Protein AF-0000000079453508 (afdb_homodimer)

Solvent-accessible surface area (backbone atoms only — not comparable to full-atom values): 47888 Å² total; per-residue (Å²): 142,78,87,74,71,83,86,75,72,90,73,80,74,91,70,80,76,90,70,73,89,76,70,70,84,69,64,75,77,78,69,75,72,69,72,72,67,75,77,65,65,63,53,48,61,79,52,53,79,61,73,59,81,68,61,80,53,76,53,89,63,65,24,35,40,42,72,72,54,51,34,25,41,30,74,61,20,37,62,14,76,42,29,67,58,37,34,71,71,37,49,50,20,38,16,23,44,40,46,60,89,52,54,71,40,46,57,64,32,35,73,37,43,83,49,28,30,26,33,18,33,53,21,46,21,46,38,35,40,47,34,51,51,48,51,50,49,46,32,67,60,34,63,47,43,31,31,25,33,26,32,22,41,33,32,29,61,91,39,49,70,36,63,65,80,74,80,66,92,63,69,82,61,63,85,70,60,63,58,92,45,45,69,63,49,50,51,53,53,61,63,65,61,50,72,75,55,46,68,59,52,71,76,49,66,48,54,56,24,48,31,47,41,53,8,46,27,44,38,65,24,64,21,34,33,50,46,57,49,64,45,30,58,30,59,56,47,53,62,43,48,40,56,44,54,63,70,59,51,89,74,66,80,48,52,33,40,29,36,51,47,29,20,30,33,73,86,57,83,70,76,54,62,45,58,67,52,41,52,51,30,36,75,70,69,40,27,45,61,47,46,60,85,66,40,46,48,28,44,53,38,69,39,60,68,61,56,69,70,50,74,78,54,98,56,61,41,77,66,48,68,55,81,58,82,46,88,55,27,49,79,39,38,36,29,53,64,54,50,80,64,45,57,59,86,29,40,33,44,47,74,41,63,23,53,32,48,48,49,38,49,72,71,62,37,43,45,29,34,39,35,67,47,43,29,40,25,76,37,73,81,72,69,62,80,54,58,70,68,47,25,52,28,27,41,56,32,29,57,46,34,32,61,53,33,50,44,46,25,63,74,66,71,51,55,75,89,50,39,46,64,52,22,54,52,45,49,69,54,83,61,75,66,64,76,70,127,145,82,93,75,90,76,84,74,71,88,72,75,74,89,70,75,74,90,70,70,89,73,68,70,87,63,65,75,78,76,69,76,73,68,70,73,65,74,76,64,66,65,51,46,63,76,56,53,79,59,73,59,81,68,61,79,53,75,53,90,64,64,24,35,41,42,72,71,56,51,34,27,40,30,72,61,20,38,60,15,76,42,29,65,59,37,36,72,72,38,50,51,22,38,16,23,42,40,46,60,89,53,54,70,42,46,58,64,31,36,74,35,43,81,48,28,31,25,33,19,33,52,20,46,21,48,38,36,40,46,36,50,52,48,52,52,50,44,31,68,62,32,63,47,42,32,31,23,32,26,32,22,43,33,33,31,60,90,40,50,69,36,62,65,79,74,78,68,91,62,68,81,61,64,86,69,60,63,59,92,44,44,69,63,49,50,50,54,52,62,63,66,61,50,71,75,54,46,67,58,52,71,74,49,66,48,54,57,24,49,31,46,41,53,7,46,27,43,39,65,22,64,21,33,34,50,46,57,48,62,44,30,58,29,59,55,47,50,62,42,47,39,56,43,55,63,70,58,52,88,75,66,80,49,51,32,40,28,38,50,48,29,20,30,33,75,85,58,84,69,77,54,63,45,59,67,51,42,50,51,31,35,76,69,68,39,30,44,61,48,46,59,84,68,41,47,48,30,45,52,36,68,40,61,67,62,57,70,69,52,76,77,55,98,55,60,42,75,66,48,67,55,80,57,84,47,88,55,25,48,78,39,37,38,28,53,62,52,49,79,65,45,58,59,83,27,40,33,44,47,74,39,63,24,53,32,47,47,50,38,49,70,71,63,38,41,44,29,34,38,35,65,47,43,29,42,26,78,36,72,80,72,71,65,78,52,58,71,68,47,26,54,27,28,40,56,30,28,58,46,36,32,60,51,35,51,45,48,26,64,74,66,70,50,56,75,90,51,40,45,63,52,22,54,51,46,48,70,54,83,60,74,65,68,76,73,127

Structure (mmCIF, N/CA/C/O backbone):
data_AF-0000000079453508-model_v1
#
loop_
_entity.id
_entity.type
_entity.pdbx_description
1 polymer 'Beta-1,4-glucuronyltransferase 1'
#
loop_
_atom_site.group_PDB
_atom_site.id
_atom_site.type_symbol
_atom_site.label_atom_id
_atom_site.label_alt_id
_atom_site.label_comp_id
_atom_site.label_asym_id
_atom_site.label_entity_id
_atom_site.label_seq_id
_atom_site.pdbx_PDB_ins_code
_atom_site.Cartn_x
_atom_site.Cartn_y
_atom_site.Cartn_z
_atom_site.occupancy
_atom_site.B_iso_or_equiv
_atom_site.auth_seq_id
_atom_site.auth_comp_id
_atom_site.auth_asym_id
_atom_site.auth_atom_id
_atom_site.pdbx_PDB_model_num
ATOM 1 N N . MET A 1 1 ? 65.062 2.121 -71.5 1 19.77 1 MET A N 1
ATOM 2 C CA . MET A 1 1 ? 65.875 1.503 -70.438 1 19.77 1 MET A CA 1
ATOM 3 C C . MET A 1 1 ? 65.5 2.062 -69.062 1 19.77 1 MET A C 1
ATOM 5 O O . MET A 1 1 ? 65.812 3.225 -68.75 1 19.77 1 MET A O 1
ATOM 9 N N . ARG A 1 2 ? 64.25 1.755 -68.625 1 21.08 2 ARG A N 1
ATOM 10 C CA . ARG A 1 2 ? 63 2.021 -67.875 1 21.08 2 ARG A CA 1
ATOM 11 C C . ARG A 1 2 ? 63.25 1.928 -66.375 1 21.08 2 ARG A C 1
ATOM 13 O O . ARG A 1 2 ? 63.875 0.975 -65.875 1 21.08 2 ARG A O 1
ATOM 20 N N . ARG A 1 3 ? 63.281 3.104 -65.688 1 20.39 3 ARG A N 1
ATOM 21 C CA . ARG A 1 3 ? 63.719 3.84 -64.5 1 20.39 3 ARG A CA 1
ATOM 22 C C . ARG A 1 3 ? 63.188 3.207 -63.219 1 20.39 3 ARG A C 1
ATOM 24 O O . ARG A 1 3 ? 62.094 3.58 -62.719 1 20.39 3 ARG A O 1
ATOM 31 N N . ILE A 1 4 ? 63.031 1.822 -63.188 1 23.31 4 ILE A N 1
ATOM 32 C CA . ILE A 1 4 ? 62.219 0.879 -62.438 1 23.31 4 ILE A CA 1
ATOM 33 C C . ILE A 1 4 ? 62.656 0.882 -60.969 1 23.31 4 ILE A C 1
ATOM 35 O O . ILE A 1 4 ? 62.312 -0.017 -60.219 1 23.31 4 ILE A O 1
ATOM 39 N N . GLY A 1 5 ? 63.375 2.061 -60.594 1 19.47 5 GLY A N 1
ATOM 40 C CA . GLY A 1 5 ? 64.438 1.869 -59.656 1 19.47 5 GLY A CA 1
ATOM 41 C C . GLY A 1 5 ? 64 1.305 -58.312 1 19.47 5 GLY A C 1
ATOM 42 O O . GLY A 1 5 ? 62.781 1.15 -58.094 1 19.47 5 GLY A O 1
ATOM 43 N N . PHE A 1 6 ? 64.562 1.78 -57.125 1 21.47 6 PHE A N 1
ATOM 44 C CA . PHE A 1 6 ? 65.312 1.341 -56 1 21.47 6 PHE A CA 1
ATOM 45 C C . PHE A 1 6 ? 64.438 1.156 -54.781 1 21.47 6 PHE A C 1
ATOM 47 O O . PHE A 1 6 ? 64.875 0.772 -53.688 1 21.47 6 PHE A O 1
ATOM 54 N N . SER A 1 7 ? 63.094 1.636 -54.812 1 20.72 7 SER A N 1
ATOM 55 C CA . SER A 1 7 ? 62.594 2.326 -53.625 1 20.72 7 SER A CA 1
ATOM 56 C C . SER A 1 7 ? 62.25 1.337 -52.5 1 20.72 7 SER A C 1
ATOM 58 O O . SER A 1 7 ? 61.594 1.705 -51.531 1 20.72 7 SER A O 1
ATOM 60 N N . ARG A 1 8 ? 62.5 0.008 -52.562 1 20.08 8 ARG A N 1
ATOM 61 C CA . ARG A 1 8 ? 61.719 -1.098 -52.031 1 20.08 8 ARG A CA 1
ATOM 62 C C . ARG A 1 8 ? 61.938 -1.25 -50.531 1 20.08 8 ARG A C 1
ATOM 64 O O . ARG A 1 8 ? 61.188 -1.926 -49.844 1 20.08 8 ARG A O 1
ATOM 71 N N . ILE A 1 9 ? 63.125 -0.88 -50 1 19.17 9 ILE A N 1
ATOM 72 C CA . ILE A 1 9 ? 63.781 -1.85 -49.125 1 19.17 9 ILE A CA 1
ATOM 73 C C . ILE A 1 9 ? 63.188 -1.779 -47.75 1 19.17 9 ILE A C 1
ATOM 75 O O . ILE A 1 9 ? 63.188 -2.766 -47 1 19.17 9 ILE A O 1
ATOM 79 N N . ARG A 1 10 ? 62.844 -0.582 -47.188 1 18.86 10 ARG A N 1
ATOM 80 C CA . ARG A 1 10 ? 63.25 -0.249 -45.812 1 18.86 10 ARG A CA 1
ATOM 81 C C . ARG A 1 10 ? 62.344 -0.933 -44.781 1 18.86 10 ARG A C 1
ATOM 83 O O . ARG A 1 10 ? 61.344 -0.365 -44.375 1 18.86 10 ARG A O 1
ATOM 90 N N . ARG A 1 11 ? 61.625 -2.035 -44.969 1 18.27 11 ARG A N 1
ATOM 91 C CA . ARG A 1 11 ? 60.438 -2.621 -44.375 1 18.27 11 ARG A CA 1
ATOM 92 C C . ARG A 1 11 ? 60.719 -3.039 -42.906 1 18.27 11 ARG A C 1
ATOM 94 O O . ARG A 1 11 ? 59.844 -2.924 -42.062 1 18.27 11 ARG A O 1
ATOM 101 N N . ALA A 1 12 ? 61.812 -3.869 -42.625 1 19.12 12 ALA A N 1
ATOM 102 C CA . ALA A 1 12 ? 61.719 -5.113 -41.875 1 19.12 12 ALA A CA 1
ATOM 103 C C . ALA A 1 12 ? 61.781 -4.848 -40.375 1 19.12 12 ALA A C 1
ATOM 105 O O . ALA A 1 12 ? 61.156 -5.562 -39.562 1 19.12 12 ALA A O 1
ATOM 106 N N . ALA A 1 13 ? 62.656 -3.955 -39.875 1 18.67 13 ALA A N 1
ATOM 107 C CA . ALA A 1 13 ? 63.531 -4.312 -38.75 1 18.67 13 ALA A CA 1
ATOM 108 C C . ALA A 1 13 ? 62.75 -4.359 -37.469 1 18.67 13 ALA A C 1
ATOM 110 O O . ALA A 1 13 ? 62.969 -5.23 -36.625 1 18.67 13 ALA A O 1
ATOM 111 N N . ILE A 1 14 ? 62.031 -3.307 -37.062 1 20.7 14 ILE A N 1
ATOM 112 C CA . ILE A 1 14 ? 62.188 -2.797 -35.688 1 20.7 14 ILE A CA 1
ATOM 113 C C . ILE A 1 14 ? 61.406 -3.645 -34.719 1 20.7 14 ILE A C 1
ATOM 115 O O . ILE A 1 14 ? 60.219 -3.412 -34.5 1 20.7 14 ILE A O 1
ATOM 119 N N . ILE A 1 15 ? 61.25 -5.004 -34.875 1 20.02 15 ILE A N 1
ATOM 120 C CA . ILE A 1 15 ? 60.25 -5.887 -34.25 1 20.02 15 ILE A CA 1
ATOM 121 C C . ILE A 1 15 ? 60.562 -6.016 -32.75 1 20.02 15 ILE A C 1
ATOM 123 O O . ILE A 1 15 ? 59.625 -6.148 -31.938 1 20.02 15 ILE A O 1
ATOM 127 N N . VAL A 1 16 ? 61.812 -6.156 -32.281 1 19.36 16 VAL A N 1
ATOM 128 C CA . VAL A 1 16 ? 62.188 -7.211 -31.344 1 19.36 16 VAL A CA 1
ATOM 129 C C . VAL A 1 16 ? 61.812 -6.805 -29.922 1 19.36 16 VAL A C 1
ATOM 131 O O . VAL A 1 16 ? 61.312 -7.625 -29.141 1 19.36 16 VAL A O 1
ATOM 134 N N . SER A 1 17 ? 62.219 -5.652 -29.406 1 18.39 17 SER A N 1
ATOM 135 C CA . SER A 1 17 ? 62.906 -5.578 -28.109 1 18.39 17 SER A CA 1
ATOM 136 C C . SER A 1 17 ? 61.906 -5.707 -26.953 1 18.39 17 SER A C 1
ATOM 138 O O . SER A 1 17 ? 62.312 -5.988 -25.828 1 18.39 17 SER A O 1
ATOM 140 N N . LEU A 1 18 ? 60.75 -5.09 -26.953 1 20.31 18 LEU A N 1
ATOM 141 C CA . LEU A 1 18 ? 60.281 -4.43 -25.734 1 20.31 18 LEU A CA 1
ATOM 142 C C . LEU A 1 18 ? 59.75 -5.449 -24.734 1 20.31 18 LEU A C 1
ATOM 144 O O . LEU A 1 18 ? 58.594 -5.875 -24.844 1 20.31 18 LEU A O 1
ATOM 148 N N . LEU A 1 19 ? 60.25 -6.652 -24.5 1 21.33 19 LEU A N 1
ATOM 149 C CA . LEU A 1 19 ? 59.812 -7.883 -23.859 1 21.33 19 LEU A CA 1
ATOM 150 C C . LEU A 1 19 ? 59.719 -7.707 -22.344 1 21.33 19 LEU A C 1
ATOM 152 O O . LEU A 1 19 ? 58.906 -8.352 -21.688 1 21.33 19 LEU A O 1
ATOM 156 N N . ALA A 1 20 ? 60.75 -7.164 -21.672 1 20.91 20 ALA A N 1
ATOM 157 C CA . ALA A 1 20 ? 61.312 -7.641 -20.406 1 20.91 20 ALA A CA 1
ATOM 158 C C . ALA A 1 20 ? 60.406 -7.266 -19.234 1 20.91 20 ALA A C 1
ATOM 160 O O . ALA A 1 20 ? 60.219 -8.062 -18.312 1 20.91 20 ALA A O 1
ATOM 161 N N 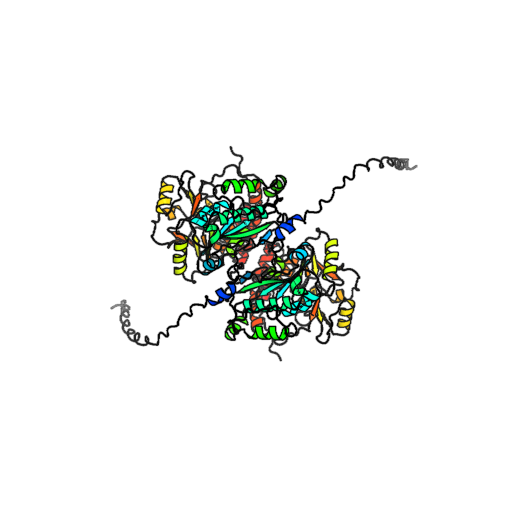. VAL A 1 21 ? 60.156 -6 -18.969 1 22.53 21 VAL A N 1
ATOM 162 C CA . VAL A 1 21 ? 60.188 -5.453 -17.609 1 22.53 21 VAL A CA 1
ATOM 163 C C . VAL A 1 21 ? 58.906 -5.836 -16.875 1 22.53 21 VAL A C 1
ATOM 165 O O . VAL A 1 21 ? 58.469 -5.141 -15.953 1 22.53 21 VAL A O 1
ATOM 168 N N . GLY A 1 22 ? 58.156 -6.844 -17.219 1 21.05 22 GLY A N 1
ATOM 169 C CA . GLY A 1 22 ? 56.781 -7.082 -16.797 1 21.05 22 GLY A CA 1
ATOM 170 C C . GLY A 1 22 ? 56.656 -7.547 -15.359 1 21.05 22 GLY A C 1
ATOM 171 O O . GLY A 1 22 ? 55.562 -7.859 -14.891 1 21.05 22 GLY A O 1
ATOM 172 N N . PHE A 1 23 ? 57.75 -8.008 -14.789 1 23.86 23 PHE A N 1
ATOM 173 C CA . PHE A 1 23 ? 57.688 -8.977 -13.703 1 23.86 23 PHE A CA 1
ATOM 174 C C . PHE A 1 23 ? 57.188 -8.32 -12.422 1 23.86 23 PHE A C 1
ATOM 176 O O . PHE A 1 23 ? 56.531 -8.969 -11.609 1 23.86 23 PHE A O 1
ATOM 183 N N . LEU A 1 24 ? 57.812 -7.242 -12.039 1 21.95 24 LEU A N 1
ATOM 184 C CA . LEU A 1 24 ? 58.062 -7.008 -10.625 1 21.95 24 LEU A CA 1
ATOM 185 C C . LEU A 1 24 ? 56.781 -6.629 -9.906 1 21.95 24 LEU A C 1
ATOM 187 O O . LEU A 1 24 ? 56.656 -6.836 -8.695 1 21.95 24 LEU A O 1
ATOM 191 N N . LEU A 1 25 ? 56.031 -5.746 -10.523 1 21.66 25 LEU A N 1
ATOM 192 C CA . LEU A 1 25 ? 55.312 -4.902 -9.578 1 21.66 25 LEU A CA 1
ATOM 193 C C . LEU A 1 25 ? 54.156 -5.66 -8.945 1 21.66 25 LEU A C 1
ATOM 195 O O . LEU A 1 25 ? 53 -5.25 -9.07 1 21.66 25 LEU A O 1
ATOM 199 N N . ASN A 1 26 ? 54.094 -6.961 -9.039 1 20.38 26 ASN A N 1
ATOM 200 C CA . ASN A 1 26 ? 52.906 -7.723 -8.664 1 20.38 26 ASN A CA 1
ATOM 201 C C . ASN A 1 26 ? 52.688 -7.688 -7.156 1 20.38 26 ASN A C 1
ATOM 203 O O . ASN A 1 26 ? 51.844 -8.414 -6.637 1 20.38 26 ASN A O 1
ATOM 207 N N . ARG A 1 27 ? 53.719 -7.488 -6.355 1 19.81 27 ARG A N 1
ATOM 208 C CA . ARG A 1 27 ? 53.656 -7.945 -4.969 1 19.81 27 ARG A CA 1
ATOM 209 C C . ARG A 1 27 ? 52.625 -7.133 -4.172 1 19.81 27 ARG A C 1
ATOM 211 O O . ARG A 1 27 ? 52.531 -7.273 -2.953 1 19.81 27 ARG A O 1
ATOM 218 N N . ALA A 1 28 ? 52.406 -5.918 -4.605 1 23.16 28 ALA A N 1
ATOM 219 C CA . ALA A 1 28 ? 51.875 -5.176 -3.467 1 23.16 28 ALA A CA 1
ATOM 220 C C . ALA A 1 28 ? 50.75 -5.949 -2.785 1 23.16 28 ALA A C 1
ATOM 222 O O . ALA A 1 28 ? 49.969 -6.645 -3.447 1 23.16 28 ALA A O 1
ATOM 223 N N . THR A 1 29 ? 50.594 -5.812 -1.425 1 21.84 29 THR A N 1
ATOM 224 C CA . THR A 1 29 ? 50 -6.512 -0.283 1 21.84 29 THR A CA 1
ATOM 225 C C . THR A 1 29 ? 48.5 -6.684 -0.46 1 21.84 29 THR A C 1
ATOM 227 O O . THR A 1 29 ? 47.812 -5.734 -0.83 1 21.84 29 THR A O 1
ATOM 230 N N . ARG A 1 30 ? 48 -7.832 -0.914 1 22.34 30 ARG A N 1
ATOM 231 C CA . ARG A 1 30 ? 46.656 -8.375 -0.784 1 22.34 30 ARG A CA 1
ATOM 232 C C . ARG A 1 30 ? 46.062 -8.055 0.585 1 22.34 30 ARG A C 1
ATOM 234 O O . ARG A 1 30 ? 46.281 -8.781 1.554 1 22.34 30 ARG A O 1
ATOM 241 N N . SER A 1 31 ? 46.188 -6.82 1.055 1 23.48 31 SER A N 1
ATOM 242 C CA . SER A 1 31 ? 45.5 -6.707 2.344 1 23.48 31 SER A CA 1
ATOM 243 C C . SER A 1 31 ? 44.125 -7.324 2.293 1 23.48 31 SER A C 1
ATOM 245 O O . SER A 1 31 ? 43.406 -7.176 1.302 1 23.48 31 SER A O 1
ATOM 247 N N . GLN A 1 32 ? 43.938 -8.453 2.99 1 23.11 32 GLN A N 1
ATOM 248 C CA . GLN A 1 32 ? 42.75 -9.242 3.322 1 23.11 32 GLN A CA 1
ATOM 249 C C . GLN A 1 32 ? 41.531 -8.344 3.586 1 23.11 32 GLN A C 1
ATOM 251 O O . GLN A 1 32 ? 41.5 -7.598 4.57 1 23.11 32 GLN A O 1
ATOM 256 N N . VAL A 1 33 ? 41.094 -7.707 2.639 1 24.61 33 VAL A N 1
ATOM 257 C CA . VAL A 1 33 ? 39.812 -7.062 2.924 1 24.61 33 VAL A CA 1
ATOM 258 C C . VAL A 1 33 ? 38.844 -8.078 3.537 1 24.61 33 VAL A C 1
ATOM 260 O O . VAL A 1 33 ? 38.438 -9.055 2.883 1 24.61 33 VAL A O 1
ATOM 263 N N . GLN A 1 34 ? 39.125 -8.484 4.816 1 23.73 34 GLN A N 1
ATOM 264 C CA . GLN A 1 34 ? 38.125 -9.195 5.605 1 23.73 34 GLN A CA 1
ATOM 265 C C . GLN A 1 34 ? 36.719 -8.711 5.273 1 23.73 34 GLN A C 1
ATOM 267 O O . GLN A 1 34 ? 36.406 -7.527 5.445 1 23.73 34 GLN A O 1
ATOM 272 N N . CYS A 1 35 ? 36.219 -9.188 4.281 1 25.22 35 CYS A N 1
ATOM 273 C CA . CYS A 1 35 ? 34.781 -9.07 3.969 1 25.22 35 CYS A CA 1
ATOM 274 C C . CYS A 1 35 ? 33.969 -9.023 5.242 1 25.22 35 CYS A C 1
ATOM 276 O O . CYS A 1 35 ? 34 -9.953 6.055 1 25.22 35 CYS A O 1
ATOM 278 N N . CYS A 1 36 ? 34 -7.879 5.934 1 29.3 36 CYS A N 1
ATOM 279 C CA . CYS A 1 36 ? 33.125 -7.684 7.078 1 29.3 36 CYS A CA 1
ATOM 280 C C . CYS A 1 36 ? 31.797 -8.406 6.875 1 29.3 36 CYS A C 1
ATOM 282 O O . CYS A 1 36 ? 31.125 -8.211 5.863 1 29.3 36 CYS A O 1
ATOM 284 N N . GLU A 1 37 ? 31.766 -9.688 7.223 1 29.05 37 GLU A N 1
ATOM 285 C CA . GLU A 1 37 ? 30.531 -10.414 7.453 1 29.05 37 GLU A CA 1
ATOM 286 C C . GLU A 1 37 ? 29.438 -9.492 7.992 1 29.05 37 GLU A C 1
ATOM 288 O O . GLU A 1 37 ? 29.641 -8.805 8.992 1 29.05 37 GLU A O 1
ATOM 293 N N . PRO A 1 38 ? 28.703 -8.984 7.188 1 31.52 38 PRO A N 1
ATOM 294 C CA . PRO A 1 38 ? 27.656 -8.117 7.758 1 31.52 38 PRO A CA 1
ATOM 295 C C . PRO A 1 38 ? 27.094 -8.664 9.07 1 31.52 38 PRO A C 1
ATOM 297 O O . PRO A 1 38 ? 26.875 -9.867 9.195 1 31.52 38 PRO A O 1
ATOM 300 N N . SER A 1 39 ? 27.484 -8.125 10.266 1 32.56 39 SER A N 1
ATOM 301 C CA . SER A 1 39 ? 26.984 -8.352 11.617 1 32.56 39 SER A CA 1
ATOM 302 C C . SER A 1 39 ? 25.484 -8.633 11.617 1 32.56 39 SER A C 1
ATOM 304 O O . SER A 1 39 ? 24.688 -7.703 11.672 1 32.56 39 SER A O 1
ATOM 306 N N . GLN A 1 40 ? 24.984 -9.508 10.906 1 33.75 40 GLN A N 1
ATOM 307 C CA . GLN A 1 40 ? 23.656 -10.109 10.961 1 33.75 40 GLN A CA 1
ATOM 308 C C . GLN A 1 40 ? 23.281 -10.508 12.383 1 33.75 40 GLN A C 1
ATOM 310 O O . GLN A 1 40 ? 22.109 -10.781 12.672 1 33.75 40 GLN A O 1
ATOM 315 N N . VAL A 1 41 ? 24.281 -10.781 13.297 1 33.69 41 VAL A N 1
ATOM 316 C CA . VAL A 1 41 ? 24.047 -11.367 14.617 1 33.69 41 VAL A CA 1
ATOM 317 C C . VAL A 1 41 ? 23.25 -10.391 15.477 1 33.69 41 VAL A C 1
ATOM 319 O O . VAL A 1 41 ? 22.359 -10.797 16.219 1 33.69 41 VAL A O 1
ATOM 322 N N . ASN A 1 42 ? 23.625 -9.117 15.383 1 36.66 42 ASN A N 1
ATOM 323 C CA . ASN A 1 42 ? 23.156 -8.203 16.422 1 36.66 42 ASN A CA 1
ATOM 324 C C . ASN A 1 42 ? 21.703 -7.797 16.172 1 36.66 42 ASN A C 1
ATOM 326 O O . ASN A 1 42 ? 21.016 -7.352 17.078 1 36.66 42 ASN A O 1
ATOM 330 N N . VAL A 1 43 ? 21.203 -7.883 15.008 1 34.78 43 VAL A N 1
ATOM 331 C CA . VAL A 1 43 ? 19.797 -7.559 14.812 1 34.78 43 VAL A CA 1
ATOM 332 C C . VAL A 1 43 ? 18.922 -8.672 15.398 1 34.78 43 VAL A C 1
ATOM 334 O O . VAL A 1 43 ? 17.75 -8.453 15.703 1 34.78 43 VAL A O 1
ATOM 337 N N . ARG A 1 44 ? 19.406 -9.93 15.539 1 36.03 44 ARG A N 1
ATOM 338 C CA . ARG A 1 44 ? 18.656 -11.047 16.109 1 36.03 44 ARG A CA 1
ATOM 339 C C . ARG A 1 44 ? 18.234 -10.758 17.547 1 36.03 44 ARG A C 1
ATOM 341 O O . ARG A 1 44 ? 17.188 -11.227 18 1 36.03 44 ARG A O 1
ATOM 348 N N . LYS A 1 45 ? 19.156 -10.219 18.297 1 36.31 45 LYS A N 1
ATOM 349 C CA . LYS A 1 45 ? 18.844 -9.906 19.688 1 36.31 45 LYS A CA 1
ATOM 350 C C . LYS A 1 45 ? 17.766 -8.844 19.781 1 36.31 45 LYS A C 1
ATOM 352 O O . LYS A 1 45 ? 17.156 -8.664 20.844 1 36.31 45 LYS A O 1
ATOM 357 N N . LEU A 1 46 ? 17.844 -7.887 18.969 1 34.31 46 LEU A N 1
ATOM 358 C CA . LEU A 1 46 ? 16.688 -6.996 19 1 34.31 46 LEU A CA 1
ATOM 359 C C . LEU A 1 46 ? 15.383 -7.793 19.125 1 34.31 46 LEU A C 1
ATOM 361 O O . LEU A 1 46 ? 14.438 -7.352 19.781 1 34.31 46 LEU A O 1
ATOM 365 N N . LEU A 1 47 ? 15.336 -9.07 18.406 1 35.91 47 LEU A N 1
ATOM 366 C CA . LEU A 1 47 ? 14.219 -9.945 18.094 1 35.91 47 LEU A CA 1
ATOM 367 C C . LEU A 1 47 ? 13.977 -10.938 19.219 1 35.91 47 LEU A C 1
ATOM 369 O O . LEU A 1 47 ? 12.992 -11.68 19.203 1 35.91 47 LEU A O 1
ATOM 373 N N . THR A 1 48 ? 14.977 -11.289 20.031 1 33.59 48 THR A N 1
ATOM 374 C CA . THR A 1 48 ? 14.852 -12.539 20.766 1 33.59 48 THR A CA 1
ATOM 375 C C . THR A 1 48 ? 13.656 -12.5 21.703 1 33.59 48 THR A C 1
ATOM 377 O O . THR A 1 48 ? 13.086 -13.539 22.047 1 33.59 48 THR A O 1
ATOM 380 N N . ASN A 1 49 ? 13.609 -11.445 22.484 1 33.81 49 ASN A N 1
ATOM 381 C CA . ASN A 1 49 ? 12.695 -11.789 23.562 1 33.81 49 ASN A CA 1
ATOM 382 C C . ASN A 1 49 ? 11.273 -12.008 23.047 1 33.81 49 ASN A C 1
ATOM 384 O O . ASN A 1 49 ? 10.336 -12.109 23.844 1 33.81 49 ASN A O 1
ATOM 388 N N . HIS A 1 50 ? 11.023 -11.625 21.859 1 34.75 50 HIS A N 1
ATOM 389 C CA . HIS A 1 50 ? 9.602 -11.797 21.578 1 34.75 50 HIS A CA 1
ATOM 390 C C . HIS A 1 50 ? 9.258 -13.258 21.328 1 34.75 50 HIS A C 1
ATOM 392 O O . HIS A 1 50 ? 9.586 -13.805 20.266 1 34.75 50 HIS A O 1
ATOM 398 N N . LYS A 1 51 ? 9.305 -14.102 22.266 1 35.28 51 LYS A N 1
ATOM 399 C CA . LYS A 1 51 ? 8.555 -15.344 22.141 1 35.28 51 LYS A CA 1
ATOM 400 C C . LYS A 1 51 ? 7.262 -15.125 21.359 1 35.28 51 LYS A C 1
ATOM 402 O O . LYS A 1 51 ? 6.227 -14.789 21.938 1 35.28 51 LYS A O 1
ATOM 407 N N . THR A 1 52 ? 7.234 -14.523 20.25 1 40.81 52 THR A N 1
ATOM 408 C CA . THR A 1 52 ? 5.961 -14.453 19.547 1 40.81 52 THR A CA 1
ATOM 409 C C . THR A 1 52 ? 5.418 -15.852 19.266 1 40.81 52 THR A C 1
ATOM 411 O O . THR A 1 52 ? 5.793 -16.484 18.281 1 40.81 52 THR A O 1
ATOM 414 N N . ASN A 1 53 ? 5.508 -16.75 20.141 1 46.5 53 ASN A N 1
ATOM 415 C CA . ASN A 1 53 ? 4.535 -17.797 19.844 1 46.5 53 ASN A CA 1
ATOM 416 C C . ASN A 1 53 ? 3.271 -17.219 19.203 1 46.5 53 ASN A C 1
ATOM 418 O O . ASN A 1 53 ? 2.531 -16.469 19.844 1 46.5 53 ASN A O 1
ATOM 422 N N . GLY A 1 54 ? 3.332 -16.688 17.922 1 55.12 54 GLY A N 1
ATOM 423 C CA . GLY A 1 54 ? 2.658 -15.773 17.016 1 55.12 54 GLY A CA 1
ATOM 424 C C . GLY A 1 54 ? 1.148 -15.922 17.031 1 55.12 54 GLY A C 1
ATOM 425 O O . GLY A 1 54 ? 0.628 -17.016 16.797 1 55.12 54 GLY A O 1
ATOM 426 N N . THR A 1 55 ? 0.429 -15.32 17.828 1 72.56 55 THR A N 1
ATOM 427 C CA . THR A 1 55 ? -1.024 -15.203 17.812 1 72.56 55 THR A CA 1
ATOM 428 C C . THR A 1 55 ? -1.493 -14.516 16.531 1 72.56 55 THR A C 1
ATOM 430 O O . THR A 1 55 ? -0.687 -13.945 15.797 1 72.56 55 THR A O 1
ATOM 433 N N . PHE A 1 56 ? -2.662 -15.055 16.125 1 84 56 PHE A N 1
ATOM 434 C CA . PHE A 1 56 ? -3.334 -14.414 15.008 1 84 56 PHE A CA 1
ATOM 435 C C . PHE A 1 56 ? -3.523 -12.922 15.273 1 84 56 PHE A C 1
ATOM 437 O O . PHE A 1 56 ? -4.234 -12.539 16.203 1 84 56 PHE A O 1
ATOM 444 N N . ASP A 1 57 ? -2.771 -12.094 14.586 1 86.06 57 ASP A N 1
ATOM 445 C CA . ASP A 1 57 ? -2.75 -10.648 14.781 1 86.06 57 ASP A CA 1
ATOM 446 C C . ASP A 1 57 ? -3.629 -9.938 13.758 1 86.06 57 ASP A C 1
ATOM 448 O O . ASP A 1 57 ? -3.121 -9.336 12.805 1 86.06 57 ASP A O 1
ATOM 452 N N . PHE A 1 58 ? -4.848 -10.023 13.945 1 90.81 58 PHE A N 1
ATOM 453 C CA . PHE A 1 58 ? -5.809 -9.391 13.047 1 90.81 58 PHE A CA 1
ATOM 454 C C . PHE A 1 58 ? -6.742 -8.469 13.82 1 90.81 58 PHE A C 1
ATOM 456 O O . PHE A 1 58 ? -7.5 -8.922 14.68 1 90.81 58 PHE A O 1
ATOM 463 N N . HIS A 1 59 ? -6.598 -7.168 13.5 1 89.56 59 HIS A N 1
ATOM 464 C CA . HIS A 1 59 ? -7.473 -6.121 14.016 1 89.56 59 HIS A CA 1
ATOM 465 C C . HIS A 1 59 ? -8.164 -5.375 12.883 1 89.56 59 HIS A C 1
ATOM 467 O O . HIS A 1 59 ? -7.52 -4.645 12.125 1 89.56 59 HIS A O 1
ATOM 473 N N . PRO A 1 60 ? -9.484 -5.543 12.805 1 90 60 PRO A N 1
ATOM 474 C CA . PRO A 1 60 ? -10.203 -4.914 11.695 1 90 60 PRO A CA 1
ATOM 475 C C . PRO A 1 60 ? -9.945 -3.412 11.609 1 90 60 PRO A C 1
ATOM 477 O O . PRO A 1 60 ? -10 -2.838 10.516 1 90 60 PRO A O 1
ATOM 480 N N . GLU A 1 61 ? -9.617 -2.77 12.734 1 90.81 61 GLU A N 1
ATOM 481 C CA . GLU A 1 61 ? -9.445 -1.319 12.797 1 90.81 61 GLU A CA 1
ATOM 482 C C . GLU A 1 61 ? -8.047 -0.904 12.352 1 90.81 61 GLU A C 1
ATOM 484 O O . GLU A 1 61 ? -7.75 0.288 12.25 1 90.81 61 GLU A O 1
ATOM 489 N N . ARG A 1 62 ? -7.215 -1.875 12.094 1 94.38 62 ARG A N 1
ATOM 490 C CA . ARG A 1 62 ? -5.812 -1.59 11.805 1 94.38 62 ARG A CA 1
ATOM 491 C C . ARG A 1 62 ? -5.453 -2.025 10.383 1 94.38 62 ARG A C 1
ATOM 493 O O . ARG A 1 62 ? -4.414 -2.654 10.172 1 94.38 62 ARG A O 1
ATOM 500 N N . GLY A 1 63 ? -6.324 -1.768 9.484 1 94.19 63 GLY A N 1
ATOM 501 C CA . GLY A 1 63 ? -6.074 -2.059 8.078 1 94.19 63 GLY A CA 1
ATOM 502 C C . GLY A 1 63 ? -5.523 -0.87 7.312 1 94.19 63 GLY A C 1
ATOM 503 O O . GLY A 1 63 ? -5.664 0.275 7.746 1 94.19 63 GLY A O 1
ATOM 504 N N . ILE A 1 64 ? -4.875 -1.156 6.246 1 96.44 64 ILE A N 1
ATOM 505 C CA . ILE A 1 64 ? -4.422 -0.136 5.305 1 96.44 64 ILE A CA 1
ATOM 506 C C . ILE A 1 64 ? -5.383 -0.068 4.117 1 96.44 64 ILE A C 1
ATOM 508 O O . ILE A 1 64 ? -5.516 -1.035 3.365 1 96.44 64 ILE A O 1
ATOM 512 N N . ARG A 1 65 ? -5.938 0.999 3.941 1 95.44 65 ARG A N 1
ATOM 513 C CA . ARG A 1 65 ? -6.922 1.161 2.877 1 95.44 65 ARG A CA 1
ATOM 514 C C . ARG A 1 65 ? -6.25 1.22 1.511 1 95.44 65 ARG A C 1
ATOM 516 O O . ARG A 1 65 ? -5.184 1.818 1.365 1 95.44 65 ARG A O 1
ATOM 523 N N . ASP A 1 66 ? -6.891 0.588 0.575 1 93.19 66 ASP A N 1
ATOM 524 C CA . ASP A 1 66 ? -6.395 0.702 -0.794 1 93.19 66 ASP A CA 1
ATOM 525 C C . ASP A 1 66 ? -6.695 2.082 -1.373 1 93.19 66 ASP A C 1
ATOM 527 O O . ASP A 1 66 ? -7.449 2.857 -0.782 1 93.19 66 ASP A O 1
ATOM 531 N N . LYS A 1 67 ? -6.18 2.406 -2.477 1 87.19 67 LYS A N 1
ATOM 532 C CA . LYS A 1 67 ? -6.219 3.738 -3.072 1 87.19 67 LYS A CA 1
ATOM 533 C C . LYS A 1 67 ? -7.641 4.117 -3.475 1 87.19 67 LYS A C 1
ATOM 535 O O . LYS A 1 67 ? -7.938 5.293 -3.688 1 87.19 67 LYS A O 1
ATOM 540 N N . TRP A 1 68 ? -8.5 3.133 -3.568 1 86.56 68 TRP A N 1
ATOM 541 C CA . TRP A 1 68 ? -9.859 3.412 -4.035 1 86.56 68 TRP A CA 1
ATOM 542 C C . TRP A 1 68 ? -10.844 3.438 -2.871 1 86.56 68 TRP A C 1
ATOM 544 O O . TRP A 1 68 ? -12.016 3.766 -3.049 1 86.56 68 TRP A O 1
ATOM 554 N N . GLY A 1 69 ? -10.383 3.07 -1.735 1 88.19 69 GLY A N 1
ATOM 555 C CA . GLY A 1 69 ? -11.25 3.037 -0.57 1 88.19 69 GLY A CA 1
ATOM 556 C C . GLY A 1 69 ? -12.25 1.896 -0.606 1 88.19 69 GLY A C 1
ATOM 557 O O . GLY A 1 69 ? -13.375 2.031 -0.111 1 88.19 69 GLY A O 1
ATOM 558 N N . LYS A 1 70 ? -11.852 0.839 -1.202 1 93.25 70 LYS A N 1
ATOM 559 C CA . LYS A 1 70 ? -12.781 -0.28 -1.332 1 93.25 70 LYS A CA 1
ATOM 560 C C . LYS A 1 70 ? -12.367 -1.446 -0.441 1 93.25 70 LYS A C 1
ATOM 562 O O . LYS A 1 70 ? -13.211 -2.207 0.033 1 93.25 70 LYS A O 1
ATOM 567 N N . PHE A 1 71 ? -11.086 -1.58 -0.28 1 96.56 71 PHE A N 1
ATOM 568 C CA . PHE A 1 71 ? -10.547 -2.711 0.467 1 96.56 71 PHE A CA 1
ATOM 569 C C . PHE A 1 71 ? -9.555 -2.24 1.523 1 96.56 71 PHE A C 1
ATOM 571 O O . PHE A 1 71 ? -9.062 -1.114 1.457 1 96.56 71 PHE A O 1
ATOM 578 N N . ALA A 1 72 ? -9.359 -3.047 2.518 1 96.69 72 ALA A N 1
ATOM 579 C CA . ALA A 1 72 ? -8.344 -2.822 3.539 1 96.69 72 ALA A CA 1
ATOM 580 C C . ALA A 1 72 ? -7.383 -4.008 3.629 1 96.69 72 ALA A C 1
ATOM 582 O O . ALA A 1 72 ? -7.816 -5.164 3.652 1 96.69 72 ALA A O 1
ATOM 583 N N . VAL A 1 73 ? -6.109 -3.717 3.592 1 97.88 73 VAL A N 1
ATOM 584 C CA . VAL A 1 73 ? -5.074 -4.738 3.672 1 97.88 73 VAL A CA 1
ATOM 585 C C . VAL A 1 73 ? -4.586 -4.871 5.113 1 97.88 73 VAL A C 1
ATOM 587 O O . VAL A 1 73 ? -4.277 -3.869 5.766 1 97.88 73 VAL A O 1
ATOM 590 N N . HIS A 1 74 ? -4.594 -6.047 5.637 1 97.25 74 HIS A N 1
ATOM 591 C CA . HIS A 1 74 ? -4.023 -6.414 6.93 1 97.25 74 HIS A CA 1
ATOM 592 C C . HIS A 1 74 ? -2.834 -7.352 6.762 1 97.25 74 HIS A C 1
ATOM 594 O O . HIS A 1 74 ? -3.004 -8.57 6.707 1 97.25 74 HIS A O 1
ATOM 600 N N . PRO A 1 75 ? -1.646 -6.758 6.699 1 96.88 75 PRO A N 1
ATOM 601 C CA . PRO A 1 75 ? -0.482 -7.602 6.414 1 96.88 75 PRO A CA 1
ATOM 602 C C . PRO A 1 75 ? -0.034 -8.414 7.625 1 96.88 75 PRO A C 1
ATOM 604 O O . PRO A 1 75 ? -0.202 -7.977 8.766 1 96.88 75 PRO A O 1
ATOM 607 N N . PHE A 1 76 ? 0.476 -9.602 7.352 1 97 76 PHE A N 1
ATOM 608 C CA . PHE A 1 76 ? 1.122 -10.469 8.328 1 97 76 PHE A CA 1
ATOM 609 C C . PHE A 1 76 ? 0.207 -10.719 9.523 1 97 76 PHE A C 1
ATOM 611 O O . PHE A 1 76 ? 0.624 -10.562 10.672 1 97 76 PHE A O 1
ATOM 618 N N . VAL A 1 77 ? -1.01 -11.086 9.227 1 96.31 77 VAL A N 1
ATOM 619 C CA . VAL A 1 77 ? -1.96 -11.375 10.297 1 96.31 77 VAL A CA 1
ATOM 620 C C . VAL A 1 77 ? -1.568 -12.672 11 1 96.31 77 VAL A C 1
ATOM 622 O O . VAL A 1 77 ? -1.916 -12.883 12.164 1 96.31 77 VAL A O 1
ATOM 625 N N . ARG A 1 78 ? -0.942 -13.547 10.297 1 96.44 78 ARG A N 1
ATOM 626 C CA . ARG A 1 78 ? -0.365 -14.773 10.844 1 96.44 78 ARG A CA 1
ATOM 627 C C . ARG A 1 78 ? 0.908 -15.156 10.094 1 96.44 78 ARG A C 1
ATOM 629 O O . ARG A 1 78 ? 0.851 -15.578 8.938 1 96.44 78 ARG A O 1
ATOM 636 N N . THR A 1 79 ? 2.014 -15.086 10.773 1 96.56 79 THR A N 1
ATOM 637 C CA . THR A 1 79 ? 3.316 -15.211 10.133 1 96.56 79 THR A CA 1
ATOM 638 C C . THR A 1 79 ? 3.891 -16.609 10.344 1 96.56 79 THR A C 1
ATOM 640 O O . THR A 1 79 ? 3.777 -17.172 11.438 1 96.56 79 THR A O 1
ATOM 643 N N . GLY A 1 80 ? 4.504 -17.141 9.289 1 97.12 80 GLY A N 1
ATOM 644 C CA . GLY A 1 80 ? 5.195 -18.422 9.438 1 97.12 80 GLY A CA 1
ATOM 645 C C . GLY A 1 80 ? 6.297 -18.375 10.484 1 97.12 80 GLY A C 1
ATOM 646 O O . GLY A 1 80 ? 7.004 -17.375 10.609 1 97.12 80 GLY A O 1
ATOM 647 N N . THR A 1 81 ? 6.461 -19.469 11.195 1 96.25 81 THR A N 1
ATOM 648 C CA . THR A 1 81 ? 7.406 -19.484 12.305 1 96.25 81 THR A CA 1
ATOM 649 C C . THR A 1 81 ? 8.836 -19.344 11.797 1 96.25 81 THR A C 1
ATOM 651 O O . THR A 1 81 ? 9.719 -18.875 12.523 1 96.25 81 THR A O 1
ATOM 654 N N . GLU A 1 82 ? 9.07 -19.688 10.547 1 96.06 82 GLU A N 1
ATOM 655 C CA . GLU A 1 82 ? 10.414 -19.594 9.992 1 96.06 82 GLU A CA 1
ATOM 656 C C . GLU A 1 82 ? 10.539 -18.406 9.039 1 96.06 82 GLU A C 1
ATOM 658 O O . GLU A 1 82 ? 11.555 -18.266 8.352 1 96.06 82 GLU A O 1
ATOM 663 N N . TRP A 1 83 ? 9.547 -17.594 9.008 1 95.69 83 TRP A N 1
ATOM 664 C CA . TRP A 1 83 ? 9.484 -16.516 8.023 1 95.69 83 TRP A CA 1
ATOM 665 C C . TRP A 1 83 ? 10.664 -15.57 8.18 1 95.69 83 TRP A C 1
ATOM 667 O O . TRP A 1 83 ? 11.32 -15.227 7.195 1 95.69 83 TRP A O 1
ATOM 677 N N . ASP A 1 84 ? 10.922 -15.117 9.375 1 91.38 84 ASP A N 1
ATOM 678 C CA . ASP A 1 84 ? 11.906 -14.055 9.625 1 91.38 84 ASP A CA 1
ATOM 679 C C . ASP A 1 84 ? 13.289 -14.477 9.141 1 91.38 84 ASP A C 1
ATOM 681 O O . ASP A 1 84 ? 14.008 -13.672 8.531 1 91.38 84 ASP A O 1
ATOM 685 N N . VAL A 1 85 ? 13.609 -15.703 9.297 1 92.81 85 VAL A N 1
ATOM 686 C CA . VAL A 1 85 ? 14.914 -16.203 8.875 1 92.81 85 VAL A CA 1
ATOM 687 C C . VAL A 1 85 ? 14.883 -16.531 7.379 1 92.81 85 VAL A C 1
ATOM 689 O O . VAL A 1 85 ? 15.766 -16.109 6.629 1 92.81 85 VAL A O 1
ATOM 692 N N . SER A 1 86 ? 13.859 -17.219 6.984 1 94.06 86 SER A N 1
ATOM 693 C CA . SER A 1 86 ? 13.781 -17.703 5.605 1 94.06 86 SER A CA 1
ATOM 694 C C . SER A 1 86 ? 13.656 -16.547 4.625 1 94.06 86 SER A C 1
ATOM 696 O O . SER A 1 86 ? 14.18 -16.594 3.514 1 94.06 86 SER A O 1
ATOM 698 N N . SER A 1 87 ? 12.977 -15.508 5.004 1 90.88 87 SER A N 1
ATOM 699 C CA . SER A 1 87 ? 12.789 -14.359 4.117 1 90.88 87 SER A CA 1
ATOM 700 C C . SER A 1 87 ? 14.086 -13.578 3.947 1 90.88 87 SER A C 1
ATOM 702 O O . SER A 1 87 ? 14.258 -12.867 2.955 1 90.88 87 SER A O 1
ATOM 704 N N . MET A 1 88 ? 14.977 -13.672 4.848 1 87.06 88 MET A N 1
ATOM 705 C CA . MET A 1 88 ? 16.25 -12.953 4.777 1 87.06 88 MET A CA 1
ATOM 706 C C . MET A 1 88 ? 17.297 -13.781 4.07 1 87.06 88 MET A C 1
ATOM 708 O O . MET A 1 88 ? 18.25 -13.242 3.508 1 87.06 88 MET A O 1
ATOM 712 N N . THR A 1 89 ? 17.141 -15.086 4.066 1 91 89 THR A N 1
ATOM 713 C CA . THR A 1 89 ? 18.188 -15.953 3.549 1 91 89 THR A CA 1
ATOM 714 C C . THR A 1 89 ? 17.828 -16.469 2.158 1 91 89 THR A C 1
ATOM 716 O O . THR A 1 89 ? 18.703 -16.922 1.412 1 91 89 THR A O 1
ATOM 719 N N . SER A 1 90 ? 16.562 -16.438 1.807 1 93.88 90 SER A N 1
ATOM 720 C CA . SER A 1 90 ? 16.125 -16.922 0.504 1 93.88 90 SER A CA 1
ATOM 721 C C . SER A 1 90 ? 16.297 -15.852 -0.572 1 93.88 90 SER A C 1
ATOM 723 O O . SER A 1 90 ? 16.219 -14.656 -0.283 1 93.88 90 SER A O 1
ATOM 725 N N . ARG A 1 91 ? 16.5 -16.328 -1.789 1 94.06 91 ARG A N 1
ATOM 726 C CA . ARG A 1 91 ? 16.547 -15.391 -2.914 1 94.06 91 ARG A CA 1
ATOM 727 C C . ARG A 1 91 ? 15.156 -15.18 -3.504 1 94.06 91 ARG A C 1
ATOM 729 O O . ARG A 1 91 ? 14.891 -14.148 -4.133 1 94.06 91 ARG A O 1
ATOM 736 N N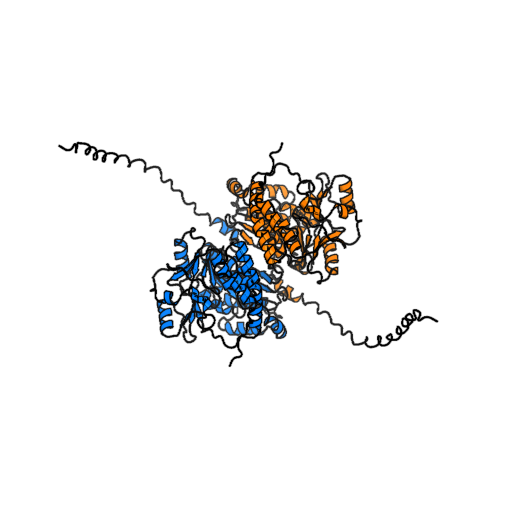 . VAL A 1 92 ? 14.336 -16.188 -3.287 1 96.69 92 VAL A N 1
ATOM 737 C CA . VAL A 1 92 ? 13.031 -16.125 -3.938 1 96.69 92 VAL A CA 1
ATOM 738 C C . VAL A 1 92 ? 11.938 -16.484 -2.936 1 96.69 92 VAL A C 1
ATOM 740 O O . VAL A 1 92 ? 12.086 -17.438 -2.16 1 96.69 92 VAL A O 1
ATOM 743 N N . CYS A 1 93 ? 10.93 -15.711 -2.85 1 97.69 93 CYS A N 1
ATOM 744 C CA . CYS A 1 93 ? 9.711 -15.922 -2.078 1 97.69 93 CYS A CA 1
ATOM 745 C C . CYS A 1 93 ? 8.523 -16.203 -2.994 1 97.69 93 CYS A C 1
ATOM 747 O O . CYS A 1 93 ? 8.312 -15.492 -3.98 1 97.69 93 CYS A O 1
ATOM 749 N N . ALA A 1 94 ? 7.789 -17.328 -2.748 1 98.5 94 ALA A N 1
ATOM 750 C CA . ALA A 1 94 ? 6.562 -17.578 -3.504 1 98.5 94 ALA A CA 1
ATOM 751 C C . ALA A 1 94 ? 5.43 -16.672 -3.012 1 98.5 94 ALA A C 1
ATOM 753 O O . ALA A 1 94 ? 5.27 -16.469 -1.807 1 98.5 94 ALA A O 1
ATOM 754 N N . ALA A 1 95 ? 4.746 -16.094 -3.902 1 98.44 95 ALA A N 1
ATOM 755 C CA . ALA A 1 95 ? 3.592 -15.25 -3.613 1 98.44 95 ALA A CA 1
ATOM 756 C C . ALA A 1 95 ? 2.326 -15.805 -4.262 1 98.44 95 ALA A C 1
ATOM 758 O O . ALA A 1 95 ? 2.336 -16.172 -5.438 1 98.44 95 ALA A O 1
ATOM 759 N N . THR A 1 96 ? 1.269 -15.891 -3.49 1 98.56 96 THR A N 1
ATOM 760 C CA . THR A 1 96 ? 0.003 -16.391 -4.023 1 98.56 96 THR A CA 1
ATOM 761 C C . THR A 1 96 ? -1.176 -15.703 -3.33 1 98.56 96 THR A C 1
ATOM 763 O O . THR A 1 96 ? -0.987 -14.914 -2.406 1 98.56 96 THR A O 1
ATOM 766 N N . HIS A 1 97 ? -2.336 -15.867 -3.852 1 98.12 97 HIS A N 1
ATOM 767 C CA . HIS A 1 97 ? -3.561 -15.273 -3.324 1 98.12 97 HIS A CA 1
ATOM 768 C C . HIS A 1 97 ? -4.742 -16.234 -3.469 1 98.12 97 HIS A C 1
ATOM 770 O O . HIS A 1 97 ? -4.773 -17.047 -4.391 1 98.12 97 HIS A O 1
ATOM 776 N N . VAL A 1 98 ? -5.684 -16.078 -2.486 1 97.38 98 VAL A N 1
ATOM 777 C CA . VAL A 1 98 ? -6.758 -17.078 -2.48 1 97.38 98 VAL A CA 1
ATOM 778 C C . VAL A 1 98 ? -7.953 -16.531 -1.696 1 97.38 98 VAL A C 1
ATOM 780 O O . VAL A 1 98 ? -7.824 -15.562 -0.944 1 97.38 98 VAL A O 1
ATOM 783 N N . THR A 1 99 ? -9.078 -17.078 -2.035 1 94.94 99 THR A N 1
ATOM 784 C CA . THR A 1 99 ? -10.211 -16.984 -1.117 1 94.94 99 THR A CA 1
ATOM 785 C C . THR A 1 99 ? -10.164 -18.094 -0.074 1 94.94 99 THR A C 1
ATOM 787 O O . THR A 1 99 ? -9.391 -19.047 -0.209 1 94.94 99 THR A O 1
ATOM 790 N N . MET A 1 100 ? -10.945 -18.016 0.967 1 91.5 100 MET A N 1
ATOM 791 C CA . MET A 1 100 ? -10.875 -18.953 2.078 1 91.5 100 MET A CA 1
ATOM 792 C C . MET A 1 100 ? -11.242 -20.359 1.619 1 91.5 100 MET A C 1
ATOM 794 O O . MET A 1 100 ? -10.695 -21.344 2.127 1 91.5 100 MET A O 1
ATOM 798 N N . GLU A 1 101 ? -12.031 -20.438 0.65 1 91.44 101 GLU A N 1
ATOM 799 C CA . GLU A 1 101 ? -12.492 -21.734 0.161 1 91.44 101 GLU A CA 1
ATOM 800 C C . GLU A 1 101 ? -11.352 -22.531 -0.455 1 91.44 101 GLU A C 1
ATOM 802 O O . GLU A 1 101 ? -11.406 -23.766 -0.497 1 91.44 101 GLU A O 1
ATOM 807 N N . ARG A 1 102 ? -10.367 -21.844 -0.841 1 92.69 102 ARG A N 1
ATOM 808 C CA . ARG A 1 102 ? -9.297 -22.516 -1.584 1 92.69 102 ARG A CA 1
ATOM 809 C C . ARG A 1 102 ? -8.016 -22.578 -0.757 1 92.69 102 ARG A C 1
ATOM 811 O O . ARG A 1 102 ? -6.973 -23 -1.254 1 92.69 102 ARG A O 1
ATOM 818 N N . LEU A 1 103 ? -8.086 -22.266 0.476 1 95.81 103 LEU A N 1
ATOM 819 C CA . LEU A 1 103 ? -6.918 -22.234 1.352 1 95.81 103 LEU A CA 1
ATOM 820 C C . LEU A 1 103 ? -6.285 -23.609 1.455 1 95.81 103 LEU A C 1
ATOM 822 O O . LEU A 1 103 ? -5.066 -23.734 1.619 1 95.81 103 LEU A O 1
ATOM 826 N N . TYR A 1 104 ? -7.082 -24.656 1.318 1 93.62 104 TYR A N 1
ATOM 827 C CA . TYR A 1 104 ? -6.59 -26.016 1.447 1 93.62 104 TYR A CA 1
ATOM 828 C C . TYR A 1 104 ? -5.566 -26.328 0.361 1 93.62 104 TYR A C 1
ATOM 830 O O . TYR A 1 104 ? -4.695 -27.188 0.547 1 93.62 104 TYR A O 1
ATOM 838 N N . GLN A 1 105 ? -5.602 -25.672 -0.758 1 93.88 105 GLN A N 1
ATOM 839 C CA . GLN A 1 105 ? -4.699 -25.906 -1.877 1 93.88 105 GLN A CA 1
ATOM 840 C C . GLN A 1 105 ? -3.262 -25.547 -1.511 1 93.88 105 GLN A C 1
ATOM 842 O O . GLN A 1 105 ? -2.32 -25.984 -2.186 1 93.88 105 GLN A O 1
ATOM 847 N N . LEU A 1 106 ? -3.072 -24.797 -0.469 1 96.88 106 LEU A N 1
ATOM 848 C CA . LEU A 1 106 ? -1.736 -24.438 -0.008 1 96.88 106 LEU A CA 1
ATOM 849 C C . LEU A 1 106 ? -0.973 -25.672 0.461 1 96.88 106 LEU A C 1
ATOM 851 O O . LEU A 1 106 ? 0.256 -25.641 0.559 1 96.88 106 LEU A O 1
ATOM 855 N N . VAL A 1 107 ? -1.728 -26.75 0.851 1 95.75 107 VAL A N 1
ATOM 856 C CA . VAL A 1 107 ? -1.102 -27.953 1.376 1 95.75 107 VAL A CA 1
ATOM 857 C C . VAL A 1 107 ? -0.129 -28.516 0.344 1 95.75 107 VAL A C 1
ATOM 859 O O . VAL A 1 107 ? 1.034 -28.781 0.658 1 95.75 107 VAL A O 1
ATOM 862 N N . ASP A 1 108 ? -0.547 -28.641 -0.903 1 94.94 108 ASP A N 1
ATOM 863 C CA . ASP A 1 108 ? 0.295 -29.203 -1.951 1 94.94 108 ASP A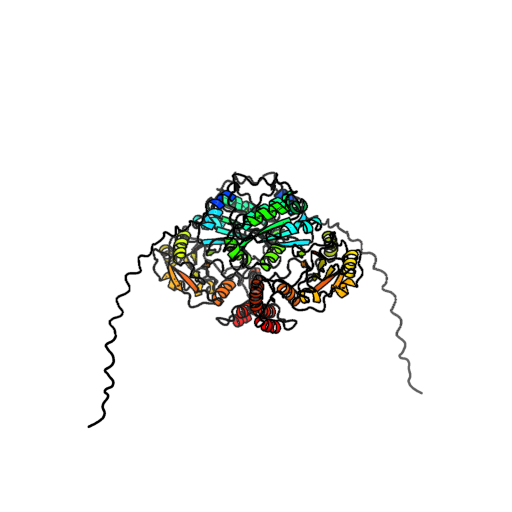 CA 1
ATOM 864 C C . ASP A 1 108 ? 1.486 -28.297 -2.25 1 94.94 108 ASP A C 1
ATOM 866 O O . ASP A 1 108 ? 2.611 -28.781 -2.41 1 94.94 108 ASP A O 1
ATOM 870 N N . VAL A 1 109 ? 1.267 -27.031 -2.295 1 97.44 109 VAL A N 1
ATOM 871 C CA . VAL A 1 109 ? 2.314 -26.062 -2.617 1 97.44 109 VAL A CA 1
ATOM 872 C C . VAL A 1 109 ? 3.361 -26.047 -1.506 1 97.44 109 VAL A C 1
ATOM 874 O O . VAL A 1 109 ? 4.562 -26.109 -1.777 1 97.44 109 VAL A O 1
ATOM 877 N N . SER A 1 110 ? 2.916 -25.984 -0.268 1 97.69 110 SER A N 1
ATOM 878 C CA . SER A 1 110 ? 3.822 -25.859 0.869 1 97.69 110 SER A CA 1
ATOM 879 C C . SER A 1 110 ? 4.676 -27.109 1.046 1 97.69 110 SER A C 1
ATOM 881 O O . SER A 1 110 ? 5.797 -27.031 1.555 1 97.69 110 SER A O 1
ATOM 883 N N . ARG A 1 111 ? 4.223 -28.234 0.634 1 96.31 111 ARG A N 1
ATOM 884 C CA . ARG A 1 111 ? 4.953 -29.484 0.796 1 96.31 111 ARG A CA 1
ATOM 885 C C . ARG A 1 111 ? 6.125 -29.562 -0.179 1 96.31 111 ARG A C 1
ATOM 887 O O . ARG A 1 111 ? 7.137 -30.203 0.114 1 96.31 111 ARG A O 1
ATOM 894 N N . VAL A 1 112 ? 5.988 -28.906 -1.272 1 96.62 112 VAL A N 1
ATOM 895 C CA . VAL A 1 112 ? 7.035 -29.047 -2.279 1 96.62 112 VAL A CA 1
ATOM 896 C C . VAL A 1 112 ? 7.914 -27.797 -2.285 1 96.62 112 VAL A C 1
ATOM 898 O O . VAL A 1 112 ? 9.109 -27.875 -2.576 1 96.62 112 VAL A O 1
ATOM 901 N N . TRP A 1 113 ? 7.355 -26.609 -2.061 1 97.81 113 TRP A N 1
ATOM 902 C CA . TRP A 1 113 ? 8.117 -25.359 -2.035 1 97.81 113 TRP A CA 1
ATOM 903 C C . TRP A 1 113 ? 8.812 -25.188 -0.69 1 97.81 113 TRP A C 1
ATOM 905 O O . TRP A 1 113 ? 8.18 -24.781 0.292 1 97.81 113 TRP A O 1
ATOM 915 N N . LYS A 1 114 ? 10.086 -25.328 -0.662 1 96.44 114 LYS A N 1
ATOM 916 C CA . LYS A 1 114 ? 10.836 -25.25 0.586 1 96.44 114 LYS A CA 1
ATOM 917 C C . LYS A 1 114 ? 11.391 -23.844 0.808 1 96.44 114 LYS A C 1
ATOM 919 O O . LYS A 1 114 ? 12.609 -23.656 0.869 1 96.44 114 LYS A O 1
ATOM 924 N N . GLY A 1 115 ? 10.594 -22.891 1.015 1 97.19 115 GLY A N 1
ATOM 925 C CA . GLY A 1 115 ? 10.906 -21.5 1.263 1 97.19 115 GLY A CA 1
ATOM 926 C C . GLY A 1 115 ? 9.711 -20.688 1.703 1 97.19 115 GLY A C 1
ATOM 927 O O . GLY A 1 115 ? 8.641 -21.234 1.961 1 97.19 115 GLY A O 1
ATOM 928 N N . PRO A 1 116 ? 9.93 -19.406 1.867 1 98.12 116 PRO A N 1
ATOM 929 C CA . PRO A 1 116 ? 8.82 -18.562 2.32 1 98.12 116 PRO A CA 1
ATOM 930 C C . PRO A 1 116 ? 7.703 -18.453 1.285 1 98.12 116 PRO A C 1
ATOM 932 O O . PRO A 1 116 ? 7.977 -18.359 0.085 1 98.12 116 PRO A O 1
ATOM 935 N N . ILE A 1 117 ? 6.477 -18.516 1.761 1 98.69 117 ILE A N 1
ATOM 936 C CA . ILE A 1 117 ? 5.285 -18.344 0.938 1 98.69 117 ILE A CA 1
ATOM 937 C C . ILE A 1 117 ? 4.422 -17.219 1.499 1 98.69 117 ILE A C 1
ATOM 939 O O . ILE A 1 117 ? 3.963 -17.297 2.641 1 98.69 117 ILE A O 1
ATOM 943 N N . SER A 1 118 ? 4.285 -16.188 0.734 1 98.69 118 SER A N 1
ATOM 944 C CA . SER A 1 118 ? 3.408 -15.062 1.06 1 98.69 118 SER A CA 1
ATOM 945 C C . SER A 1 118 ? 2.016 -15.258 0.468 1 98.69 118 SER A C 1
ATOM 947 O O . SER A 1 118 ? 1.858 -15.328 -0.752 1 98.69 118 SER A O 1
ATOM 949 N N . THR A 1 119 ? 1 -15.281 1.342 1 98.81 119 THR A N 1
ATOM 950 C CA . THR A 1 119 ? -0.338 -15.617 0.866 1 98.81 119 THR A CA 1
ATOM 951 C C . THR A 1 119 ? -1.338 -14.531 1.253 1 98.81 119 THR A C 1
ATOM 953 O O . THR A 1 119 ? -1.593 -14.312 2.438 1 98.81 119 THR A O 1
ATOM 956 N N . ALA A 1 120 ? -1.89 -13.859 0.287 1 98.81 120 ALA A N 1
ATOM 957 C CA . ALA A 1 120 ? -2.998 -12.938 0.512 1 98.81 120 ALA A CA 1
ATOM 958 C C . ALA A 1 120 ? -4.336 -13.664 0.502 1 98.81 120 ALA A C 1
ATOM 960 O O . ALA A 1 120 ? -4.602 -14.469 -0.394 1 98.81 120 ALA A O 1
ATOM 961 N N . VAL A 1 121 ? -5.195 -13.453 1.494 1 98.75 121 VAL A N 1
ATOM 962 C CA . VAL A 1 121 ? -6.492 -14.109 1.614 1 98.75 121 VAL A CA 1
ATOM 963 C C . VAL A 1 121 ? -7.602 -13.055 1.636 1 98.75 121 VAL A C 1
ATOM 965 O O . VAL A 1 121 ? -7.582 -12.141 2.459 1 98.75 121 VAL A O 1
ATOM 968 N N . PHE A 1 122 ? -8.523 -13.164 0.698 1 98.44 122 PHE A N 1
ATOM 969 C CA . PHE A 1 122 ? -9.656 -12.242 0.647 1 98.44 122 PHE A CA 1
ATOM 970 C C . PHE A 1 122 ? -10.75 -12.68 1.615 1 98.44 122 PHE A C 1
ATOM 972 O O . PHE A 1 122 ? -11.281 -13.789 1.507 1 98.44 122 PHE A O 1
ATOM 979 N N . THR A 1 123 ? -11.133 -11.766 2.59 1 97.5 123 THR A N 1
ATOM 980 C CA . THR A 1 123 ? -11.977 -12.211 3.695 1 97.5 123 THR A CA 1
ATOM 981 C C . THR A 1 123 ? -13.031 -11.156 4.027 1 97.5 123 THR A C 1
ATOM 983 O O . THR A 1 123 ? -12.984 -10.539 5.094 1 97.5 123 THR A O 1
A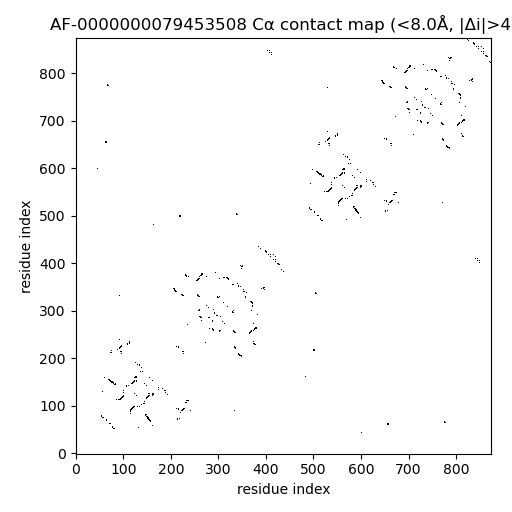TOM 986 N N . PRO A 1 124 ? -14.039 -10.961 3.207 1 97 124 PRO A N 1
ATOM 987 C CA . PRO A 1 124 ? -15.125 -10.039 3.551 1 97 124 PRO A CA 1
ATOM 988 C C . PRO A 1 124 ? -16.031 -10.586 4.641 1 97 124 PRO A C 1
ATOM 990 O O . PRO A 1 124 ? -16.266 -11.797 4.715 1 97 124 PRO A O 1
ATOM 993 N N . ASP A 1 125 ? -16.5 -9.688 5.461 1 96 125 ASP A N 1
ATOM 994 C CA . ASP A 1 125 ? -17.562 -9.992 6.41 1 96 125 ASP A CA 1
ATOM 995 C C . ASP A 1 125 ? -17.172 -11.148 7.328 1 96 125 ASP A C 1
ATOM 997 O O . ASP A 1 125 ? -16.094 -11.117 7.938 1 96 125 ASP A O 1
ATOM 1001 N N . VAL A 1 126 ? -18 -12.188 7.48 1 95.06 126 VAL A N 1
ATOM 1002 C CA . VAL A 1 126 ? -17.781 -13.289 8.414 1 95.06 126 VAL A CA 1
ATOM 1003 C C . VAL A 1 126 ? -16.625 -14.164 7.902 1 95.06 126 VAL A C 1
ATOM 1005 O O . VAL A 1 126 ? -16.094 -14.984 8.648 1 95.06 126 VAL A O 1
ATOM 1008 N N . GLU A 1 127 ? -16.266 -13.984 6.691 1 96.38 127 GLU A N 1
ATOM 1009 C CA . GLU A 1 127 ? -15.188 -14.781 6.105 1 96.38 127 GLU A CA 1
ATOM 1010 C C . GLU A 1 127 ? -13.844 -14.461 6.762 1 96.38 127 GLU A C 1
ATOM 1012 O O . GLU A 1 127 ? -12.898 -15.25 6.672 1 96.38 127 GLU A O 1
ATOM 1017 N N . ALA A 1 128 ? -13.773 -13.297 7.371 1 95.25 128 ALA A N 1
ATOM 1018 C CA . ALA A 1 128 ? -12.562 -13 8.141 1 95.25 128 ALA A CA 1
ATOM 1019 C C . ALA A 1 128 ? -12.375 -14 9.273 1 95.25 128 ALA A C 1
ATOM 1021 O O . ALA A 1 128 ? -11.273 -14.516 9.477 1 95.25 128 ALA A O 1
ATOM 1022 N N . ASP A 1 129 ? -13.453 -14.266 9.977 1 93.38 129 ASP A N 1
ATOM 1023 C CA . ASP A 1 129 ? -13.383 -15.227 11.078 1 93.38 129 ASP A CA 1
ATOM 1024 C C . ASP A 1 129 ? -13.25 -16.656 10.562 1 93.38 129 ASP A C 1
ATOM 1026 O O . ASP A 1 129 ? -12.477 -17.453 11.102 1 93.38 129 ASP A O 1
ATOM 1030 N N . VAL A 1 130 ? -14.008 -17 9.562 1 93.62 130 VAL A N 1
ATOM 1031 C CA . VAL A 1 130 ? -13.906 -18.312 8.945 1 93.62 130 VAL A CA 1
ATOM 1032 C C . VAL A 1 130 ? -12.477 -18.547 8.461 1 93.62 130 VAL A C 1
ATOM 1034 O O . VAL A 1 130 ? -11.898 -19.609 8.727 1 93.62 130 VAL A O 1
ATOM 1037 N N . GLY A 1 131 ? -11.977 -17.531 7.715 1 94.94 131 GLY A N 1
ATOM 1038 C CA . GLY A 1 131 ? -10.609 -17.625 7.23 1 94.94 131 GLY A CA 1
ATOM 1039 C C . GLY A 1 131 ? -9.594 -17.812 8.344 1 94.94 131 GLY A C 1
ATOM 1040 O O . GLY A 1 131 ? -8.672 -18.625 8.219 1 94.94 131 GLY A O 1
ATOM 1041 N N . ARG A 1 132 ? -9.75 -17.031 9.391 1 94.19 132 ARG A N 1
ATOM 1042 C CA . ARG A 1 132 ? -8.867 -17.156 10.547 1 94.19 132 ARG A CA 1
ATOM 1043 C C . ARG A 1 132 ? -8.867 -18.578 11.086 1 94.19 132 ARG A C 1
ATOM 1045 O O . ARG A 1 132 ? -7.805 -19.141 11.344 1 94.19 132 ARG A O 1
ATOM 1052 N N . ARG A 1 133 ? -9.984 -19.156 11.258 1 91.69 133 ARG A N 1
ATOM 1053 C CA . ARG A 1 133 ? -10.109 -20.516 11.789 1 91.69 133 ARG A CA 1
ATOM 1054 C C . ARG A 1 133 ? -9.477 -21.531 10.852 1 91.69 133 ARG A C 1
ATOM 1056 O O . ARG A 1 133 ? -8.758 -22.438 11.305 1 91.69 133 ARG A O 1
ATOM 1063 N N . ILE A 1 134 ? -9.711 -21.391 9.602 1 94.06 134 ILE A N 1
ATOM 1064 C CA . ILE A 1 134 ? -9.148 -22.312 8.617 1 94.06 134 ILE A CA 1
ATOM 1065 C C . ILE A 1 134 ? -7.621 -22.234 8.641 1 94.06 134 ILE A C 1
ATOM 1067 O O . ILE A 1 134 ? -6.934 -23.25 8.633 1 94.06 134 ILE A O 1
ATOM 1071 N N . VAL A 1 135 ? -7.117 -21.016 8.688 1 95.88 135 VAL A N 1
ATOM 1072 C CA . VAL A 1 135 ? -5.672 -20.797 8.727 1 95.88 135 VAL A CA 1
ATOM 1073 C C . VAL A 1 135 ? -5.078 -21.5 9.945 1 95.88 135 VAL A C 1
ATOM 1075 O O . VAL A 1 135 ? -4.07 -22.203 9.828 1 95.88 135 VAL A O 1
ATOM 1078 N N . GLU A 1 136 ? -5.707 -21.359 11.047 1 93.25 136 GLU A N 1
ATOM 1079 C CA . GLU A 1 136 ? -5.195 -21.969 12.266 1 93.25 136 GLU A CA 1
ATOM 1080 C C . GLU A 1 136 ? -5.246 -23.5 12.18 1 93.25 136 GLU A C 1
ATOM 1082 O O . GLU A 1 136 ? -4.324 -24.188 12.633 1 93.25 136 GLU A O 1
ATOM 1087 N N . MET A 1 137 ? -6.301 -24.031 11.617 1 92.81 137 MET A N 1
ATOM 1088 C CA . MET A 1 137 ? -6.406 -25.484 11.438 1 92.81 137 MET A CA 1
ATOM 1089 C C . MET A 1 137 ? -5.309 -26 10.508 1 92.81 137 MET A C 1
ATOM 1091 O O . MET A 1 137 ? -4.672 -27.016 10.797 1 92.81 137 MET A O 1
ATOM 1095 N N . LEU A 1 138 ? -5.109 -25.328 9.438 1 95.5 138 LEU A N 1
ATOM 1096 C CA . LEU A 1 138 ? -4.07 -25.703 8.484 1 95.5 138 LEU A CA 1
ATOM 1097 C C . LEU A 1 138 ? -2.695 -25.656 9.141 1 95.5 138 LEU A C 1
ATOM 1099 O O . LEU A 1 138 ? -1.884 -26.562 8.953 1 95.5 138 LEU A O 1
ATOM 1103 N N . ARG A 1 139 ? -2.436 -24.625 9.891 1 95.25 139 ARG A N 1
ATOM 1104 C CA . ARG A 1 139 ? -1.148 -24.484 10.562 1 95.25 139 ARG A CA 1
ATOM 1105 C C . ARG A 1 139 ? -0.929 -25.609 11.57 1 95.25 139 ARG A C 1
ATOM 1107 O O . ARG A 1 139 ? 0.199 -26.078 11.758 1 95.25 139 ARG A O 1
ATOM 1114 N N . ARG A 1 140 ? -1.969 -26 12.203 1 92.62 140 ARG A N 1
ATOM 1115 C CA . ARG A 1 140 ? -1.887 -27.078 13.18 1 92.62 140 ARG A CA 1
ATOM 1116 C C . ARG A 1 140 ? -1.595 -28.422 12.5 1 92.62 140 ARG A C 1
ATOM 1118 O O . ARG A 1 140 ? -0.767 -29.203 12.977 1 92.62 140 ARG A O 1
ATOM 1125 N N . CYS A 1 141 ? -2.215 -28.641 11.414 1 94.06 141 CYS A N 1
ATOM 1126 C CA . CYS A 1 141 ? -2.221 -29.969 10.812 1 94.06 141 CYS A CA 1
ATOM 1127 C C . CYS A 1 141 ? -1.116 -30.094 9.773 1 94.06 141 CYS A C 1
ATOM 1129 O O . CYS A 1 141 ? -0.729 -31.219 9.406 1 94.06 141 CYS A O 1
ATOM 1131 N N . VAL A 1 142 ? -0.632 -29.047 9.242 1 96 142 VAL A N 1
ATOM 1132 C CA . VAL A 1 142 ? 0.367 -29.078 8.172 1 96 142 VAL A CA 1
ATOM 1133 C C . VAL A 1 142 ? 1.594 -28.281 8.594 1 96 142 VAL A C 1
ATOM 1135 O O . VAL A 1 142 ? 1.654 -27.062 8.367 1 96 142 VAL A O 1
ATOM 1138 N N . PRO A 1 143 ? 2.621 -28.922 9.055 1 96.75 143 PRO A N 1
ATOM 1139 C CA . PRO A 1 143 ? 3.801 -28.25 9.586 1 96.75 143 PRO A CA 1
ATOM 1140 C C . PRO A 1 143 ? 4.445 -27.297 8.57 1 96.75 143 PRO A C 1
ATOM 1142 O O . PRO A 1 143 ? 4.977 -26.25 8.945 1 96.75 143 PRO A O 1
ATOM 1145 N N . GLU A 1 144 ? 4.406 -27.672 7.301 1 98 144 GLU A N 1
ATOM 1146 C CA . GLU A 1 144 ? 4.984 -26.812 6.266 1 98 144 GLU A CA 1
ATOM 1147 C C . GLU A 1 144 ? 4.277 -25.469 6.207 1 98 144 GLU A C 1
ATOM 1149 O O . GLU A 1 144 ? 4.922 -24.438 6.051 1 98 144 GLU A O 1
ATOM 1154 N N . ILE A 1 145 ? 2.986 -25.469 6.355 1 97.94 145 ILE A N 1
ATOM 1155 C CA . ILE A 1 145 ? 2.223 -24.234 6.352 1 97.94 145 ILE A CA 1
ATOM 1156 C C . ILE A 1 145 ? 2.564 -23.422 7.594 1 97.94 145 ILE A C 1
ATOM 1158 O O . ILE A 1 145 ? 2.789 -22.203 7.508 1 97.94 145 ILE A O 1
ATOM 1162 N N . ARG A 1 146 ? 2.646 -24.062 8.695 1 97 146 ARG A N 1
ATOM 1163 C CA . ARG A 1 146 ? 2.988 -23.406 9.953 1 97 146 ARG A CA 1
ATOM 1164 C C . ARG A 1 146 ? 4.34 -22.703 9.852 1 97 146 ARG A C 1
ATOM 1166 O O . ARG A 1 146 ? 4.5 -21.578 10.312 1 97 146 ARG A O 1
ATOM 1173 N N . ARG A 1 147 ? 5.25 -23.328 9.203 1 97.5 147 ARG A N 1
ATOM 1174 C CA . ARG A 1 147 ? 6.625 -22.844 9.188 1 97.5 147 ARG A CA 1
ATOM 1175 C C . ARG A 1 147 ? 6.836 -21.828 8.078 1 97.5 147 ARG A C 1
ATOM 1177 O O . ARG A 1 147 ? 7.48 -20.797 8.289 1 97.5 147 ARG A O 1
ATOM 1184 N N . GLN A 1 148 ? 6.227 -22.047 6.93 1 97.81 148 GLN A N 1
ATOM 1185 C CA . GLN A 1 148 ? 6.695 -21.375 5.719 1 97.81 148 GLN A CA 1
ATOM 1186 C C . GLN A 1 148 ? 5.738 -20.266 5.297 1 97.81 148 GLN A C 1
ATOM 1188 O O . GLN A 1 148 ? 6.129 -19.344 4.57 1 97.81 148 GLN A O 1
ATOM 1193 N N . VAL A 1 149 ? 4.5 -20.359 5.691 1 98.5 149 VAL A N 1
ATOM 1194 C CA . VAL A 1 149 ? 3.49 -19.531 5.051 1 98.5 149 VAL A CA 1
ATOM 1195 C C . VAL A 1 149 ? 3.131 -18.359 5.965 1 98.5 149 VAL A C 1
ATOM 1197 O O . VAL A 1 149 ? 2.889 -18.547 7.16 1 98.5 149 VAL A O 1
ATOM 1200 N N . SER A 1 150 ? 3.184 -17.188 5.441 1 98.31 150 SER A N 1
ATOM 1201 C CA . SER A 1 150 ? 2.641 -15.992 6.09 1 98.31 150 SER A CA 1
ATOM 1202 C C . SER A 1 150 ? 1.37 -15.516 5.395 1 98.31 150 SER A C 1
ATOM 1204 O O . SER A 1 150 ? 1.289 -15.523 4.164 1 98.31 150 SER A O 1
ATOM 1206 N N . PHE A 1 151 ? 0.446 -15.148 6.23 1 98.62 151 PHE A N 1
ATOM 1207 C CA . PHE A 1 151 ? -0.88 -14.828 5.715 1 98.62 151 PHE A CA 1
ATOM 1208 C C . PHE A 1 151 ? -1.177 -13.336 5.871 1 98.62 151 PHE A C 1
ATOM 1210 O O . PHE A 1 151 ? -0.835 -12.734 6.895 1 98.62 151 PHE A O 1
ATOM 1217 N N . HIS A 1 152 ? -1.777 -12.766 4.879 1 98.5 152 HIS A N 1
ATOM 1218 C CA . HIS A 1 152 ? -2.273 -11.398 4.824 1 98.5 152 HIS A CA 1
ATOM 1219 C C . HIS A 1 152 ? -3.762 -11.359 4.5 1 98.5 152 HIS A C 1
ATOM 1221 O O . HIS A 1 152 ? -4.203 -11.977 3.527 1 98.5 152 HIS A O 1
ATOM 1227 N N . PHE A 1 153 ? -4.508 -10.664 5.266 1 98.5 153 PHE A N 1
ATOM 1228 C CA . PHE A 1 153 ? -5.938 -10.578 4.988 1 98.5 153 PHE A CA 1
ATOM 1229 C C . PHE A 1 153 ? -6.258 -9.312 4.207 1 98.5 153 PHE A C 1
ATOM 1231 O O . PHE A 1 153 ? -5.672 -8.25 4.457 1 98.5 153 PHE A O 1
ATOM 1238 N N . VAL A 1 154 ? -7.043 -9.406 3.285 1 98.56 154 VAL A N 1
ATOM 1239 C CA . VAL A 1 154 ? -7.656 -8.273 2.59 1 98.56 154 VAL A CA 1
ATOM 1240 C C . VAL A 1 154 ? -9.164 -8.289 2.818 1 98.56 154 VAL A C 1
ATOM 1242 O O . VAL A 1 154 ? -9.836 -9.281 2.521 1 98.56 154 VAL A O 1
ATOM 1245 N N . THR A 1 155 ? -9.703 -7.258 3.344 1 97.56 155 THR A N 1
ATOM 1246 C CA . THR A 1 155 ? -11.109 -7.191 3.697 1 97.56 155 THR A CA 1
ATOM 1247 C C . THR A 1 155 ? -11.844 -6.184 2.816 1 97.56 155 THR A C 1
ATOM 1249 O O . THR A 1 155 ? -11.211 -5.387 2.117 1 97.56 155 THR A O 1
ATOM 1252 N N . ASP A 1 156 ? -13.117 -6.359 2.797 1 96.69 156 ASP A N 1
ATOM 1253 C CA . ASP A 1 156 ? -14.008 -5.469 2.059 1 96.69 156 ASP A CA 1
ATOM 1254 C C . ASP A 1 156 ? -14.578 -4.383 2.965 1 96.69 156 ASP A C 1
ATOM 1256 O O . ASP A 1 156 ? -15.195 -4.68 3.992 1 96.69 156 ASP A O 1
ATOM 1260 N N . LEU A 1 157 ? -14.43 -3.141 2.596 1 92.69 157 LEU A N 1
ATOM 1261 C CA . LEU A 1 157 ? -14.82 -2.039 3.469 1 92.69 157 LEU A CA 1
ATOM 1262 C C . LEU A 1 157 ? -16.344 -1.893 3.51 1 92.69 157 LEU A C 1
ATOM 1264 O O . LEU A 1 157 ? -16.891 -1.373 4.484 1 92.69 157 LEU A O 1
ATOM 1268 N N . GLU A 1 158 ? -17.031 -2.266 2.449 1 93.12 158 GLU A N 1
ATOM 1269 C CA . GLU A 1 158 ? -18.5 -2.258 2.426 1 93.12 158 GLU A CA 1
ATOM 1270 C C . GLU A 1 158 ? -19.062 -3.381 3.289 1 93.12 158 GLU A C 1
ATOM 1272 O O . GLU A 1 158 ? -20.188 -3.275 3.793 1 93.12 158 GLU A O 1
ATOM 1277 N N . HIS A 1 159 ? -18.328 -4.465 3.379 1 95.88 159 HIS A N 1
ATOM 1278 C CA . HIS A 1 159 ? -18.688 -5.609 4.211 1 95.88 159 HIS A CA 1
ATOM 1279 C C . HIS A 1 159 ? -17.578 -5.926 5.211 1 95.88 159 HIS A C 1
ATOM 1281 O O . HIS A 1 159 ? -16.875 -6.93 5.066 1 95.88 159 HIS A O 1
ATOM 1287 N N . PRO A 1 160 ? -17.516 -5.121 6.246 1 93.31 160 PRO A N 1
ATOM 1288 C CA . PRO A 1 160 ? -16.391 -5.246 7.18 1 93.31 160 PRO A CA 1
ATOM 1289 C C . PRO A 1 160 ? -16.406 -6.562 7.953 1 93.31 160 PRO A C 1
ATOM 1291 O O . PRO A 1 160 ? -17.453 -7.219 8.039 1 93.31 160 PRO A O 1
ATOM 1294 N N . PRO A 1 161 ? -15.281 -6.965 8.461 1 94.5 161 PRO A N 1
ATOM 1295 C CA . PRO A 1 161 ? -15.141 -8.234 9.172 1 94.5 161 PRO A CA 1
ATOM 1296 C C . PRO A 1 161 ? -16.125 -8.375 10.336 1 94.5 161 PRO A C 1
ATOM 1298 O O . PRO A 1 161 ? -16.391 -7.402 11.039 1 94.5 161 PRO A O 1
ATOM 1301 N N . LYS A 1 162 ? -16.625 -9.562 10.469 1 92.19 162 LYS A N 1
ATOM 1302 C CA . LYS A 1 162 ? -17.516 -9.945 11.562 1 92.19 162 LYS A CA 1
ATOM 1303 C C . LYS A 1 162 ? -17.125 -11.312 12.133 1 92.19 162 LYS A C 1
ATOM 1305 O O . LYS A 1 162 ? -16.453 -12.102 11.461 1 92.19 162 LYS A O 1
ATOM 1310 N N . LEU A 1 163 ? -17.516 -11.539 13.328 1 88.38 163 LEU A N 1
ATOM 1311 C CA . LEU A 1 163 ? -17.297 -12.836 13.953 1 88.38 163 LEU A CA 1
ATOM 1312 C C . LEU A 1 163 ? -18.453 -13.781 13.688 1 88.38 163 LEU A C 1
ATOM 1314 O O . LEU A 1 163 ? -19.609 -13.344 13.609 1 88.38 163 LEU A O 1
ATOM 1318 N N . LEU A 1 164 ? -18.062 -15.031 13.547 1 85.69 164 LEU A N 1
ATOM 1319 C CA . LEU A 1 164 ? -19.125 -16.047 13.531 1 85.69 164 LEU A CA 1
ATOM 1320 C C . LEU A 1 164 ? -19.844 -16.094 14.875 1 85.69 164 LEU A C 1
ATOM 1322 O O . LEU A 1 164 ? -19.219 -15.953 15.93 1 85.69 164 LEU A O 1
ATOM 1326 N N . PRO A 1 165 ? -21.203 -16.094 14.82 1 74.62 165 PRO A N 1
ATOM 1327 C CA . PRO A 1 165 ? -21.938 -16.219 16.078 1 74.62 165 PRO A CA 1
ATOM 1328 C C . PRO A 1 165 ? -21.453 -17.391 16.922 1 74.62 165 PRO A C 1
ATOM 1330 O O . PRO A 1 165 ? -21.094 -18.438 16.391 1 74.62 165 PRO A O 1
ATOM 1333 N N . GLU A 1 166 ? -20.828 -17.125 18.125 1 62.59 166 GLU A N 1
ATOM 1334 C CA . GLU A 1 166 ? -20.297 -18.109 19.031 1 62.59 166 GLU A CA 1
ATOM 1335 C C . GLU A 1 166 ? -21.281 -19.25 19.281 1 62.59 166 GLU A C 1
ATOM 1337 O O . GLU A 1 166 ? -22.469 -19 19.562 1 62.59 166 GLU A O 1
ATOM 1342 N N . GLU A 1 167 ? -21.219 -20.219 18.391 1 51.53 167 GLU A N 1
ATOM 1343 C CA . GLU A 1 167 ? -21.938 -21.359 18.938 1 51.53 167 GLU A CA 1
ATOM 1344 C C . GLU A 1 167 ? -21.234 -21.922 20.172 1 51.53 167 GLU A C 1
ATOM 1346 O O . GLU A 1 167 ? -20.156 -22.531 20.078 1 51.53 167 GLU A O 1
ATOM 1351 N N . GLY A 1 168 ? -21.594 -21.734 21.453 1 48.69 168 GLY A N 1
ATOM 1352 C CA . GLY A 1 168 ? -21.125 -22.172 22.75 1 48.69 168 GLY A CA 1
ATOM 1353 C C . GLY A 1 168 ? -19.781 -21.578 23.141 1 48.69 168 GLY A C 1
ATOM 1354 O O . GLY A 1 168 ? -19.172 -20.859 22.344 1 48.69 168 GLY A O 1
ATOM 1355 N N . ASP A 1 169 ? -19.344 -21.469 24.453 1 42.34 169 ASP A N 1
ATOM 1356 C CA . ASP A 1 169 ? -18.172 -20.969 25.172 1 42.34 169 ASP A CA 1
ATOM 1357 C C . ASP A 1 169 ? -16.891 -21.453 24.5 1 42.34 169 ASP A C 1
ATOM 1359 O O . ASP A 1 169 ? -15.82 -21.438 25.125 1 42.34 169 ASP A O 1
ATOM 1363 N N . SER A 1 170 ? -16.812 -22.141 23.453 1 43.34 170 SER A N 1
ATOM 1364 C CA . SER A 1 170 ? -15.633 -22.938 23.156 1 43.34 170 SER A CA 1
ATOM 1365 C C . SER A 1 170 ? -14.555 -22.094 22.469 1 43.34 170 SER A C 1
ATOM 1367 O O . SER A 1 170 ? -14.758 -21.609 21.359 1 43.34 170 SER A O 1
ATOM 1369 N N . GLU A 1 171 ? -13.852 -21.406 23.266 1 49.66 171 GLU A N 1
ATOM 1370 C CA . GLU A 1 171 ? -12.562 -20.953 22.734 1 49.66 171 GLU A CA 1
ATOM 1371 C C . GLU A 1 171 ? -11.992 -21.984 21.75 1 49.66 171 GLU A C 1
ATOM 1373 O O . GLU A 1 171 ? -11.906 -23.172 22.062 1 49.66 171 GLU A O 1
ATOM 1378 N N . VAL A 1 172 ? -12.188 -21.781 20.516 1 52.59 172 VAL A N 1
ATOM 1379 C CA . VAL A 1 172 ? -11.68 -22.719 19.516 1 52.59 172 VAL A CA 1
ATOM 1380 C C . VAL A 1 172 ? -10.273 -23.172 19.891 1 52.59 172 VAL A C 1
ATOM 1382 O O . VAL A 1 172 ? -9.32 -22.391 19.812 1 52.59 172 VAL A O 1
ATOM 1385 N N . LYS A 1 173 ? -10.156 -24.109 20.875 1 60.16 173 LYS A N 1
ATOM 1386 C CA . LYS A 1 173 ? -8.867 -24.719 21.188 1 60.16 173 LYS A CA 1
ATOM 1387 C C . LYS A 1 173 ? -8.344 -25.531 20 1 60.16 173 LYS A C 1
ATOM 1389 O O . LYS A 1 173 ? -8.703 -26.703 19.844 1 60.16 173 LYS A O 1
ATOM 1394 N N . TYR A 1 174 ? -7.617 -24.844 19.016 1 66 174 TYR A N 1
ATOM 1395 C CA . TYR A 1 174 ? -7.105 -25.453 17.797 1 66 174 TYR A CA 1
ATOM 1396 C C . TYR A 1 174 ? -6.121 -26.578 18.109 1 66 174 TYR A C 1
ATOM 1398 O O . TYR A 1 174 ? -5.895 -27.469 17.281 1 66 174 TYR A O 1
ATOM 1406 N N . ASP A 1 175 ? -5.691 -26.594 19.375 1 64.12 175 ASP A N 1
ATOM 1407 C CA . ASP A 1 175 ? -4.707 -27.594 19.766 1 64.12 175 ASP A CA 1
ATOM 1408 C C . ASP A 1 175 ? -5.34 -28.984 19.859 1 64.12 175 ASP A C 1
ATOM 1410 O O . ASP A 1 175 ? -4.641 -29.984 19.766 1 64.12 175 ASP A O 1
ATOM 1414 N N . GLU A 1 176 ? -6.551 -28.938 19.922 1 65.81 176 GLU A N 1
ATOM 1415 C CA . GLU A 1 176 ? -7.18 -30.25 20.078 1 65.81 176 GLU A CA 1
ATOM 1416 C C . GLU A 1 176 ? -7.836 -30.719 18.781 1 65.81 176 GLU A C 1
ATOM 1418 O O . GLU A 1 176 ? -8.477 -31.766 18.75 1 65.81 176 GLU A O 1
ATOM 1423 N N . TYR A 1 177 ? -7.59 -29.984 17.781 1 75.88 177 TYR A N 1
ATOM 1424 C CA . TYR A 1 177 ? -8.227 -30.328 16.516 1 75.88 177 TYR A CA 1
ATOM 1425 C C . TYR A 1 177 ? -7.625 -31.594 15.93 1 75.88 177 TYR A C 1
ATOM 1427 O O . TYR A 1 177 ? -6.402 -31.781 15.945 1 75.88 177 TYR A O 1
ATOM 1435 N N . LEU A 1 178 ? -8.523 -32.531 15.531 1 79.31 178 LEU A N 1
ATOM 1436 C CA . LEU A 1 178 ? -8.078 -33.75 14.883 1 79.31 178 LEU A CA 1
ATOM 1437 C C . LEU A 1 178 ? -7.84 -33.531 13.391 1 79.31 178 LEU A C 1
ATOM 1439 O O . LEU A 1 178 ? -8.781 -33.281 12.641 1 79.31 178 LEU A O 1
ATOM 1443 N N . CYS A 1 179 ? -6.688 -33.688 12.953 1 89.94 179 CYS A N 1
ATOM 1444 C CA . CYS A 1 179 ? -6.254 -33.344 11.609 1 89.94 179 CYS A CA 1
ATOM 1445 C C . CYS A 1 179 ? -6.852 -34.281 10.578 1 89.94 179 CYS A C 1
ATOM 1447 O O . CYS A 1 179 ? -6.922 -33.969 9.391 1 89.94 179 CYS A O 1
ATOM 1449 N N . SER A 1 180 ? -7.281 -35.438 10.984 1 86.31 180 SER A N 1
ATOM 1450 C CA . SER A 1 180 ? -7.91 -36.406 10.078 1 86.31 180 SER A CA 1
ATOM 1451 C C . SER A 1 180 ? -9.211 -35.844 9.508 1 86.31 180 SER A C 1
ATOM 1453 O O . SER A 1 180 ? -9.672 -36.281 8.453 1 86.31 180 SER A O 1
ATOM 1455 N N . ASN A 1 181 ? -9.75 -34.844 10.094 1 84.44 181 ASN A N 1
ATOM 1456 C CA . ASN A 1 181 ? -11.031 -34.281 9.688 1 84.44 181 ASN A CA 1
ATOM 1457 C C . ASN A 1 181 ? -10.859 -32.906 9.078 1 84.44 181 ASN A C 1
ATOM 1459 O O . ASN A 1 181 ? -11.797 -32.094 9.078 1 84.44 181 ASN A O 1
ATOM 1463 N N . LEU A 1 182 ? -9.758 -32.656 8.633 1 87.75 182 LEU A N 1
ATOM 1464 C CA . LEU A 1 182 ? -9.438 -31.281 8.211 1 87.75 182 LEU A CA 1
ATOM 1465 C C . LEU A 1 182 ? -10.367 -30.828 7.09 1 87.75 182 LEU A C 1
ATOM 1467 O O . LEU A 1 182 ? -11.039 -29.797 7.211 1 87.75 182 LEU A O 1
ATOM 1471 N N . GLU A 1 183 ? -10.492 -31.594 6.004 1 87.25 183 GLU A N 1
ATOM 1472 C CA . GLU A 1 183 ? -11.281 -31.203 4.844 1 87.25 183 GLU A CA 1
ATOM 1473 C C . GLU A 1 183 ? -12.758 -31.062 5.203 1 87.25 183 GLU A C 1
ATOM 1475 O O . GLU A 1 183 ? -13.383 -30.047 4.922 1 87.25 183 GLU A O 1
ATOM 1480 N N . PRO A 1 184 ? -13.344 -32.031 5.91 1 88.56 184 PRO A N 1
ATOM 1481 C CA . PRO A 1 184 ? -14.742 -31.906 6.324 1 88.56 184 PRO A CA 1
ATOM 1482 C C . PRO A 1 184 ? -14.977 -30.719 7.254 1 88.56 184 PRO A C 1
ATOM 1484 O O . PRO A 1 184 ? -16.031 -30.078 7.188 1 88.56 184 PRO A O 1
ATOM 1487 N N . GLU A 1 185 ? -14.039 -30.5 8.109 1 87.81 185 GLU A N 1
ATOM 1488 C CA . GLU A 1 185 ? -14.188 -29.375 9.031 1 87.81 185 GLU A CA 1
ATOM 1489 C C . GLU A 1 185 ? -14.156 -28.047 8.297 1 87.81 185 GLU A C 1
ATOM 1491 O O . GLU A 1 185 ? -14.898 -27.125 8.641 1 87.81 185 GLU A O 1
ATOM 1496 N N . ILE A 1 186 ? -13.258 -27.953 7.387 1 90.81 186 ILE A N 1
ATOM 1497 C CA . ILE A 1 186 ? -13.188 -26.734 6.582 1 90.81 186 ILE A CA 1
ATOM 1498 C C . ILE A 1 186 ? -14.508 -26.531 5.844 1 90.81 186 ILE A C 1
ATOM 1500 O O . ILE A 1 186 ? -15.047 -25.422 5.828 1 90.81 186 ILE A O 1
ATOM 1504 N N . GLU A 1 187 ? -15.07 -27.578 5.336 1 91.62 187 GLU A N 1
ATOM 1505 C CA . GLU A 1 187 ? -16.359 -27.5 4.648 1 91.62 187 GLU A CA 1
ATOM 1506 C C . GLU A 1 187 ? -17.469 -27.047 5.598 1 91.62 187 GLU A C 1
ATOM 1508 O O . GLU A 1 187 ? -18.344 -26.266 5.215 1 91.62 187 GLU A O 1
ATOM 1513 N N . SER A 1 188 ? -17.406 -27.578 6.77 1 90.19 188 SER A N 1
ATOM 1514 C CA . SER A 1 188 ? -18.391 -27.203 7.781 1 90.19 188 SER A CA 1
ATOM 1515 C C . SER A 1 188 ? -18.297 -25.719 8.117 1 90.19 188 SER A C 1
ATOM 1517 O O . SER A 1 188 ? -19.328 -25.062 8.289 1 90.19 188 SER A O 1
ATOM 1519 N N . LEU A 1 189 ? -17.078 -25.203 8.266 1 90.25 189 LEU A N 1
ATOM 1520 C CA . LEU A 1 189 ? -16.875 -23.797 8.547 1 90.25 189 LEU A CA 1
ATOM 1521 C C . LEU A 1 189 ? -17.406 -22.922 7.406 1 90.25 189 LEU A C 1
ATOM 1523 O O . LEU A 1 189 ? -18.031 -21.891 7.645 1 90.25 189 LEU A O 1
ATOM 1527 N N . LEU A 1 190 ? -17.172 -23.344 6.203 1 92.81 190 LEU A N 1
ATOM 1528 C CA . LEU A 1 190 ? -17.609 -22.609 5.027 1 92.81 190 LEU A CA 1
ATOM 1529 C C . LEU A 1 190 ? -19.125 -22.547 4.949 1 92.81 190 LEU A C 1
ATOM 1531 O O . LEU A 1 190 ? -19.703 -21.562 4.477 1 92.81 190 LEU A O 1
ATOM 1535 N N . ALA A 1 191 ? -19.766 -23.547 5.406 1 92.94 191 ALA A N 1
ATOM 1536 C CA . ALA A 1 191 ? -21.219 -23.672 5.352 1 92.94 191 ALA A CA 1
ATOM 1537 C C . ALA A 1 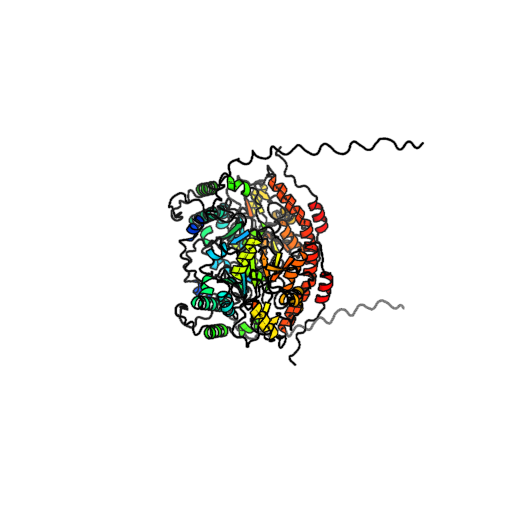191 ? -21.875 -22.719 6.348 1 92.94 191 ALA A C 1
ATOM 1539 O O . ALA A 1 191 ? -23.094 -22.484 6.277 1 92.94 191 ALA A O 1
ATOM 1540 N N . LYS A 1 192 ? -21.125 -22.156 7.211 1 91.69 192 LYS A N 1
ATOM 1541 C CA . LYS A 1 192 ? -21.688 -21.25 8.219 1 91.69 192 LYS A CA 1
ATOM 1542 C C . LYS A 1 192 ? -22 -19.891 7.629 1 91.69 192 LYS A C 1
ATOM 1544 O O . LYS A 1 192 ? -22.625 -19.047 8.281 1 91.69 192 LYS A O 1
ATOM 1549 N N . ARG A 1 193 ? -21.547 -19.625 6.48 1 93.31 193 ARG A N 1
ATOM 1550 C CA . ARG A 1 193 ? -21.906 -18.375 5.801 1 93.31 193 ARG A CA 1
ATOM 1551 C C . ARG A 1 193 ? -23.406 -18.328 5.508 1 93.31 193 ARG A C 1
ATOM 1553 O O . ARG A 1 193 ? -23.969 -19.281 4.938 1 93.31 193 ARG A O 1
ATOM 1560 N N . SER A 1 194 ? -24.125 -17.297 5.801 1 93.06 194 SER A N 1
ATOM 1561 C CA . SER A 1 194 ? -25.578 -17.203 5.664 1 93.06 194 SER A CA 1
ATOM 1562 C C . SER A 1 194 ? -25.984 -17.016 4.207 1 93.06 194 SER A C 1
ATOM 1564 O O . SER A 1 194 ? -25.234 -16.469 3.406 1 93.06 194 SER A O 1
ATOM 1566 N N . PRO A 1 195 ? -27.188 -17.484 3.891 1 93.5 195 PRO A N 1
ATOM 1567 C CA . PRO A 1 195 ? -27.703 -17.25 2.541 1 93.5 195 PRO A CA 1
ATOM 1568 C C . PRO A 1 195 ? -27.781 -15.766 2.191 1 93.5 195 PRO A C 1
ATOM 1570 O O . PRO A 1 195 ? -27.531 -15.383 1.042 1 93.5 195 PRO A O 1
ATOM 1573 N N . GLY A 1 196 ? -28.156 -14.961 3.156 1 93.81 196 GLY A N 1
ATOM 1574 C CA . GLY A 1 196 ? -28.188 -13.523 2.938 1 93.81 196 GLY A CA 1
ATOM 1575 C C . GLY A 1 196 ? -26.859 -12.945 2.533 1 93.81 196 GLY A C 1
ATOM 1576 O O . GLY A 1 196 ? -26.781 -12.117 1.63 1 93.81 196 GLY A O 1
ATOM 1577 N N . MET A 1 197 ? -25.812 -13.391 3.139 1 92.94 197 MET A N 1
ATOM 1578 C CA . MET A 1 197 ? -24.469 -12.945 2.793 1 92.94 197 MET A CA 1
ATOM 1579 C C . MET A 1 197 ? -24.094 -13.391 1.383 1 92.94 197 MET A C 1
ATOM 1581 O O . MET A 1 197 ? -23.484 -12.633 0.634 1 92.94 197 MET A O 1
ATOM 1585 N N . MET A 1 198 ? -24.5 -14.594 1.046 1 93.25 198 MET A N 1
ATOM 1586 C CA . MET A 1 198 ? -24.094 -15.156 -0.239 1 93.25 198 MET A CA 1
ATOM 1587 C C . MET A 1 198 ? -24.719 -14.391 -1.394 1 93.25 198 MET A C 1
ATOM 1589 O O . MET A 1 198 ? -24.172 -14.352 -2.498 1 93.25 198 MET A O 1
ATOM 1593 N N . GLU A 1 199 ? -25.812 -13.695 -1.197 1 93.31 199 GLU A N 1
ATOM 1594 C CA . GLU A 1 199 ? -26.5 -12.914 -2.227 1 93.31 199 GLU A CA 1
ATOM 1595 C C . GLU A 1 199 ? -25.594 -11.805 -2.766 1 93.31 199 GLU A C 1
ATOM 1597 O O . GLU A 1 199 ? -25.562 -11.555 -3.973 1 93.31 199 GLU A O 1
ATOM 1602 N N . TRP A 1 200 ? -24.906 -11.164 -1.838 1 93.12 200 TRP A N 1
ATOM 1603 C CA . TRP A 1 200 ? -24.016 -10.102 -2.301 1 93.12 200 TRP A CA 1
ATOM 1604 C C . TRP A 1 200 ? -22.609 -10.641 -2.527 1 93.12 200 TRP A C 1
ATOM 1606 O O . TRP A 1 200 ? -21.828 -10.055 -3.279 1 93.12 200 TRP A O 1
ATOM 1616 N N . ARG A 1 201 ? -22.25 -11.727 -1.85 1 94.5 201 ARG A N 1
ATOM 1617 C CA . ARG A 1 201 ? -20.891 -12.266 -1.9 1 94.5 201 ARG A CA 1
ATOM 1618 C C . ARG A 1 201 ? -20.594 -12.875 -3.266 1 94.5 201 ARG A C 1
ATOM 1620 O O . ARG A 1 201 ? -19.484 -12.742 -3.785 1 94.5 201 ARG A O 1
ATOM 1627 N N . VAL A 1 202 ? -21.469 -13.57 -3.85 1 88.75 202 VAL A N 1
ATOM 1628 C CA . VAL A 1 202 ? -21.281 -14.297 -5.102 1 88.75 202 VAL A CA 1
ATOM 1629 C C . VAL A 1 202 ? -20.969 -13.312 -6.227 1 88.75 202 VAL A C 1
ATOM 1631 O O . VAL A 1 202 ? -19.984 -13.484 -6.961 1 88.75 202 VAL A O 1
ATOM 1634 N N . PRO A 1 203 ? -21.688 -12.227 -6.336 1 88.38 203 PRO A N 1
ATOM 1635 C CA . PRO A 1 203 ? -21.391 -11.281 -7.418 1 88.38 203 PRO A CA 1
ATOM 1636 C C . PRO A 1 203 ? -20.266 -10.312 -7.059 1 88.38 203 PRO A C 1
ATOM 1638 O O . PRO A 1 203 ? -19.828 -9.523 -7.902 1 88.38 203 PRO A O 1
ATOM 1641 N N . LEU A 1 204 ? -19.812 -10.328 -5.773 1 93 204 LEU A N 1
ATOM 1642 C CA . LEU A 1 204 ? -18.75 -9.414 -5.367 1 93 204 LEU A CA 1
ATOM 1643 C C . LEU A 1 204 ? -17.484 -9.648 -6.191 1 93 204 LEU A C 1
ATOM 1645 O O . LEU A 1 204 ? -17 -10.781 -6.289 1 93 204 LEU A O 1
ATOM 1649 N N . LYS A 1 205 ? -17 -8.609 -6.824 1 94.56 205 LYS A N 1
ATOM 1650 C CA . LYS A 1 205 ? -15.805 -8.719 -7.656 1 94.56 205 LYS A CA 1
ATOM 1651 C C . LYS A 1 205 ? -14.57 -9 -6.809 1 94.56 205 LYS A C 1
ATOM 1653 O O . LYS A 1 205 ? -14.305 -8.289 -5.836 1 94.56 205 LYS A O 1
ATOM 1658 N N . TYR A 1 206 ? -13.922 -10.07 -7.172 1 96.12 206 TYR A N 1
ATOM 1659 C CA . TYR A 1 206 ? -12.664 -10.445 -6.535 1 96.12 206 TYR A CA 1
ATOM 1660 C C . TYR A 1 206 ? -11.531 -9.523 -6.969 1 96.12 206 TYR A C 1
ATOM 1662 O O . TYR A 1 206 ? -11.328 -9.297 -8.164 1 96.12 206 TYR A O 1
ATOM 1670 N N . PRO A 1 207 ? -10.797 -8.875 -5.965 1 97.25 207 PRO A N 1
ATOM 1671 C CA . PRO A 1 207 ? -9.719 -7.953 -6.332 1 97.25 207 PRO A CA 1
ATOM 1672 C C . PRO A 1 207 ? -8.398 -8.664 -6.602 1 97.25 207 PRO A C 1
ATOM 1674 O O . PRO A 1 207 ? -7.41 -8.438 -5.895 1 97.25 207 PRO A O 1
ATOM 1677 N N . GLN A 1 208 ? -8.297 -9.422 -7.668 1 96.44 208 GLN A N 1
ATOM 1678 C CA . GLN A 1 208 ? -7.164 -10.297 -7.969 1 96.44 208 GLN A CA 1
ATOM 1679 C C . GLN A 1 208 ? -5.855 -9.516 -7.996 1 96.44 208 GLN A C 1
ATOM 1681 O O . GLN A 1 208 ? -4.855 -9.945 -7.418 1 96.44 208 GLN A O 1
ATOM 1686 N N . ASN A 1 209 ? -5.859 -8.398 -8.633 1 97.62 209 ASN A N 1
ATOM 1687 C CA . ASN A 1 209 ? -4.613 -7.656 -8.82 1 97.62 209 ASN A CA 1
ATOM 1688 C C . ASN A 1 209 ? -4.137 -7.023 -7.516 1 97.62 209 ASN A C 1
ATOM 1690 O O . ASN A 1 209 ? -2.934 -6.93 -7.27 1 97.62 209 ASN A O 1
ATOM 1694 N N . LEU A 1 210 ? -5.094 -6.531 -6.711 1 97.94 210 LEU A N 1
ATOM 1695 C CA . LEU A 1 210 ? -4.711 -6.098 -5.371 1 97.94 210 LEU A CA 1
ATOM 1696 C C . LEU A 1 210 ? -4.113 -7.25 -4.57 1 97.94 210 LEU A C 1
ATOM 1698 O O . LEU A 1 210 ? -3.076 -7.094 -3.924 1 97.94 210 LEU A O 1
ATOM 1702 N N . MET A 1 211 ? -4.754 -8.383 -4.699 1 98.31 211 MET A N 1
ATOM 1703 C CA . MET A 1 211 ? -4.312 -9.562 -3.963 1 98.31 211 MET A CA 1
ATOM 1704 C C . MET A 1 211 ? -2.918 -9.992 -4.402 1 98.31 211 MET A C 1
ATOM 1706 O O . MET A 1 211 ? -2.072 -10.32 -3.568 1 98.31 211 MET A O 1
ATOM 1710 N N . ARG A 1 212 ? -2.646 -9.992 -5.633 1 98.06 212 ARG A N 1
ATOM 1711 C CA . ARG A 1 212 ? -1.324 -10.312 -6.164 1 98.06 212 ARG A CA 1
ATOM 1712 C C . ARG A 1 212 ? -0.277 -9.336 -5.641 1 98.06 212 ARG A C 1
ATOM 1714 O O . ARG A 1 212 ? 0.814 -9.742 -5.238 1 98.06 212 ARG A O 1
ATOM 1721 N N . ASN A 1 213 ? -0.622 -8.07 -5.688 1 97.62 213 ASN A N 1
ATOM 1722 C CA . ASN A 1 213 ? 0.309 -7.043 -5.223 1 97.62 213 ASN A CA 1
ATOM 1723 C C . ASN A 1 213 ? 0.617 -7.203 -3.734 1 97.62 213 ASN A C 1
ATOM 1725 O O . ASN A 1 213 ? 1.767 -7.051 -3.316 1 97.62 213 ASN A O 1
ATOM 1729 N N . VAL A 1 214 ? -0.438 -7.484 -2.963 1 98.06 214 VAL A N 1
ATOM 1730 C CA . VAL A 1 214 ? -0.255 -7.656 -1.526 1 98.06 214 VAL A CA 1
ATOM 1731 C C . VAL A 1 214 ? 0.671 -8.844 -1.26 1 98.06 214 VAL A C 1
ATOM 1733 O O . VAL A 1 214 ? 1.622 -8.727 -0.482 1 98.06 214 VAL A O 1
ATOM 1736 N N . ALA A 1 215 ? 0.449 -9.922 -1.895 1 98.44 215 ALA A N 1
ATOM 1737 C CA . ALA A 1 215 ? 1.27 -11.117 -1.709 1 98.44 215 ALA A CA 1
ATOM 1738 C C . ALA A 1 215 ? 2.711 -10.867 -2.139 1 98.44 215 ALA A C 1
ATOM 1740 O O . ALA A 1 215 ? 3.65 -11.219 -1.422 1 98.44 215 ALA A O 1
ATOM 1741 N N . ARG A 1 216 ? 2.904 -10.266 -3.213 1 97.38 216 ARG A N 1
ATOM 1742 C CA . ARG A 1 216 ? 4.234 -10.016 -3.766 1 97.38 216 ARG A CA 1
ATOM 1743 C C . ARG A 1 216 ? 4.996 -9 -2.924 1 97.38 216 ARG A C 1
ATOM 1745 O O . ARG A 1 216 ? 6.18 -9.188 -2.635 1 97.38 216 ARG A O 1
ATOM 1752 N N . SER A 1 217 ? 4.324 -7.914 -2.533 1 97.06 217 SER A N 1
ATOM 1753 C CA . SER A 1 217 ? 4.996 -6.82 -1.843 1 97.06 217 SER A CA 1
ATOM 1754 C C . SER A 1 217 ? 5.383 -7.215 -0.422 1 97.06 217 SER A C 1
ATOM 1756 O O . SER A 1 217 ? 6.227 -6.57 0.201 1 97.06 217 SER A O 1
ATOM 1758 N N . SER A 1 218 ? 4.766 -8.25 0.057 1 97.06 218 SER A N 1
ATOM 1759 C CA . SER A 1 218 ? 5.078 -8.703 1.409 1 97.06 218 SER A CA 1
ATOM 1760 C C . SER A 1 218 ? 6.273 -9.648 1.415 1 97.06 218 SER A C 1
ATOM 1762 O O . SER A 1 218 ? 6.773 -10.016 2.479 1 97.06 218 SER A O 1
ATOM 1764 N N . CYS A 1 219 ? 6.711 -10.055 0.182 1 95.81 219 CYS A N 1
ATOM 1765 C CA . CYS A 1 219 ? 7.953 -10.805 0.058 1 95.81 219 CYS A CA 1
ATOM 1766 C C . CYS A 1 219 ? 9.164 -9.883 0.204 1 95.81 219 CYS A C 1
ATOM 1768 O O . CYS A 1 219 ? 9.289 -8.898 -0.525 1 95.81 219 CYS A O 1
ATOM 1770 N N . ASN A 1 220 ? 10 -10.117 1.109 1 88.75 220 ASN A N 1
ATOM 1771 C CA . ASN A 1 220 ? 11.18 -9.289 1.33 1 88.75 220 ASN A CA 1
ATOM 1772 C C . ASN A 1 220 ? 12.43 -9.93 0.727 1 88.75 220 ASN A C 1
ATOM 1774 O O . ASN A 1 220 ? 13.539 -9.742 1.24 1 88.75 220 ASN A O 1
ATOM 1778 N N . THR A 1 221 ? 12.242 -10.742 -0.284 1 92.81 221 THR A N 1
ATOM 1779 C CA . THR A 1 221 ? 13.328 -11.359 -1.032 1 92.81 221 THR A CA 1
ATOM 1780 C C . THR A 1 221 ? 13.602 -10.594 -2.322 1 92.81 221 THR A C 1
ATOM 1782 O O . THR A 1 221 ? 12.742 -9.859 -2.807 1 92.81 221 THR A O 1
ATOM 1785 N N . PRO A 1 222 ? 14.812 -10.742 -2.883 1 90.5 222 PRO A N 1
ATOM 1786 C CA . PRO A 1 222 ? 15.133 -10.047 -4.129 1 90.5 222 PRO A CA 1
ATOM 1787 C C . PRO A 1 222 ? 14.219 -10.445 -5.285 1 90.5 222 PRO A C 1
ATOM 1789 O O . PRO A 1 222 ? 13.914 -9.625 -6.148 1 90.5 222 PRO A O 1
ATOM 1792 N N . PHE A 1 223 ? 13.773 -11.719 -5.273 1 94.75 223 PHE A N 1
ATOM 1793 C CA . PHE A 1 223 ? 12.914 -12.227 -6.332 1 94.75 223 PHE A CA 1
ATOM 1794 C C . PHE A 1 223 ? 11.609 -12.766 -5.754 1 94.75 223 PHE A C 1
ATOM 1796 O O . PHE A 1 223 ? 11.555 -13.164 -4.59 1 94.75 223 PHE A O 1
ATOM 1803 N N . THR A 1 224 ? 10.617 -12.711 -6.551 1 96.5 224 THR A N 1
ATOM 1804 C CA . THR A 1 224 ? 9.336 -13.297 -6.188 1 96.5 224 THR A CA 1
ATOM 1805 C C . THR A 1 224 ? 8.859 -14.273 -7.266 1 96.5 224 THR A C 1
ATOM 1807 O O . THR A 1 224 ? 9.047 -14.023 -8.461 1 96.5 224 THR A O 1
ATOM 1810 N N . PHE A 1 225 ? 8.383 -15.398 -6.84 1 98.25 225 PHE A N 1
ATOM 1811 C CA . PHE A 1 225 ? 7.699 -16.375 -7.672 1 98.25 225 PHE A CA 1
ATOM 1812 C C . PHE A 1 225 ? 6.188 -16.25 -7.527 1 98.25 225 PHE A C 1
ATOM 1814 O O . PHE A 1 225 ? 5.617 -16.719 -6.535 1 98.25 225 PHE A O 1
ATOM 1821 N N . LEU A 1 226 ? 5.551 -15.641 -8.469 1 96.69 226 LEU A N 1
ATOM 1822 C CA . LEU A 1 226 ? 4.121 -15.367 -8.375 1 96.69 226 LEU A CA 1
ATOM 1823 C C . LEU A 1 226 ? 3.312 -16.469 -9.039 1 96.69 226 LEU A C 1
ATOM 1825 O O . LEU A 1 226 ? 3.393 -16.672 -10.258 1 96.69 226 LEU A O 1
ATOM 1829 N N . ILE A 1 227 ? 2.467 -17.172 -8.289 1 96.5 227 ILE A N 1
ATOM 1830 C CA . ILE A 1 227 ? 1.737 -18.312 -8.812 1 96.5 227 ILE A CA 1
ATOM 1831 C C . ILE A 1 227 ? 0.307 -18.312 -8.273 1 96.5 227 ILE A C 1
ATOM 1833 O O . ILE A 1 227 ? 0.037 -17.734 -7.219 1 96.5 227 ILE A O 1
ATOM 1837 N N . ASP A 1 228 ? -0.578 -18.859 -9.047 1 95.12 228 ASP A N 1
ATOM 1838 C CA . ASP A 1 228 ? -1.885 -19.188 -8.484 1 95.12 228 ASP A CA 1
ATOM 1839 C C . ASP A 1 228 ? -1.782 -20.344 -7.5 1 95.12 228 ASP A C 1
ATOM 1841 O O . ASP A 1 228 ? -0.906 -21.203 -7.629 1 95.12 228 ASP A O 1
ATOM 1845 N N . VAL A 1 229 ? -2.658 -20.391 -6.559 1 96.19 229 VAL A N 1
ATOM 1846 C CA . VAL A 1 229 ? -2.521 -21.312 -5.434 1 96.19 229 VAL A CA 1
ATOM 1847 C C . VAL A 1 229 ? -2.678 -22.75 -5.922 1 96.19 229 VAL A C 1
ATOM 1849 O O . VAL A 1 229 ? -2.172 -23.688 -5.293 1 96.19 229 VAL A O 1
ATOM 1852 N N . ASP A 1 230 ? -3.357 -22.969 -7.043 1 94.5 230 ASP A N 1
ATOM 1853 C CA . ASP A 1 230 ? -3.596 -24.312 -7.543 1 94.5 230 ASP A CA 1
ATOM 1854 C C . ASP A 1 230 ? -2.508 -24.734 -8.531 1 94.5 230 ASP A C 1
ATOM 1856 O O . ASP A 1 230 ? -2.658 -25.734 -9.242 1 94.5 230 ASP A O 1
ATOM 1860 N N . MET A 1 231 ? -1.48 -23.984 -8.664 1 96.44 231 MET A N 1
ATOM 1861 C CA . MET A 1 231 ? -0.301 -24.328 -9.453 1 96.44 231 MET A CA 1
ATOM 1862 C C . MET A 1 231 ? 0.825 -24.828 -8.547 1 96.44 231 MET A C 1
ATOM 1864 O O . MET A 1 231 ? 1.466 -24.031 -7.855 1 96.44 231 MET A O 1
ATOM 1868 N N . VAL A 1 232 ? 1.077 -26.078 -8.641 1 97.88 232 VAL A N 1
ATOM 1869 C CA . VAL A 1 232 ? 2.053 -26.703 -7.762 1 97.88 232 VAL A CA 1
ATOM 1870 C C . VAL A 1 232 ? 3.416 -26.75 -8.445 1 97.88 232 VAL A C 1
ATOM 1872 O O . VAL A 1 232 ? 3.561 -27.344 -9.516 1 97.88 232 VAL A O 1
ATOM 1875 N N . PRO A 1 233 ? 4.418 -26.125 -7.867 1 98.25 233 PRO A N 1
ATOM 1876 C CA . PRO A 1 233 ? 5.758 -26.219 -8.461 1 98.25 233 PRO A CA 1
ATOM 1877 C C . PRO A 1 233 ? 6.32 -27.625 -8.445 1 98.25 233 PRO A C 1
ATOM 1879 O O . PRO A 1 233 ? 5.965 -28.438 -7.574 1 98.25 233 PRO A O 1
ATOM 1882 N N . MET A 1 234 ? 7.184 -27.922 -9.367 1 97.5 234 MET A N 1
ATOM 1883 C CA . MET A 1 234 ? 7.875 -29.203 -9.328 1 97.5 234 MET A CA 1
ATOM 1884 C C . MET A 1 234 ? 8.742 -29.312 -8.078 1 97.5 234 MET A C 1
ATOM 1886 O O . MET A 1 234 ? 9.258 -28.312 -7.578 1 97.5 234 MET A O 1
ATOM 1890 N N . PRO A 1 235 ? 8.922 -30.547 -7.559 1 96.62 235 PRO A N 1
ATOM 1891 C CA . PRO A 1 235 ? 9.797 -30.719 -6.398 1 96.62 235 PRO A CA 1
ATOM 1892 C C . PRO A 1 235 ? 11.219 -30.219 -6.66 1 96.62 235 PRO A C 1
ATOM 1894 O O . PRO A 1 235 ? 11.766 -30.453 -7.742 1 96.62 235 PRO A O 1
ATOM 1897 N N . GLY A 1 236 ? 11.75 -29.453 -5.684 1 96.19 236 GLY A N 1
ATOM 1898 C CA . GLY A 1 236 ? 13.125 -29.016 -5.785 1 96.19 236 GLY A CA 1
ATOM 1899 C C . GLY A 1 236 ? 13.273 -27.688 -6.504 1 96.19 236 GLY A C 1
ATOM 1900 O O . GLY A 1 236 ? 14.375 -27.141 -6.578 1 96.19 236 GLY A O 1
ATOM 1901 N N . LEU A 1 237 ? 12.188 -27.125 -7.012 1 97.69 237 LEU A N 1
ATOM 1902 C CA . LEU A 1 237 ? 12.258 -25.906 -7.809 1 97.69 237 LEU A CA 1
ATOM 1903 C C . LEU A 1 237 ? 12.844 -24.75 -6.992 1 97.69 237 LEU A C 1
ATOM 1905 O O . LEU A 1 237 ? 13.656 -23.969 -7.504 1 97.69 237 LEU A O 1
ATOM 1909 N N . LYS A 1 238 ? 12.484 -24.609 -5.727 1 97.5 238 LYS A N 1
ATOM 1910 C CA . LYS A 1 238 ? 12.969 -23.516 -4.867 1 97.5 238 LYS A CA 1
ATOM 1911 C C . LYS A 1 238 ? 14.492 -23.531 -4.785 1 97.5 238 LYS A C 1
ATOM 1913 O O . LYS A 1 238 ? 15.133 -22.5 -4.98 1 97.5 238 LYS A O 1
ATOM 1918 N N . GLU A 1 239 ? 15.094 -24.656 -4.523 1 95.25 239 GLU A N 1
ATOM 1919 C CA . GLU A 1 239 ? 16.547 -24.797 -4.41 1 95.25 239 GLU A CA 1
ATOM 1920 C C . GLU A 1 239 ? 17.234 -24.516 -5.742 1 95.25 239 GLU A C 1
ATOM 1922 O O . GLU A 1 239 ? 18.25 -23.828 -5.785 1 95.25 239 GLU A O 1
ATOM 1927 N N . SER A 1 240 ? 16.625 -25.031 -6.781 1 95.75 240 SER A N 1
ATOM 1928 C CA . SER A 1 240 ? 17.172 -24.812 -8.117 1 95.75 240 SER A CA 1
ATOM 1929 C C . SER A 1 240 ? 17.156 -23.328 -8.477 1 95.75 240 SER A C 1
ATOM 1931 O O . SER A 1 240 ? 18.109 -22.812 -9.07 1 95.75 240 SER A O 1
ATOM 1933 N N . LEU A 1 241 ? 16.078 -22.656 -8.133 1 96.5 241 LEU A N 1
ATOM 1934 C CA . LEU A 1 241 ? 15.961 -21.234 -8.406 1 96.5 241 LEU A CA 1
ATOM 1935 C C . LEU A 1 241 ? 16.969 -20.422 -7.602 1 96.5 241 LEU A C 1
ATOM 1937 O O . LEU A 1 241 ? 17.578 -19.484 -8.117 1 96.5 241 LEU A O 1
ATOM 1941 N N . ASP A 1 242 ? 17.156 -20.75 -6.344 1 94.06 242 ASP A N 1
ATOM 1942 C CA . ASP A 1 242 ? 18.141 -20.047 -5.523 1 94.06 242 ASP A CA 1
ATOM 1943 C C . ASP A 1 242 ? 19.531 -20.109 -6.16 1 94.06 242 ASP A C 1
ATOM 1945 O O . ASP A 1 242 ? 20.219 -19.078 -6.273 1 94.06 242 ASP A O 1
ATOM 1949 N N . GLY A 1 243 ? 19.906 -21.328 -6.598 1 92.06 243 GLY A N 1
ATOM 1950 C CA . GLY A 1 243 ? 21.203 -21.484 -7.25 1 92.06 243 GLY A CA 1
ATOM 1951 C C . GLY A 1 243 ? 21.312 -20.719 -8.555 1 92.06 243 GLY A C 1
ATOM 1952 O O . GLY A 1 243 ? 22.297 -20.031 -8.789 1 92.06 243 GLY A O 1
ATOM 1953 N N . PHE A 1 244 ? 20.344 -20.812 -9.352 1 94.12 244 PHE A N 1
ATOM 1954 C CA . PHE A 1 244 ? 20.312 -20.156 -10.656 1 94.12 244 PHE A CA 1
ATOM 1955 C C . PHE A 1 244 ? 20.391 -18.641 -10.508 1 94.12 244 PHE A C 1
ATOM 1957 O O . PHE A 1 244 ? 21.172 -17.984 -11.188 1 94.12 244 PHE A O 1
ATOM 1964 N N . LEU A 1 245 ? 19.578 -18.078 -9.562 1 93.12 245 LEU A N 1
ATOM 1965 C CA . LEU A 1 245 ? 19.469 -16.625 -9.406 1 93.12 245 LEU A CA 1
ATOM 1966 C C . LEU A 1 245 ? 20.734 -16.062 -8.766 1 93.12 245 LEU A C 1
ATOM 1968 O O . LEU A 1 245 ? 21.078 -14.898 -8.992 1 93.12 245 LEU A O 1
ATOM 1972 N N . GLU A 1 246 ? 21.344 -16.781 -7.965 1 88.12 246 GLU A N 1
ATOM 1973 C CA . GLU A 1 246 ? 22.625 -16.359 -7.406 1 88.12 246 GLU A CA 1
ATOM 1974 C C . GLU A 1 246 ? 23.688 -16.188 -8.5 1 88.12 246 GLU A C 1
ATOM 1976 O O . GLU A 1 246 ? 24.516 -15.281 -8.43 1 88.12 246 GLU A O 1
ATOM 1981 N N . SER A 1 247 ? 23.594 -17.047 -9.484 1 84.75 247 SER A N 1
ATOM 1982 C CA . SER A 1 247 ? 24.578 -17.047 -10.562 1 84.75 247 SER A CA 1
ATOM 1983 C C . SER A 1 247 ? 24.312 -15.891 -11.531 1 84.75 247 SER A C 1
ATOM 1985 O O . SER A 1 247 ? 25.219 -15.461 -12.25 1 84.75 247 SER A O 1
ATOM 1987 N N . GLN A 1 248 ? 23.062 -15.477 -11.742 1 79.88 248 GLN A N 1
ATOM 1988 C CA . GLN A 1 248 ? 22.703 -14.406 -12.672 1 79.88 248 GLN A CA 1
ATOM 1989 C C . GLN A 1 248 ? 23.219 -13.055 -12.172 1 79.88 248 GLN A C 1
ATOM 1991 O O . GLN A 1 248 ? 23.406 -12.133 -12.961 1 79.88 248 GLN A O 1
ATOM 1996 N N . GLY A 1 249 ? 23.766 -12.93 -11.07 1 65.31 249 GLY A N 1
ATOM 1997 C CA . GLY A 1 249 ? 24.266 -11.688 -10.508 1 65.31 249 GLY A CA 1
ATOM 1998 C C . GLY A 1 249 ? 23.188 -10.617 -10.367 1 65.31 249 GLY A C 1
ATOM 1999 O O . GLY A 1 249 ? 22.016 -10.891 -10.586 1 65.31 249 GLY A O 1
ATOM 2000 N N . ASN A 1 250 ? 23.547 -9.422 -9.867 1 60.62 250 ASN A N 1
ATOM 2001 C CA . ASN A 1 250 ? 22.672 -8.281 -9.625 1 60.62 250 ASN A CA 1
ATOM 2002 C C . ASN A 1 250 ? 22.469 -7.453 -10.883 1 60.62 250 ASN A C 1
ATOM 2004 O O . ASN A 1 250 ? 21.672 -6.516 -10.891 1 60.62 250 ASN A O 1
ATOM 2008 N N . GLU A 1 251 ? 23.141 -7.863 -11.977 1 56.03 251 GLU A N 1
ATOM 2009 C CA . GLU A 1 251 ? 23.234 -6.965 -13.125 1 56.03 251 GLU A CA 1
ATOM 2010 C C . GLU A 1 251 ? 22 -7.086 -14.016 1 56.03 251 GLU A C 1
ATOM 2012 O O . GLU A 1 251 ? 21.688 -6.176 -14.789 1 56.03 251 GLU A O 1
ATOM 2017 N N . SER A 1 252 ? 21.344 -8.219 -13.953 1 58.56 252 SER A N 1
ATOM 2018 C CA . SER A 1 252 ? 20.297 -8.438 -14.93 1 58.56 252 SER A CA 1
ATOM 2019 C C . SER A 1 252 ? 18.984 -7.766 -14.5 1 58.56 252 SER A C 1
ATOM 2021 O O . SER A 1 252 ? 18.156 -8.375 -13.828 1 58.56 252 SER A O 1
ATOM 2023 N N . THR A 1 253 ? 18.781 -6.406 -14.844 1 71.69 253 THR A N 1
ATOM 2024 C CA . THR A 1 253 ? 17.766 -5.66 -14.117 1 71.69 253 THR A CA 1
ATOM 2025 C C . THR A 1 253 ? 16.422 -5.766 -14.828 1 71.69 253 THR A C 1
ATOM 2027 O O . THR A 1 253 ? 15.367 -5.617 -14.203 1 71.69 253 THR A O 1
ATOM 2030 N N . LYS A 1 254 ? 16.344 -6.352 -16.062 1 90.44 254 LYS A N 1
ATOM 2031 C CA . LYS A 1 254 ? 15.016 -6.387 -16.672 1 90.44 254 LYS A CA 1
ATOM 2032 C C . LYS A 1 254 ? 14.719 -7.762 -17.266 1 90.44 254 LYS A C 1
ATOM 2034 O O . LYS A 1 254 ? 14.305 -7.867 -18.422 1 90.44 254 LYS A O 1
ATOM 2039 N N . CYS A 1 255 ? 14.93 -8.836 -16.406 1 93.44 255 CYS A N 1
ATOM 2040 C CA . CYS A 1 255 ? 14.641 -10.203 -16.812 1 93.44 255 CYS A CA 1
ATOM 2041 C C . CYS A 1 255 ? 13.492 -10.781 -16 1 93.44 255 CYS A C 1
ATOM 2043 O O . CYS A 1 255 ? 13.43 -10.594 -14.781 1 93.44 255 CYS A O 1
ATOM 2045 N N . VAL A 1 256 ? 12.656 -11.414 -16.703 1 95.94 256 VAL A N 1
ATOM 2046 C CA . VAL A 1 256 ? 11.562 -12.203 -16.141 1 95.94 256 VAL A CA 1
ATOM 2047 C C . VAL A 1 256 ? 11.727 -13.672 -16.531 1 95.94 256 VAL A C 1
ATOM 2049 O O . VAL A 1 256 ? 11.773 -14 -17.719 1 95.94 256 VAL A O 1
ATOM 2052 N N . TYR A 1 257 ? 11.844 -14.531 -15.578 1 96.81 257 TYR A N 1
ATOM 2053 C CA . TYR A 1 257 ? 12.07 -15.945 -15.844 1 96.81 257 TYR A CA 1
ATOM 2054 C C . TYR A 1 257 ? 10.75 -16.719 -15.844 1 96.81 257 TYR A C 1
ATOM 2056 O O . TYR A 1 257 ? 10.156 -16.953 -14.789 1 96.81 257 TYR A O 1
ATOM 2064 N N . VAL A 1 258 ? 10.367 -17.125 -17 1 98 258 VAL A N 1
ATOM 2065 C CA . VAL A 1 258 ? 9.062 -17.734 -17.219 1 98 258 VAL A CA 1
ATOM 2066 C C . VAL A 1 258 ? 9.125 -19.234 -16.875 1 98 258 VAL A C 1
ATOM 2068 O O . VAL A 1 258 ? 10.062 -19.922 -17.266 1 98 258 VAL A O 1
ATOM 2071 N N . ILE A 1 259 ? 8.133 -19.703 -16.172 1 98.31 259 ILE A N 1
ATOM 2072 C CA . ILE A 1 259 ? 8 -21.109 -15.797 1 98.31 259 ILE A CA 1
ATOM 2073 C C . ILE A 1 259 ? 6.75 -21.703 -16.438 1 98.31 259 ILE A C 1
ATOM 2075 O O . ILE A 1 259 ? 5.629 -21.328 -16.094 1 98.31 259 ILE A O 1
ATOM 2079 N N . PRO A 1 260 ? 6.906 -22.672 -17.312 1 97.44 260 PRO A N 1
ATOM 2080 C CA . PRO A 1 260 ? 5.746 -23.297 -17.953 1 97.44 260 PRO A CA 1
ATOM 2081 C C . PRO A 1 260 ? 4.793 -23.953 -16.953 1 97.44 260 PRO A C 1
ATOM 2083 O O . PRO A 1 260 ? 5.234 -24.5 -15.93 1 97.44 260 PRO A O 1
ATOM 2086 N N . THR A 1 261 ? 3.527 -23.859 -17.25 1 97.12 261 THR A N 1
ATOM 2087 C CA . THR A 1 261 ? 2.492 -24.516 -16.453 1 97.12 261 THR A CA 1
ATOM 2088 C C . THR A 1 261 ? 1.727 -25.531 -17.281 1 97.12 261 THR A C 1
ATOM 2090 O O . THR A 1 261 ? 1.362 -25.266 -18.422 1 97.12 261 THR A O 1
ATOM 2093 N N . TYR A 1 262 ? 1.499 -26.688 -16.734 1 97.25 262 TYR A N 1
ATOM 2094 C CA . TYR A 1 262 ? 0.768 -27.75 -17.422 1 97.25 262 TYR A CA 1
ATOM 2095 C C . TYR A 1 262 ? -0.419 -28.219 -16.578 1 97.25 262 TYR A C 1
ATOM 2097 O O . TYR A 1 262 ? -0.355 -28.234 -15.352 1 97.25 262 TYR A O 1
ATOM 2105 N N . GLU A 1 263 ? -1.475 -28.531 -17.266 1 96.44 263 GLU A N 1
ATOM 2106 C CA . GLU A 1 263 ? -2.611 -29.203 -16.656 1 96.44 263 GLU A CA 1
ATOM 2107 C C . GLU A 1 263 ? -2.387 -30.719 -16.594 1 96.44 263 GLU A C 1
ATOM 2109 O O . GLU A 1 263 ? -1.948 -31.312 -17.578 1 96.44 263 GLU A O 1
ATOM 2114 N N . ILE A 1 264 ? -2.662 -31.281 -15.461 1 97.5 264 ILE A N 1
ATOM 2115 C CA . ILE A 1 264 ? -2.494 -32.719 -15.266 1 97.5 264 ILE A CA 1
ATOM 2116 C C . ILE A 1 264 ? -3.861 -33.375 -15.109 1 97.5 264 ILE A C 1
ATOM 2118 O O . ILE A 1 264 ? -4.688 -32.938 -14.312 1 97.5 264 ILE A O 1
ATOM 2122 N N . HIS A 1 265 ? -4.059 -34.375 -15.828 1 95.88 265 HIS A N 1
ATOM 2123 C CA . HIS A 1 265 ? -5.328 -35.094 -15.805 1 95.88 265 HIS A CA 1
ATOM 2124 C C . HIS A 1 265 ? -5.629 -35.625 -14.406 1 95.88 265 HIS A C 1
ATOM 2126 O O . HIS A 1 265 ? -4.723 -36.062 -13.695 1 95.88 265 HIS A O 1
ATOM 2132 N N . ASP A 1 266 ? -6.887 -35.719 -14.086 1 93.06 266 ASP A N 1
ATOM 2133 C CA . ASP A 1 266 ? -7.332 -36.094 -12.742 1 93.06 266 ASP A CA 1
ATOM 2134 C C . ASP A 1 266 ? -6.926 -37.531 -12.398 1 93.06 266 ASP A C 1
ATOM 2136 O O . ASP A 1 266 ? -6.785 -37.875 -11.227 1 93.06 266 ASP A O 1
ATOM 2140 N N . SER A 1 267 ? -6.73 -38.312 -13.367 1 94.44 267 SER A N 1
ATOM 2141 C CA . SER A 1 267 ? -6.391 -39.719 -13.141 1 94.44 267 SER A CA 1
ATOM 2142 C C . SER A 1 267 ? -4.961 -39.875 -12.625 1 94.44 267 SER A C 1
ATOM 2144 O O . SER A 1 267 ? -4.586 -40.938 -12.125 1 94.44 267 SER A O 1
ATOM 2146 N N . VAL A 1 268 ? -4.199 -38.875 -12.836 1 95.62 268 VAL A N 1
ATOM 2147 C CA . VAL A 1 268 ? -2.814 -38.875 -12.367 1 95.62 268 VAL A CA 1
ATOM 2148 C C . VAL A 1 268 ? -2.762 -38.5 -10.891 1 95.62 268 VAL A C 1
ATOM 2150 O O . VAL A 1 268 ? -3.064 -37.375 -10.516 1 95.62 268 VAL A O 1
ATOM 2153 N N . THR A 1 269 ? -2.402 -39.406 -10.047 1 92.62 269 THR A N 1
ATOM 2154 C CA . THR A 1 269 ? -2.457 -39.219 -8.602 1 92.62 269 THR A CA 1
ATOM 2155 C C . THR A 1 269 ? -1.178 -38.562 -8.094 1 92.62 269 THR A C 1
ATOM 2157 O O . THR A 1 269 ? -1.208 -37.812 -7.117 1 92.62 269 THR A O 1
ATOM 2160 N N . VAL A 1 270 ? -0.111 -38.938 -8.758 1 94.69 270 VAL A N 1
ATOM 2161 C CA . VAL A 1 270 ? 1.17 -38.375 -8.359 1 94.69 270 VAL A CA 1
ATOM 2162 C C . VAL A 1 270 ? 1.642 -37.375 -9.43 1 94.69 270 VAL A C 1
ATOM 2164 O O . VAL A 1 270 ? 1.801 -37.75 -10.594 1 94.69 270 VAL A O 1
ATOM 2167 N N . LEU A 1 271 ? 1.856 -36.188 -9.047 1 96.94 271 LEU A N 1
ATOM 2168 C CA . LEU A 1 271 ? 2.297 -35.156 -9.984 1 96.94 271 LEU A CA 1
ATOM 2169 C C . LEU A 1 271 ? 3.701 -35.438 -10.5 1 96.94 271 LEU A C 1
ATOM 2171 O O . LEU A 1 271 ? 4.508 -36.062 -9.797 1 96.94 271 LEU A O 1
ATOM 2175 N N . PRO A 1 272 ? 4.016 -35.031 -11.727 1 97.81 272 PRO A N 1
ATOM 2176 C CA . PRO A 1 272 ? 5.352 -35.281 -12.281 1 97.81 272 PRO A CA 1
ATOM 2177 C C . PRO A 1 272 ? 6.449 -34.531 -11.5 1 97.81 272 PRO A C 1
ATOM 2179 O O . PRO A 1 272 ? 6.254 -33.406 -11.078 1 97.81 272 PRO A O 1
ATOM 2182 N N . ARG A 1 273 ? 7.566 -35.188 -11.367 1 96.5 273 ARG A N 1
ATOM 2183 C CA . ARG A 1 273 ? 8.625 -34.688 -10.5 1 96.5 273 ARG A CA 1
ATOM 2184 C C . ARG A 1 273 ? 9.711 -34 -11.312 1 96.5 273 ARG A C 1
ATOM 2186 O O . ARG A 1 273 ? 10.523 -33.25 -10.766 1 96.5 273 ARG A O 1
ATOM 2193 N N . ASN A 1 274 ? 9.703 -34.25 -12.547 1 96.62 274 ASN A N 1
ATOM 2194 C CA . ASN A 1 274 ? 10.672 -33.625 -13.445 1 96.62 274 ASN A CA 1
ATOM 2195 C C . ASN A 1 274 ? 10.117 -33.5 -14.867 1 96.62 274 ASN A C 1
ATOM 2197 O O . ASN A 1 274 ? 9.008 -33.969 -15.141 1 96.62 274 ASN A O 1
ATOM 2201 N N . LYS A 1 275 ? 10.883 -32.875 -15.648 1 97.31 275 LYS A N 1
ATOM 2202 C CA . LYS A 1 275 ? 10.445 -32.594 -17.016 1 97.31 275 LYS A CA 1
ATOM 2203 C C . LYS A 1 275 ? 10.188 -33.875 -17.797 1 97.31 275 LYS A C 1
ATOM 2205 O O . LYS A 1 275 ? 9.211 -33.969 -18.547 1 97.31 275 LYS A O 1
ATOM 2210 N N . THR A 1 276 ? 11.031 -34.812 -17.625 1 97.12 276 THR A N 1
ATOM 2211 C CA . THR A 1 276 ? 10.891 -36.094 -18.328 1 97.12 276 THR A CA 1
ATOM 2212 C C . THR A 1 276 ? 9.57 -36.75 -17.984 1 97.12 276 THR A C 1
ATOM 2214 O O . THR A 1 276 ? 8.844 -37.219 -18.875 1 97.12 276 THR A O 1
ATOM 2217 N N . GLU A 1 277 ? 9.227 -36.781 -16.719 1 97.75 277 GLU A N 1
ATOM 2218 C CA . GLU A 1 277 ? 7.961 -37.375 -16.281 1 97.75 277 GLU A CA 1
ATOM 2219 C C . GLU A 1 277 ? 6.777 -36.594 -16.828 1 97.75 277 GLU A C 1
ATOM 2221 O O . GLU A 1 277 ? 5.773 -37.156 -17.25 1 97.75 277 GLU A O 1
ATOM 2226 N N . LEU A 1 278 ? 6.871 -35.281 -16.797 1 98.25 278 LEU A N 1
ATOM 2227 C CA . LEU A 1 278 ? 5.809 -34.438 -17.328 1 98.25 278 LEU A CA 1
ATOM 2228 C C . LEU A 1 278 ? 5.559 -34.688 -18.797 1 98.25 278 LEU A C 1
ATOM 2230 O O . LEU A 1 278 ? 4.414 -34.875 -19.219 1 98.25 278 LEU A O 1
ATOM 2234 N N . LEU A 1 279 ? 6.645 -34.75 -19.594 1 97.56 279 LEU A N 1
ATOM 2235 C CA . LEU A 1 279 ? 6.52 -34.969 -21.031 1 97.56 279 LEU A CA 1
ATOM 2236 C C . LEU A 1 279 ? 5.992 -36.344 -21.344 1 97.56 279 LEU A C 1
ATOM 2238 O O . LEU A 1 279 ? 5.305 -36.531 -22.359 1 97.56 279 LEU A O 1
ATOM 2242 N N . ARG A 1 280 ? 6.328 -37.312 -20.5 1 97.88 280 ARG A N 1
ATOM 2243 C CA . ARG A 1 280 ? 5.734 -38.625 -20.641 1 97.88 280 ARG A CA 1
ATOM 2244 C C . ARG A 1 280 ? 4.215 -38.562 -20.5 1 97.88 280 ARG A C 1
ATOM 2246 O O . ARG A 1 280 ? 3.488 -39.219 -21.234 1 97.88 280 ARG A O 1
ATOM 2253 N N . LEU A 1 281 ? 3.752 -37.75 -19.547 1 98.12 281 LEU A N 1
ATOM 2254 C CA . LEU A 1 281 ? 2.316 -37.562 -19.359 1 98.12 281 LEU A CA 1
ATOM 2255 C C . LEU A 1 281 ? 1.698 -36.875 -20.562 1 98.12 281 LEU A C 1
ATOM 2257 O O . LEU A 1 281 ? 0.573 -37.188 -20.953 1 98.12 281 LEU A O 1
ATOM 2261 N N . VAL A 1 282 ? 2.414 -35.969 -21.125 1 97.38 282 VAL A N 1
ATOM 2262 C CA . VAL A 1 282 ? 1.93 -35.25 -22.297 1 97.38 282 VAL A CA 1
ATOM 2263 C C . VAL A 1 282 ? 1.76 -36.25 -23.453 1 97.38 282 VAL A C 1
ATOM 2265 O O . VAL A 1 282 ? 0.739 -36.25 -24.141 1 97.38 282 VAL A O 1
ATOM 2268 N N . LYS A 1 283 ? 2.758 -37.125 -23.625 1 97.25 283 LYS A N 1
ATOM 2269 C CA . LYS A 1 283 ? 2.717 -38.125 -24.688 1 97.25 283 LYS A CA 1
ATOM 2270 C C . LYS A 1 283 ? 1.525 -39.062 -24.5 1 97.25 283 LYS A C 1
ATOM 2272 O O . LYS A 1 283 ? 0.916 -39.5 -25.484 1 97.25 283 LYS A O 1
ATOM 2277 N N . LYS A 1 284 ? 1.209 -39.25 -23.281 1 97.81 284 LYS A N 1
ATOM 2278 C CA . LYS A 1 284 ? 0.103 -40.156 -22.969 1 97.81 284 LYS A CA 1
ATOM 2279 C C . LYS A 1 284 ? -1.227 -39.406 -22.953 1 97.81 284 LYS A C 1
ATOM 2281 O O . LYS A 1 284 ? -2.262 -39.969 -22.594 1 97.81 284 LYS A O 1
ATOM 2286 N N . LYS A 1 285 ? -1.205 -38.094 -23.219 1 96.69 285 LYS A N 1
ATOM 2287 C CA . LYS A 1 285 ? -2.385 -37.219 -23.266 1 96.69 285 LYS A CA 1
ATOM 2288 C C . LYS A 1 285 ? -2.994 -37.062 -21.875 1 96.69 285 LYS A C 1
ATOM 2290 O O . LYS A 1 285 ? -4.215 -36.969 -21.734 1 96.69 285 LYS A O 1
ATOM 2295 N N . LEU A 1 286 ? -2.117 -37.188 -20.875 1 97.81 286 LEU A N 1
ATOM 2296 C CA . LEU A 1 286 ? -2.533 -37.031 -19.484 1 97.81 286 LEU A CA 1
ATOM 2297 C C . LEU A 1 286 ? -2.064 -35.688 -18.938 1 97.81 286 LEU A C 1
ATOM 2299 O O . LEU A 1 286 ? -2.236 -35.406 -17.75 1 97.81 286 LEU A O 1
ATOM 2303 N N . ALA A 1 287 ? -1.447 -34.969 -19.688 1 97.62 287 ALA A N 1
ATOM 2304 C CA . ALA A 1 287 ? -1.056 -33.594 -19.391 1 97.62 287 ALA A CA 1
ATOM 2305 C C . ALA A 1 287 ? -1.124 -32.719 -20.641 1 97.62 287 ALA A C 1
ATOM 2307 O O . ALA A 1 287 ? -1.006 -33.219 -21.766 1 97.62 287 ALA A O 1
ATOM 2308 N N . GLN A 1 288 ? -1.32 -31.453 -20.516 1 95.5 288 GLN A N 1
ATOM 2309 C CA . GLN A 1 288 ? -1.354 -30.484 -21.609 1 95.5 288 GLN A CA 1
ATOM 2310 C C . GLN A 1 288 ? -1.007 -29.078 -21.109 1 95.5 288 GLN A C 1
ATOM 2312 O O . GLN A 1 288 ? -1.13 -28.797 -19.906 1 95.5 288 GLN A O 1
ATOM 2317 N N . PRO A 1 289 ? -0.541 -28.281 -22.031 1 94 289 PRO A N 1
ATOM 2318 C CA . PRO A 1 289 ? -0.261 -26.906 -21.609 1 94 289 PRO A CA 1
ATOM 2319 C C . PRO A 1 289 ? -1.473 -26.234 -20.969 1 94 289 PRO A C 1
ATOM 2321 O O . PRO A 1 289 ? -2.605 -26.438 -21.406 1 94 289 PRO A O 1
ATOM 2324 N N . PHE A 1 290 ? -1.227 -25.438 -19.969 1 91.5 290 PHE A N 1
ATOM 2325 C CA . PHE A 1 290 ? -2.273 -24.75 -19.219 1 91.5 290 PHE A CA 1
ATOM 2326 C C . PHE A 1 290 ? -3.121 -23.875 -20.141 1 91.5 290 PHE A C 1
ATOM 2328 O O . PHE A 1 290 ? -2.588 -23.094 -20.922 1 91.5 290 PHE A O 1
ATOM 2335 N N . HIS A 1 291 ? -4.445 -23.984 -20.141 1 82.19 291 HIS A N 1
ATOM 2336 C CA . HIS A 1 291 ? -5.461 -23.203 -20.828 1 82.19 291 HIS A CA 1
ATOM 2337 C C . HIS A 1 291 ? -5.391 -23.422 -22.344 1 82.19 291 HIS A C 1
ATOM 2339 O O . HIS A 1 291 ? -5.875 -22.594 -23.125 1 82.19 291 HIS A O 1
ATOM 2345 N N . VAL A 1 292 ? -4.762 -24.406 -22.828 1 81.81 292 VAL A N 1
ATOM 2346 C CA . VAL A 1 292 ? -4.598 -24.656 -24.266 1 81.81 292 VAL A CA 1
ATOM 2347 C C . VAL A 1 292 ? -5.965 -24.781 -24.938 1 81.81 292 VAL A C 1
ATOM 2349 O O . VAL A 1 292 ? -6.145 -24.375 -26.078 1 81.81 292 VAL A O 1
ATOM 2352 N N . LYS A 1 293 ? -6.934 -25.141 -24.203 1 73.25 293 LYS A N 1
ATOM 2353 C CA . LYS A 1 293 ? -8.258 -25.359 -24.766 1 73.25 293 LYS A CA 1
ATOM 2354 C C . LYS A 1 293 ? -9.18 -24.172 -24.5 1 73.25 293 LYS A C 1
ATOM 2356 O O . LYS A 1 293 ? -10.211 -24.016 -25.156 1 73.25 293 LYS A O 1
ATOM 2361 N N . VAL A 1 294 ? -8.852 -23.328 -23.562 1 74.75 294 VAL A N 1
ATOM 2362 C CA . VAL A 1 294 ? -9.812 -22.328 -23.109 1 74.75 294 VAL A CA 1
ATOM 2363 C C . VAL A 1 294 ? -9.281 -20.922 -23.422 1 74.75 294 VAL A C 1
ATOM 2365 O O . VAL A 1 294 ? -10.062 -20 -23.656 1 74.75 294 VAL A O 1
ATOM 2368 N N . ALA A 1 295 ? -8.023 -20.75 -23.359 1 75.75 295 ALA A N 1
ATOM 2369 C CA . ALA A 1 295 ? -7.398 -19.453 -23.578 1 75.75 295 ALA A CA 1
ATOM 2370 C C . ALA A 1 295 ? -5.984 -19.609 -24.125 1 75.75 295 ALA A C 1
ATOM 2372 O O . ALA A 1 295 ? -5.008 -19.281 -23.453 1 75.75 295 ALA A O 1
ATOM 2373 N N . VAL A 1 296 ? -5.879 -19.906 -25.375 1 76.5 296 VAL A N 1
ATOM 2374 C CA . VAL A 1 296 ? -4.629 -20.312 -26 1 76.5 296 VAL A CA 1
ATOM 2375 C C . VAL A 1 296 ? -3.637 -19.156 -25.969 1 76.5 296 VAL A C 1
ATOM 2377 O O . VAL A 1 296 ? -2.43 -19.359 -25.828 1 76.5 296 VAL A O 1
ATOM 2380 N N . ARG A 1 297 ? -4.078 -17.969 -25.969 1 81.69 297 ARG A N 1
ATOM 2381 C CA . ARG A 1 297 ? -3.203 -16.812 -26.047 1 81.69 297 ARG A CA 1
ATOM 2382 C C . ARG A 1 297 ? -2.414 -16.641 -24.766 1 81.69 297 ARG A C 1
ATOM 2384 O O . ARG A 1 297 ? -1.341 -16.031 -24.766 1 81.69 297 ARG A O 1
ATOM 2391 N N . ASN A 1 298 ? -2.879 -17.188 -23.703 1 88 298 ASN A N 1
ATOM 2392 C CA . ASN A 1 298 ? -2.266 -17.016 -22.406 1 88 298 ASN A CA 1
ATOM 2393 C C . ASN A 1 298 ? -0.875 -17.641 -22.344 1 88 298 ASN A C 1
ATOM 2395 O O . ASN A 1 298 ? -0.002 -17.156 -21.625 1 88 298 ASN A O 1
ATOM 2399 N N . SER A 1 299 ? -0.678 -18.656 -23.188 1 88.19 299 SER A N 1
ATOM 2400 C CA . SER A 1 299 ? 0.597 -19.359 -23.078 1 88.19 299 SER A CA 1
ATOM 2401 C C . SER A 1 299 ? 1.307 -19.406 -24.438 1 88.19 299 SER A C 1
ATOM 2403 O O . SER A 1 299 ? 2.441 -19.875 -24.531 1 88.19 299 SER A O 1
ATOM 2405 N N . GLN A 1 300 ? 0.724 -18.875 -25.422 1 88.69 300 GLN A N 1
ATOM 2406 C CA . GLN A 1 300 ? 1.239 -19.016 -26.781 1 88.69 300 GLN A CA 1
ATOM 2407 C C . GLN A 1 300 ? 2.617 -18.359 -26.922 1 88.69 300 GLN A C 1
ATOM 2409 O O . GLN A 1 300 ? 3.486 -18.891 -27.609 1 88.69 300 GLN A O 1
ATOM 2414 N N . SER A 1 301 ? 2.777 -17.281 -26.266 1 94.25 301 SER A N 1
ATOM 2415 C CA . SER A 1 301 ? 4.043 -16.562 -26.359 1 94.25 301 SER A CA 1
ATOM 2416 C C . SER A 1 301 ? 5.199 -17.406 -25.844 1 94.25 301 SER A C 1
ATOM 2418 O O . SER A 1 301 ? 6.344 -17.25 -26.266 1 94.25 301 SER A O 1
ATOM 2420 N N . SER A 1 302 ? 4.926 -18.328 -24.953 1 95.75 302 SER A N 1
ATOM 2421 C CA . SER A 1 302 ? 5.965 -19.156 -24.344 1 95.75 302 SER A CA 1
ATOM 2422 C C . SER A 1 302 ? 6.43 -20.266 -25.281 1 95.75 302 SER A C 1
ATOM 2424 O O . SER A 1 302 ? 7.473 -20.875 -25.062 1 95.75 302 SER A O 1
ATOM 2426 N N . ASP A 1 303 ? 5.66 -20.562 -26.359 1 95.06 303 ASP A N 1
ATOM 2427 C CA . ASP A 1 303 ? 6.039 -21.578 -27.328 1 95.06 303 ASP A CA 1
ATOM 2428 C C . ASP A 1 303 ? 6.398 -22.891 -26.641 1 95.06 303 ASP A C 1
ATOM 2430 O O . ASP A 1 303 ? 7.504 -23.422 -26.828 1 95.06 303 ASP A O 1
ATOM 2434 N N . LEU A 1 304 ? 5.434 -23.516 -26.031 1 95.38 304 LEU A N 1
ATOM 2435 C CA . LEU A 1 304 ? 5.684 -24.672 -25.172 1 95.38 304 LEU A CA 1
ATOM 2436 C C . LEU A 1 304 ? 5.973 -25.906 -26.016 1 95.38 304 LEU A C 1
ATOM 2438 O O . LEU A 1 304 ? 6.488 -26.906 -25.5 1 95.38 304 LEU A O 1
ATOM 2442 N N . ARG A 1 305 ? 5.668 -25.844 -27.281 1 94.19 305 ARG A N 1
ATOM 2443 C CA . ARG A 1 305 ? 6.129 -26.906 -28.172 1 94.19 305 ARG A CA 1
ATOM 2444 C C . ARG A 1 305 ? 7.648 -26.922 -28.281 1 94.19 305 ARG A C 1
ATOM 2446 O O . ARG A 1 305 ? 8.273 -27.984 -28.219 1 94.19 305 ARG A O 1
ATOM 2453 N N . ARG A 1 306 ? 8.133 -25.734 -28.484 1 96.25 306 ARG A N 1
ATOM 2454 C CA . ARG A 1 306 ? 9.586 -25.609 -28.516 1 96.25 306 ARG A CA 1
ATOM 2455 C C . ARG A 1 306 ? 10.195 -26.047 -27.172 1 96.25 306 ARG A C 1
ATOM 2457 O O . ARG A 1 306 ? 11.203 -26.75 -27.156 1 96.25 306 ARG A O 1
ATOM 2464 N N . TRP A 1 307 ? 9.641 -25.625 -26.141 1 97.56 307 TRP A N 1
ATOM 2465 C CA . TRP A 1 307 ? 10.117 -25.969 -24.812 1 97.56 307 TRP A CA 1
ATOM 2466 C C . TRP A 1 307 ? 10.188 -27.484 -24.625 1 97.56 307 TRP A C 1
ATOM 2468 O O . TRP A 1 307 ? 11.18 -28 -24.094 1 97.56 307 TRP A O 1
ATOM 2478 N N . ALA A 1 308 ? 9.172 -28.219 -25.094 1 96.31 308 ALA A N 1
ATOM 2479 C CA . ALA A 1 308 ? 9.078 -29.672 -24.938 1 96.31 308 ALA A CA 1
ATOM 2480 C C . ALA A 1 308 ? 10.156 -30.375 -25.75 1 96.31 308 ALA A C 1
ATOM 2482 O O . ALA A 1 308 ? 10.555 -31.5 -25.406 1 96.31 308 ALA A O 1
ATOM 2483 N N . SER A 1 309 ? 10.648 -29.734 -26.75 1 96.5 309 SER A N 1
ATOM 2484 C CA . SER A 1 309 ? 11.625 -30.344 -27.641 1 96.5 309 SER A CA 1
ATOM 2485 C C . SER A 1 309 ? 13.039 -30.219 -27.078 1 96.5 309 SER A C 1
ATOM 2487 O O . SER A 1 309 ? 13.953 -30.906 -27.531 1 96.5 309 SER A O 1
ATOM 2489 N N . ILE A 1 310 ? 13.234 -29.359 -26.156 1 96.75 310 ILE A N 1
ATOM 2490 C CA . ILE A 1 310 ? 14.539 -29.156 -25.547 1 96.75 310 ILE A CA 1
ATOM 2491 C C . ILE A 1 310 ? 14.75 -30.203 -24.438 1 96.75 310 ILE A C 1
ATOM 2493 O O . ILE A 1 310 ? 13.953 -30.281 -23.5 1 96.75 310 ILE A O 1
ATOM 2497 N N . PRO A 1 311 ? 15.797 -30.938 -24.484 1 94.62 311 PRO A N 1
ATOM 2498 C CA . PRO A 1 311 ? 16.016 -31.984 -23.484 1 94.62 311 PRO A CA 1
ATOM 2499 C C . PRO A 1 311 ? 16.234 -31.422 -22.094 1 94.62 311 PRO A C 1
ATOM 2501 O O . PRO A 1 311 ? 16.734 -30.297 -21.938 1 94.62 311 PRO A O 1
ATOM 2504 N N . GLU A 1 312 ? 15.789 -32.219 -21.188 1 93.75 312 GLU A N 1
ATOM 2505 C CA . GLU A 1 312 ? 16 -31.875 -19.781 1 93.75 312 GLU A CA 1
ATOM 2506 C C . GLU A 1 312 ? 17.484 -31.719 -19.469 1 93.75 312 GLU A C 1
ATOM 2508 O O . GLU A 1 312 ? 18.312 -32.469 -19.984 1 93.75 312 GLU A O 1
ATOM 2513 N N . SER A 1 313 ? 17.859 -30.719 -18.703 1 90.44 313 SER A N 1
ATOM 2514 C CA . SER A 1 313 ? 19.203 -30.469 -18.203 1 90.44 313 SER A CA 1
ATOM 2515 C C . SER A 1 313 ? 19.281 -30.656 -16.688 1 90.44 313 SER A C 1
ATOM 2517 O O . SER A 1 313 ? 18.266 -30.578 -16 1 90.44 313 SER A O 1
ATOM 2519 N N . PRO A 1 314 ? 20.453 -30.969 -16.172 1 87.62 314 PRO A N 1
ATOM 2520 C CA . PRO A 1 314 ? 20.578 -31.172 -14.734 1 87.62 314 PRO A CA 1
ATOM 2521 C C . PRO A 1 314 ? 20.359 -29.875 -13.945 1 87.62 314 PRO A C 1
ATOM 2523 O O . PRO A 1 314 ? 19.828 -29.906 -12.828 1 87.62 314 PRO A O 1
ATOM 2526 N N . ASP A 1 315 ? 20.75 -28.797 -14.586 1 91.12 315 ASP A N 1
ATOM 2527 C CA . ASP A 1 315 ? 20.641 -27.531 -13.891 1 91.12 315 ASP A CA 1
ATOM 2528 C C . ASP A 1 315 ? 19.578 -26.641 -14.523 1 91.12 315 ASP A C 1
ATOM 2530 O O . ASP A 1 315 ? 19.219 -26.812 -15.695 1 91.12 315 ASP A O 1
ATOM 2534 N N . LEU A 1 316 ? 19.031 -25.797 -13.648 1 95.12 316 LEU A N 1
ATOM 2535 C CA . LEU A 1 316 ? 18.109 -24.797 -14.172 1 95.12 316 LEU A CA 1
ATOM 2536 C C . LEU A 1 316 ? 18.844 -23.828 -15.102 1 95.12 316 LEU A C 1
ATOM 2538 O O . LEU A 1 316 ? 19.938 -23.344 -14.773 1 95.12 316 LEU A O 1
ATOM 2542 N N . GLU A 1 317 ? 18.344 -23.656 -16.234 1 94.88 317 GLU A N 1
ATOM 2543 C CA . GLU A 1 317 ? 18.953 -22.766 -17.219 1 94.88 317 GLU A CA 1
ATOM 2544 C C . GLU A 1 317 ? 17.891 -22.094 -18.094 1 94.88 317 GLU A C 1
ATOM 2546 O O . GLU A 1 317 ? 16.734 -22.547 -18.125 1 94.88 317 GLU A O 1
ATOM 2551 N N . VAL A 1 318 ? 18.297 -21.062 -18.719 1 95.88 318 VAL A N 1
ATOM 2552 C CA . VAL A 1 318 ? 17.406 -20.406 -19.672 1 95.88 318 VAL A CA 1
ATOM 2553 C C . VAL A 1 318 ? 17.359 -21.234 -20.969 1 95.88 318 VAL A C 1
ATOM 2555 O O . VAL A 1 318 ? 18.391 -21.5 -21.578 1 95.88 318 VAL A O 1
ATOM 2558 N N . ALA A 1 319 ? 16.141 -21.609 -21.328 1 97.06 319 ALA A N 1
ATOM 2559 C CA . ALA A 1 319 ? 15.969 -22.328 -22.594 1 97.06 319 ALA A CA 1
ATOM 2560 C C . ALA A 1 319 ? 16.016 -21.375 -23.781 1 97.06 319 ALA A C 1
ATOM 2562 O O . ALA A 1 319 ? 16.75 -21.625 -24.75 1 97.06 319 ALA A O 1
ATOM 2563 N N . TYR A 1 320 ? 15.227 -20.297 -23.734 1 97 320 TYR A N 1
ATOM 2564 C CA . TYR A 1 320 ? 15.195 -19.297 -24.797 1 97 320 TYR A CA 1
ATOM 2565 C C . TYR A 1 320 ? 14.469 -18.047 -24.328 1 97 320 TYR A C 1
ATOM 2567 O O . TYR A 1 320 ? 13.812 -18.047 -23.297 1 97 320 TYR A O 1
ATOM 2575 N N . ASN A 1 321 ? 14.641 -17.031 -25.078 1 96.5 321 ASN A N 1
ATOM 2576 C CA . ASN A 1 321 ? 13.906 -15.773 -24.906 1 96.5 321 ASN A CA 1
ATOM 2577 C C . ASN A 1 321 ? 12.609 -15.781 -25.719 1 96.5 321 ASN A C 1
ATOM 2579 O O . ASN A 1 321 ? 12.578 -16.266 -26.859 1 96.5 321 ASN A O 1
ATOM 2583 N N . VAL A 1 322 ? 11.523 -15.266 -25.109 1 97.25 322 VAL A N 1
ATOM 2584 C CA . VAL A 1 322 ? 10.297 -15.062 -25.875 1 97.25 322 VAL A CA 1
ATOM 2585 C C . VAL A 1 322 ? 10.516 -13.984 -26.938 1 97.25 322 VAL A C 1
ATOM 2587 O O . VAL A 1 322 ? 10.836 -12.844 -26.609 1 97.25 322 VAL A O 1
ATOM 2590 N N . THR A 1 323 ? 10.336 -14.32 -28.156 1 94.81 323 THR A N 1
ATOM 2591 C CA . THR A 1 323 ? 10.594 -13.367 -29.234 1 94.81 323 THR A CA 1
ATOM 2592 C C . THR A 1 323 ? 9.281 -12.93 -29.891 1 94.81 323 THR A C 1
ATOM 2594 O O . THR A 1 323 ? 9.234 -11.898 -30.562 1 94.81 323 THR A O 1
ATOM 2597 N N . LYS A 1 324 ? 8.328 -13.68 -29.766 1 94.81 324 LYS A N 1
ATOM 2598 C CA . LYS A 1 324 ? 7.02 -13.344 -30.312 1 94.81 324 LYS A CA 1
ATOM 2599 C C . LYS A 1 324 ? 6 -13.117 -29.203 1 94.81 324 LYS A C 1
ATOM 2601 O O . LYS A 1 324 ? 5.176 -13.992 -28.906 1 94.81 324 LYS A O 1
ATOM 2606 N N . TYR A 1 325 ? 5.949 -11.961 -28.766 1 95.56 325 TYR A N 1
ATOM 2607 C CA . TYR A 1 325 ? 5.016 -11.609 -27.703 1 95.56 325 TYR A CA 1
ATOM 2608 C C . TYR A 1 325 ? 3.609 -11.406 -28.266 1 95.56 325 TYR A C 1
ATOM 2610 O O . TYR A 1 325 ? 3.428 -10.734 -29.281 1 95.56 325 TYR A O 1
ATOM 2618 N N . GLN A 1 326 ? 2.676 -11.953 -27.656 1 93.94 326 GLN A N 1
ATOM 2619 C CA . GLN A 1 326 ? 1.277 -11.789 -28.031 1 93.94 326 GLN A CA 1
ATOM 2620 C C . GLN A 1 326 ? 0.476 -11.133 -26.906 1 93.94 326 GLN A C 1
ATOM 2622 O O . GLN A 1 326 ? 0.662 -11.453 -25.734 1 93.94 326 GLN A O 1
ATOM 2627 N N . ILE A 1 327 ? -0.424 -10.211 -27.359 1 92.31 327 ILE A N 1
ATOM 2628 C CA . ILE A 1 327 ? -1.327 -9.617 -26.391 1 92.31 327 ILE A CA 1
ATOM 2629 C C . ILE A 1 327 ? -2.205 -10.695 -25.766 1 92.31 327 ILE A C 1
ATOM 2631 O O . ILE A 1 327 ? -2.76 -11.539 -26.469 1 92.31 327 ILE A O 1
ATOM 2635 N N . GLY A 1 328 ? -2.336 -10.711 -24.453 1 92.62 328 GLY A N 1
ATOM 2636 C CA . GLY A 1 328 ? -3.072 -11.734 -23.734 1 92.62 328 GLY A CA 1
ATOM 2637 C C . GLY A 1 328 ? -2.174 -12.719 -23.016 1 92.62 328 GLY A C 1
ATOM 2638 O O . GLY A 1 328 ? -2.654 -13.586 -22.281 1 92.62 328 GLY A O 1
ATOM 2639 N N . TYR A 1 329 ? -0.867 -12.539 -23.203 1 95.25 329 TYR A N 1
ATOM 2640 C CA . TYR A 1 329 ? 0.126 -13.406 -22.578 1 95.25 329 TYR A CA 1
ATOM 2641 C C . TYR A 1 329 ? 0.012 -13.359 -21.062 1 95.25 329 TYR A C 1
ATOM 2643 O O . TYR A 1 329 ? 0.004 -12.281 -20.469 1 95.25 329 TYR A O 1
ATOM 2651 N N . GLU A 1 330 ? -0.135 -14.5 -20.406 1 95.19 330 GLU A N 1
ATOM 2652 C CA . GLU A 1 330 ? -0.238 -14.633 -18.953 1 95.19 330 GLU A CA 1
ATOM 2653 C C . GLU A 1 330 ? 0.795 -15.609 -18.422 1 95.19 330 GLU A C 1
ATOM 2655 O O . GLU A 1 330 ? 0.438 -16.672 -17.891 1 95.19 330 GLU A O 1
ATOM 2660 N N . PRO A 1 331 ? 2.006 -15.234 -18.438 1 96.12 331 PRO A N 1
ATOM 2661 C CA . PRO A 1 331 ? 3.059 -16.141 -17.969 1 96.12 331 PRO A CA 1
ATOM 2662 C C . PRO A 1 331 ? 3.102 -16.266 -16.438 1 96.12 331 PRO A C 1
ATOM 2664 O O . PRO A 1 331 ? 2.797 -15.289 -15.734 1 96.12 331 PRO A O 1
ATOM 2667 N N . VAL A 1 332 ? 3.404 -17.438 -15.977 1 97 332 VAL A N 1
ATOM 2668 C CA . VAL A 1 332 ? 3.873 -17.656 -14.609 1 97 332 VAL A CA 1
ATOM 2669 C C . VAL A 1 332 ? 5.383 -17.438 -14.539 1 97 332 VAL A C 1
ATOM 2671 O O . VAL A 1 332 ? 6.125 -17.953 -15.375 1 97 332 VAL A O 1
ATOM 2674 N N . TYR A 1 333 ? 5.91 -16.625 -13.57 1 97.31 333 TYR A N 1
ATOM 2675 C CA . TYR A 1 333 ? 7.312 -16.25 -13.703 1 97.31 333 TYR A CA 1
ATOM 2676 C C . TYR A 1 333 ? 7.926 -15.945 -12.344 1 97.31 333 TYR A C 1
ATOM 2678 O O . TYR A 1 333 ? 7.207 -15.812 -11.352 1 97.31 333 TYR A O 1
ATOM 2686 N N . VAL A 1 334 ? 9.172 -15.945 -12.305 1 97.12 334 VAL A N 1
ATOM 2687 C CA . VAL A 1 334 ? 10.016 -15.383 -11.25 1 97.12 334 VAL A CA 1
ATOM 2688 C C . VAL A 1 334 ? 10.664 -14.086 -11.742 1 97.12 334 VAL A C 1
ATOM 2690 O O . VAL A 1 334 ? 11.164 -14.023 -12.867 1 97.12 334 VAL A O 1
ATOM 2693 N N . ALA A 1 335 ? 10.586 -13.062 -10.961 1 94.94 335 ALA A N 1
ATOM 2694 C CA . ALA A 1 335 ? 11.188 -11.781 -11.328 1 94.94 335 ALA A CA 1
ATOM 2695 C C . ALA A 1 335 ? 11.641 -11.016 -10.086 1 94.94 335 ALA A C 1
ATOM 2697 O O . ALA A 1 335 ? 11.328 -11.398 -8.961 1 94.94 335 ALA A O 1
ATOM 2698 N N . ARG A 1 336 ? 12.398 -10.023 -10.367 1 92.56 336 ARG A N 1
ATOM 2699 C CA . ARG A 1 336 ? 12.766 -9.117 -9.281 1 92.56 336 ARG A CA 1
ATOM 2700 C C . ARG A 1 336 ? 11.539 -8.406 -8.727 1 92.56 336 ARG A C 1
ATOM 2702 O O . ARG A 1 336 ? 10.539 -8.25 -9.422 1 92.56 336 ARG A O 1
ATOM 2709 N N . ALA A 1 337 ? 11.727 -7.977 -7.562 1 85.75 337 ALA A N 1
ATOM 2710 C CA . ALA A 1 337 ? 10.594 -7.43 -6.824 1 85.75 337 ALA A CA 1
ATOM 2711 C C . ALA A 1 337 ? 10.172 -6.074 -7.383 1 85.75 337 ALA A C 1
ATOM 2713 O O . ALA A 1 337 ? 9.062 -5.605 -7.129 1 85.75 337 ALA A O 1
ATOM 2714 N N . ASP A 1 338 ? 10.914 -5.371 -8.141 1 86.25 338 ASP A N 1
ATOM 2715 C CA . ASP A 1 338 ? 10.633 -4.004 -8.562 1 86.25 338 ASP A CA 1
ATOM 2716 C C . ASP A 1 338 ? 10.008 -3.973 -9.953 1 86.25 338 ASP A C 1
ATOM 2718 O O . ASP A 1 338 ? 10.062 -2.953 -10.648 1 86.25 338 ASP A O 1
ATOM 2722 N N . ILE A 1 339 ? 9.484 -5.078 -10.453 1 93.88 339 ILE A N 1
ATOM 2723 C CA . ILE A 1 339 ? 8.727 -5.082 -11.695 1 93.88 339 ILE A CA 1
ATOM 2724 C C . ILE A 1 339 ? 7.434 -4.285 -11.516 1 93.88 339 ILE A C 1
ATOM 2726 O O . ILE A 1 339 ? 7 -4.035 -10.391 1 93.88 339 ILE A O 1
ATOM 2730 N N . PRO A 1 340 ? 6.836 -3.826 -12.609 1 95.38 340 PRO A N 1
ATOM 2731 C CA . PRO A 1 340 ? 5.586 -3.078 -12.477 1 95.38 340 PRO A CA 1
ATOM 2732 C C . PRO A 1 340 ? 4.52 -3.842 -11.695 1 95.38 340 PRO A C 1
ATOM 2734 O O . PRO A 1 340 ? 4.387 -5.059 -11.852 1 95.38 340 PRO A O 1
ATOM 2737 N N . PRO A 1 341 ? 3.793 -3.131 -10.867 1 96 341 PRO A N 1
ATOM 2738 C CA . PRO A 1 341 ? 2.697 -3.793 -10.156 1 96 341 PRO A CA 1
ATOM 2739 C C . PRO A 1 341 ? 1.519 -4.129 -11.062 1 96 341 PRO A C 1
ATOM 2741 O O . PRO A 1 341 ? 1.42 -3.598 -12.172 1 96 341 PRO A O 1
ATOM 2744 N N . PHE A 1 342 ? 0.685 -5.051 -10.578 1 97.19 342 PHE A N 1
ATOM 2745 C CA . PHE A 1 342 ? -0.58 -5.309 -11.258 1 97.19 342 PHE A CA 1
ATOM 2746 C C . PHE A 1 342 ? -1.52 -4.117 -11.125 1 97.19 342 PHE A C 1
ATOM 2748 O O . PHE A 1 342 ? -1.582 -3.484 -10.07 1 97.19 342 PHE A O 1
ATOM 2755 N N . ASP A 1 343 ? -2.242 -3.77 -12.211 1 96.75 343 ASP A N 1
ATOM 2756 C CA . ASP A 1 343 ? -3.195 -2.664 -12.188 1 96.75 343 ASP A CA 1
ATOM 2757 C C . ASP A 1 343 ? -4.445 -3.029 -11.391 1 96.75 343 ASP A C 1
ATOM 2759 O O . ASP A 1 343 ? -5.258 -3.844 -11.836 1 96.75 343 ASP A O 1
ATOM 2763 N N . GLU A 1 344 ? -4.633 -2.42 -10.297 1 96.25 344 GLU A N 1
ATOM 2764 C CA . GLU A 1 344 ? -5.648 -2.807 -9.32 1 96.25 344 GLU A CA 1
ATOM 2765 C C . GLU A 1 344 ? -7.035 -2.33 -9.75 1 96.25 344 GLU A C 1
ATOM 2767 O O . GLU A 1 344 ? -8.039 -2.695 -9.141 1 96.25 344 GLU A O 1
ATOM 2772 N N . ARG A 1 345 ? -7.211 -1.564 -10.836 1 94.38 345 ARG A N 1
ATOM 2773 C CA . ARG A 1 345 ? -8.5 -1.131 -11.359 1 94.38 345 ARG A CA 1
ATOM 2774 C C . ARG A 1 345 ? -9.266 -2.299 -11.977 1 94.38 345 ARG A C 1
ATOM 2776 O O . ARG A 1 345 ? -10.492 -2.264 -12.07 1 94.38 345 ARG A O 1
ATOM 2783 N N . PHE A 1 346 ? -8.5 -3.287 -12.43 1 96.19 346 PHE A N 1
ATOM 2784 C CA . PHE A 1 346 ? -9.117 -4.461 -13.031 1 96.19 346 PHE A CA 1
ATOM 2785 C C . PHE A 1 346 ? -9.586 -5.434 -11.953 1 96.19 346 PHE A C 1
ATOM 2787 O O . PHE A 1 346 ? -8.773 -6.125 -11.336 1 96.19 346 PHE A O 1
ATOM 2794 N N . LEU A 1 347 ? -10.883 -5.484 -11.781 1 95 347 LEU A N 1
ATOM 2795 C CA . LEU A 1 347 ? -11.508 -6.312 -10.758 1 95 347 LEU A CA 1
ATOM 2796 C C . LEU A 1 347 ? -12.305 -7.449 -11.391 1 95 347 LEU A C 1
ATOM 2798 O O . LEU A 1 347 ? -12.898 -7.277 -12.453 1 95 347 LEU A O 1
ATOM 2802 N N . GLY A 1 348 ? -12.281 -8.531 -10.703 1 92.81 348 GLY A N 1
ATOM 2803 C CA . GLY A 1 348 ? -13.07 -9.656 -11.188 1 92.81 348 GLY A CA 1
ATOM 2804 C C . GLY A 1 348 ? -12.438 -10.375 -12.359 1 92.81 348 GLY A C 1
ATOM 2805 O O . GLY A 1 348 ? -11.219 -10.281 -12.57 1 92.81 348 GLY A O 1
ATOM 2806 N N . TYR A 1 349 ? -13.266 -11.008 -13.055 1 87.56 349 TYR A N 1
ATOM 2807 C CA . TYR A 1 349 ? -12.758 -11.891 -14.102 1 87.56 349 TYR A CA 1
ATOM 2808 C C . TYR A 1 349 ? -12.414 -11.109 -15.359 1 87.56 349 TYR A C 1
ATOM 2810 O O . TYR A 1 349 ? -13.141 -10.188 -15.75 1 87.56 349 TYR A O 1
ATOM 2818 N N . GLY A 1 350 ? -11.203 -11.414 -15.883 1 88.12 350 GLY A N 1
ATOM 2819 C CA . GLY A 1 350 ? -10.867 -10.93 -17.203 1 88.12 350 GLY A CA 1
ATOM 2820 C C . GLY A 1 350 ? -9.836 -9.812 -17.188 1 88.12 350 GLY A C 1
ATOM 2821 O O . GLY A 1 350 ? -9.938 -8.875 -16.391 1 88.12 350 GLY A O 1
ATOM 2822 N N . CYS A 1 351 ? -8.867 -9.906 -18 1 89.25 351 CYS A N 1
ATOM 2823 C CA . CYS A 1 351 ? -7.879 -8.891 -18.328 1 89.25 351 CYS A CA 1
ATOM 2824 C C . CYS A 1 351 ? -7.047 -8.523 -17.109 1 89.25 351 CYS A C 1
ATOM 2826 O O . CYS A 1 351 ? -6.52 -7.414 -17.016 1 89.25 351 CYS A O 1
ATOM 2828 N N . THR A 1 352 ? -6.973 -9.312 -16.172 1 92.38 352 THR A N 1
ATOM 2829 C CA . THR A 1 352 ? -6.324 -8.945 -14.914 1 92.38 352 THR A CA 1
ATOM 2830 C C . THR A 1 352 ? -4.832 -9.25 -14.961 1 92.38 352 THR A C 1
ATOM 2832 O O . THR A 1 352 ? -4.004 -8.367 -14.727 1 92.38 352 THR A O 1
ATOM 2835 N N . ARG A 1 353 ? -4.48 -10.391 -15.438 1 93.62 353 ARG A N 1
ATOM 2836 C CA . ARG A 1 353 ? -3.086 -10.82 -15.367 1 93.62 353 ARG A CA 1
ATOM 2837 C C . ARG A 1 353 ? -2.293 -10.289 -16.562 1 93.62 353 ARG A C 1
ATOM 2839 O O . ARG A 1 353 ? -1.153 -9.844 -16.406 1 93.62 353 ARG A O 1
ATOM 2846 N N . TYR A 1 354 ? -2.826 -10.305 -17.734 1 94.12 354 TYR A N 1
ATOM 2847 C CA . TYR A 1 354 ? -2.016 -10.047 -18.922 1 94.12 354 TYR A CA 1
ATOM 2848 C C . TYR A 1 354 ? -1.725 -8.555 -19.062 1 94.12 354 TYR A C 1
ATOM 2850 O O . TYR A 1 354 ? -0.812 -8.164 -19.797 1 94.12 354 TYR A O 1
ATOM 2858 N N . THR A 1 355 ? -2.523 -7.664 -18.359 1 95.94 355 THR A N 1
ATOM 2859 C CA . THR A 1 355 ? -2.219 -6.238 -18.391 1 95.94 355 THR A CA 1
ATOM 2860 C C . THR A 1 355 ? -0.847 -5.965 -17.781 1 95.94 355 THR A C 1
ATOM 2862 O O . THR A 1 355 ? -0.076 -5.16 -18.312 1 95.94 355 THR A O 1
ATOM 2865 N N . GLN A 1 356 ? -0.539 -6.645 -16.734 1 97.31 356 GLN A N 1
ATOM 2866 C CA . GLN A 1 356 ? 0.764 -6.473 -16.094 1 97.31 356 GLN A CA 1
ATOM 2867 C C . GLN A 1 356 ? 1.881 -7.031 -16.984 1 97.31 356 GLN A C 1
ATOM 2869 O O . GLN A 1 356 ? 2.951 -6.43 -17.078 1 97.31 356 GLN A O 1
ATOM 2874 N N . ALA A 1 357 ? 1.675 -8.172 -17.578 1 97 357 ALA A N 1
ATOM 2875 C CA . ALA A 1 357 ? 2.654 -8.742 -18.5 1 97 357 ALA A CA 1
ATOM 2876 C C . ALA A 1 357 ? 2.926 -7.801 -19.672 1 97 357 ALA A C 1
ATOM 2878 O O . ALA A 1 357 ? 4.074 -7.621 -20.078 1 97 357 ALA A O 1
ATOM 2879 N N . TYR A 1 358 ? 1.906 -7.207 -20.156 1 97.25 358 TYR A N 1
ATOM 2880 C CA . TYR A 1 358 ? 2.078 -6.266 -21.266 1 97.25 358 TYR A CA 1
ATOM 2881 C C . TYR A 1 358 ? 2.885 -5.051 -20.828 1 97.25 358 TYR A C 1
ATOM 2883 O O . TYR A 1 358 ? 3.73 -4.555 -21.578 1 97.25 358 TYR A O 1
ATOM 2891 N N . GLU A 1 359 ? 2.602 -4.562 -19.672 1 97.31 359 GLU A N 1
ATOM 2892 C CA . GLU A 1 359 ? 3.389 -3.428 -19.203 1 97.31 359 GLU A CA 1
ATOM 2893 C C . GLU A 1 359 ? 4.867 -3.787 -19.094 1 97.31 359 GLU A C 1
ATOM 2895 O O . GLU A 1 359 ? 5.734 -2.984 -19.453 1 97.31 359 GLU A O 1
ATOM 2900 N N . MET A 1 360 ? 5.176 -4.965 -18.609 1 96.88 360 MET A N 1
ATOM 2901 C CA . MET A 1 360 ? 6.566 -5.406 -18.562 1 96.88 360 MET A CA 1
ATOM 2902 C C . MET A 1 360 ? 7.172 -5.449 -19.969 1 96.88 360 MET A C 1
ATOM 2904 O O . MET A 1 360 ? 8.305 -5.023 -20.172 1 96.88 360 MET A O 1
ATOM 2908 N N . TYR A 1 361 ? 6.395 -5.914 -20.844 1 96.94 361 TYR A N 1
ATOM 2909 C CA . TYR A 1 361 ? 6.84 -5.973 -22.234 1 96.94 361 TYR A CA 1
ATOM 2910 C C . TYR A 1 361 ? 7.148 -4.574 -22.766 1 96.94 361 TYR A C 1
ATOM 2912 O O . TYR A 1 361 ? 8.203 -4.355 -23.375 1 96.94 361 TYR A O 1
ATOM 2920 N N . VAL A 1 362 ? 6.242 -3.633 -22.547 1 97.06 362 VAL A N 1
ATOM 2921 C CA . VAL A 1 362 ? 6.418 -2.252 -22.984 1 97.06 362 VAL A CA 1
ATOM 2922 C C . VAL A 1 362 ? 7.645 -1.649 -22.297 1 97.06 362 VAL A C 1
ATOM 2924 O O . VAL A 1 362 ? 8.367 -0.853 -22.906 1 97.06 362 VAL A O 1
ATOM 2927 N N . ALA A 1 363 ? 7.898 -2.057 -21.078 1 95.44 363 ALA A N 1
ATOM 2928 C CA . ALA A 1 363 ? 9.016 -1.548 -20.281 1 95.44 363 ALA A CA 1
ATOM 2929 C C . ALA A 1 363 ? 10.312 -2.258 -20.656 1 95.44 363 ALA A C 1
ATOM 2931 O O . ALA A 1 363 ? 11.328 -2.105 -19.969 1 95.44 363 ALA A O 1
ATOM 2932 N N . ASP A 1 364 ? 10.344 -3.141 -21.594 1 94.94 364 ASP A N 1
ATOM 2933 C CA . ASP A 1 364 ? 11.508 -3.758 -22.234 1 94.94 364 ASP A CA 1
ATOM 2934 C C . ASP A 1 364 ? 12.055 -4.898 -21.375 1 94.94 364 ASP A C 1
ATOM 2936 O O . ASP A 1 364 ? 13.258 -5.18 -21.406 1 94.94 364 ASP A O 1
ATOM 2940 N N . TYR A 1 365 ? 11.211 -5.441 -20.578 1 96.12 365 TYR A N 1
ATOM 2941 C CA . TYR A 1 365 ? 11.617 -6.668 -19.906 1 96.12 365 TYR A CA 1
ATOM 2942 C C . TYR A 1 365 ? 11.727 -7.824 -20.891 1 96.12 365 TYR A C 1
ATOM 2944 O O . TYR A 1 365 ? 10.93 -7.938 -21.812 1 96.12 365 TYR A O 1
ATOM 2952 N N . GLN A 1 366 ? 12.711 -8.664 -20.625 1 95.56 366 GLN A N 1
ATOM 2953 C CA . GLN A 1 366 ? 12.875 -9.891 -21.406 1 95.56 366 GLN A CA 1
ATOM 2954 C C . GLN A 1 366 ? 12.219 -11.078 -20.688 1 95.56 366 GLN A C 1
ATOM 2956 O O . GLN A 1 366 ? 12.375 -11.242 -19.484 1 95.56 366 GLN A O 1
ATOM 2961 N N . PHE A 1 367 ? 11.477 -11.789 -21.484 1 97.06 367 PHE A N 1
ATOM 2962 C CA . PHE A 1 367 ? 10.859 -13 -20.969 1 97.06 367 PHE A CA 1
ATOM 2963 C C . PHE A 1 367 ? 11.68 -14.234 -21.344 1 97.06 367 PHE A C 1
ATOM 2965 O O . PHE A 1 367 ? 11.695 -14.648 -22.5 1 97.06 367 PHE A O 1
ATOM 2972 N N . LEU A 1 368 ? 12.328 -14.742 -20.328 1 96.94 368 LEU A N 1
ATOM 2973 C CA . LEU A 1 368 ? 13.211 -15.891 -20.531 1 96.94 368 LEU A CA 1
ATOM 2974 C C . LEU A 1 368 ? 12.57 -17.172 -20 1 96.94 368 LEU A C 1
ATOM 2976 O O . LEU A 1 368 ? 12.398 -17.328 -18.797 1 96.94 368 LEU A O 1
ATOM 2980 N N . VAL A 1 369 ? 12.25 -18.094 -20.922 1 97.81 369 VAL A N 1
ATOM 2981 C CA . VAL A 1 369 ? 11.625 -19.359 -20.516 1 97.81 369 VAL A CA 1
ATOM 2982 C C . VAL A 1 369 ? 12.688 -20.297 -19.953 1 97.81 369 VAL A C 1
ATOM 2984 O O . VAL A 1 369 ? 13.719 -20.531 -20.578 1 97.81 369 VAL A O 1
ATOM 2987 N N . LEU A 1 370 ? 12.461 -20.734 -18.734 1 97.62 370 LEU A N 1
ATOM 2988 C CA . LEU A 1 370 ? 13.43 -21.609 -18.094 1 97.62 370 LEU A CA 1
ATOM 2989 C C . LEU A 1 370 ? 13.242 -23.047 -18.562 1 97.62 370 LEU A C 1
ATOM 2991 O O . LEU A 1 370 ? 12.117 -23.5 -18.766 1 97.62 370 LEU A O 1
ATOM 2995 N N . ASN A 1 371 ? 14.43 -23.641 -18.672 1 96 371 ASN A N 1
ATOM 2996 C CA . ASN A 1 371 ? 14.43 -25.078 -18.922 1 96 371 ASN A CA 1
ATOM 2997 C C . ASN A 1 371 ? 14.383 -25.875 -17.625 1 96 371 ASN A C 1
ATOM 2999 O O . ASN A 1 371 ? 14.969 -25.469 -16.625 1 96 371 ASN A O 1
ATOM 3003 N N . ASN A 1 372 ? 13.695 -26.922 -17.469 1 94.06 372 ASN A N 1
ATOM 3004 C CA . ASN A 1 372 ? 13.633 -27.828 -16.344 1 94.06 372 ASN A CA 1
ATOM 3005 C C . ASN A 1 372 ? 12.891 -27.219 -15.156 1 94.06 372 ASN A C 1
ATOM 3007 O O . ASN A 1 372 ? 13.328 -27.328 -14.016 1 94.06 372 ASN A O 1
ATOM 3011 N N . ALA A 1 373 ? 12.055 -26.375 -15.344 1 97.56 373 ALA A N 1
ATOM 3012 C CA . ALA A 1 373 ? 11.141 -25.797 -14.359 1 97.56 373 ALA A CA 1
ATOM 3013 C C . ALA A 1 373 ? 9.711 -25.797 -14.875 1 97.56 373 ALA A C 1
ATOM 3015 O O . ALA A 1 373 ? 9.461 -25.469 -16.047 1 97.56 373 ALA A O 1
ATOM 3016 N N . PHE A 1 374 ? 8.836 -26.219 -14.055 1 98.19 374 PHE A N 1
ATOM 3017 C CA . PHE A 1 374 ? 7.43 -26.156 -14.438 1 98.19 374 PHE A CA 1
ATOM 3018 C C . PHE A 1 374 ? 6.531 -26.203 -13.211 1 98.19 374 PHE A C 1
ATOM 3020 O O . PHE A 1 374 ? 6.992 -26.5 -12.109 1 98.19 374 PHE A O 1
ATOM 3027 N N . THR A 1 375 ? 5.297 -25.766 -13.367 1 98.19 375 THR A N 1
ATOM 3028 C CA . THR A 1 375 ? 4.238 -25.953 -12.383 1 98.19 375 THR A CA 1
ATOM 3029 C C . THR A 1 375 ? 3.139 -26.859 -12.93 1 98.19 375 THR A C 1
ATOM 3031 O O . THR A 1 375 ? 2.947 -26.938 -14.148 1 98.19 375 THR A O 1
ATOM 3034 N N . SER A 1 376 ? 2.469 -27.562 -12.031 1 97.88 376 SER A N 1
ATOM 3035 C CA . SER A 1 376 ? 1.38 -28.469 -12.375 1 97.88 376 SER A CA 1
ATOM 3036 C C . SER A 1 376 ? 0.05 -27.984 -11.812 1 97.88 376 SER A C 1
ATOM 3038 O O . SER A 1 376 ? -0.053 -27.688 -10.625 1 97.88 376 SER A O 1
ATOM 3040 N N . HIS A 1 377 ? -0.844 -27.797 -12.648 1 95.62 377 HIS A N 1
ATOM 3041 C CA . HIS A 1 377 ? -2.227 -27.547 -12.258 1 95.62 377 HIS A CA 1
ATOM 3042 C C . HIS A 1 377 ? -3.059 -28.812 -12.32 1 95.62 377 HIS A C 1
ATOM 3044 O O . HIS A 1 377 ? -3.145 -29.453 -13.367 1 95.62 377 HIS A O 1
ATOM 3050 N N . ARG A 1 378 ? -3.738 -29.156 -11.273 1 91.25 378 ARG A N 1
ATOM 3051 C CA . ARG A 1 378 ? -4.555 -30.359 -11.273 1 91.25 378 ARG A CA 1
ATOM 3052 C C . ARG A 1 378 ? -5.852 -30.141 -12.039 1 91.25 378 ARG A C 1
ATOM 3054 O O . ARG A 1 378 ? -6.551 -29.156 -11.828 1 91.25 378 ARG A O 1
ATOM 3061 N N . GLY A 1 379 ? -6.117 -31.047 -12.914 1 90.44 379 GLY A N 1
ATOM 3062 C CA . GLY A 1 379 ? -7.371 -31.031 -13.656 1 90.44 379 GLY A CA 1
ATOM 3063 C C . GLY A 1 379 ? -7.273 -30.312 -14.984 1 90.44 379 GLY A C 1
ATOM 3064 O O . GLY A 1 379 ? -6.574 -29.297 -15.094 1 90.44 379 GLY A O 1
ATOM 3065 N N . PHE A 1 380 ? -7.973 -30.844 -16 1 86.81 380 PHE A N 1
ATOM 3066 C CA . PHE A 1 380 ? -8.094 -30.172 -17.281 1 86.81 380 PHE A CA 1
ATOM 3067 C C . PHE A 1 380 ? -9.156 -29.078 -17.234 1 86.81 380 PHE A C 1
ATOM 3069 O O . PHE A 1 380 ? -10.281 -29.312 -16.781 1 86.81 380 PHE A O 1
ATOM 3076 N N . GLN A 1 381 ? -8.797 -27.906 -17.531 1 79.88 381 GLN A N 1
ATOM 3077 C CA . GLN A 1 381 ? -9.727 -26.781 -17.531 1 79.88 381 GLN A CA 1
ATOM 3078 C C . GLN A 1 381 ? -10.688 -26.859 -18.719 1 79.88 381 GLN A C 1
ATOM 3080 O O . GLN A 1 381 ? -10.281 -27.25 -19.828 1 79.88 381 GLN A O 1
ATOM 3085 N N . THR A 1 382 ? -11.961 -26.812 -18.5 1 70.12 382 THR A N 1
ATOM 3086 C CA . THR A 1 382 ? -12.977 -26.797 -19.547 1 70.12 382 THR A CA 1
ATOM 3087 C C . THR A 1 382 ? -13.75 -25.484 -19.547 1 70.12 382 THR A C 1
ATOM 3089 O O . THR A 1 382 ? -13.75 -24.766 -18.547 1 70.12 382 THR A O 1
ATOM 3092 N N . ILE A 1 383 ? -14.133 -24.922 -20.797 1 61.38 383 ILE A N 1
ATOM 3093 C CA . ILE A 1 383 ? -14.914 -23.688 -20.906 1 61.38 383 ILE A CA 1
ATOM 3094 C C . ILE A 1 383 ? -16.328 -23.922 -20.391 1 61.38 383 ILE A C 1
ATOM 3096 O O . ILE A 1 383 ? -17.094 -22.984 -20.219 1 61.38 383 ILE A O 1
ATOM 3100 N N . SER A 1 384 ? -16.734 -25.062 -20.094 1 56.19 384 SER A N 1
ATOM 3101 C CA . SER A 1 384 ? -18.172 -25.25 -20 1 56.19 384 SER A CA 1
ATOM 3102 C C . SER A 1 384 ? -18.844 -24.078 -19.312 1 56.19 384 SER A C 1
ATOM 3104 O O . SER A 1 384 ? -18.938 -22.984 -19.875 1 56.19 384 SER A O 1
ATOM 3106 N N . SER A 1 385 ? -19.688 -24.234 -18.125 1 57.09 385 SER A N 1
ATOM 3107 C CA . SER A 1 385 ? -20.797 -23.484 -17.562 1 57.09 385 SER A CA 1
ATOM 3108 C C . SER A 1 385 ? -20.297 -22.266 -16.781 1 57.09 385 SER A C 1
ATOM 3110 O O . SER A 1 385 ? -20.391 -22.219 -15.555 1 57.09 385 SER A O 1
ATOM 3112 N N . ARG A 1 386 ? -19.531 -21.359 -17.562 1 63.91 386 ARG A N 1
ATOM 3113 C CA . ARG A 1 386 ? -19.172 -20.172 -16.781 1 63.91 386 ARG A CA 1
ATOM 3114 C C . ARG A 1 386 ? -20.391 -19.297 -16.531 1 63.91 386 ARG A C 1
ATOM 3116 O O . ARG A 1 386 ? -21.203 -19.078 -17.438 1 63.91 386 ARG A O 1
ATOM 3123 N N . PRO A 1 387 ? -20.547 -18.906 -15.344 1 69.81 387 PRO A N 1
ATOM 3124 C CA . PRO A 1 387 ? -21.719 -18.125 -15.008 1 69.81 387 PRO A CA 1
ATOM 3125 C C . PRO A 1 387 ? -21.734 -16.75 -15.68 1 69.81 387 PRO A C 1
ATOM 3127 O O . PRO A 1 387 ? -20.672 -16.234 -16.047 1 69.81 387 PRO A O 1
ATOM 3130 N N . GLY A 1 388 ? -22.938 -16.188 -15.969 1 71.88 388 GLY A N 1
ATOM 3131 C CA . GLY A 1 388 ? -23.188 -14.922 -16.641 1 71.88 388 GLY A CA 1
ATOM 3132 C C . GLY A 1 388 ? -22.469 -13.758 -15.977 1 71.88 388 GLY A C 1
ATOM 3133 O O . GLY A 1 388 ? -22.031 -12.828 -16.656 1 71.88 388 GLY A O 1
ATOM 3134 N N . TRP A 1 389 ? -22.375 -13.82 -14.68 1 77.69 389 TRP A N 1
ATOM 3135 C CA . TRP A 1 389 ? -21.75 -12.688 -14 1 77.69 389 TRP A CA 1
ATOM 3136 C C . TRP A 1 389 ? -20.297 -12.523 -14.406 1 77.69 389 TRP A C 1
ATOM 3138 O O . TRP A 1 389 ? -19.766 -11.414 -14.398 1 77.69 389 TRP A O 1
ATOM 3148 N N . ARG A 1 390 ? -19.688 -13.539 -14.836 1 79.94 390 ARG A N 1
ATOM 3149 C CA . ARG A 1 390 ? -18.297 -13.461 -15.289 1 79.94 390 ARG A CA 1
ATOM 3150 C C . ARG A 1 390 ? -18.188 -12.648 -16.578 1 79.94 390 ARG A C 1
ATOM 3152 O O . ARG A 1 390 ? -17.219 -11.906 -16.766 1 79.94 390 ARG A O 1
ATOM 3159 N N . ALA A 1 391 ? -19.188 -12.82 -17.375 1 82.69 391 ALA A N 1
ATOM 3160 C CA . ALA A 1 391 ? -19.188 -12.078 -18.641 1 82.69 391 ALA A CA 1
ATOM 3161 C C . ALA A 1 391 ? -19.281 -10.578 -18.391 1 82.69 391 ALA A C 1
ATOM 3163 O O . ALA A 1 391 ? -18.625 -9.781 -19.062 1 82.69 391 ALA A O 1
ATOM 3164 N N . LYS A 1 392 ? -20.078 -10.273 -17.453 1 86.56 392 LYS A N 1
ATOM 3165 C CA . LYS A 1 392 ? -20.234 -8.867 -17.125 1 86.56 392 LYS A CA 1
ATOM 3166 C C . LYS A 1 392 ? -18.953 -8.281 -16.562 1 86.56 392 LYS A C 1
ATOM 3168 O O . LYS A 1 392 ? -18.562 -7.168 -16.906 1 86.56 392 LYS A O 1
ATOM 3173 N N . GLN A 1 393 ? -18.281 -9 -15.734 1 90 393 GLN A N 1
ATOM 3174 C CA . GLN A 1 393 ? -17.016 -8.547 -15.172 1 90 393 GLN A CA 1
ATOM 3175 C C . GLN A 1 393 ? -15.961 -8.375 -16.25 1 90 393 GLN A C 1
ATOM 3177 O O . GLN A 1 393 ? -15.211 -7.391 -16.25 1 90 393 GLN A O 1
ATOM 3182 N N . HIS A 1 394 ? -15.93 -9.312 -17.141 1 89.69 394 HIS A N 1
ATOM 3183 C CA . HIS A 1 394 ? -15 -9.234 -18.25 1 89.69 394 HIS A CA 1
ATOM 3184 C C . HIS A 1 394 ? -15.273 -7.996 -19.109 1 89.69 394 HIS A C 1
ATOM 3186 O O . HIS A 1 394 ? -14.336 -7.293 -19.5 1 89.69 394 HIS A O 1
ATOM 3192 N N . GLN A 1 395 ? -16.547 -7.746 -19.344 1 90.5 395 GLN A N 1
ATOM 3193 C CA . GLN A 1 395 ? -16.969 -6.582 -20.125 1 90.5 395 GLN A CA 1
ATOM 3194 C C . GLN A 1 395 ? -16.531 -5.289 -19.438 1 90.5 395 GLN A C 1
ATOM 3196 O O . GLN A 1 395 ? -16.062 -4.355 -20.094 1 90.5 395 GLN A O 1
ATOM 3201 N N . ASP A 1 396 ? -16.703 -5.273 -18.172 1 91.56 396 ASP A N 1
ATOM 3202 C CA . ASP A 1 396 ? -16.328 -4.09 -17.406 1 91.56 396 ASP A CA 1
ATOM 3203 C C . ASP A 1 396 ? -14.82 -3.832 -17.5 1 91.56 396 ASP A C 1
ATOM 3205 O O . ASP A 1 396 ? -14.391 -2.684 -17.625 1 91.56 396 ASP A O 1
ATOM 3209 N N . ASN A 1 397 ? -14.062 -4.879 -17.438 1 93.81 397 ASN A N 1
ATOM 3210 C CA . ASN A 1 397 ? -12.609 -4.746 -17.547 1 93.81 397 ASN A CA 1
ATOM 3211 C C . ASN A 1 397 ? -12.188 -4.344 -18.953 1 93.81 397 ASN A C 1
ATOM 3213 O O . ASN A 1 397 ? -11.227 -3.59 -19.125 1 93.81 397 ASN A O 1
ATOM 3217 N N . MET A 1 398 ? -12.891 -4.762 -19.953 1 93.25 398 MET A N 1
ATOM 3218 C CA . MET A 1 398 ? -12.578 -4.395 -21.328 1 93.25 398 MET A CA 1
ATOM 3219 C C . MET A 1 398 ? -12.758 -2.896 -21.547 1 93.25 398 MET A C 1
ATOM 3221 O O . MET A 1 398 ? -12.016 -2.287 -22.328 1 93.25 398 MET A O 1
ATOM 3225 N N . LYS A 1 399 ? -13.664 -2.336 -20.844 1 92.31 399 LYS A N 1
ATOM 3226 C CA . LYS A 1 399 ? -13.906 -0.899 -20.953 1 92.31 399 LYS A CA 1
ATOM 3227 C C . LYS A 1 399 ? -12.711 -0.103 -20.422 1 92.31 399 LYS A C 1
ATOM 3229 O O . LYS A 1 399 ? -12.516 1.05 -20.812 1 92.31 399 LYS A O 1
ATOM 3234 N N . LEU A 1 400 ? -11.922 -0.69 -19.578 1 93.94 400 LEU A N 1
ATOM 3235 C CA . LEU A 1 400 ? -10.789 -0.009 -18.953 1 93.94 400 LEU A CA 1
ATOM 3236 C C . LEU A 1 400 ? -9.555 -0.084 -19.844 1 93.94 400 LEU A C 1
ATOM 3238 O O . LEU A 1 400 ? -8.586 0.657 -19.641 1 93.94 400 LEU A O 1
ATOM 3242 N N . MET A 1 401 ? -9.562 -0.927 -20.891 1 94.62 401 MET A N 1
ATOM 3243 C CA . MET A 1 401 ? -8.367 -1.292 -21.641 1 94.62 401 MET A CA 1
ATOM 3244 C C . MET A 1 401 ? -7.848 -0.107 -22.453 1 94.62 401 MET A C 1
ATOM 3246 O O . MET A 1 401 ? -6.637 0.088 -22.578 1 94.62 401 MET A O 1
ATOM 3250 N N . ARG A 1 402 ? -8.75 0.676 -23.016 1 93.12 402 ARG A N 1
ATOM 3251 C CA . ARG A 1 402 ? -8.312 1.823 -23.797 1 93.12 402 ARG A CA 1
ATOM 3252 C C . ARG A 1 402 ? -7.52 2.805 -22.938 1 93.12 402 ARG A C 1
ATOM 3254 O O . ARG A 1 402 ? -6.43 3.229 -23.328 1 93.12 402 ARG A O 1
ATOM 3261 N N . GLY A 1 403 ? -8.109 3.17 -21.781 1 92.5 403 GLY A N 1
ATOM 3262 C CA . GLY A 1 403 ? -7.406 4.055 -20.859 1 92.5 403 GLY A CA 1
ATOM 3263 C C . GLY A 1 403 ? -6.062 3.508 -20.422 1 92.5 403 GLY A C 1
ATOM 3264 O O . GLY A 1 403 ? -5.062 4.23 -20.422 1 92.5 403 GLY A O 1
ATOM 3265 N N . PHE A 1 404 ? -6.066 2.236 -20.141 1 95.06 404 PHE A N 1
ATOM 3266 C CA . PHE A 1 404 ? -4.84 1.556 -19.734 1 95.06 404 PHE A CA 1
ATOM 3267 C C . PHE A 1 404 ? -3.783 1.663 -20.828 1 95.06 404 PHE A C 1
ATOM 3269 O O . PHE A 1 404 ? -2.639 2.033 -20.562 1 95.06 404 PHE A O 1
ATOM 3276 N N . ALA A 1 405 ? -4.137 1.403 -22 1 96.31 405 ALA A N 1
ATOM 3277 C CA . ALA A 1 405 ? -3.227 1.424 -23.141 1 96.31 405 ALA A CA 1
ATOM 3278 C C . ALA A 1 405 ? -2.695 2.83 -23.391 1 96.31 405 ALA A C 1
ATOM 3280 O O . ALA A 1 405 ? -1.498 3.016 -23.625 1 96.31 405 ALA A O 1
ATOM 3281 N N . GLU A 1 406 ? -3.521 3.809 -23.359 1 95.38 406 GLU A N 1
ATOM 3282 C CA . GLU A 1 406 ? -3.125 5.195 -23.594 1 95.38 406 GLU A CA 1
ATOM 3283 C C . GLU A 1 406 ? -2.174 5.688 -22.516 1 95.38 406 GLU A C 1
ATOM 3285 O O . GLU A 1 406 ? -1.213 6.406 -22.797 1 95.38 406 GLU A O 1
ATOM 3290 N N . GLU A 1 407 ? -2.467 5.336 -21.312 1 94.5 407 GLU A N 1
ATOM 3291 C CA . GLU A 1 407 ? -1.596 5.707 -20.203 1 94.5 407 GLU A CA 1
ATOM 3292 C C . GLU A 1 407 ? -0.202 5.105 -20.375 1 94.5 407 GLU A C 1
ATOM 3294 O O . GLU A 1 407 ? 0.802 5.785 -20.141 1 94.5 407 GLU A O 1
ATOM 3299 N N . LEU A 1 408 ? -0.168 3.83 -20.75 1 96.12 408 LEU A N 1
ATOM 3300 C CA . LEU A 1 408 ? 1.12 3.17 -20.922 1 96.12 408 LEU A CA 1
ATOM 3301 C C . LEU A 1 408 ? 1.917 3.822 -22.047 1 96.12 408 LEU A C 1
ATOM 3303 O O . LEU A 1 408 ? 3.137 3.973 -21.938 1 96.12 408 LEU A O 1
ATOM 3307 N N . LYS A 1 409 ? 1.228 4.184 -23.109 1 95.81 409 LYS A N 1
ATOM 3308 C CA . LYS A 1 409 ? 1.89 4.832 -24.234 1 95.81 409 LYS A CA 1
ATOM 3309 C C . LYS A 1 409 ? 2.551 6.137 -23.812 1 95.81 409 LYS A C 1
ATOM 3311 O O . LYS A 1 409 ? 3.662 6.449 -24.25 1 95.81 409 LYS A O 1
ATOM 3316 N N . ILE A 1 410 ? 1.913 6.859 -22.984 1 92.44 410 ILE A N 1
ATOM 3317 C CA . ILE A 1 410 ? 2.449 8.133 -22.5 1 92.44 410 ILE A CA 1
ATOM 3318 C C . ILE A 1 410 ? 3.609 7.871 -21.547 1 92.44 410 ILE A C 1
ATOM 3320 O O . ILE A 1 410 ? 4.664 8.5 -21.656 1 92.44 410 ILE A O 1
ATOM 3324 N N . LYS A 1 411 ? 3.414 6.969 -20.703 1 92.19 411 LYS A N 1
ATOM 3325 C CA . LYS A 1 411 ? 4.398 6.672 -19.672 1 92.19 411 LYS A CA 1
ATOM 3326 C C . LYS A 1 411 ? 5.715 6.195 -20.281 1 92.19 411 LYS A C 1
ATOM 3328 O O . LYS A 1 411 ? 6.793 6.59 -19.844 1 92.19 411 LYS A O 1
ATOM 3333 N N . TYR A 1 412 ? 5.613 5.34 -21.266 1 94.81 412 TYR A N 1
ATOM 3334 C CA . TYR A 1 412 ? 6.812 4.691 -21.781 1 94.81 412 TYR A CA 1
ATOM 3335 C C . TYR A 1 412 ? 7.176 5.242 -23.156 1 94.81 412 TYR A C 1
ATOM 3337 O O . TYR A 1 412 ? 8.203 4.871 -23.734 1 94.81 412 TYR A O 1
ATOM 3345 N N . LYS A 1 413 ? 6.285 6.078 -23.766 1 93.31 413 LYS A N 1
ATOM 3346 C CA . LYS A 1 413 ? 6.5 6.75 -25.047 1 93.31 413 LYS A CA 1
ATOM 3347 C C . LYS A 1 413 ? 6.641 5.742 -26.172 1 93.31 413 LYS A C 1
ATOM 3349 O O . LYS A 1 413 ? 7.449 5.938 -27.094 1 93.31 413 LYS A O 1
ATOM 3354 N N . LYS A 1 414 ? 6.004 4.594 -26.062 1 94.88 414 LYS A N 1
ATOM 3355 C CA . LYS A 1 414 ? 5.945 3.559 -27.094 1 94.88 414 LYS A CA 1
ATOM 3356 C C . LYS A 1 414 ? 4.625 2.797 -27.031 1 94.88 414 LYS A C 1
ATOM 3358 O O . LYS A 1 414 ? 3.965 2.768 -25.984 1 94.88 414 LYS A O 1
ATOM 3363 N N . ASP A 1 415 ? 4.246 2.258 -28.109 1 95.75 415 ASP A N 1
ATOM 3364 C CA . ASP A 1 415 ? 3.023 1.464 -28.203 1 95.75 415 ASP A CA 1
ATOM 3365 C C . ASP A 1 415 ? 3.26 0.183 -29 1 95.75 415 ASP A C 1
ATOM 3367 O O . ASP A 1 415 ? 2.664 -0.012 -30.062 1 95.75 415 ASP A O 1
ATOM 3371 N N . PRO A 1 416 ? 4.078 -0.657 -28.438 1 94.94 416 PRO A N 1
ATOM 3372 C CA . PRO A 1 416 ? 4.328 -1.9 -29.172 1 94.94 416 PRO A CA 1
ATOM 3373 C C . PRO A 1 416 ? 3.051 -2.689 -29.438 1 94.94 416 PRO A C 1
ATOM 3375 O O . PRO A 1 416 ? 2.15 -2.73 -28.594 1 94.94 416 PRO A O 1
ATOM 3378 N N . LYS A 1 417 ? 2.973 -3.293 -30.734 1 93.62 417 LYS A N 1
ATOM 3379 C CA . LYS A 1 417 ? 1.863 -4.117 -31.203 1 93.62 417 LYS A CA 1
ATOM 3380 C C . LYS A 1 417 ? 0.607 -3.279 -31.422 1 93.62 417 LYS A C 1
ATOM 3382 O O . LYS A 1 417 ? -0.497 -3.818 -31.516 1 93.62 417 LYS A O 1
ATOM 3387 N N . ASN A 1 418 ? 0.771 -1.928 -31.469 1 95.12 418 ASN A N 1
ATOM 3388 C CA . ASN A 1 418 ? -0.354 -1.02 -31.656 1 95.12 418 ASN A CA 1
ATOM 3389 C C . ASN A 1 418 ? -1.486 -1.309 -30.672 1 95.12 418 ASN A C 1
ATOM 3391 O O . ASN A 1 418 ? -2.633 -1.499 -31.094 1 95.12 418 ASN A O 1
ATOM 3395 N N . PHE A 1 419 ? -1.098 -1.438 -29.453 1 95.19 419 PHE A N 1
ATOM 3396 C CA . PHE A 1 419 ? -2.021 -1.891 -28.422 1 95.19 419 PHE A CA 1
ATOM 3397 C C . PHE A 1 419 ? -3.143 -0.879 -28.219 1 95.19 419 PHE A C 1
ATOM 3399 O O . PHE A 1 419 ? -4.273 -1.254 -27.891 1 95.19 419 PHE A O 1
ATOM 3406 N N . VAL A 1 420 ? -2.941 0.425 -28.359 1 95.31 420 VAL A N 1
ATOM 3407 C CA . VAL A 1 420 ? -3.979 1.438 -28.203 1 95.31 420 VAL A CA 1
ATOM 3408 C C . VAL A 1 420 ? -5.125 1.169 -29.172 1 95.31 420 VAL A C 1
ATOM 3410 O O . VAL A 1 420 ? -6.293 1.195 -28.797 1 95.31 420 VAL A O 1
ATOM 3413 N N . LYS A 1 421 ? -4.766 0.909 -30.406 1 94.12 421 LYS A N 1
ATOM 3414 C CA . LYS A 1 421 ? -5.777 0.585 -31.406 1 94.12 421 LYS A CA 1
ATOM 3415 C C . LYS A 1 421 ? -6.516 -0.701 -31.047 1 94.12 421 LYS A C 1
ATOM 3417 O O . LYS A 1 421 ? -7.742 -0.764 -31.141 1 94.12 421 LYS A O 1
ATOM 3422 N N . HIS A 1 422 ? -5.75 -1.686 -30.641 1 91.94 422 HIS A N 1
ATOM 3423 C CA . HIS A 1 422 ? -6.328 -2.959 -30.234 1 91.94 422 HIS A CA 1
ATOM 3424 C C . HIS A 1 422 ? -7.293 -2.773 -29.062 1 91.94 422 HIS A C 1
ATOM 3426 O O . HIS A 1 422 ? -8.391 -3.338 -29.062 1 91.94 422 HIS A O 1
ATOM 3432 N N . ALA A 1 423 ? -6.871 -2.008 -28.125 1 92.69 423 ALA A N 1
ATOM 3433 C CA . ALA A 1 423 ? -7.664 -1.766 -26.922 1 92.69 423 ALA A CA 1
ATOM 3434 C C . ALA A 1 423 ? -8.961 -1.035 -27.25 1 92.69 423 ALA A C 1
ATOM 3436 O O . ALA A 1 423 ? -10 -1.277 -26.625 1 92.69 423 ALA A O 1
ATOM 3437 N N . LYS A 1 424 ? -8.953 -0.138 -28.188 1 90.25 424 LYS A N 1
ATOM 3438 C CA . LYS A 1 424 ? -10.148 0.575 -28.625 1 90.25 424 LYS A CA 1
ATOM 3439 C C . LYS A 1 424 ? -11.18 -0.389 -29.203 1 90.25 424 LYS A C 1
ATOM 3441 O O . LYS A 1 424 ? -12.383 -0.22 -28.984 1 90.25 424 LYS A O 1
ATOM 3446 N N . MET A 1 425 ? -10.688 -1.364 -29.828 1 87.38 425 MET A N 1
ATOM 3447 C CA . MET A 1 425 ? -11.57 -2.361 -30.422 1 87.38 425 MET A CA 1
ATOM 3448 C C . MET A 1 425 ? -12.164 -3.27 -29.344 1 87.38 425 MET A C 1
ATOM 3450 O O . MET A 1 425 ? -13.336 -3.648 -29.422 1 87.38 425 MET A O 1
ATOM 3454 N N . LEU A 1 426 ? -11.383 -3.59 -28.344 1 85.44 426 LEU A N 1
ATOM 3455 C CA . LEU A 1 426 ? -11.828 -4.461 -27.266 1 8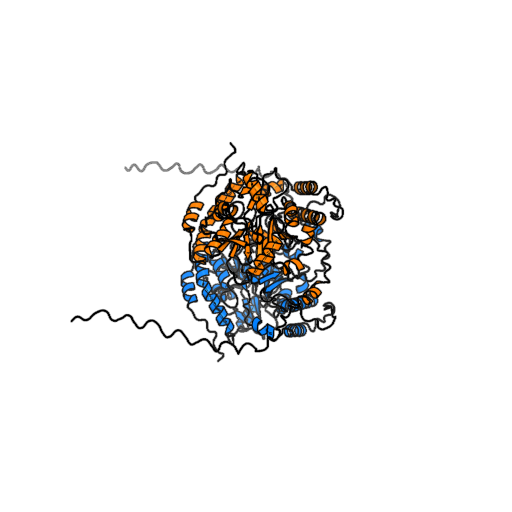5.44 426 LEU A CA 1
ATOM 3456 C C . LEU A 1 426 ? -12.992 -3.834 -26.516 1 85.44 426 LEU A C 1
ATOM 3458 O O . LEU A 1 426 ? -13.891 -4.543 -26.047 1 85.44 426 LEU A O 1
ATOM 3462 N N . SER A 1 427 ? -12.961 -2.512 -26.391 1 81.06 427 SER A N 1
ATOM 3463 C CA . SER A 1 427 ? -13.984 -1.815 -25.609 1 81.06 427 SER A CA 1
ATOM 3464 C C . SER A 1 427 ? -15.344 -1.898 -26.281 1 81.06 427 SER A C 1
ATOM 3466 O O . SER A 1 427 ? -16.375 -1.684 -25.641 1 81.06 427 SER A O 1
ATOM 3468 N N . LYS A 1 428 ? -15.375 -2.355 -27.5 1 81 428 LYS A N 1
ATOM 3469 C CA . LYS A 1 428 ? -16.625 -2.438 -28.266 1 81 428 LYS A CA 1
ATOM 3470 C C . LYS A 1 428 ? -17.109 -3.879 -28.359 1 81 428 LYS A C 1
ATOM 3472 O O . LYS A 1 428 ? -18.219 -4.129 -28.859 1 81 428 LYS A O 1
ATOM 3477 N N . VAL A 1 429 ? -16.25 -4.781 -27.938 1 79.44 429 VAL A N 1
ATOM 3478 C CA . VAL A 1 429 ? -16.578 -6.195 -28.062 1 79.44 429 VAL A CA 1
ATOM 3479 C C . VAL A 1 429 ? -17.531 -6.613 -26.938 1 79.44 429 VAL A C 1
ATOM 3481 O O . VAL A 1 429 ? -17.359 -6.203 -25.797 1 79.44 429 VAL A O 1
ATOM 3484 N N . ARG A 1 430 ? -18.609 -7.312 -27.266 1 78.12 430 ARG A N 1
ATOM 3485 C CA . ARG A 1 430 ? -19.516 -7.898 -26.281 1 78.12 430 ARG A CA 1
ATOM 3486 C C . ARG A 1 430 ? -19.031 -9.281 -25.844 1 78.12 430 ARG A C 1
ATOM 3488 O O . ARG A 1 430 ? -18.766 -10.141 -26.703 1 78.12 430 ARG A O 1
ATOM 3495 N N . VAL A 1 431 ? -18.75 -9.469 -24.562 1 77.31 431 VAL A N 1
ATOM 3496 C CA . VAL A 1 431 ? -18.281 -10.734 -24.031 1 77.31 431 VAL A CA 1
ATOM 3497 C C . VAL A 1 431 ? -19.469 -11.633 -23.703 1 77.31 431 VAL A C 1
ATOM 3499 O O . VAL A 1 431 ? -20.422 -11.203 -23.031 1 77.31 431 VAL A O 1
ATOM 3502 N N . THR A 1 432 ? -19.703 -12.75 -24.328 1 72.88 432 THR A N 1
ATOM 3503 C CA . THR A 1 432 ? -20.734 -13.719 -24.016 1 72.88 432 THR A CA 1
ATOM 3504 C C . THR A 1 432 ? -20.125 -15.07 -23.656 1 72.88 432 THR A C 1
ATOM 3506 O O . THR A 1 432 ? -19.109 -15.477 -24.234 1 72.88 432 THR A O 1
ATOM 3509 N N . TYR A 1 433 ? -20.344 -15.602 -22.516 1 66.88 433 TYR A N 1
ATOM 3510 C CA . TYR A 1 433 ? -19.953 -16.969 -22.188 1 66.88 433 TYR A CA 1
ATOM 3511 C C . TYR A 1 433 ? -21.078 -17.953 -22.5 1 66.88 433 TYR A C 1
ATOM 3513 O O . TYR A 1 433 ? -22.266 -17.609 -22.375 1 66.88 433 TYR A O 1
ATOM 3521 N N . GLY A 1 434 ? -21.219 -18.781 -23.641 1 53.03 434 GLY A N 1
ATOM 3522 C CA . GLY A 1 434 ? -22.234 -19.656 -24.188 1 53.03 434 GLY A CA 1
ATOM 3523 C C . GLY A 1 434 ? -22.938 -20.484 -23.125 1 53.03 434 GLY A C 1
ATOM 3524 O O . GLY A 1 434 ? -22.422 -20.672 -22.031 1 53.03 434 GLY A O 1
ATOM 3525 N N . LYS A 1 435 ? -24.359 -20.641 -23.156 1 47.47 435 LYS A N 1
ATOM 3526 C CA . LYS A 1 435 ? -25.188 -21.703 -22.578 1 47.47 435 LYS A CA 1
ATOM 3527 C C . LYS A 1 435 ? -24.562 -23.078 -22.828 1 47.47 435 LYS A C 1
ATOM 3529 O O . LYS A 1 435 ? -24.031 -23.328 -23.906 1 47.47 435 LYS A O 1
ATOM 3534 N N . PRO A 1 436 ? -24.328 -23.953 -21.703 1 37.47 436 PRO A N 1
ATOM 3535 C CA . PRO A 1 436 ? -24.094 -25.344 -22.094 1 37.47 436 PRO A CA 1
ATOM 3536 C C . PRO A 1 436 ? -25.031 -25.812 -23.203 1 37.47 436 PRO A C 1
ATOM 3538 O O . PRO A 1 436 ? -26.219 -25.469 -23.203 1 37.47 436 PRO A O 1
ATOM 3541 N N . LYS A 1 437 ? -24.391 -26.234 -24.219 1 31.42 437 LYS A N 1
ATOM 3542 C CA . LYS A 1 437 ? -25.312 -27.109 -24.953 1 31.42 437 LYS A CA 1
ATOM 3543 C C . LYS A 1 437 ? -25.828 -28.234 -24.062 1 31.42 437 LYS A C 1
ATOM 3545 O O . LYS A 1 437 ? -25.078 -28.812 -23.266 1 31.42 437 LYS A O 1
ATOM 3550 N N . MET B 1 1 ? -63.688 50.438 -41.156 1 20.22 1 MET B N 1
ATOM 3551 C CA . MET B 1 1 ? -64.312 49.938 -39.938 1 20.22 1 MET B CA 1
ATOM 3552 C C . MET B 1 1 ? -63.594 48.656 -39.469 1 20.22 1 MET B C 1
ATOM 3554 O O . MET B 1 1 ? -63.938 47.562 -39.906 1 20.22 1 MET B O 1
ATOM 3558 N N . ARG B 1 2 ? -62.156 48.688 -39.344 1 20.5 2 ARG B N 1
ATOM 3559 C CA . ARG B 1 2 ? -60.844 48.031 -39.406 1 20.5 2 ARG B CA 1
ATOM 3560 C C . ARG B 1 2 ? -60.625 47.125 -38.188 1 20.5 2 ARG B C 1
ATOM 3562 O O . ARG B 1 2 ? -61.219 47.375 -37.125 1 20.5 2 ARG B O 1
ATOM 3569 N N . ARG B 1 3 ? -59.938 45.938 -38.219 1 21.27 3 ARG B N 1
ATOM 3570 C CA . ARG B 1 3 ? -59.781 44.531 -37.969 1 21.27 3 ARG B CA 1
ATOM 3571 C C . ARG B 1 3 ? -59.062 44.25 -36.656 1 21.27 3 ARG B C 1
ATOM 3573 O O . ARG B 1 3 ? -57.875 43.906 -36.625 1 21.27 3 ARG B O 1
ATOM 3580 N N . ILE B 1 4 ? -59.156 45.312 -35.562 1 21.92 4 ILE B N 1
ATOM 3581 C CA . ILE B 1 4 ? -58.219 45.469 -34.438 1 21.92 4 ILE B CA 1
ATOM 3582 C C . ILE B 1 4 ? -58.125 44.188 -33.656 1 21.92 4 ILE B C 1
ATOM 3584 O O . ILE B 1 4 ? -59.031 43.344 -33.719 1 21.92 4 ILE B O 1
ATOM 3588 N N . GLY B 1 5 ? -57.125 44 -32.656 1 22.34 5 GLY B N 1
ATOM 3589 C CA . GLY B 1 5 ? -56.062 43.344 -31.922 1 22.34 5 GLY B CA 1
ATOM 3590 C C . GLY B 1 5 ? -56.531 42.531 -30.734 1 22.34 5 GLY B C 1
ATOM 3591 O O . GLY B 1 5 ? -56.688 43.094 -29.641 1 22.34 5 GLY B O 1
ATOM 3592 N N . PHE B 1 6 ? -57.594 41.656 -30.875 1 22.14 6 PHE B N 1
ATOM 3593 C CA . PHE B 1 6 ? -58.594 41.062 -29.984 1 22.14 6 PHE B CA 1
ATOM 3594 C C . PHE B 1 6 ? -57.906 40.156 -28.969 1 22.14 6 PHE B C 1
ATOM 3596 O O . PHE B 1 6 ? -58.594 39.469 -28.203 1 22.14 6 PHE B O 1
ATOM 3603 N N . SER B 1 7 ? -56.5 39.75 -29.172 1 21.59 7 SER B N 1
ATOM 3604 C CA . SER B 1 7 ? -56.156 38.375 -28.891 1 21.59 7 SER B CA 1
ATOM 3605 C C . SER B 1 7 ? -56.062 38.094 -27.391 1 21.59 7 SER B C 1
ATOM 3607 O O . SER B 1 7 ? -55.406 37.156 -26.953 1 21.59 7 SER B O 1
ATOM 3609 N N . ARG B 1 8 ? -56.5 38.969 -26.359 1 20.02 8 ARG B N 1
ATOM 3610 C CA . ARG B 1 8 ? -56 39.188 -25.016 1 20.02 8 ARG B CA 1
ATOM 3611 C C . ARG B 1 8 ? -56.344 38.031 -24.094 1 20.02 8 ARG B C 1
ATOM 3613 O O . ARG B 1 8 ? -55.75 37.875 -23.016 1 20.02 8 ARG B O 1
ATOM 3620 N N . ILE B 1 9 ? -57.5 37.375 -24.266 1 19.86 9 ILE B N 1
ATOM 3621 C CA . ILE B 1 9 ? -58.344 37.156 -23.094 1 19.86 9 ILE B CA 1
ATOM 3622 C C . ILE B 1 9 ? -57.844 35.938 -22.312 1 19.86 9 ILE B C 1
ATOM 3624 O O . ILE B 1 9 ? -58.312 35.688 -21.203 1 19.86 9 ILE B O 1
ATOM 3628 N N . ARG B 1 10 ? -57.219 34.938 -23.016 1 19.47 10 ARG B N 1
ATOM 3629 C CA . ARG B 1 10 ? -57.5 33.562 -22.609 1 19.47 10 ARG B CA 1
ATOM 3630 C C . ARG B 1 10 ? -56.781 33.25 -21.281 1 19.47 10 ARG B C 1
ATOM 3632 O O . ARG B 1 10 ? -55.812 32.5 -21.266 1 19.47 10 ARG B O 1
ATOM 3639 N N . ARG B 1 11 ? -56.344 34.188 -20.453 1 18.84 11 ARG B N 1
ATOM 3640 C CA . ARG B 1 11 ? -55.312 34.062 -19.438 1 18.84 11 ARG B CA 1
ATOM 3641 C C . ARG B 1 11 ? -55.75 33.125 -18.312 1 18.84 11 ARG B C 1
ATOM 3643 O O . ARG B 1 11 ? -54.938 32.375 -17.766 1 18.84 11 ARG B O 1
ATOM 3650 N N . ALA B 1 12 ? -57 33.375 -17.703 1 19.08 12 ALA B N 1
ATOM 3651 C CA . ALA B 1 12 ? -57.125 33.469 -16.25 1 19.08 12 ALA B CA 1
ATOM 3652 C C . ALA B 1 12 ? -57.219 32.094 -15.625 1 19.08 12 ALA B C 1
ATOM 3654 O O . ALA B 1 12 ? -56.656 31.828 -14.562 1 19.08 12 ALA B O 1
ATOM 3655 N N . ALA B 1 13 ? -58.156 31.266 -16.141 1 19 13 ALA B N 1
ATOM 3656 C CA . ALA B 1 13 ? -59.094 30.609 -15.234 1 19 13 ALA B CA 1
ATOM 3657 C C . ALA B 1 13 ? -58.406 29.5 -14.453 1 19 13 ALA B C 1
ATOM 3659 O O . ALA B 1 13 ? -58.719 29.25 -13.289 1 19 13 ALA B O 1
ATOM 3660 N N . ILE B 1 14 ? -57.719 28.594 -15.117 1 20.75 14 ILE B N 1
ATOM 3661 C CA . ILE B 1 14 ? -57.906 27.188 -14.797 1 20.75 14 ILE B CA 1
ATOM 3662 C C . ILE B 1 14 ? -57.188 26.844 -13.5 1 20.75 14 ILE B C 1
ATOM 3664 O O . ILE B 1 14 ? -56.062 26.312 -13.523 1 20.75 14 ILE B O 1
ATOM 3668 N N . ILE B 1 15 ? -56.938 27.781 -12.547 1 20.75 15 ILE B N 1
ATOM 3669 C CA . ILE B 1 15 ? -55.906 27.609 -11.508 1 20.75 15 ILE B CA 1
ATOM 3670 C C . ILE B 1 15 ? -56.375 26.578 -10.492 1 20.75 15 ILE B C 1
ATOM 3672 O O . ILE B 1 15 ? -55.562 26 -9.766 1 20.75 15 ILE B O 1
ATOM 3676 N N . VAL B 1 16 ? -57.719 26.375 -10.305 1 19.36 16 VAL B N 1
ATOM 3677 C CA . VAL B 1 16 ? -58.219 26.234 -8.945 1 19.36 16 VAL B CA 1
ATOM 3678 C C . VAL B 1 16 ? -57.844 24.859 -8.398 1 19.36 16 VAL B C 1
ATOM 3680 O O . VAL B 1 16 ? -57.406 24.75 -7.25 1 19.36 16 VAL B O 1
ATOM 3683 N N . SER B 1 17 ? -58.344 23.797 -8.984 1 19.17 17 SER B N 1
ATOM 3684 C CA . SER B 1 17 ? -59.062 22.766 -8.242 1 19.17 17 SER B CA 1
ATOM 3685 C C . SER B 1 17 ? -58.094 21.828 -7.52 1 19.17 17 SER B C 1
ATOM 3687 O O . SER B 1 17 ? -58.531 20.938 -6.789 1 19.17 17 SER B O 1
ATOM 3689 N N . LEU B 1 18 ? -56.906 21.609 -7.992 1 20.84 18 LEU B N 1
ATOM 3690 C CA . LEU B 1 18 ? -56.344 20.281 -7.797 1 20.84 18 LEU B CA 1
ATOM 3691 C C . LEU B 1 18 ? -55.938 20.078 -6.344 1 20.84 18 LEU B C 1
ATOM 3693 O O . LEU B 1 18 ? -54.75 20.203 -5.992 1 20.84 18 LEU B O 1
ATOM 3697 N N . LEU B 1 19 ? -56.562 20.703 -5.344 1 21.48 19 LEU B N 1
ATOM 3698 C CA . LEU B 1 19 ? -56.094 20.891 -3.971 1 21.48 19 LEU B CA 1
ATOM 3699 C C . LEU B 1 19 ? -56.125 19.562 -3.207 1 21.48 19 LEU B C 1
ATOM 3701 O O . LEU B 1 19 ? -55.344 19.359 -2.277 1 21.48 19 LEU B O 1
ATOM 3705 N N . ALA B 1 20 ? -57.25 18.812 -3.311 1 21.38 20 ALA B N 1
ATOM 3706 C CA . ALA B 1 20 ? -57.844 18.188 -2.143 1 21.38 20 ALA B CA 1
ATOM 3707 C C . ALA B 1 20 ? -57.031 16.969 -1.695 1 21.38 20 ALA B C 1
ATOM 3709 O O . ALA B 1 20 ? -56.875 16.719 -0.496 1 21.38 20 ALA B O 1
ATOM 3710 N N . VAL B 1 21 ? -56.844 16 -2.535 1 23 21 VAL B N 1
ATOM 3711 C CA . VAL B 1 21 ? -56.875 14.602 -2.15 1 23 21 VAL B CA 1
ATOM 3712 C C . VAL B 1 21 ? -55.625 14.258 -1.335 1 23 21 VAL B C 1
ATOM 3714 O O . VAL B 1 21 ? -55.219 13.094 -1.264 1 23 21 VAL B O 1
ATOM 3717 N N . GLY B 1 22 ? -54.906 15.164 -0.753 1 20.89 22 GLY B N 1
ATOM 3718 C CA . GLY B 1 22 ? -53.562 14.953 -0.214 1 20.89 22 GLY B CA 1
ATOM 3719 C C . GLY B 1 22 ? -53.562 14.133 1.062 1 20.89 22 GLY B C 1
ATOM 3720 O O . GLY B 1 22 ? -52.5 13.812 1.594 1 20.89 22 GLY B O 1
ATOM 3721 N N . PHE B 1 23 ? -54.656 14.18 1.785 1 23.48 23 PHE B N 1
ATOM 3722 C CA . PHE B 1 23 ? -54.531 14.039 3.232 1 23.48 23 PHE B CA 1
ATOM 3723 C C . PHE B 1 23 ? -54.25 12.594 3.619 1 23.48 23 PHE B C 1
ATOM 3725 O O . PHE B 1 23 ? -53.594 12.336 4.633 1 23.48 23 PHE B O 1
ATOM 3732 N N . LEU B 1 24 ? -55.062 11.703 3.141 1 22.92 24 LEU B N 1
ATOM 3733 C CA . LEU B 1 24 ? -55.438 10.555 3.965 1 22.92 24 LEU B CA 1
ATOM 3734 C C . LEU B 1 24 ? -54.25 9.602 4.102 1 22.92 24 LEU B C 1
ATOM 3736 O O . LEU B 1 24 ? -54.219 8.766 5.004 1 22.92 24 LEU B O 1
ATOM 3740 N N . LEU B 1 25 ? -53.594 9.406 3.004 1 22.08 25 LEU B N 1
ATOM 3741 C CA . LEU B 1 25 ? -52.906 8.109 3.01 1 22.08 25 LEU B CA 1
ATOM 3742 C C . LEU B 1 25 ? -51.75 8.094 4.008 1 22.08 25 LEU B C 1
ATOM 3744 O O . LEU B 1 25 ? -50.594 8.273 3.625 1 22.08 25 LEU B O 1
ATOM 3748 N N . ASN B 1 26 ? -51.75 8.961 4.961 1 20.59 26 ASN B N 1
ATOM 3749 C CA . ASN B 1 26 ? -50.625 9.148 5.848 1 20.59 26 ASN B CA 1
ATOM 3750 C C . ASN B 1 26 ? -50.406 7.934 6.746 1 20.59 26 ASN B C 1
ATOM 3752 O O . ASN B 1 26 ? -49.531 7.941 7.609 1 20.59 26 ASN B O 1
ATOM 3756 N N . ARG B 1 27 ? -51.469 7.254 7.145 1 20.3 27 ARG B N 1
ATOM 3757 C CA . ARG B 1 27 ? -51.375 6.531 8.406 1 20.3 27 ARG B CA 1
ATOM 3758 C C . ARG B 1 27 ? -50.438 5.344 8.305 1 20.3 27 ARG B C 1
ATOM 3760 O O . ARG B 1 27 ? -50.344 4.543 9.242 1 20.3 27 ARG B O 1
ATOM 3767 N N . ALA B 1 28 ? -50.344 4.809 7.117 1 22.92 28 ALA B N 1
ATOM 3768 C CA . ALA B 1 28 ? -49.844 3.449 7.316 1 22.92 28 ALA B CA 1
ATOM 3769 C C . ALA B 1 28 ? -48.656 3.428 8.273 1 22.92 28 ALA B C 1
ATOM 3771 O O . ALA B 1 28 ? -47.875 4.375 8.32 1 22.92 28 ALA B O 1
ATOM 3772 N N . THR B 1 29 ? -48.531 2.314 9.109 1 22.09 29 THR B N 1
ATOM 3773 C CA . THR B 1 29 ? -47.875 1.948 10.367 1 22.09 29 THR B CA 1
ATOM 3774 C C . THR B 1 29 ? -46.375 2.164 10.281 1 22.09 29 THR B C 1
ATOM 3776 O O . THR B 1 29 ? -45.75 1.801 9.281 1 22.09 29 THR B O 1
ATOM 3779 N N . ARG B 1 30 ? -45.844 3.24 10.82 1 22.33 30 ARG B N 1
ATOM 3780 C CA . ARG B 1 30 ? -44.469 3.492 11.203 1 22.33 30 ARG B CA 1
ATOM 3781 C C . ARG B 1 30 ? -43.844 2.242 11.805 1 22.33 30 ARG B C 1
ATOM 3783 O O . ARG B 1 30 ? -43.938 1.996 13.008 1 22.33 30 ARG B O 1
ATOM 3790 N N . SER B 1 31 ? -44.094 1.075 11.234 1 23.56 31 SER B N 1
ATOM 3791 C CA . SER B 1 31 ? -43.344 0.062 11.969 1 23.56 31 SER B CA 1
ATOM 3792 C C . SER B 1 31 ? -41.906 0.52 12.242 1 23.56 31 SER B C 1
ATOM 3794 O O . SER B 1 31 ? -41.281 1.144 11.391 1 23.56 31 SER B O 1
ATOM 3796 N N . GLN B 1 32 ? -41.625 0.775 13.516 1 22.84 32 GLN B N 1
ATOM 3797 C CA . GLN B 1 32 ? -40.344 1.084 14.164 1 22.84 32 GLN B CA 1
ATOM 3798 C C . GLN B 1 32 ? -39.188 0.298 13.531 1 22.84 32 GLN B C 1
ATOM 3800 O O . GLN B 1 32 ? -39.156 -0.928 13.641 1 22.84 32 GLN B O 1
ATOM 3805 N N . VAL B 1 33 ? -38.906 0.598 12.375 1 24.38 33 VAL B N 1
ATOM 3806 C CA . VAL B 1 33 ? -37.656 0.01 11.938 1 24.38 33 VAL B CA 1
ATOM 3807 C C . VAL B 1 33 ? -36.562 0.233 13 1 24.38 33 VAL B C 1
ATOM 3809 O O . VAL B 1 33 ? -36.188 1.372 13.266 1 24.38 33 VAL B O 1
ATOM 3812 N N . GLN B 1 34 ? -36.75 -0.445 14.18 1 23.55 34 GLN B N 1
ATOM 3813 C CA . GLN B 1 34 ? -35.625 -0.535 15.109 1 23.55 34 GLN B CA 1
ATOM 3814 C C . GLN B 1 34 ? -34.312 -0.602 14.352 1 23.55 34 GLN B C 1
ATOM 3816 O O . GLN B 1 34 ? -34.094 -1.517 13.555 1 23.55 34 GLN B O 1
ATOM 3821 N N . CYS B 1 35 ? -33.906 0.473 13.977 1 25.05 35 CYS B N 1
ATOM 3822 C CA . CYS B 1 35 ? -32.531 0.64 13.5 1 25.05 35 CYS B CA 1
ATOM 3823 C C . CYS B 1 35 ? -31.578 -0.33 14.203 1 25.05 35 CYS B C 1
ATOM 3825 O O . CYS B 1 35 ? -31.469 -0.318 15.43 1 25.05 35 CYS B O 1
ATOM 3827 N N . CYS B 1 36 ? -31.672 -1.61 13.812 1 28.81 36 CYS B N 1
ATOM 3828 C CA . CYS B 1 36 ? -30.688 -2.57 14.297 1 28.81 36 CYS B CA 1
ATOM 3829 C C . CYS B 1 36 ? -29.344 -1.894 14.531 1 28.81 36 CYS B C 1
ATOM 3831 O O . CYS B 1 36 ? -28.797 -1.249 13.633 1 28.81 36 CYS B O 1
ATOM 3833 N N . GLU B 1 37 ? -29.219 -1.279 15.695 1 28.86 37 GLU B N 1
ATOM 3834 C CA . GLU B 1 37 ? -27.891 -0.928 16.203 1 28.86 37 GLU B CA 1
ATOM 3835 C C . GLU B 1 37 ? -26.844 -1.93 15.734 1 28.86 37 GLU B C 1
ATOM 3837 O O . GLU B 1 37 ? -27 -3.139 15.922 1 28.86 37 GLU B O 1
ATOM 3842 N N . PRO B 1 38 ? -26.234 -1.681 14.719 1 31.14 38 PRO B N 1
ATOM 3843 C CA . PRO B 1 38 ? -25.219 -2.664 14.336 1 31.14 38 PRO B CA 1
ATOM 3844 C C . PRO B 1 38 ? -24.5 -3.27 15.531 1 31.14 38 PRO B C 1
ATOM 3846 O O . PRO B 1 38 ? -24.172 -2.561 16.484 1 31.14 38 PRO B O 1
ATOM 3849 N N . SER B 1 39 ? -24.828 -4.504 15.969 1 32.31 39 SER B N 1
ATOM 3850 C CA . SER B 1 39 ? -24.156 -5.363 16.953 1 32.31 39 SER B CA 1
ATOM 3851 C C . SER B 1 39 ? -22.656 -5.141 16.938 1 32.31 39 SER B C 1
ATOM 3853 O O . SER B 1 39 ? -21.922 -5.812 16.203 1 32.31 39 SER B O 1
ATOM 3855 N N . GLN B 1 40 ? -22.172 -4 16.984 1 34.16 40 GLN B N 1
ATOM 3856 C CA . GLN B 1 40 ? -20.781 -3.615 17.266 1 34.16 40 GLN B CA 1
ATOM 3857 C C . GLN B 1 40 ? -20.25 -4.359 18.484 1 34.16 40 GLN B C 1
ATOM 3859 O O . GLN B 1 40 ? -19.031 -4.359 18.734 1 34.16 40 GLN B O 1
ATOM 3864 N N . VAL B 1 41 ? -21.125 -4.824 19.438 1 33.88 41 VAL B N 1
ATOM 3865 C CA . VAL B 1 41 ? -20.703 -5.379 20.719 1 33.88 41 VAL B CA 1
ATOM 3866 C C . VAL B 1 41 ? -19.906 -6.66 20.5 1 33.88 41 VAL B C 1
ATOM 3868 O O . VAL B 1 41 ? -18.891 -6.887 21.156 1 33.88 41 VAL B O 1
ATOM 3871 N N . ASN B 1 42 ? -20.406 -7.496 19.578 1 36.44 42 ASN B N 1
ATOM 3872 C CA . ASN B 1 42 ? -19.906 -8.867 19.578 1 36.44 42 ASN B CA 1
ATOM 3873 C C . ASN B 1 42 ? -18.531 -8.953 18.906 1 36.44 42 ASN B C 1
ATOM 3875 O O . ASN B 1 42 ? -17.781 -9.906 19.141 1 36.44 42 ASN B O 1
ATOM 3879 N N . VAL B 1 43 ? -18.188 -8.07 18.078 1 35.03 43 VAL B N 1
ATOM 3880 C CA . VAL B 1 43 ? -16.844 -8.156 17.516 1 35.03 43 VAL B CA 1
ATOM 3881 C C . VAL B 1 43 ? -15.82 -7.805 18.594 1 35.03 43 VAL B C 1
ATOM 3883 O O . VAL B 1 43 ? -14.648 -8.188 18.5 1 35.03 43 VAL B O 1
ATOM 3886 N N . ARG B 1 44 ? -16.188 -7.062 19.656 1 36.41 44 ARG B N 1
ATOM 3887 C CA . ARG B 1 44 ? -15.281 -6.684 20.734 1 36.41 44 ARG B CA 1
ATOM 3888 C C . ARG B 1 44 ? -14.773 -7.914 21.484 1 36.41 44 ARG B C 1
ATOM 3890 O O . ARG B 1 44 ? -13.641 -7.922 21.969 1 36.41 44 ARG B O 1
ATOM 3897 N N . LYS B 1 45 ? -15.695 -8.859 21.75 1 35.16 45 LYS B N 1
ATOM 3898 C CA . LYS B 1 45 ? -15.25 -10.062 22.438 1 35.16 45 LYS B CA 1
ATOM 3899 C C . LYS B 1 45 ? -14.234 -10.836 21.609 1 35.16 45 LYS B C 1
ATOM 3901 O O . LYS B 1 45 ? -13.516 -11.695 22.125 1 35.16 45 LYS B O 1
ATOM 3906 N N . LEU B 1 46 ? -14.477 -10.898 20.391 1 34.75 46 LEU B N 1
ATOM 3907 C CA . LEU B 1 46 ? -13.43 -11.555 19.625 1 34.75 46 LEU B CA 1
ATOM 3908 C C . LEU B 1 46 ? -12.047 -11.094 20.078 1 34.75 46 LEU B C 1
ATOM 3910 O O . LEU B 1 46 ? -11.109 -11.891 20.156 1 34.75 46 LEU B O 1
ATOM 3914 N N . LEU B 1 47 ? -11.906 -9.688 20.328 1 36.31 47 LEU B N 1
ATOM 3915 C CA . LEU B 1 47 ? -10.664 -8.938 20.5 1 36.31 47 LEU B CA 1
ATOM 3916 C C . LEU B 1 47 ? -10.242 -8.906 21.969 1 36.31 47 LEU B C 1
ATOM 3918 O O . LEU B 1 47 ? -9.219 -8.305 22.312 1 36.31 47 LEU B O 1
ATOM 3922 N N . THR B 1 48 ? -11.109 -9.18 22.906 1 33.69 48 THR B N 1
ATOM 3923 C CA . THR B 1 48 ? -10.789 -8.781 24.266 1 33.69 48 THR B CA 1
ATOM 3924 C C . THR B 1 48 ? -9.547 -9.508 24.766 1 33.69 48 THR B C 1
ATOM 3926 O O . THR B 1 48 ? -8.883 -9.055 25.703 1 33.69 48 THR B O 1
ATOM 3929 N N . ASN B 1 49 ? -9.539 -10.805 24.516 1 33.56 49 ASN B N 1
ATOM 3930 C CA . ASN B 1 49 ? -8.5 -11.336 25.391 1 33.56 49 ASN B CA 1
ATOM 3931 C C . ASN B 1 49 ? -7.129 -10.758 25.047 1 33.56 49 ASN B C 1
ATOM 3933 O O . ASN B 1 49 ? -6.105 -11.266 25.5 1 33.56 49 ASN B O 1
ATOM 3937 N N . HIS B 1 50 ? -7.016 -10.141 23.938 1 34.38 50 HIS B N 1
ATOM 3938 C CA . HIS B 1 50 ? -5.629 -9.742 23.734 1 34.38 50 HIS B CA 1
ATOM 3939 C C . HIS B 1 50 ? -5.254 -8.57 24.641 1 34.38 50 HIS B C 1
ATOM 3941 O O . HIS B 1 50 ? -5.773 -7.461 24.469 1 34.38 50 HIS B O 1
ATOM 3947 N N . LYS B 1 51 ? -5.102 -8.75 25.875 1 35.28 51 LYS B N 1
ATOM 3948 C CA . LYS B 1 51 ? -4.305 -7.785 26.609 1 35.28 51 LYS B CA 1
ATOM 3949 C C . LYS B 1 51 ? -3.199 -7.195 25.75 1 35.28 51 LYS B C 1
ATOM 3951 O O . LYS B 1 51 ? -2.119 -7.777 25.625 1 35.28 51 LYS B O 1
ATOM 3956 N N . THR B 1 52 ? -3.434 -6.676 24.641 1 41.06 52 THR B N 1
ATOM 3957 C CA . THR B 1 52 ? -2.357 -6.023 23.906 1 41.06 52 THR B CA 1
ATOM 3958 C C . THR B 1 52 ? -1.677 -4.965 24.766 1 41.06 52 THR B C 1
ATOM 3960 O O . THR B 1 52 ? -2.062 -3.793 24.734 1 41.06 52 THR B O 1
ATOM 3963 N N . ASN B 1 53 ? -1.559 -5.121 26 1 46.56 53 ASN B N 1
ATOM 3964 C CA . ASN B 1 53 ? -0.542 -4.199 26.5 1 46.56 53 ASN B CA 1
ATOM 3965 C C . ASN B 1 53 ? 0.59 -4.02 25.484 1 46.56 53 ASN B C 1
ATOM 3967 O O . ASN B 1 53 ? 1.336 -4.961 25.219 1 46.56 53 ASN B O 1
ATOM 3971 N N . GLY B 1 54 ? 0.337 -3.373 24.281 1 55.03 54 GLY B N 1
ATOM 3972 C CA . GLY B 1 54 ? 0.827 -3.211 22.922 1 55.03 54 GLY B CA 1
ATOM 3973 C C . GLY B 1 54 ? 2.334 -3.053 22.844 1 55.03 54 GLY B C 1
ATOM 3974 O O . GLY B 1 54 ? 2.9 -2.15 23.469 1 55.03 54 GLY B O 1
ATOM 3975 N N . THR B 1 55 ? 3.098 -4.023 22.828 1 72.38 55 THR B N 1
ATOM 3976 C CA . THR B 1 55 ? 4.527 -4.02 22.531 1 72.38 55 THR B CA 1
ATOM 3977 C C . THR B 1 55 ? 4.789 -3.467 21.141 1 72.38 55 THR B C 1
ATOM 3979 O O . THR B 1 55 ? 3.863 -3.324 20.328 1 72.38 55 THR B O 1
ATOM 3982 N N . PHE B 1 56 ? 5.922 -2.752 21.141 1 83.88 56 PHE B N 1
ATOM 3983 C CA . PHE B 1 56 ? 6.41 -2.285 19.859 1 83.88 56 PHE B CA 1
ATOM 3984 C C . PHE B 1 56 ? 6.547 -3.445 18.875 1 83.88 56 PHE B C 1
ATOM 3986 O O . PHE B 1 56 ? 7.34 -4.359 19.094 1 83.88 56 PHE B O 1
ATOM 3993 N N . ASP B 1 57 ? 5.66 -3.506 17.891 1 86.19 57 ASP B N 1
ATOM 3994 C CA . ASP B 1 57 ? 5.578 -4.598 16.922 1 86.19 57 ASP B CA 1
ATOM 3995 C C . ASP B 1 57 ? 6.281 -4.23 15.617 1 86.19 57 ASP B C 1
ATOM 3997 O O . ASP B 1 57 ? 5.621 -3.934 14.617 1 86.19 57 ASP B O 1
ATOM 4001 N N . PHE B 1 58 ? 7.523 -4.254 15.656 1 90.88 58 PHE B N 1
ATOM 4002 C CA . PHE B 1 58 ? 8.32 -3.93 14.477 1 90.88 58 PHE B CA 1
ATOM 4003 C C . PHE B 1 58 ? 9.289 -5.062 14.156 1 90.88 58 PHE B C 1
ATOM 4005 O O . PHE B 1 58 ? 10.172 -5.375 14.953 1 90.88 58 PHE B O 1
ATOM 4012 N N . HIS B 1 59 ? 9.023 -5.668 12.984 1 89.62 59 HIS B N 1
ATOM 4013 C CA . HIS B 1 59 ? 9.891 -6.691 12.414 1 89.62 59 HIS B CA 1
ATOM 4014 C C . HIS B 1 59 ? 10.391 -6.281 11.031 1 89.62 59 HIS B C 1
ATOM 4016 O O . HIS B 1 59 ? 9.617 -6.23 10.07 1 89.62 59 HIS B O 1
ATOM 4022 N N . PRO B 1 60 ? 11.688 -6.047 10.945 1 90.06 60 PRO B N 1
ATOM 4023 C CA . PRO B 1 60 ? 12.227 -5.574 9.672 1 90.06 60 PRO B CA 1
ATOM 4024 C C . PRO B 1 60 ? 11.867 -6.492 8.508 1 90.06 60 PRO B C 1
ATOM 4026 O O . PRO B 1 60 ? 11.758 -6.035 7.363 1 90.06 60 PRO B O 1
ATOM 4029 N N . GLU B 1 61 ? 11.656 -7.781 8.781 1 90.94 61 GLU B N 1
ATOM 4030 C CA . GLU B 1 61 ? 11.414 -8.773 7.742 1 90.94 61 GLU B CA 1
ATOM 4031 C C . GLU B 1 61 ? 9.945 -8.797 7.324 1 90.94 61 GLU B C 1
ATOM 4033 O O . GLU B 1 61 ? 9.57 -9.516 6.395 1 90.94 61 GLU B O 1
ATOM 4038 N N . ARG B 1 62 ? 9.148 -8.023 7.996 1 94.38 62 ARG B N 1
ATOM 4039 C CA . ARG B 1 62 ? 7.707 -8.062 7.77 1 94.38 62 ARG B CA 1
ATOM 4040 C C . ARG B 1 62 ? 7.195 -6.734 7.234 1 94.38 62 ARG B C 1
ATOM 4042 O O . ARG B 1 62 ? 6.172 -6.227 7.695 1 94.38 62 ARG B O 1
ATOM 4049 N N . GLY B 1 63 ? 7.938 -6.152 6.363 1 94.25 63 GLY B N 1
ATOM 4050 C CA . GLY B 1 63 ? 7.527 -4.918 5.715 1 94.25 63 GLY B CA 1
ATOM 4051 C C . GLY B 1 63 ? 6.82 -5.145 4.391 1 94.25 63 GLY B C 1
ATOM 4052 O O . GLY B 1 63 ? 6.949 -6.211 3.785 1 94.25 63 GLY B O 1
ATOM 4053 N N . ILE B 1 64 ? 6.055 -4.188 4.004 1 96.44 64 ILE B N 1
ATOM 4054 C CA . ILE B 1 64 ? 5.43 -4.164 2.686 1 96.44 64 ILE B CA 1
ATOM 4055 C C . ILE B 1 64 ? 6.227 -3.254 1.754 1 96.44 64 ILE B C 1
ATOM 4057 O O . ILE B 1 64 ? 6.32 -2.047 1.986 1 96.44 64 ILE B O 1
ATOM 4061 N N . ARG B 1 65 ? 6.695 -3.785 0.761 1 95.5 65 ARG B N 1
ATOM 4062 C CA . ARG B 1 65 ? 7.527 -3.025 -0.166 1 95.5 65 ARG B CA 1
ATOM 4063 C C . ARG B 1 65 ? 6.688 -2.07 -1.005 1 95.5 65 ARG B C 1
ATOM 4065 O O . ARG B 1 65 ? 5.578 -2.414 -1.42 1 95.5 65 ARG B O 1
ATOM 4072 N N . ASP B 1 66 ? 7.23 -0.915 -1.207 1 93.31 66 ASP B N 1
ATOM 4073 C CA . ASP B 1 66 ? 6.562 0.014 -2.113 1 93.31 66 ASP B CA 1
ATOM 4074 C C . ASP B 1 66 ? 6.711 -0.434 -3.566 1 93.31 66 ASP B C 1
ATOM 4076 O O . ASP B 1 66 ? 7.488 -1.344 -3.865 1 93.31 66 ASP B O 1
ATOM 4080 N N . LYS B 1 67 ? 6.039 0.161 -4.461 1 87.19 67 LYS B N 1
ATOM 4081 C CA . LYS B 1 67 ? 5.934 -0.265 -5.855 1 87.19 67 LYS B CA 1
ATOM 4082 C C . LYS B 1 67 ? 7.27 -0.126 -6.578 1 87.19 67 LYS B C 1
ATOM 4084 O O . LYS B 1 67 ? 7.473 -0.719 -7.641 1 87.19 67 LYS B O 1
ATOM 4089 N N . TRP B 1 68 ? 8.164 0.647 -6.008 1 86.75 68 TRP B N 1
ATOM 4090 C CA . TRP B 1 68 ? 9.43 0.892 -6.688 1 86.75 68 TRP B CA 1
ATOM 4091 C C . TRP B 1 68 ? 10.547 0.055 -6.074 1 86.75 68 TRP B C 1
ATOM 4093 O O . TRP B 1 68 ? 11.672 0.042 -6.582 1 86.75 68 TRP B O 1
ATOM 4103 N N . GLY B 1 69 ? 10.258 -0.593 -5.012 1 88.31 69 GLY B N 1
ATOM 4104 C CA . GLY B 1 69 ? 11.266 -1.397 -4.344 1 88.31 69 GLY B CA 1
ATOM 4105 C C . GLY B 1 69 ? 12.32 -0.566 -3.631 1 88.31 69 GLY B C 1
ATOM 4106 O O . GLY B 1 69 ? 13.484 -0.957 -3.562 1 88.31 69 GLY B O 1
ATOM 4107 N N . LYS B 1 70 ? 11.906 0.554 -3.17 1 93.25 70 LYS B N 1
ATOM 4108 C CA . LYS B 1 70 ? 12.867 1.438 -2.523 1 93.25 70 LYS B CA 1
ATOM 4109 C C . LYS B 1 70 ? 12.633 1.5 -1.018 1 93.25 70 LYS B C 1
ATOM 4111 O O . LYS B 1 70 ? 13.578 1.687 -0.245 1 93.25 70 LYS B O 1
ATOM 4116 N N . PHE B 1 71 ? 11.406 1.388 -0.655 1 96.56 71 PHE B N 1
ATOM 4117 C CA . PHE B 1 71 ? 11.031 1.528 0.748 1 96.56 71 PHE B CA 1
ATOM 4118 C C . PHE B 1 71 ? 10.156 0.365 1.194 1 96.56 71 PHE B C 1
ATOM 4120 O O . PHE B 1 71 ? 9.594 -0.348 0.363 1 96.56 71 PHE B O 1
ATOM 4127 N N . ALA B 1 72 ? 10.133 0.127 2.471 1 96.69 72 ALA B N 1
ATOM 4128 C CA . ALA B 1 72 ? 9.242 -0.853 3.084 1 96.69 72 ALA B CA 1
ATOM 4129 C C . ALA B 1 72 ? 8.375 -0.206 4.16 1 96.69 72 ALA B C 1
ATOM 4131 O O . ALA B 1 72 ? 8.867 0.558 4.992 1 96.69 72 ALA B O 1
ATOM 4132 N N . VAL B 1 73 ? 7.09 -0.446 4.082 1 97.94 73 VAL B N 1
ATOM 4133 C CA . VAL B 1 73 ? 6.133 0.099 5.039 1 97.94 73 VAL B CA 1
ATOM 4134 C C . VAL B 1 73 ? 5.844 -0.936 6.125 1 97.94 73 VAL B C 1
ATOM 4136 O O . VAL B 1 73 ? 5.566 -2.1 5.824 1 97.94 73 VAL B O 1
ATOM 4139 N N . HIS B 1 74 ? 5.984 -0.561 7.352 1 97.25 74 HIS B N 1
ATOM 4140 C CA . HIS B 1 74 ? 5.605 -1.335 8.531 1 97.25 74 HIS B CA 1
ATOM 4141 C C . HIS B 1 74 ? 4.461 -0.669 9.281 1 97.25 74 HIS B C 1
ATOM 4143 O O . HIS B 1 74 ? 4.691 0.167 10.156 1 97.25 74 HIS B O 1
ATOM 4149 N N . PRO B 1 75 ? 3.246 -1.078 8.945 1 96.94 75 PRO B N 1
ATOM 4150 C CA . PRO B 1 75 ? 2.105 -0.386 9.547 1 96.94 75 PRO B CA 1
ATOM 4151 C C . PRO B 1 75 ? 1.864 -0.8 11 1 96.94 75 PRO B C 1
ATOM 4153 O O . PRO B 1 75 ? 2.148 -1.941 11.375 1 96.94 75 PRO B O 1
ATOM 4156 N N . PHE B 1 76 ? 1.39 0.155 11.797 1 97 76 PHE B N 1
ATOM 4157 C CA . PHE B 1 76 ? 0.927 -0.061 13.164 1 97 76 PHE B CA 1
ATOM 4158 C C . PHE B 1 76 ? 2.002 -0.749 13.992 1 97 76 PHE B C 1
ATOM 4160 O O . PHE B 1 76 ? 1.729 -1.743 14.672 1 97 76 PHE B O 1
ATOM 4167 N N . VAL B 1 77 ? 3.188 -0.211 13.922 1 96.38 77 VAL B N 1
ATOM 4168 C CA . VAL B 1 77 ? 4.281 -0.775 14.703 1 96.38 77 VAL B CA 1
ATOM 4169 C C . VAL B 1 77 ? 4.062 -0.482 16.188 1 96.38 77 VAL B C 1
ATOM 4171 O O . VAL B 1 77 ? 4.566 -1.203 17.047 1 96.38 77 VAL B O 1
ATOM 4174 N N . ARG B 1 78 ? 3.412 0.59 16.484 1 96.44 78 ARG B N 1
ATOM 4175 C CA . ARG B 1 78 ? 2.979 0.941 17.828 1 96.44 78 ARG B CA 1
ATOM 4176 C C . ARG B 1 78 ? 1.646 1.681 17.797 1 96.44 78 ARG B C 1
ATOM 4178 O O . ARG B 1 78 ? 1.58 2.836 17.375 1 96.44 78 ARG B O 1
ATOM 4185 N N . THR B 1 79 ? 0.623 1.049 18.328 1 96.62 79 THR B N 1
ATOM 4186 C CA . THR B 1 79 ? -0.743 1.535 18.172 1 96.62 79 THR B CA 1
ATOM 4187 C C . THR B 1 79 ? -1.207 2.254 19.438 1 96.62 79 THR B C 1
ATOM 4189 O O . THR B 1 79 ? -0.925 1.809 20.547 1 96.62 79 THR B O 1
ATOM 4192 N N . GLY B 1 80 ? -1.912 3.375 19.234 1 97.12 80 GLY B N 1
ATOM 4193 C CA . GLY B 1 80 ? -2.51 4.047 20.375 1 97.12 80 GLY B CA 1
ATOM 4194 C C . GLY B 1 80 ? -3.471 3.168 21.156 1 97.12 80 GLY B C 1
ATOM 4195 O O . GLY B 1 80 ? -4.207 2.375 20.562 1 97.12 80 GLY B O 1
ATOM 4196 N N . THR B 1 81 ? -3.48 3.34 22.469 1 96.25 81 THR B N 1
ATOM 4197 C CA . THR B 1 81 ? -4.277 2.457 23.312 1 96.25 81 THR B CA 1
ATOM 4198 C C . THR B 1 81 ? -5.766 2.662 23.047 1 96.25 81 THR B C 1
ATOM 4200 O O . THR B 1 81 ? -6.57 1.758 23.281 1 96.25 81 THR B O 1
ATOM 4203 N N . GLU B 1 82 ? -6.133 3.809 22.547 1 96.06 82 GLU B N 1
ATOM 4204 C CA . GLU B 1 82 ? -7.543 4.09 22.281 1 96.06 82 GLU B CA 1
ATOM 4205 C C . GLU B 1 82 ? -7.859 4.027 20.797 1 96.06 82 GLU B C 1
ATOM 4207 O O . GLU B 1 82 ? -8.961 4.383 20.375 1 96.06 82 GLU B O 1
ATOM 4212 N N . TRP B 1 83 ? -6.93 3.586 20.031 1 95.75 83 TRP B N 1
ATOM 4213 C CA . TRP B 1 83 ? -7.051 3.627 18.578 1 95.75 83 TRP B CA 1
ATOM 4214 C C . TRP B 1 83 ? -8.25 2.814 18.109 1 95.75 83 TRP B C 1
ATOM 4216 O O . TRP B 1 83 ? -9.055 3.289 17.312 1 95.75 83 TRP B O 1
ATOM 4226 N N . ASP B 1 84 ? -8.391 1.606 18.578 1 91.44 84 ASP B N 1
ATOM 4227 C CA . ASP B 1 84 ? -9.383 0.672 18.062 1 91.44 84 ASP B CA 1
ATOM 4228 C C . ASP B 1 84 ? -10.797 1.22 18.234 1 91.44 84 ASP B C 1
ATOM 4230 O O . ASP B 1 84 ? -11.641 1.096 17.344 1 91.44 84 ASP B O 1
ATOM 4234 N N . VAL B 1 85 ? -11.023 1.892 19.297 1 92.88 85 VAL B N 1
ATOM 4235 C CA . VAL B 1 85 ? -12.344 2.457 19.578 1 92.88 85 VAL B CA 1
ATOM 4236 C C . VAL B 1 85 ? -12.484 3.799 18.859 1 92.88 85 VAL B C 1
ATOM 4238 O O . VAL B 1 85 ? -13.477 4.039 18.172 1 92.88 85 VAL B O 1
ATOM 4241 N N . SER B 1 86 ? -11.484 4.613 19 1 94.12 86 SER B N 1
ATOM 4242 C CA . SER B 1 86 ? -11.555 5.973 18.469 1 94.12 86 SER B CA 1
ATOM 4243 C C . SER B 1 86 ? -11.617 5.965 16.938 1 94.12 86 SER B C 1
ATOM 4245 O O . SER B 1 86 ? -12.273 6.816 16.344 1 94.12 86 SER B O 1
ATOM 4247 N N . SER B 1 87 ? -10.945 5.043 16.328 1 90.94 87 SER B N 1
ATOM 4248 C CA . SER B 1 87 ? -10.938 4.984 14.859 1 90.94 87 SER B CA 1
ATOM 4249 C C . SER B 1 87 ? -12.289 4.52 14.32 1 90.94 87 SER B C 1
ATOM 4251 O O . SER B 1 87 ? -12.625 4.789 13.164 1 90.94 87 SER B O 1
ATOM 4253 N N . MET B 1 88 ? -13.055 3.852 15.078 1 87.12 88 MET B N 1
ATOM 4254 C CA . MET B 1 88 ? -14.359 3.361 14.648 1 87.12 88 MET B CA 1
ATOM 4255 C C . MET B 1 88 ? -15.453 4.379 14.961 1 87.12 88 MET B C 1
ATOM 4257 O O . MET B 1 88 ? -16.5 4.395 14.305 1 87.12 88 MET B O 1
ATOM 4261 N N . THR B 1 89 ? -15.219 5.234 15.914 1 91.06 89 THR B N 1
ATOM 4262 C CA . THR B 1 89 ? -16.281 6.125 16.375 1 91.06 89 THR B CA 1
ATOM 4263 C C . THR B 1 89 ? -16.078 7.535 15.828 1 91.06 89 THR B C 1
ATOM 4265 O O . THR B 1 89 ? -17.016 8.336 15.797 1 91.06 89 THR B O 1
ATOM 4268 N N . SER B 1 90 ? -14.859 7.863 15.43 1 94 90 SER B N 1
ATOM 4269 C CA . SER B 1 90 ? -14.562 9.195 14.906 1 94 90 SER B CA 1
ATOM 4270 C C . SER B 1 90 ? -14.93 9.305 13.43 1 94 90 SER B C 1
ATOM 4272 O O . SER B 1 90 ? -14.891 8.312 12.703 1 94 90 SER B O 1
ATOM 4274 N N . ARG B 1 91 ? -15.25 10.516 13.031 1 94.31 91 ARG B N 1
ATOM 4275 C CA . ARG B 1 91 ? -15.492 10.758 11.609 1 94.31 91 ARG B CA 1
ATOM 4276 C C . ARG B 1 91 ? -14.203 11.141 10.891 1 94.31 91 ARG B C 1
ATOM 4278 O O . ARG B 1 91 ? -14.086 10.961 9.68 1 94.31 91 ARG B O 1
ATOM 4285 N N . VAL B 1 92 ? -13.305 11.672 11.688 1 96.75 92 VAL B N 1
ATOM 4286 C CA . VAL B 1 92 ? -12.094 12.203 11.062 1 96.75 92 VAL B CA 1
ATOM 4287 C C . VAL B 1 92 ? -10.867 11.742 11.844 1 96.75 92 VAL B C 1
ATOM 4289 O O . VAL B 1 92 ? -10.859 11.766 13.078 1 96.75 92 VAL B O 1
ATOM 4292 N N . CYS B 1 93 ? -9.898 11.234 11.18 1 97.75 93 CYS B N 1
ATOM 4293 C CA . CYS B 1 93 ? -8.586 10.859 11.68 1 97.75 93 CYS B CA 1
ATOM 4294 C C . CYS B 1 93 ? -7.512 11.805 11.156 1 97.75 93 CYS B C 1
ATOM 4296 O O . CYS B 1 93 ? -7.469 12.102 9.961 1 97.75 93 CYS B O 1
ATOM 4298 N N . ALA B 1 94 ? -6.688 12.391 12.078 1 98.5 94 ALA B N 1
ATOM 4299 C CA . ALA B 1 94 ? -5.555 13.195 11.625 1 98.5 94 ALA B CA 1
ATOM 4300 C C . ALA B 1 94 ? -4.422 12.312 11.117 1 98.5 94 ALA B C 1
ATOM 4302 O O . ALA B 1 94 ? -4.121 11.273 11.719 1 98.5 94 ALA B O 1
ATOM 4303 N N . ALA B 1 95 ? -3.891 12.648 10.016 1 98.44 95 ALA B N 1
ATOM 4304 C CA . ALA B 1 95 ? -2.762 11.945 9.414 1 98.44 95 ALA B CA 1
ATOM 4305 C C . ALA B 1 95 ? -1.559 12.867 9.258 1 98.44 95 ALA B C 1
ATOM 4307 O O . ALA B 1 95 ? -1.695 14 8.781 1 98.44 95 ALA B O 1
ATOM 4308 N N . THR B 1 96 ? -0.409 12.414 9.695 1 98.5 96 THR B N 1
ATOM 4309 C CA . THR B 1 96 ? 0.806 13.211 9.57 1 98.5 96 THR B CA 1
ATOM 4310 C C . THR B 1 96 ? 2.021 12.312 9.352 1 98.5 96 THR B C 1
ATOM 4312 O O . THR B 1 96 ? 1.905 11.086 9.367 1 98.5 96 THR B O 1
ATOM 4315 N N . HIS B 1 97 ? 3.115 12.883 8.984 1 98.12 97 HIS B N 1
ATOM 4316 C CA . HIS B 1 97 ? 4.359 12.164 8.719 1 98.12 97 HIS B CA 1
ATOM 4317 C C . HIS B 1 97 ? 5.566 12.969 9.195 1 98.12 97 HIS B C 1
ATOM 4319 O O . HIS B 1 97 ? 5.527 14.195 9.227 1 98.12 97 HIS B O 1
ATOM 4325 N N . VAL B 1 98 ? 6.617 12.18 9.594 1 97.38 98 VAL B N 1
ATOM 4326 C CA . VAL B 1 98 ? 7.742 12.883 10.211 1 97.38 98 VAL B CA 1
ATOM 4327 C C . VAL B 1 98 ? 8.992 12.008 10.148 1 97.38 98 VAL B C 1
ATOM 4329 O O . VAL B 1 98 ? 8.898 10.797 9.914 1 97.38 98 VAL B O 1
ATOM 4332 N N . THR B 1 99 ? 10.086 12.688 10.203 1 94.88 99 THR B N 1
ATOM 4333 C CA . THR B 1 99 ? 11.32 11.992 10.57 1 94.88 99 THR B CA 1
ATOM 4334 C C . THR B 1 99 ? 11.469 11.922 12.094 1 94.88 99 THR B C 1
ATOM 4336 O O . THR B 1 99 ? 10.75 12.609 12.82 1 94.88 99 THR B O 1
ATOM 4339 N N . MET B 1 100 ? 12.367 11.125 12.594 1 91.44 100 MET B N 1
ATOM 4340 C CA . MET B 1 100 ? 12.5 10.891 14.031 1 91.44 100 MET B CA 1
ATOM 4341 C C . MET B 1 100 ? 12.891 12.18 14.758 1 91.44 100 MET B C 1
ATOM 4343 O O . MET B 1 100 ? 12.477 12.406 15.898 1 91.44 100 MET B O 1
ATOM 4347 N N . GLU B 1 101 ? 13.547 13.008 14.094 1 91.12 101 GLU B N 1
ATOM 4348 C CA . GLU B 1 101 ? 14.023 14.242 14.703 1 91.12 101 GLU B CA 1
ATOM 4349 C C . GLU B 1 101 ? 12.867 15.164 15.07 1 91.12 101 GLU B C 1
ATOM 4351 O O . GLU B 1 101 ? 12.992 16 15.969 1 91.12 101 GLU B O 1
ATOM 4356 N N . ARG B 1 102 ? 11.797 14.961 14.414 1 92.62 102 ARG B N 1
ATOM 4357 C CA . ARG B 1 1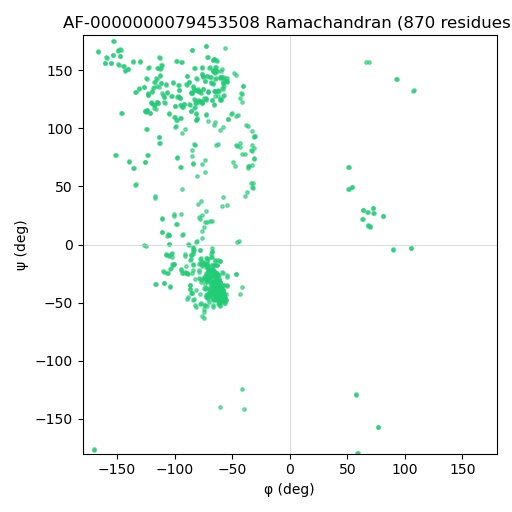02 ? 10.688 15.898 14.578 1 92.62 102 ARG B CA 1
ATOM 4358 C C . ARG B 1 102 ? 9.523 15.242 15.32 1 92.62 102 ARG B C 1
ATOM 4360 O O . ARG B 1 102 ? 8.453 15.828 15.453 1 92.62 102 ARG B O 1
ATOM 4367 N N . LEU B 1 103 ? 9.719 14.102 15.867 1 95.75 103 LEU B N 1
ATOM 4368 C CA . LEU B 1 103 ? 8.672 13.359 16.562 1 95.75 103 LEU B CA 1
ATOM 4369 C C . LEU B 1 103 ? 8.141 14.141 17.75 1 95.75 103 LEU B C 1
ATOM 4371 O O . LEU B 1 103 ? 6.961 14.023 18.094 1 95.75 103 LEU B O 1
ATOM 4375 N N . TYR B 1 104 ? 8.977 14.961 18.344 1 93.62 104 TYR B N 1
ATOM 4376 C CA . TYR B 1 104 ? 8.586 15.727 19.531 1 93.62 104 TYR B CA 1
ATOM 4377 C C . TYR B 1 104 ? 7.453 16.688 19.203 1 93.62 104 TYR B C 1
ATOM 4379 O O . TYR B 1 104 ? 6.668 17.062 20.078 1 93.62 104 TYR B O 1
ATOM 4387 N N . GLN B 1 105 ? 7.316 17.109 17.969 1 93.88 105 GLN B N 1
ATOM 4388 C CA . GLN B 1 105 ? 6.293 18.062 17.547 1 93.88 105 GLN B CA 1
ATOM 4389 C C . GLN B 1 105 ? 4.895 17.469 17.703 1 93.88 105 GLN B C 1
ATOM 4391 O O . GLN B 1 105 ? 3.902 18.188 17.719 1 93.88 105 GLN B O 1
ATOM 4396 N N . LEU B 1 106 ? 4.789 16.172 17.828 1 96.88 106 LEU B N 1
ATOM 4397 C CA . LEU B 1 106 ? 3.504 15.516 18.016 1 96.88 106 LEU B CA 1
ATOM 4398 C C . LEU B 1 106 ? 2.879 15.914 19.344 1 96.88 106 LEU B C 1
ATOM 4400 O O . LEU B 1 106 ? 1.674 15.75 19.547 1 96.88 106 LEU B O 1
ATOM 4404 N N . VAL B 1 107 ? 3.736 16.359 20.328 1 95.75 107 VAL B N 1
ATOM 4405 C CA . VAL B 1 107 ? 3.254 16.719 21.656 1 95.75 107 VAL B CA 1
ATOM 4406 C C . VAL B 1 107 ? 2.193 17.812 21.547 1 95.75 107 VAL B C 1
ATOM 4408 O O . VAL B 1 107 ? 1.096 17.672 22.094 1 95.75 107 VAL B O 1
ATOM 4411 N N . ASP B 1 108 ? 2.457 18.844 20.781 1 94.94 108 ASP B N 1
ATOM 4412 C CA . ASP B 1 108 ? 1.521 19.953 20.641 1 94.94 108 ASP B CA 1
ATOM 4413 C C . ASP B 1 108 ? 0.253 19.531 19.906 1 94.94 108 ASP B C 1
ATOM 4415 O O . ASP B 1 108 ? -0.854 19.891 20.312 1 94.94 108 ASP B O 1
ATOM 4419 N N . VAL B 1 109 ? 0.389 18.75 18.891 1 97.44 109 VAL B N 1
ATOM 4420 C CA . VAL B 1 109 ? -0.745 18.297 18.094 1 97.44 109 VAL B CA 1
ATOM 4421 C C . VAL B 1 109 ? -1.645 17.391 18.922 1 97.44 109 VAL B C 1
ATOM 4423 O O . VAL B 1 109 ? -2.865 17.562 18.938 1 97.44 109 VAL B O 1
ATOM 4426 N N . SER B 1 110 ? -1.046 16.438 19.609 1 97.69 110 SER B N 1
ATOM 4427 C CA . SER B 1 110 ? -1.809 15.445 20.344 1 97.69 110 SER B CA 1
ATOM 4428 C C . SER B 1 110 ? -2.559 16.078 21.516 1 97.69 110 SER B C 1
ATOM 4430 O O . SER B 1 110 ? -3.609 15.578 21.922 1 97.69 110 SER B O 1
ATOM 4432 N N . ARG B 1 111 ? -2.1 17.141 22.047 1 96.31 111 ARG B N 1
ATOM 4433 C CA . ARG B 1 111 ? -2.729 17.797 23.188 1 96.31 111 ARG B CA 1
ATOM 4434 C C . ARG B 1 111 ? -4.008 18.516 22.781 1 96.31 111 ARG B C 1
ATOM 4436 O O . ARG B 1 111 ? -4.938 18.641 23.562 1 96.31 111 ARG B O 1
ATOM 4443 N N . VAL B 1 112 ? -4.043 18.922 21.562 1 96.62 112 VAL B N 1
ATOM 4444 C CA . VAL B 1 112 ? -5.199 19.719 21.141 1 96.62 112 VAL B CA 1
ATOM 4445 C C . VAL B 1 112 ? -6.141 18.859 20.312 1 96.62 112 VAL B C 1
ATOM 4447 O O . VAL B 1 112 ? -7.359 19.047 20.328 1 96.62 112 VAL B O 1
ATOM 4450 N N . TRP B 1 113 ? -5.629 17.953 19.484 1 97.81 113 TRP B N 1
ATOM 4451 C CA . TRP B 1 113 ? -6.453 17.078 18.641 1 97.81 113 TRP B CA 1
ATOM 4452 C C . TRP B 1 113 ? -6.977 15.891 19.453 1 97.81 113 TRP B C 1
ATOM 4454 O O . TRP B 1 113 ? -6.254 14.922 19.703 1 97.81 113 TRP B O 1
ATOM 4464 N N . LYS B 1 114 ? -8.227 15.891 19.75 1 96.44 114 LYS B N 1
ATOM 4465 C CA . LYS B 1 114 ? -8.812 14.852 20.578 1 96.44 114 LYS B CA 1
ATOM 4466 C C . LYS B 1 114 ? -9.414 13.734 19.734 1 96.44 114 LYS B C 1
ATOM 4468 O O . LYS B 1 114 ? -10.625 13.492 19.797 1 96.44 114 LYS B O 1
ATOM 4473 N N . GLY B 1 115 ? -8.664 13.008 19.047 1 97.19 115 GLY B N 1
ATOM 4474 C CA . GLY B 1 115 ? -9.031 11.891 18.188 1 97.19 115 GLY B CA 1
ATOM 4475 C C . GLY B 1 115 ? -7.828 11.102 17.703 1 97.19 115 GLY B C 1
ATOM 4476 O O . GLY B 1 115 ? -6.703 11.328 18.156 1 97.19 115 GLY B O 1
ATOM 4477 N N . PRO B 1 116 ? -8.102 10.133 16.875 1 98.12 116 PRO B N 1
ATOM 4478 C CA . PRO B 1 116 ? -6.992 9.305 16.391 1 98.12 116 PRO B CA 1
ATOM 4479 C C . PRO B 1 116 ? -6.023 10.086 15.5 1 98.12 116 PRO B C 1
ATOM 4481 O O . PRO B 1 116 ? -6.449 10.914 14.695 1 98.12 116 PRO B O 1
ATOM 4484 N N . ILE B 1 117 ? -4.746 9.836 15.703 1 98.69 117 ILE B N 1
ATOM 4485 C CA . ILE B 1 117 ? -3.678 10.422 14.891 1 98.69 117 ILE B CA 1
ATOM 4486 C C . ILE B 1 117 ? -2.82 9.312 14.289 1 98.69 117 ILE B C 1
ATOM 4488 O O . ILE B 1 117 ? -2.219 8.516 15.016 1 98.69 117 ILE B O 1
ATOM 4492 N N . SER B 1 118 ? -2.84 9.219 13 1 98.69 118 SER B N 1
ATOM 4493 C CA . SER B 1 118 ? -1.994 8.297 12.25 1 98.69 118 SER B CA 1
ATOM 4494 C C . SER B 1 118 ? -0.68 8.961 11.844 1 98.69 118 SER B C 1
ATOM 4496 O O . SER B 1 118 ? -0.675 9.938 11.094 1 98.69 118 SER B O 1
ATOM 4498 N N . THR B 1 119 ? 0.446 8.375 12.297 1 98.81 119 THR B N 1
ATOM 4499 C CA . THR B 1 119 ? 1.729 9.031 12.07 1 98.81 119 THR B CA 1
ATOM 4500 C C . THR B 1 119 ? 2.705 8.086 11.375 1 98.81 119 THR B C 1
ATOM 4502 O O . THR B 1 119 ? 3.096 7.062 11.938 1 98.81 119 THR B O 1
ATOM 4505 N N . ALA B 1 120 ? 3.086 8.414 10.172 1 98.81 120 ALA B N 1
ATOM 4506 C CA . ALA B 1 120 ? 4.156 7.707 9.477 1 98.81 120 ALA B CA 1
ATOM 4507 C C . ALA B 1 120 ? 5.523 8.273 9.852 1 98.81 120 ALA B C 1
ATOM 4509 O O . ALA B 1 120 ? 5.723 9.484 9.852 1 98.81 120 ALA B O 1
ATOM 4510 N N . VAL B 1 121 ? 6.488 7.434 10.227 1 98.75 121 VAL B N 1
ATOM 4511 C CA . VAL B 1 121 ? 7.828 7.848 10.633 1 98.75 121 VAL B CA 1
ATOM 4512 C C . VAL B 1 121 ? 8.867 7.211 9.711 1 98.75 121 VAL B C 1
ATOM 4514 O O . VAL B 1 121 ? 8.898 5.988 9.555 1 98.75 121 VAL B O 1
ATOM 4517 N N . PHE B 1 122 ? 9.664 8.039 9.062 1 98.44 122 PHE B N 1
ATOM 4518 C CA . PHE B 1 122 ? 10.727 7.539 8.195 1 98.44 122 PHE B CA 1
ATOM 4519 C C . PHE B 1 122 ? 11.961 7.156 9 1 98.44 122 PHE B C 1
ATOM 4521 O O . PHE B 1 122 ? 12.531 7.992 9.703 1 98.44 122 PHE B O 1
ATOM 4528 N N . THR B 1 123 ? 12.406 5.855 8.898 1 97.5 123 THR B N 1
ATOM 4529 C CA . THR B 1 123 ? 13.406 5.359 9.836 1 97.5 123 THR B CA 1
ATOM 4530 C C . THR B 1 123 ? 14.43 4.48 9.125 1 97.5 123 THR B C 1
ATOM 4532 O O . THR B 1 123 ? 14.484 3.27 9.359 1 97.5 123 THR B O 1
ATOM 4535 N N . PRO B 1 124 ? 15.297 5.035 8.312 1 97 124 PRO B N 1
ATOM 4536 C CA . PRO B 1 124 ? 16.359 4.234 7.699 1 97 124 PRO B CA 1
ATOM 4537 C C . PRO B 1 124 ? 17.438 3.82 8.703 1 97 124 PRO B C 1
ATOM 4539 O O . PRO B 1 124 ? 17.734 4.566 9.641 1 97 124 PRO B O 1
ATOM 4542 N N . ASP B 1 125 ? 17.953 2.641 8.484 1 96 125 ASP B N 1
ATOM 4543 C CA . ASP B 1 125 ? 19.156 2.188 9.195 1 96 125 ASP B CA 1
ATOM 4544 C C . ASP B 1 125 ? 18.938 2.217 10.703 1 96 125 ASP B C 1
ATOM 4546 O O . ASP B 1 125 ? 17.953 1.673 11.211 1 96 125 ASP B O 1
ATOM 4550 N N . VAL B 1 126 ? 19.859 2.832 11.484 1 95.06 126 VAL B N 1
ATOM 4551 C CA . VAL B 1 126 ? 19.797 2.83 12.945 1 95.06 126 VAL B CA 1
ATOM 4552 C C . VAL B 1 126 ? 18.656 3.719 13.422 1 95.06 126 VAL B C 1
ATOM 4554 O O . VAL B 1 126 ? 18.266 3.658 14.594 1 95.06 126 VAL B O 1
ATOM 4557 N N . GLU B 1 127 ? 18.125 4.492 12.555 1 96.44 127 GLU B N 1
ATOM 4558 C CA . GLU B 1 127 ? 17.031 5.387 12.922 1 96.44 127 GLU B CA 1
ATOM 4559 C C . GLU B 1 127 ? 15.766 4.605 13.273 1 96.44 127 GLU B C 1
ATOM 4561 O O . GLU B 1 127 ? 14.867 5.129 13.93 1 96.44 127 GLU B O 1
ATOM 4566 N N . ALA B 1 128 ? 15.711 3.381 12.797 1 95.19 128 ALA B N 1
ATOM 4567 C CA . ALA B 1 128 ? 14.602 2.533 13.211 1 95.19 128 ALA B CA 1
ATOM 4568 C C . ALA B 1 128 ? 14.617 2.314 14.727 1 95.19 128 ALA B C 1
ATOM 4570 O O . ALA B 1 128 ? 13.578 2.426 15.383 1 95.19 128 ALA B O 1
ATOM 4571 N N . ASP B 1 129 ? 15.781 2.031 15.242 1 93.31 129 ASP B N 1
ATOM 4572 C CA . ASP B 1 129 ? 15.914 1.815 16.672 1 93.31 129 ASP B CA 1
ATOM 4573 C C . ASP B 1 129 ? 15.797 3.131 17.438 1 93.31 129 ASP B C 1
ATOM 4575 O O . ASP B 1 129 ? 15.141 3.188 18.484 1 93.31 129 ASP B O 1
ATOM 4579 N N . VAL B 1 130 ? 16.438 4.148 16.969 1 93.56 130 VAL B N 1
ATOM 4580 C CA . VAL B 1 130 ? 16.328 5.469 17.578 1 93.56 130 VAL B CA 1
ATOM 4581 C C . VAL B 1 130 ? 14.875 5.902 17.625 1 93.56 130 VAL B C 1
ATOM 4583 O O . VAL B 1 130 ? 14.391 6.352 18.672 1 93.56 130 VAL B O 1
ATOM 4586 N N . GLY B 1 131 ? 14.227 5.777 16.438 1 94.88 131 GLY B N 1
ATOM 4587 C CA . GLY B 1 131 ? 12.812 6.125 16.375 1 94.88 131 GLY B CA 1
ATOM 4588 C C . GLY B 1 131 ? 11.961 5.344 17.359 1 94.88 131 GLY B C 1
ATOM 4589 O O . GLY B 1 131 ? 11.078 5.906 18 1 94.88 131 GLY B O 1
ATOM 4590 N N . ARG B 1 132 ? 12.203 4.051 17.422 1 94.12 132 ARG B N 1
ATOM 4591 C CA . ARG B 1 132 ? 11.484 3.201 18.375 1 94.12 132 ARG B CA 1
ATOM 4592 C C . ARG B 1 132 ? 11.633 3.725 19.797 1 94.12 132 ARG B C 1
ATOM 4594 O O . ARG B 1 132 ? 10.648 3.838 20.531 1 94.12 132 ARG B O 1
ATOM 4601 N N . ARG B 1 133 ? 12.789 4.031 20.203 1 91.62 133 ARG B N 1
ATOM 4602 C CA . ARG B 1 133 ? 13.062 4.516 21.547 1 91.62 133 ARG B CA 1
ATOM 4603 C C . ARG B 1 133 ? 12.375 5.852 21.797 1 91.62 133 ARG B C 1
ATOM 4605 O O . ARG B 1 133 ? 11.781 6.059 22.859 1 91.62 133 ARG B O 1
ATOM 4612 N N . ILE B 1 134 ? 12.438 6.73 20.859 1 94 134 ILE B N 1
ATOM 4613 C CA . ILE B 1 134 ? 11.812 8.039 21 1 94 134 ILE B CA 1
ATOM 4614 C C . ILE B 1 134 ? 10.297 7.875 21.141 1 94 134 ILE B C 1
ATOM 4616 O O . ILE B 1 134 ? 9.672 8.508 21.984 1 94 134 ILE B O 1
ATOM 4620 N N . VAL B 1 135 ? 9.734 7.02 20.312 1 95.88 135 VAL B N 1
ATOM 4621 C CA . VAL B 1 135 ? 8.297 6.77 20.359 1 95.88 135 VAL B CA 1
ATOM 4622 C C . VAL B 1 135 ? 7.902 6.27 21.75 1 95.88 135 VAL B C 1
ATOM 4624 O O . VAL B 1 135 ? 6.93 6.754 22.344 1 95.88 135 VAL B O 1
ATOM 4627 N N . GLU B 1 136 ? 8.664 5.383 22.266 1 93.19 136 GLU B N 1
ATOM 4628 C CA . GLU B 1 136 ? 8.344 4.832 23.578 1 93.19 136 GLU B CA 1
ATOM 4629 C C . GLU B 1 136 ? 8.469 5.895 24.672 1 93.19 136 GLU B C 1
ATOM 4631 O O . GLU B 1 136 ? 7.656 5.945 25.594 1 93.19 136 GLU B O 1
ATOM 4636 N N . MET B 1 137 ? 9.484 6.723 24.594 1 92.62 137 MET B N 1
ATOM 4637 C CA . MET B 1 137 ? 9.648 7.809 25.547 1 92.62 137 MET B CA 1
ATOM 4638 C C . MET B 1 137 ? 8.469 8.781 25.484 1 92.62 137 MET B C 1
ATOM 4640 O O . MET B 1 137 ? 7.938 9.18 26.516 1 92.62 137 MET B O 1
ATOM 4644 N N . LEU B 1 138 ? 8.094 9.141 24.312 1 95.44 138 LEU B N 1
ATOM 4645 C CA . LEU B 1 138 ? 6.969 10.047 24.125 1 95.44 138 LEU B CA 1
ATOM 4646 C C . LEU B 1 138 ? 5.688 9.445 24.672 1 95.44 138 LEU B C 1
ATOM 4648 O O . LEU B 1 138 ? 4.914 10.125 25.359 1 95.44 138 LEU B O 1
ATOM 4652 N N . ARG B 1 139 ? 5.461 8.195 24.422 1 95.25 139 ARG B N 1
ATOM 4653 C CA . ARG B 1 139 ? 4.262 7.516 24.906 1 95.25 139 ARG B CA 1
ATOM 4654 C C . ARG B 1 139 ? 4.238 7.469 26.422 1 95.25 139 ARG B C 1
ATOM 4656 O O . ARG B 1 139 ? 3.17 7.562 27.031 1 95.25 139 ARG B O 1
ATOM 4663 N N . ARG B 1 140 ? 5.363 7.312 27 1 92.5 140 ARG B N 1
ATOM 4664 C CA . ARG B 1 140 ? 5.461 7.27 28.453 1 92.5 140 ARG B CA 1
ATOM 4665 C C . ARG B 1 140 ? 5.168 8.641 29.062 1 92.5 140 ARG B C 1
ATOM 4667 O O . ARG B 1 140 ? 4.449 8.734 30.062 1 92.5 140 ARG B O 1
ATOM 4674 N N . CYS B 1 141 ? 5.664 9.633 28.453 1 94 141 CYS B N 1
ATOM 4675 C CA . CYS B 1 141 ? 5.672 10.945 29.078 1 94 141 CYS B CA 1
ATOM 4676 C C . CYS B 1 141 ? 4.457 11.758 28.641 1 94 141 CYS B C 1
ATOM 4678 O O . CYS B 1 141 ? 4.094 12.742 29.297 1 94 141 CYS B O 1
ATOM 4680 N N . VAL B 1 142 ? 3.84 11.453 27.578 1 96.06 142 VAL B N 1
ATOM 4681 C CA . VAL B 1 142 ? 2.717 12.219 27.047 1 96.06 142 VAL B CA 1
ATOM 4682 C C . VAL B 1 142 ? 1.51 11.305 26.859 1 96.06 142 VAL B C 1
ATOM 4684 O O . VAL B 1 142 ? 1.35 10.688 25.797 1 96.06 142 VAL B O 1
ATOM 4687 N N . PRO B 1 143 ? 0.595 11.32 27.766 1 96.81 143 PRO B N 1
ATOM 4688 C CA . PRO B 1 143 ? -0.547 10.398 27.734 1 96.81 143 PRO B CA 1
ATOM 4689 C C . PRO B 1 143 ? -1.367 10.523 26.453 1 96.81 143 PRO B C 1
ATOM 4691 O O . PRO B 1 143 ? -1.904 9.523 25.969 1 96.81 143 PRO B O 1
ATOM 4694 N N . GLU B 1 144 ? -1.468 11.734 25.922 1 98 144 GLU B N 1
ATOM 4695 C CA . GLU B 1 144 ? -2.219 11.93 24.688 1 98 144 GLU B CA 1
ATOM 4696 C C . GLU B 1 144 ? -1.603 11.133 23.531 1 98 144 GLU B C 1
ATOM 4698 O O . GLU B 1 144 ? -2.32 10.547 22.734 1 98 144 GLU B O 1
ATOM 4703 N N . ILE B 1 145 ? -0.307 11.094 23.484 1 97.94 145 ILE B N 1
ATOM 4704 C CA . ILE B 1 145 ? 0.377 10.336 22.438 1 97.94 145 ILE B CA 1
ATOM 4705 C C . ILE B 1 145 ? 0.151 8.844 22.656 1 97.94 145 ILE B C 1
ATOM 4707 O O . ILE B 1 145 ? -0.151 8.109 21.703 1 97.94 145 ILE B O 1
ATOM 4711 N N . ARG B 1 146 ? 0.253 8.43 23.859 1 97 146 ARG B N 1
ATOM 4712 C CA . ARG B 1 146 ? 0.035 7.027 24.203 1 97 146 ARG B CA 1
ATOM 4713 C C . ARG B 1 146 ? -1.359 6.574 23.781 1 97 146 ARG B C 1
ATOM 4715 O O . ARG B 1 146 ? -1.523 5.48 23.234 1 97 146 ARG B O 1
ATOM 4722 N N . ARG B 1 147 ? -2.309 7.41 23.953 1 97.5 147 ARG B N 1
ATOM 4723 C CA . ARG B 1 147 ? -3.703 7.023 23.75 1 97.5 147 ARG B CA 1
ATOM 4724 C C . ARG B 1 147 ? -4.109 7.191 22.297 1 97.5 147 ARG B C 1
ATOM 4726 O O . ARG B 1 147 ? -4.789 6.332 21.734 1 97.5 147 ARG B O 1
ATOM 4733 N N . GLN B 1 148 ? -3.637 8.242 21.656 1 97.88 148 GLN B N 1
ATOM 4734 C CA . GLN B 1 148 ? -4.293 8.695 20.422 1 97.88 148 GLN B CA 1
ATOM 4735 C C . GLN B 1 148 ? -3.461 8.344 19.203 1 97.88 148 GLN B C 1
ATOM 4737 O O . GLN B 1 148 ? -3.99 8.281 18.078 1 97.88 148 GLN B O 1
ATOM 4742 N N . VAL B 1 149 ? -2.182 8.188 19.375 1 98.5 149 VAL B N 1
ATOM 4743 C CA . VAL B 1 149 ? -1.31 8.18 18.203 1 98.5 149 VAL B CA 1
ATOM 4744 C C . VAL B 1 149 ? -0.91 6.75 17.859 1 98.5 149 VAL B C 1
ATOM 4746 O O . VAL B 1 149 ? -0.505 5.984 18.734 1 98.5 149 VAL B O 1
ATOM 4749 N N . SER B 1 150 ? -1.098 6.375 16.641 1 98.31 150 SER B N 1
ATOM 4750 C CA . SER B 1 150 ? -0.55 5.141 16.078 1 98.31 150 SER B CA 1
ATOM 4751 C C . SER B 1 150 ? 0.591 5.43 15.109 1 98.31 150 SER B C 1
ATOM 4753 O O . SER B 1 150 ? 0.516 6.371 14.32 1 98.31 150 SER B O 1
ATOM 4755 N N . PHE B 1 151 ? 1.593 4.617 15.258 1 98.62 151 PHE B N 1
ATOM 4756 C CA . PHE B 1 151 ? 2.822 4.879 14.516 1 98.62 151 PHE B CA 1
ATOM 4757 C C . PHE B 1 151 ? 3.051 3.809 13.453 1 98.62 151 PHE B C 1
ATOM 4759 O O . PHE B 1 151 ? 2.809 2.625 13.695 1 98.62 151 PHE B O 1
ATOM 4766 N N . HIS B 1 152 ? 3.488 4.219 12.312 1 98.5 152 HIS B N 1
ATOM 4767 C CA . HIS B 1 152 ? 3.893 3.398 11.172 1 98.5 152 HIS B CA 1
ATOM 4768 C C . HIS B 1 152 ? 5.324 3.711 10.75 1 98.5 152 HIS B C 1
ATOM 4770 O O . HIS B 1 152 ? 5.672 4.875 10.539 1 98.5 152 HIS B O 1
ATOM 4776 N N . PHE B 1 153 ? 6.117 2.723 10.625 1 98.5 153 PHE B N 1
ATOM 4777 C CA . PHE B 1 153 ? 7.492 2.955 10.203 1 98.5 153 PHE B CA 1
ATOM 4778 C C . PHE B 1 153 ? 7.637 2.742 8.695 1 98.5 153 PHE B C 1
ATOM 4780 O O . PHE B 1 153 ? 7.027 1.831 8.133 1 98.5 153 PHE B O 1
ATOM 4787 N N . VAL B 1 154 ? 8.305 3.543 8.07 1 98.56 154 VAL B N 1
ATOM 4788 C CA . VAL B 1 154 ? 8.758 3.371 6.699 1 98.56 154 VAL B CA 1
ATOM 4789 C C . VAL B 1 154 ? 10.281 3.297 6.66 1 98.56 154 VAL B C 1
ATOM 4791 O O . VAL B 1 154 ? 10.961 4.203 7.145 1 98.56 154 VAL B O 1
ATOM 4794 N N . THR B 1 155 ? 10.812 2.273 6.148 1 97.56 155 THR B N 1
ATOM 4795 C CA . THR B 1 155 ? 12.25 2.047 6.148 1 97.56 155 THR B CA 1
ATOM 4796 C C . THR B 1 155 ? 12.805 2.1 4.727 1 97.56 155 THR B C 1
ATOM 4798 O O . THR B 1 155 ? 12.047 2.076 3.756 1 97.56 155 THR B O 1
ATOM 4801 N N . ASP B 1 156 ? 14.078 2.291 4.68 1 96.75 156 ASP B N 1
ATOM 4802 C CA . ASP B 1 156 ? 14.82 2.32 3.422 1 96.75 156 ASP B CA 1
ATOM 4803 C C . ASP B 1 156 ? 15.422 0.955 3.109 1 96.75 156 ASP B C 1
ATOM 4805 O O . ASP B 1 156 ? 16.172 0.405 3.918 1 96.75 156 ASP B O 1
ATOM 4809 N N . LEU B 1 157 ? 15.164 0.423 1.949 1 92.75 157 LEU B N 1
ATOM 4810 C CA . LEU B 1 157 ? 15.602 -0.932 1.627 1 92.75 157 LEU B CA 1
ATOM 4811 C C . LEU B 1 157 ? 17.094 -0.972 1.354 1 92.75 157 LEU B C 1
ATOM 4813 O O . LEU B 1 157 ? 17.734 -2.014 1.523 1 92.75 157 LEU B O 1
ATOM 4817 N N . GLU B 1 158 ? 17.688 0.123 0.871 1 93.19 158 GLU B N 1
ATOM 4818 C CA . GLU B 1 158 ? 19.125 0.219 0.666 1 93.19 158 GLU B CA 1
ATOM 4819 C C . GLU B 1 158 ? 19.859 0.33 1.995 1 93.19 158 GLU B C 1
ATOM 4821 O O . GLU B 1 158 ? 21.031 -0.056 2.098 1 93.19 158 GLU B O 1
ATOM 4826 N N . HIS B 1 159 ? 19.203 0.917 2.967 1 95.88 159 HIS B N 1
ATOM 4827 C CA . HIS B 1 159 ? 19.734 1.051 4.324 1 95.88 159 HIS B CA 1
ATOM 4828 C C . HIS B 1 159 ? 18.781 0.437 5.344 1 95.88 159 HIS B C 1
ATOM 4830 O O . HIS B 1 159 ? 18.125 1.158 6.105 1 95.88 159 HIS B O 1
ATOM 4836 N N . PRO B 1 160 ? 18.797 -0.877 5.41 1 93.25 160 PRO B N 1
ATOM 4837 C CA . PRO B 1 160 ? 17.812 -1.569 6.242 1 93.25 160 PRO B CA 1
ATOM 4838 C C . PRO B 1 160 ? 18 -1.298 7.734 1 93.25 160 PRO B C 1
ATOM 4840 O O . PRO B 1 160 ? 19.078 -0.874 8.148 1 93.25 160 PRO B O 1
ATOM 4843 N N . PRO B 1 161 ? 16.969 -1.493 8.508 1 94.44 161 PRO B N 1
ATOM 4844 C CA . PRO B 1 161 ? 17 -1.212 9.945 1 94.44 161 PRO B CA 1
ATOM 4845 C C . PRO B 1 161 ? 18.125 -1.943 10.672 1 94.44 161 PRO B C 1
ATOM 4847 O O . PRO B 1 161 ? 18.422 -3.098 10.352 1 94.44 161 PRO B O 1
ATOM 4850 N N . LYS B 1 162 ? 18.703 -1.237 11.586 1 92.06 162 LYS B N 1
ATOM 4851 C CA . LYS B 1 162 ? 19.75 -1.761 12.469 1 92.06 162 LYS B CA 1
ATOM 4852 C C . LYS B 1 162 ? 19.516 -1.324 13.914 1 92.06 162 LYS B C 1
ATOM 4854 O O . LYS B 1 162 ? 18.828 -0.338 14.164 1 92.06 162 LYS B O 1
ATOM 4859 N N . LEU B 1 163 ? 20.062 -2.061 14.805 1 88.25 163 LEU B N 1
ATOM 4860 C CA . LEU B 1 163 ? 20 -1.699 16.219 1 88.25 163 LEU B CA 1
ATOM 4861 C C . LEU B 1 163 ? 21.172 -0.816 16.609 1 88.25 163 LEU B C 1
ATOM 4863 O O . LEU B 1 163 ? 22.281 -0.977 16.078 1 88.25 163 LEU B O 1
ATOM 4867 N N . LEU B 1 164 ? 20.859 0.085 17.516 1 85.56 164 LEU B N 1
ATOM 4868 C CA . LEU B 1 164 ? 21.953 0.823 18.125 1 85.56 164 LEU B CA 1
ATOM 4869 C C . LEU B 1 164 ? 22.844 -0.108 18.938 1 85.56 164 LEU B C 1
ATOM 4871 O O . LEU B 1 164 ? 22.359 -1.031 19.594 1 85.56 164 LEU B O 1
ATOM 4875 N N . PRO B 1 165 ? 24.203 0.012 18.719 1 74.25 165 PRO B N 1
ATOM 4876 C CA . PRO B 1 165 ? 25.094 -0.816 19.531 1 74.25 165 PRO B CA 1
ATOM 4877 C C . PRO B 1 165 ? 24.797 -0.711 21.016 1 74.25 165 PRO B C 1
ATOM 4879 O O . PRO B 1 165 ? 24.438 0.362 21.516 1 74.25 165 PRO B O 1
ATOM 4882 N N . GLU B 1 166 ? 24.297 -1.822 21.656 1 62.19 166 GLU B N 1
ATOM 4883 C CA . GLU B 1 166 ? 23.953 -1.887 23.078 1 62.19 166 GLU B CA 1
ATOM 4884 C C . GLU B 1 166 ? 25.047 -1.265 23.938 1 62.19 166 GLU B C 1
ATOM 4886 O O . GLU B 1 166 ? 26.219 -1.584 23.781 1 62.19 166 GLU B O 1
ATOM 4891 N N . GLU B 1 167 ? 24.953 0.043 24.062 1 51.06 167 GLU B N 1
ATOM 4892 C CA . GLU B 1 167 ? 25.812 0.437 25.188 1 51.06 167 GLU B CA 1
ATOM 4893 C C . GLU B 1 167 ? 25.297 -0.147 26.5 1 51.06 167 GLU B C 1
ATOM 4895 O O . GLU B 1 167 ? 24.266 0.271 27.016 1 51.06 167 GLU B O 1
ATOM 4900 N N . GLY B 1 168 ? 25.844 -1.172 27.156 1 48.38 168 GLY B N 1
ATOM 4901 C CA . GLY B 1 168 ? 25.578 -1.868 28.406 1 48.38 168 GLY B CA 1
ATOM 4902 C C . GLY B 1 168 ? 24.25 -2.613 28.391 1 48.38 168 GLY B C 1
ATOM 4903 O O . GLY B 1 168 ? 23.5 -2.551 27.422 1 48.38 168 GLY B O 1
ATOM 4904 N N . ASP B 1 169 ? 23.984 -3.697 29.234 1 42.25 169 ASP B N 1
ATOM 4905 C CA . ASP B 1 169 ? 22.875 -4.602 29.5 1 42.25 169 ASP B CA 1
ATOM 4906 C C . ASP B 1 169 ? 21.562 -3.838 29.578 1 42.25 169 ASP B C 1
ATOM 4908 O O . ASP B 1 169 ? 20.578 -4.336 30.141 1 42.25 169 ASP B O 1
ATOM 4912 N N . SER B 1 170 ? 21.422 -2.609 29.391 1 43.34 170 SER B N 1
ATOM 4913 C CA . SER B 1 170 ? 20.266 -1.897 29.922 1 43.34 170 SER B CA 1
ATOM 4914 C C . SER B 1 170 ? 19.078 -1.997 29 1 43.34 170 SER B C 1
ATOM 4916 O O . SER B 1 170 ? 19.078 -1.425 27.906 1 43.34 170 SER B O 1
ATOM 4918 N N . GLU B 1 171 ? 18.484 -3.094 29.016 1 49.28 171 GLU B N 1
ATOM 4919 C CA . GLU B 1 171 ? 17.109 -3.064 28.516 1 49.28 171 GLU B CA 1
ATOM 4920 C C . GLU B 1 171 ? 16.453 -1.713 28.766 1 49.28 171 GLU B C 1
ATOM 4922 O O . GLU B 1 171 ? 16.453 -1.224 29.906 1 49.28 171 GLU B O 1
ATOM 4927 N N . VAL B 1 172 ? 16.5 -0.831 27.859 1 52 172 VAL B N 1
ATOM 4928 C CA . VAL B 1 172 ? 15.891 0.479 28.031 1 52 172 VAL B CA 1
ATOM 4929 C C . VAL B 1 172 ? 14.562 0.33 28.781 1 52 172 VAL B C 1
ATOM 4931 O O . VAL B 1 172 ? 13.586 -0.179 28.219 1 52 172 VAL B O 1
ATOM 4934 N N . LYS B 1 173 ? 14.594 0.149 30.109 1 60.06 173 LYS B N 1
ATOM 4935 C CA . LYS B 1 173 ? 13.383 0.185 30.922 1 60.06 173 LYS B CA 1
ATOM 4936 C C . LYS B 1 173 ? 12.719 1.558 30.844 1 60.06 173 LYS B C 1
ATOM 4938 O O . LYS B 1 173 ? 13.102 2.477 31.578 1 60.06 173 LYS B O 1
ATOM 4943 N N . TYR B 1 174 ? 11.836 1.792 29.812 1 65.5 174 TYR B N 1
ATOM 4944 C CA . TYR B 1 174 ? 11.172 3.061 29.547 1 65.5 174 TYR B CA 1
ATOM 4945 C C . TYR B 1 174 ? 10.305 3.48 30.734 1 65.5 174 TYR B C 1
ATOM 4947 O O . TYR B 1 174 ? 10 4.664 30.891 1 65.5 174 TYR B O 1
ATOM 4955 N N . ASP B 1 175 ? 10.094 2.488 31.625 1 63.91 175 ASP B N 1
ATOM 4956 C CA . ASP B 1 175 ? 9.234 2.771 32.75 1 63.91 175 ASP B CA 1
ATOM 4957 C C . ASP B 1 175 ? 9.945 3.658 33.781 1 63.91 175 ASP B C 1
ATOM 4959 O O . ASP B 1 175 ? 9.305 4.309 34.594 1 63.91 175 ASP B O 1
ATOM 4963 N N . GLU B 1 176 ? 11.156 3.693 33.625 1 65.62 176 GLU B N 1
ATOM 4964 C CA . GLU B 1 176 ? 11.875 4.465 34.625 1 65.62 176 GLU B CA 1
ATOM 4965 C C . GLU B 1 176 ? 12.367 5.793 34.062 1 65.62 176 GLU B C 1
ATOM 4967 O O . GLU B 1 176 ? 13.039 6.559 34.75 1 65.62 176 GLU B O 1
ATOM 4972 N N . TYR B 1 177 ? 11.93 6.035 32.875 1 75.5 177 TYR B N 1
ATOM 4973 C CA . TYR B 1 177 ? 12.406 7.262 32.25 1 75.5 177 TYR B CA 1
ATOM 4974 C C . TYR B 1 177 ? 11.797 8.492 32.906 1 75.5 177 TYR B C 1
ATOM 4976 O O . TYR B 1 177 ? 10.602 8.516 33.219 1 75.5 177 TYR B O 1
ATOM 4984 N N . LEU B 1 178 ? 12.672 9.461 33.25 1 79.44 178 LEU B N 1
ATOM 4985 C CA . LEU B 1 178 ? 12.203 10.727 33.812 1 79.44 178 LEU B CA 1
ATOM 4986 C C . LEU B 1 178 ? 11.766 11.68 32.719 1 79.44 178 LEU B C 1
ATOM 4988 O O . LEU B 1 178 ? 12.586 12.133 31.922 1 79.44 178 LEU B O 1
ATOM 4992 N N . CYS B 1 179 ? 10.586 12.047 32.719 1 89.75 179 CYS B N 1
ATOM 4993 C CA . CYS B 1 179 ? 9.961 12.805 31.641 1 89.75 179 CYS B CA 1
ATOM 4994 C C . CYS B 1 179 ? 10.477 14.242 31.609 1 89.75 179 CYS B C 1
ATOM 4996 O O . CYS B 1 179 ? 10.367 14.93 30.594 1 89.75 179 CYS B O 1
ATOM 4998 N N . SER B 1 180 ? 11.023 14.711 32.688 1 86 180 SER B N 1
ATOM 4999 C CA . SER B 1 180 ? 11.578 16.062 32.75 1 86 180 SER B CA 1
ATOM 5000 C C . SER B 1 180 ? 12.758 16.203 31.781 1 86 180 SER B C 1
ATOM 5002 O O . SER B 1 180 ? 13.094 17.328 31.375 1 86 180 SER B O 1
ATOM 5004 N N . ASN B 1 181 ? 13.32 15.156 31.344 1 84.25 181 ASN B N 1
ATOM 5005 C CA . ASN B 1 181 ? 14.5 15.172 30.484 1 84.25 181 ASN B CA 1
ATOM 5006 C C . ASN B 1 181 ? 14.18 14.711 29.078 1 84.25 181 ASN B C 1
ATOM 5008 O O . ASN B 1 181 ? 15.055 14.242 28.344 1 84.25 181 ASN B O 1
ATOM 5012 N N . LEU B 1 182 ? 13 14.82 28.734 1 87.56 182 LEU B N 1
ATOM 5013 C CA . LEU B 1 182 ? 12.555 14.227 27.484 1 87.56 182 LEU B CA 1
ATOM 5014 C C . LEU B 1 182 ? 13.305 14.836 26.297 1 87.56 182 LEU B C 1
ATOM 5016 O O . LEU B 1 182 ? 13.922 14.109 25.516 1 87.56 182 LEU B O 1
ATOM 5020 N N . GLU B 1 183 ? 13.336 16.156 26.172 1 87.19 183 GLU B N 1
ATOM 5021 C CA . GLU B 1 183 ? 13.945 16.812 25.016 1 87.19 183 GLU B CA 1
ATOM 5022 C C . GLU B 1 183 ? 15.453 16.547 24.969 1 87.19 183 GLU B C 1
ATOM 5024 O O . GLU B 1 183 ? 15.977 16.125 23.938 1 87.19 183 GLU B O 1
ATOM 5029 N N . PRO B 1 184 ? 16.172 16.672 26.094 1 88.38 184 PRO B N 1
ATOM 5030 C CA . PRO B 1 184 ? 17.609 16.359 26.078 1 88.38 184 PRO B CA 1
ATOM 5031 C C . PRO B 1 184 ? 17.891 14.891 25.75 1 88.38 184 PRO B C 1
ATOM 5033 O O . PRO B 1 184 ? 18.875 14.578 25.078 1 88.38 184 PRO B O 1
ATOM 5036 N N . GLU B 1 185 ? 17.047 14.055 26.25 1 87.81 185 GLU B N 1
ATOM 5037 C CA . GLU B 1 185 ? 17.25 12.633 25.969 1 87.81 185 GLU B CA 1
ATOM 5038 C C . GLU B 1 185 ? 17.047 12.32 24.5 1 87.81 185 GLU B C 1
ATOM 5040 O O . GLU B 1 185 ? 17.766 11.5 23.922 1 87.81 185 GLU B O 1
ATOM 5045 N N . ILE B 1 186 ? 16.047 12.891 23.953 1 90.75 186 ILE B N 1
ATOM 5046 C CA . ILE B 1 186 ? 15.805 12.703 22.531 1 90.75 186 ILE B CA 1
ATOM 5047 C C . ILE B 1 186 ? 17 13.195 21.719 1 90.75 186 ILE B C 1
ATOM 5049 O O . ILE B 1 186 ? 17.469 12.516 20.812 1 90.75 186 ILE B O 1
ATOM 5053 N N . GLU B 1 187 ? 17.562 14.297 22.109 1 91.5 187 GLU B N 1
ATOM 5054 C CA . GLU B 1 187 ? 18.734 14.844 21.453 1 91.5 187 GLU B CA 1
ATOM 5055 C C . GLU B 1 187 ? 19.922 13.898 21.578 1 91.5 187 GLU B C 1
ATOM 5057 O O . GLU B 1 187 ? 20.703 13.734 20.641 1 91.5 187 GLU B O 1
ATOM 5062 N N . SER B 1 188 ? 20.047 13.359 22.75 1 90 188 SER B N 1
ATOM 5063 C CA . SER B 1 188 ? 21.125 12.414 22.984 1 90 188 SER B CA 1
ATOM 5064 C C . SER B 1 188 ? 21 11.188 22.094 1 90 188 SER B C 1
ATOM 5066 O O . SER B 1 188 ? 22 10.68 21.578 1 90 188 SER B O 1
ATOM 5068 N N . LEU B 1 189 ? 19.781 10.664 21.953 1 90.25 189 LEU B N 1
ATOM 5069 C CA . LEU B 1 189 ? 19.531 9.516 21.078 1 90.25 189 LEU B CA 1
ATOM 5070 C C . LEU B 1 189 ? 19.859 9.844 19.625 1 90.25 189 LEU B C 1
ATOM 5072 O O . LEU B 1 189 ? 20.453 9.031 18.922 1 90.25 189 LEU B O 1
ATOM 5076 N N . LEU B 1 190 ? 19.5 11.008 19.203 1 92.62 190 LEU B N 1
ATOM 5077 C CA . LEU B 1 190 ? 19.734 11.438 17.828 1 92.62 190 LEU B CA 1
ATOM 5078 C C . LEU B 1 190 ? 21.234 11.555 17.562 1 92.62 190 LEU B C 1
ATOM 5080 O O . LEU B 1 190 ? 21.688 11.305 16.438 1 92.62 190 LEU B O 1
ATOM 5084 N N . ALA B 1 191 ? 21.984 11.906 18.516 1 92.75 191 ALA B N 1
ATOM 5085 C CA . ALA B 1 191 ? 23.422 12.109 18.391 1 92.75 191 ALA B CA 1
ATOM 5086 C C . ALA B 1 191 ? 24.156 10.781 18.234 1 92.75 191 ALA B C 1
ATOM 5088 O O . ALA B 1 191 ? 25.328 10.758 17.859 1 92.75 191 ALA B O 1
ATOM 5089 N N . LYS B 1 192 ? 23.484 9.711 18.453 1 91.56 192 LYS B N 1
ATOM 5090 C CA . LYS B 1 192 ? 24.109 8.398 18.359 1 91.56 192 LYS B CA 1
ATOM 5091 C C . LYS B 1 192 ? 24.266 7.973 16.891 1 91.56 192 LYS B C 1
ATOM 5093 O O . LYS B 1 192 ? 24.922 6.973 16.609 1 91.56 192 LYS B O 1
ATOM 5098 N N . ARG B 1 193 ? 23.656 8.633 16.016 1 93.38 193 ARG B N 1
ATOM 5099 C CA . ARG B 1 193 ? 23.859 8.359 14.594 1 93.38 193 ARG B CA 1
ATOM 5100 C C . ARG B 1 193 ? 25.312 8.625 14.195 1 93.38 193 ARG B C 1
ATOM 5102 O O . ARG B 1 193 ? 25.844 9.695 14.484 1 93.38 193 ARG B O 1
ATOM 5109 N N . SER B 1 194 ? 25.984 7.77 13.5 1 92.94 194 SER B N 1
ATOM 5110 C CA . SER B 1 194 ? 27.406 7.891 13.164 1 92.94 194 SER B CA 1
ATOM 5111 C C . SER B 1 194 ? 27.625 8.906 12.047 1 92.94 194 SER B C 1
ATOM 5113 O O . SER B 1 194 ? 26.75 9.109 11.211 1 92.94 194 SER B O 1
ATOM 5115 N N . PRO B 1 195 ? 28.812 9.5 12.039 1 93.31 195 PRO B N 1
ATOM 5116 C CA . PRO B 1 195 ? 29.141 10.398 10.938 1 93.31 195 PRO B CA 1
ATOM 5117 C C . PRO B 1 195 ? 29.078 9.703 9.578 1 93.31 195 PRO B C 1
ATOM 5119 O O . PRO B 1 195 ? 28.672 10.312 8.586 1 93.31 195 PRO B O 1
ATOM 5122 N N . GLY B 1 196 ? 29.516 8.477 9.539 1 93.75 196 GLY B N 1
ATOM 5123 C CA . GLY B 1 196 ? 29.438 7.715 8.305 1 93.75 196 GLY B CA 1
ATOM 5124 C C . GLY B 1 196 ? 28.016 7.574 7.773 1 93.75 196 GLY B C 1
ATOM 5125 O O . GLY B 1 196 ? 27.781 7.715 6.574 1 93.75 196 GLY B O 1
ATOM 5126 N N . MET B 1 197 ? 27.109 7.34 8.633 1 92.94 197 MET B N 1
ATOM 5127 C CA . MET B 1 197 ? 25.703 7.238 8.242 1 92.94 197 MET B CA 1
ATOM 5128 C C . MET B 1 197 ? 25.188 8.57 7.719 1 92.94 197 MET B C 1
ATOM 5130 O O . MET B 1 197 ? 24.438 8.617 6.746 1 92.94 197 MET B O 1
ATOM 5134 N N . MET B 1 198 ? 25.609 9.641 8.359 1 93.12 198 MET B N 1
ATOM 5135 C CA . MET B 1 198 ? 25.078 10.953 8.016 1 93.12 198 MET B CA 1
ATOM 5136 C C . MET B 1 198 ? 25.531 11.359 6.609 1 93.12 198 MET B C 1
ATOM 5138 O O . MET B 1 198 ? 24.844 12.148 5.945 1 93.12 198 MET B O 1
ATOM 5142 N N . GLU B 1 199 ? 26.594 10.812 6.078 1 93.25 199 GLU B N 1
ATOM 5143 C CA . GLU B 1 199 ? 27.094 11.117 4.738 1 93.25 199 GLU B CA 1
ATOM 5144 C C . GLU B 1 199 ? 26.062 10.758 3.672 1 93.25 199 GLU B C 1
ATOM 5146 O O . GLU B 1 199 ? 25.859 11.508 2.711 1 93.25 199 GLU B O 1
ATOM 5151 N N . TRP B 1 200 ? 25.469 9.602 3.867 1 93.12 200 TRP B N 1
ATOM 5152 C CA . TRP B 1 200 ? 24.469 9.211 2.881 1 93.12 200 TRP B CA 1
ATOM 5153 C C . TRP B 1 200 ? 23.062 9.656 3.32 1 93.12 200 TRP B C 1
ATOM 5155 O O . TRP B 1 200 ? 22.172 9.797 2.492 1 93.12 200 TRP B O 1
ATOM 5165 N N . ARG B 1 201 ? 22.875 9.828 4.629 1 94.44 201 ARG B N 1
ATOM 5166 C CA . ARG B 1 201 ? 21.547 10.141 5.172 1 94.44 201 ARG B CA 1
ATOM 5167 C C . ARG B 1 201 ? 21.125 11.555 4.797 1 94.44 201 ARG B C 1
ATOM 5169 O O . ARG B 1 201 ? 19.953 11.797 4.5 1 94.44 201 ARG B O 1
ATOM 5176 N N . VAL B 1 202 ? 21.953 12.484 4.836 1 88.62 202 VAL B N 1
ATOM 5177 C CA . VAL B 1 202 ? 21.641 13.898 4.605 1 88.62 202 VAL B CA 1
ATOM 5178 C C . VAL B 1 202 ? 21.141 14.086 3.178 1 88.62 202 VAL B C 1
ATOM 5180 O O . VAL B 1 202 ? 20.094 14.703 2.963 1 88.62 202 VAL B O 1
ATOM 5183 N N . PRO B 1 203 ? 21.781 13.5 2.188 1 88.38 203 PRO B N 1
ATOM 5184 C CA . PRO B 1 203 ? 21.281 13.688 0.822 1 88.38 203 PRO B CA 1
ATOM 5185 C C . PRO B 1 203 ? 20.156 12.719 0.462 1 88.38 203 PRO B C 1
ATOM 5187 O O . PRO B 1 203 ? 19.578 12.82 -0.622 1 88.38 203 PRO B O 1
ATOM 5190 N N . LEU B 1 204 ? 19.859 11.734 1.361 1 92.94 204 LEU B N 1
ATOM 5191 C CA . LEU B 1 204 ? 18.812 10.773 1.063 1 92.94 204 LEU B CA 1
ATOM 5192 C C . LEU B 1 204 ? 17.469 11.477 0.874 1 92.94 204 LEU B C 1
ATOM 5194 O O . LEU B 1 204 ? 17.047 12.258 1.728 1 92.94 204 LEU B O 1
ATOM 5198 N N . LYS B 1 205 ? 16.859 11.25 -0.259 1 94.44 205 LYS B N 1
ATOM 5199 C CA . LYS B 1 205 ? 15.57 11.883 -0.561 1 94.44 205 LYS B CA 1
ATOM 5200 C C . LYS B 1 205 ? 14.469 11.359 0.352 1 94.44 205 LYS B C 1
ATOM 5202 O O . LYS B 1 205 ? 14.297 10.141 0.482 1 94.44 205 LYS B O 1
ATOM 5207 N N . TYR B 1 206 ? 13.836 12.289 1.017 1 96.06 206 TYR B N 1
ATOM 5208 C CA . TYR B 1 206 ? 12.695 11.984 1.869 1 96.06 206 TYR B CA 1
ATOM 5209 C C . TYR B 1 206 ? 11.469 11.641 1.033 1 96.06 206 TYR B C 1
ATOM 5211 O O . TYR B 1 206 ? 11.102 12.391 0.124 1 96.06 206 TYR B O 1
ATOM 5219 N N . PRO B 1 207 ? 10.836 10.414 1.271 1 97.19 207 PRO B N 1
ATOM 5220 C CA . PRO B 1 207 ? 9.664 10.031 0.473 1 97.19 207 PRO B CA 1
ATOM 5221 C C . PRO B 1 207 ? 8.367 10.625 1.01 1 97.19 207 PRO B C 1
ATOM 5223 O O . PRO B 1 207 ? 7.465 9.883 1.411 1 97.19 207 PRO B O 1
ATOM 5226 N N . GLN B 1 208 ? 8.164 11.914 0.906 1 96.5 208 GLN B N 1
ATOM 5227 C CA . GLN B 1 208 ? 7.059 12.648 1.517 1 96.5 208 GLN B CA 1
ATOM 5228 C C . GLN B 1 208 ? 5.711 12.086 1.078 1 96.5 208 GLN B C 1
ATOM 5230 O O . GLN B 1 208 ? 4.824 11.867 1.905 1 96.5 208 GLN B O 1
ATOM 5235 N N . ASN B 1 209 ? 5.574 11.836 -0.172 1 97.62 209 ASN B N 1
ATOM 5236 C CA . ASN B 1 209 ? 4.273 11.43 -0.69 1 97.62 209 ASN B CA 1
ATOM 5237 C C . ASN B 1 209 ? 3.932 10 -0.279 1 97.62 209 ASN B C 1
ATOM 5239 O O . ASN B 1 209 ? 2.768 9.68 -0.038 1 97.62 209 ASN B O 1
ATOM 5243 N N . LEU B 1 210 ? 4.945 9.133 -0.258 1 97.94 210 LEU B N 1
ATOM 5244 C CA . LEU B 1 210 ? 4.711 7.812 0.317 1 97.94 210 LEU B CA 1
ATOM 5245 C C . LEU B 1 210 ? 4.293 7.922 1.779 1 97.94 210 LEU B C 1
ATOM 5247 O O . LEU B 1 210 ? 3.336 7.27 2.205 1 97.94 210 LEU B O 1
ATOM 5251 N N . MET B 1 211 ? 4.977 8.789 2.479 1 98.31 211 MET B N 1
ATOM 5252 C CA . MET B 1 211 ? 4.703 8.977 3.9 1 98.31 211 MET B CA 1
ATOM 5253 C C . MET B 1 211 ? 3.287 9.508 4.113 1 98.31 211 MET B C 1
ATOM 5255 O O . MET B 1 211 ? 2.574 9.039 5.004 1 98.31 211 MET B O 1
ATOM 5259 N N . ARG B 1 212 ? 2.861 10.422 3.361 1 98.06 212 ARG B N 1
ATOM 5260 C CA . ARG B 1 212 ? 1.502 10.953 3.428 1 98.06 212 ARG B CA 1
ATOM 5261 C C . ARG B 1 212 ? 0.475 9.859 3.152 1 98.06 212 ARG B C 1
ATOM 5263 O O . ARG B 1 212 ? -0.533 9.758 3.855 1 98.06 212 ARG B O 1
ATOM 5270 N N . ASN B 1 213 ? 0.738 9.094 2.121 1 97.62 213 ASN B N 1
ATOM 5271 C CA . ASN B 1 213 ? -0.184 8.023 1.763 1 97.62 213 ASN B CA 1
ATOM 5272 C C . ASN B 1 213 ? -0.292 6.98 2.875 1 97.62 213 ASN B C 1
ATOM 5274 O O . ASN B 1 213 ? -1.387 6.5 3.176 1 97.62 213 ASN B O 1
ATOM 5278 N N . VAL B 1 214 ? 0.865 6.645 3.451 1 98.06 214 VAL B N 1
ATOM 5279 C CA . VAL B 1 214 ? 0.875 5.656 4.523 1 98.06 214 VAL B CA 1
ATOM 5280 C C . VAL B 1 214 ? 0.061 6.168 5.707 1 98.06 214 VAL B C 1
ATOM 5282 O O . VAL B 1 214 ? -0.789 5.453 6.242 1 98.06 214 VAL B O 1
ATOM 5285 N N . ALA B 1 215 ? 0.268 7.371 6.094 1 98.44 215 ALA B N 1
ATOM 5286 C CA . ALA B 1 215 ? -0.451 7.957 7.223 1 98.44 215 ALA B CA 1
ATOM 5287 C C . ALA B 1 215 ? -1.949 8.031 6.938 1 98.44 215 ALA B C 1
ATOM 5289 O O . ALA B 1 215 ? -2.768 7.664 7.785 1 98.44 215 ALA B O 1
ATOM 5290 N N . ARG B 1 216 ? -2.312 8.445 5.82 1 97.44 216 ARG B N 1
ATOM 5291 C CA . ARG B 1 216 ? -3.711 8.625 5.445 1 97.44 216 ARG B CA 1
ATOM 5292 C C . ARG B 1 216 ? -4.418 7.281 5.312 1 97.44 216 ARG B C 1
ATOM 5294 O O . ARG B 1 216 ? -5.547 7.117 5.789 1 97.44 216 ARG B O 1
ATOM 5301 N N . SER B 1 217 ? -3.768 6.324 4.656 1 97 217 SER B N 1
ATOM 5302 C CA . SER B 1 217 ? -4.41 5.047 4.355 1 97 217 SER B CA 1
ATOM 5303 C C . SER B 1 217 ? -4.594 4.211 5.617 1 97 217 SER B C 1
ATOM 5305 O O . SER B 1 217 ? -5.391 3.268 5.637 1 97 217 SER B O 1
ATOM 5307 N N . SER B 1 218 ? -3.855 4.547 6.621 1 97.06 218 SER B N 1
ATOM 5308 C CA . SER B 1 218 ? -3.967 3.797 7.867 1 97.06 218 SER B CA 1
ATOM 5309 C C . SER B 1 218 ? -5.098 4.336 8.742 1 97.06 218 SER B C 1
ATOM 5311 O O . SER B 1 218 ? -5.438 3.742 9.766 1 97.06 218 SER B O 1
ATOM 5313 N N . CYS B 1 219 ? -5.656 5.512 8.312 1 95.81 219 CYS B N 1
ATOM 5314 C CA . CYS B 1 219 ? -6.863 6.016 8.961 1 95.81 219 CYS B CA 1
ATOM 5315 C C . CYS B 1 219 ? -8.094 5.234 8.508 1 95.81 219 CYS B C 1
ATOM 5317 O O . CYS B 1 219 ? -8.359 5.133 7.309 1 95.81 219 CYS B O 1
ATOM 5319 N N . ASN B 1 220 ? -8.805 4.652 9.367 1 88.69 220 ASN B N 1
ATOM 5320 C CA . ASN B 1 220 ? -9.992 3.877 9.023 1 88.69 220 ASN B CA 1
ATOM 5321 C C . ASN B 1 220 ? -11.273 4.672 9.266 1 88.69 220 ASN B C 1
ATOM 5323 O O . ASN B 1 220 ? -12.32 4.098 9.555 1 88.69 220 ASN B O 1
ATOM 5327 N N . THR B 1 221 ? -11.156 5.988 9.234 1 92.88 221 THR B N 1
ATOM 5328 C CA . THR B 1 221 ? -12.297 6.891 9.359 1 92.88 221 THR B CA 1
ATOM 5329 C C . THR B 1 221 ? -12.773 7.352 7.988 1 92.88 221 THR B C 1
ATOM 5331 O O . THR B 1 221 ? -12.023 7.285 7.008 1 92.88 221 THR B O 1
ATOM 5334 N N . PRO B 1 222 ? -14.039 7.793 7.891 1 90.56 222 PRO B N 1
ATOM 5335 C CA . PRO B 1 222 ? -14.555 8.258 6.602 1 90.56 222 PRO B CA 1
ATOM 5336 C C . PRO B 1 222 ? -13.773 9.445 6.051 1 90.56 222 PRO B C 1
ATOM 5338 O O . PRO B 1 222 ? -13.633 9.586 4.832 1 90.56 222 PRO B O 1
ATOM 5341 N N . PHE B 1 223 ? -13.258 10.297 6.965 1 94.75 223 PHE B N 1
ATOM 5342 C CA . PHE B 1 223 ? -12.508 11.484 6.566 1 94.75 223 PHE B CA 1
ATOM 5343 C C . PHE B 1 223 ? -11.109 11.469 7.176 1 94.75 223 PHE B C 1
ATOM 5345 O O . PHE B 1 223 ? -10.883 10.836 8.211 1 94.75 223 PHE B O 1
ATOM 5352 N N . THR B 1 224 ? -10.234 12.109 6.5 1 96.5 224 THR B N 1
ATOM 5353 C CA . THR B 1 224 ? -8.883 12.289 7.012 1 96.5 224 THR B CA 1
ATOM 5354 C C . THR B 1 224 ? -8.492 13.766 7 1 96.5 224 THR B C 1
ATOM 5356 O O . THR B 1 224 ? -8.844 14.492 6.074 1 96.5 224 THR B O 1
ATOM 5359 N N . PHE B 1 225 ? -7.902 14.195 8.062 1 98.25 225 PHE B N 1
ATOM 5360 C CA . PHE B 1 225 ? -7.277 15.508 8.188 1 98.25 225 PHE B CA 1
ATOM 5361 C C . PHE B 1 225 ? -5.766 15.406 8 1 98.25 225 PHE B C 1
ATOM 5363 O O . PHE B 1 225 ? -5.051 14.977 8.906 1 98.25 225 PHE B O 1
ATOM 5370 N N . LEU B 1 226 ? -5.293 15.75 6.84 1 96.62 226 LEU B N 1
ATOM 5371 C CA . LEU B 1 226 ? -3.883 15.594 6.512 1 96.62 226 LEU B CA 1
ATOM 5372 C C . LEU B 1 226 ? -3.102 16.859 6.824 1 96.62 226 LEU B C 1
ATOM 5374 O O . LEU B 1 226 ? -3.32 17.906 6.195 1 96.62 226 LEU B O 1
ATOM 5378 N N . ILE B 1 227 ? -2.121 16.797 7.734 1 96.44 227 ILE B N 1
ATOM 5379 C CA . ILE B 1 227 ? -1.398 18 8.172 1 96.44 227 ILE B CA 1
ATOM 5380 C C . ILE B 1 227 ? 0.085 17.672 8.328 1 96.44 227 ILE B C 1
ATOM 5382 O O . ILE B 1 227 ? 0.453 16.5 8.539 1 96.44 227 ILE B O 1
ATOM 5386 N N . ASP B 1 228 ? 0.893 18.656 8.133 1 95.06 228 ASP B N 1
ATOM 5387 C CA . ASP B 1 228 ? 2.275 18.516 8.578 1 95.06 228 ASP B CA 1
ATOM 5388 C C . ASP B 1 228 ? 2.365 18.516 10.102 1 95.06 228 ASP B C 1
ATOM 5390 O O . ASP B 1 228 ? 1.531 19.125 10.781 1 95.06 228 ASP B O 1
ATOM 5394 N N . VAL B 1 229 ? 3.361 17.891 10.641 1 96.12 229 VAL B N 1
ATOM 5395 C CA . VAL B 1 229 ? 3.418 17.625 12.07 1 96.12 229 VAL B CA 1
ATOM 5396 C C . VAL B 1 229 ? 3.594 18.938 12.828 1 96.12 229 VAL B C 1
ATOM 5398 O O . VAL B 1 229 ? 3.225 19.047 14 1 96.12 229 VAL B O 1
ATOM 5401 N N . ASP B 1 230 ? 4.129 19.969 12.18 1 94.38 230 ASP B N 1
ATOM 5402 C CA . ASP B 1 230 ? 4.379 21.234 12.852 1 94.38 230 ASP B CA 1
ATOM 5403 C C . ASP B 1 230 ? 3.203 22.203 12.68 1 94.38 230 ASP B C 1
ATOM 5405 O O . ASP B 1 230 ? 3.318 23.391 12.961 1 94.38 230 ASP B O 1
ATOM 5409 N N . MET B 1 231 ? 2.127 21.75 12.148 1 96.38 231 MET B N 1
ATOM 5410 C CA . MET B 1 231 ? 0.877 22.5 12.062 1 96.38 231 MET B CA 1
ATOM 5411 C C . MET B 1 231 ? -0.093 22.078 13.156 1 96.38 231 MET B C 1
ATOM 5413 O O . MET B 1 231 ? -0.681 21 13.086 1 96.38 231 MET B O 1
ATOM 5417 N N . VAL B 1 232 ? -0.288 22.938 14.062 1 97.88 232 VAL B N 1
ATOM 5418 C CA . VAL B 1 232 ? -1.106 22.625 15.227 1 97.88 232 VAL B CA 1
ATOM 5419 C C . VAL B 1 232 ? -2.539 23.094 14.992 1 97.88 232 VAL B C 1
ATOM 5421 O O . VAL B 1 232 ? -2.783 24.297 14.789 1 97.88 232 VAL B O 1
ATOM 5424 N N . PRO B 1 233 ? -3.49 22.188 15.031 1 98.25 233 PRO B N 1
ATOM 5425 C CA . PRO B 1 233 ? -4.883 22.609 14.891 1 98.25 233 PRO B CA 1
ATOM 5426 C C . PRO B 1 233 ? -5.359 23.484 16.047 1 98.25 233 PRO B C 1
ATOM 5428 O O . PRO B 1 233 ? -4.848 23.375 17.156 1 98.25 233 PRO B O 1
ATOM 5431 N N . MET B 1 234 ? -6.312 24.328 15.781 1 97.56 234 MET B N 1
ATOM 5432 C CA . MET B 1 234 ? -6.918 25.094 16.859 1 97.56 234 MET B CA 1
ATOM 5433 C C . MET B 1 234 ? -7.613 24.172 17.859 1 97.56 234 MET B C 1
ATOM 5435 O O . MET B 1 234 ? -8.109 23.109 17.484 1 97.56 234 MET B O 1
ATOM 5439 N N . PRO B 1 235 ? -7.652 24.578 19.141 1 96.69 235 PRO B N 1
ATOM 5440 C CA . PRO B 1 235 ? -8.367 23.75 20.125 1 96.69 235 PRO B CA 1
ATOM 5441 C C . PRO B 1 235 ? -9.836 23.547 19.766 1 96.69 235 PRO B C 1
ATOM 5443 O O . PRO B 1 235 ? -10.5 24.484 19.312 1 96.69 235 PRO B O 1
ATOM 5446 N N . GLY B 1 236 ? -10.273 22.281 19.891 1 96.25 236 GLY B N 1
ATOM 5447 C CA . GLY B 1 236 ? -11.68 21.984 19.656 1 96.25 236 GLY B CA 1
ATOM 5448 C C . GLY B 1 236 ? -11.992 21.641 18.219 1 96.25 236 GLY B C 1
ATOM 5449 O O . GLY B 1 236 ? -13.125 21.281 17.891 1 96.25 236 GLY B O 1
ATOM 5450 N N . LEU B 1 237 ? -11.016 21.734 17.312 1 97.69 237 LEU B N 1
ATOM 5451 C CA . LEU B 1 237 ? -11.258 21.531 15.891 1 97.69 237 LEU B CA 1
ATOM 5452 C C . LEU B 1 237 ? -11.797 20.141 15.617 1 97.69 237 LEU B C 1
ATOM 5454 O O . LEU B 1 237 ? -12.711 19.969 14.805 1 97.69 237 LEU B O 1
ATOM 5458 N N . LYS B 1 238 ? -11.281 19.094 16.266 1 97.56 238 LYS B N 1
ATOM 5459 C CA . LYS B 1 238 ? -11.711 17.719 16.062 1 97.56 238 LYS B CA 1
ATOM 5460 C C . LYS B 1 238 ? -13.211 17.562 16.312 1 97.56 238 LYS B C 1
ATOM 5462 O O . LYS B 1 238 ? -13.93 17 15.477 1 97.56 238 LYS B O 1
ATOM 5467 N N . GLU B 1 239 ? -13.711 18.062 17.406 1 95.38 239 GLU B N 1
ATOM 5468 C CA . GLU B 1 239 ? -15.125 17.984 17.766 1 95.38 239 GLU B CA 1
ATOM 5469 C C . GLU B 1 239 ? -15.992 18.766 16.797 1 95.38 239 GLU B C 1
ATOM 5471 O O . GLU B 1 239 ? -17.047 18.281 16.375 1 95.38 239 GLU B O 1
ATOM 5476 N N . SER B 1 240 ? -15.492 19.922 16.453 1 95.81 240 SER B N 1
ATOM 5477 C CA . SER B 1 240 ? -16.219 20.75 15.5 1 95.81 240 SER B CA 1
ATOM 5478 C C . SER B 1 240 ? -16.344 20.062 14.141 1 95.81 240 SER B C 1
ATOM 5480 O O . SER B 1 240 ? -17.391 20.125 13.5 1 95.81 240 SER B O 1
ATOM 5482 N N . LEU B 1 241 ? -15.273 19.453 13.711 1 96.56 241 LEU B N 1
ATOM 5483 C CA . LEU B 1 241 ? -15.266 18.734 12.438 1 96.56 241 LEU B CA 1
ATOM 5484 C C . LEU B 1 241 ? -16.203 17.547 12.469 1 96.56 241 LEU B C 1
ATOM 5486 O O . LEU B 1 241 ? -16.922 17.281 11.5 1 96.56 241 LEU B O 1
ATOM 5490 N N . ASP B 1 242 ? -16.219 16.781 13.539 1 94.38 242 ASP B N 1
ATOM 5491 C CA . ASP B 1 242 ? -17.125 15.641 13.656 1 94.38 242 ASP B CA 1
ATOM 5492 C C . ASP B 1 242 ? -18.578 16.078 13.461 1 94.38 242 ASP B C 1
ATOM 5494 O O . ASP B 1 242 ? -19.312 15.453 12.703 1 94.38 242 ASP B O 1
ATOM 5498 N N . GLY B 1 243 ? -18.938 17.172 14.164 1 92.31 243 GLY B N 1
ATOM 5499 C CA . GLY B 1 243 ? -20.297 17.703 14.031 1 92.31 243 GLY B CA 1
ATOM 5500 C C . GLY B 1 243 ? -20.609 18.188 12.633 1 92.31 243 GLY B C 1
ATOM 5501 O O . GLY B 1 243 ? -21.656 17.844 12.078 1 92.31 243 GLY B O 1
ATOM 5502 N N . PHE B 1 244 ? -19.75 18.906 12.07 1 94.25 244 PHE B N 1
ATOM 5503 C CA . PHE B 1 244 ? -19.922 19.484 10.742 1 94.25 244 PHE B CA 1
ATOM 5504 C C . PHE B 1 244 ? -20.062 18.375 9.695 1 94.25 244 PHE B C 1
ATOM 5506 O O . PHE B 1 244 ? -20.969 18.422 8.859 1 94.25 244 PHE B O 1
ATOM 5513 N N . LEU B 1 245 ? -19.172 17.344 9.758 1 93.19 245 LEU B N 1
ATOM 5514 C CA . LEU B 1 245 ? -19.125 16.281 8.75 1 93.19 245 LEU B CA 1
ATOM 5515 C C . LEU B 1 245 ? -20.328 15.352 8.883 1 93.19 245 LEU B C 1
ATOM 5517 O O . LEU B 1 245 ? -20.766 14.758 7.898 1 93.19 245 LEU B O 1
ATOM 5521 N N . GLU B 1 246 ? -20.797 15.18 10.023 1 88.38 246 GLU B N 1
ATOM 5522 C CA . GLU B 1 246 ? -22.016 14.414 10.227 1 88.38 246 GLU B CA 1
ATOM 5523 C C . GLU B 1 246 ? -23.203 15.062 9.523 1 88.38 246 GLU B C 1
ATOM 5525 O O . GLU B 1 246 ? -24.078 14.375 8.984 1 88.38 246 GLU B O 1
ATOM 5530 N N . SER B 1 247 ? -23.203 16.359 9.539 1 84.94 247 SER B N 1
ATOM 5531 C CA . SER B 1 247 ? -24.312 17.109 8.961 1 84.94 247 SER B CA 1
ATOM 5532 C C . SER B 1 247 ? -24.25 17.125 7.441 1 84.94 247 SER B C 1
ATOM 5534 O O . SER B 1 247 ? -25.266 17.328 6.77 1 84.94 247 SER B O 1
ATOM 5536 N N . GLN B 1 248 ? -23.062 17.078 6.828 1 80.19 248 GLN B N 1
ATOM 5537 C CA . GLN B 1 248 ? -22.891 17.094 5.379 1 80.19 248 GLN B CA 1
ATOM 5538 C C . GLN B 1 248 ? -23.422 15.812 4.742 1 80.19 248 GLN B C 1
ATOM 5540 O O . GLN B 1 248 ? -23.766 15.797 3.559 1 80.19 248 GLN B O 1
ATOM 5545 N N . GLY B 1 249 ? -23.812 14.852 5.422 1 65.88 249 GLY B N 1
ATOM 5546 C CA . GLY B 1 249 ? -24.312 13.586 4.906 1 65.88 249 GLY B CA 1
ATOM 5547 C C . GLY B 1 249 ? -23.312 12.852 4.047 1 65.88 249 GLY B C 1
ATOM 5548 O O . GLY B 1 249 ? -22.141 13.242 3.973 1 65.88 249 GLY B O 1
ATOM 5549 N N . ASN B 1 250 ? -23.672 11.688 3.51 1 61.19 250 ASN B N 1
ATOM 5550 C CA . ASN B 1 250 ? -22.844 10.805 2.693 1 61.19 250 ASN B CA 1
ATOM 5551 C C . ASN B 1 250 ? -22.844 11.242 1.229 1 61.19 250 ASN B C 1
ATOM 5553 O O . ASN B 1 250 ? -22.094 10.688 0.417 1 61.19 250 ASN B O 1
ATOM 5557 N N . GLU B 1 251 ? -23.625 12.289 0.925 1 56.28 251 GLU B N 1
ATOM 5558 C CA . GLU B 1 251 ? -23.891 12.586 -0.48 1 56.28 251 GLU B CA 1
ATOM 5559 C C . GLU B 1 251 ? -22.766 13.43 -1.086 1 56.28 251 GLU B C 1
ATOM 5561 O O . GLU B 1 251 ? -22.625 13.484 -2.309 1 56.28 251 GLU B O 1
ATOM 5566 N N . SER B 1 252 ? -22.047 14.102 -0.236 1 58.84 252 SER B N 1
ATOM 5567 C CA . SER B 1 252 ? -21.094 15.062 -0.792 1 58.84 252 SER B CA 1
ATOM 5568 C C . SER B 1 252 ? -19.797 14.375 -1.213 1 58.84 252 SER B C 1
ATOM 5570 O O . SER B 1 252 ? -18.859 14.273 -0.424 1 58.84 252 SER B O 1
ATOM 5572 N N . THR B 1 253 ? -19.734 13.797 -2.504 1 72 253 THR B N 1
ATOM 5573 C CA . THR B 1 253 ? -18.688 12.828 -2.754 1 72 253 THR B CA 1
ATOM 5574 C C . THR B 1 253 ? -17.438 13.516 -3.301 1 72 253 THR B C 1
ATOM 5576 O O . THR B 1 253 ? -16.312 13.023 -3.127 1 72 253 THR B O 1
ATOM 5579 N N . LYS B 1 254 ? -17.484 14.836 -3.686 1 90.69 254 LYS B N 1
ATOM 5580 C CA . LYS B 1 254 ? -16.25 15.398 -4.223 1 90.69 254 LYS B CA 1
ATOM 5581 C C . LYS B 1 254 ? -15.953 16.766 -3.602 1 90.69 254 LYS B C 1
ATOM 5583 O O . LYS B 1 254 ? -15.688 17.734 -4.316 1 90.69 254 LYS B O 1
ATOM 5588 N N . CYS B 1 255 ? -15.969 16.797 -2.211 1 93.62 255 CYS B N 1
ATOM 5589 C CA . CYS B 1 255 ? -15.648 18.016 -1.473 1 93.62 255 CYS B CA 1
ATOM 5590 C C . CYS B 1 255 ? -14.375 17.844 -0.653 1 93.62 255 CYS B C 1
ATOM 5592 O O . CYS B 1 255 ? -14.172 16.797 -0.03 1 93.62 255 CYS B O 1
ATOM 5594 N N . VAL B 1 256 ? -13.602 18.828 -0.73 1 96 256 VAL B N 1
ATOM 5595 C CA . VAL B 1 256 ? -12.406 18.984 0.09 1 96 256 VAL B CA 1
ATOM 5596 C C . VAL B 1 256 ? -12.539 20.219 0.973 1 96 256 VAL B C 1
ATOM 5598 O O . VAL B 1 256 ? -12.711 21.328 0.47 1 96 256 VAL B O 1
ATOM 5601 N N . TYR B 1 257 ? -12.492 20.047 2.242 1 96.88 257 TYR B N 1
ATOM 5602 C CA . TYR B 1 257 ? -12.664 21.156 3.172 1 96.88 257 TYR B CA 1
ATOM 5603 C C . TYR B 1 257 ? -11.32 21.75 3.588 1 96.88 257 TYR B C 1
ATOM 5605 O O . TYR B 1 257 ? -10.586 21.125 4.359 1 96.88 257 TYR B O 1
ATOM 5613 N N . VAL B 1 258 ? -11.062 22.906 3.115 1 98 258 VAL B N 1
ATOM 5614 C CA . VAL B 1 258 ? -9.758 23.547 3.273 1 98 258 VAL B CA 1
ATOM 5615 C C . VAL B 1 258 ? -9.688 24.25 4.625 1 98 258 VAL B C 1
ATOM 5617 O O . VAL B 1 258 ? -10.633 24.938 5.02 1 98 258 VAL B O 1
ATOM 5620 N N . ILE B 1 259 ? -8.594 24.094 5.301 1 98.31 259 ILE B N 1
ATOM 5621 C CA . ILE B 1 259 ? -8.344 24.734 6.59 1 98.31 259 ILE B CA 1
ATOM 5622 C C . ILE B 1 259 ? -7.148 25.672 6.477 1 98.31 259 ILE B C 1
ATOM 5624 O O . ILE B 1 259 ? -6.016 25.234 6.27 1 98.31 259 ILE B O 1
ATOM 5628 N N . PRO B 1 260 ? -7.352 26.953 6.68 1 97.5 260 PRO B N 1
ATOM 5629 C CA . PRO B 1 260 ? -6.25 27.922 6.598 1 97.5 260 PRO B CA 1
ATOM 5630 C C . PRO B 1 260 ? -5.141 27.625 7.605 1 97.5 260 PRO B C 1
ATOM 5632 O O . PRO B 1 260 ? -5.418 27.188 8.727 1 97.5 260 PRO B O 1
ATOM 5635 N N . THR B 1 261 ? -3.934 27.875 7.191 1 97.12 261 THR B N 1
ATOM 5636 C CA . THR B 1 261 ? -2.771 27.75 8.062 1 97.12 261 THR B CA 1
ATOM 5637 C C . THR B 1 261 ? -2.059 29.094 8.211 1 97.12 261 THR B C 1
ATOM 5639 O O . THR B 1 261 ? -1.862 29.812 7.227 1 97.12 261 THR B O 1
ATOM 5642 N N . TYR B 1 262 ? -1.699 29.453 9.398 1 97.25 262 TYR B N 1
ATOM 5643 C CA . TYR B 1 262 ? -1 30.703 9.68 1 97.25 262 TYR B CA 1
ATOM 5644 C C . TYR B 1 262 ? 0.308 30.438 10.414 1 97.25 262 TYR B C 1
ATOM 5646 O O . TYR B 1 262 ? 0.401 29.5 11.219 1 97.25 262 TYR B O 1
ATOM 5654 N N . GLU B 1 263 ? 1.286 31.203 10.086 1 96.38 263 GLU B N 1
ATOM 5655 C CA . GLU B 1 263 ? 2.529 31.25 10.852 1 96.38 263 GLU B CA 1
ATOM 5656 C C . GLU B 1 263 ? 2.402 32.188 12.055 1 96.38 263 GLU B C 1
ATOM 5658 O O . GLU B 1 263 ? 1.88 33.281 11.938 1 96.38 263 GLU B O 1
ATOM 5663 N N . ILE B 1 264 ? 2.846 31.703 13.172 1 97.5 264 ILE B N 1
ATOM 5664 C CA . ILE B 1 264 ? 2.787 32.469 14.406 1 97.5 264 ILE B CA 1
ATOM 5665 C C . ILE B 1 264 ? 4.199 32.875 14.836 1 97.5 264 ILE B C 1
ATOM 5667 O O . ILE B 1 264 ? 5.09 32.031 14.906 1 97.5 264 ILE B O 1
ATOM 5671 N N . HIS B 1 265 ? 4.367 34.094 15.094 1 95.88 265 HIS B N 1
ATOM 5672 C CA . HIS B 1 265 ? 5.668 34.594 15.5 1 95.88 265 HIS B CA 1
ATOM 5673 C C . HIS B 1 265 ? 6.172 33.906 16.75 1 95.88 265 HIS B C 1
ATOM 5675 O O . HIS B 1 265 ? 5.391 33.594 17.656 1 95.88 265 HIS B O 1
ATOM 5681 N N . ASP B 1 266 ? 7.465 33.812 16.891 1 92.94 266 ASP B N 1
ATOM 5682 C CA . ASP B 1 266 ? 8.094 33.062 17.969 1 92.94 266 ASP B CA 1
ATOM 5683 C C . ASP B 1 266 ? 7.82 33.688 19.328 1 92.94 266 ASP B C 1
ATOM 5685 O O . ASP B 1 266 ? 7.848 33.031 20.359 1 92.94 266 ASP B O 1
ATOM 5689 N N . SER B 1 267 ? 7.555 34.938 19.312 1 94.31 267 SER B N 1
ATOM 5690 C CA . SER B 1 267 ? 7.332 35.656 20.562 1 94.31 267 SER B CA 1
ATOM 5691 C C . SER B 1 267 ? 5.992 35.281 21.188 1 94.31 267 SER B C 1
ATOM 5693 O O . SER B 1 267 ? 5.746 35.562 22.359 1 94.31 267 SER B O 1
ATOM 5695 N N . VAL B 1 268 ? 5.145 34.75 20.391 1 95.5 268 VAL B N 1
ATOM 5696 C CA . VAL B 1 268 ? 3.834 34.344 20.875 1 95.5 268 VAL B CA 1
ATOM 5697 C C . VAL B 1 268 ? 3.945 32.969 21.562 1 95.5 268 VAL B C 1
ATOM 5699 O O . VAL B 1 268 ? 4.219 31.969 20.906 1 95.5 268 VAL B O 1
ATOM 5702 N N . THR B 1 269 ? 3.746 32.906 22.828 1 92.62 269 THR B N 1
ATOM 5703 C CA . THR B 1 269 ? 3.975 31.688 23.609 1 92.62 269 THR B CA 1
ATOM 5704 C C . THR B 1 269 ? 2.736 30.797 23.594 1 92.62 269 THR B C 1
ATOM 5706 O O . THR B 1 269 ? 2.848 29.578 23.672 1 92.62 269 THR B O 1
ATOM 5709 N N . VAL B 1 270 ? 1.616 31.484 23.578 1 94.62 270 VAL B N 1
ATOM 5710 C CA . VAL B 1 270 ? 0.366 30.734 23.562 1 94.62 270 VAL B CA 1
ATOM 5711 C C . VAL B 1 270 ? -0.293 30.875 22.188 1 94.62 270 VAL B C 1
ATOM 5713 O O . VAL B 1 270 ? -0.582 31.984 21.734 1 94.62 270 VAL B O 1
ATOM 5716 N N . LEU B 1 271 ? -0.526 29.781 21.562 1 96.88 271 LEU B N 1
ATOM 5717 C CA . LEU B 1 271 ? -1.144 29.781 20.234 1 96.88 271 LEU B CA 1
ATOM 5718 C C . LEU B 1 271 ? -2.584 30.281 20.312 1 96.88 271 LEU B C 1
ATOM 5720 O O . LEU B 1 271 ? -3.254 30.109 21.328 1 96.88 271 LEU B O 1
ATOM 5724 N N . PRO B 1 272 ? -3.076 30.922 19.25 1 97.75 272 PRO B N 1
ATOM 5725 C CA . PRO B 1 272 ? -4.457 31.422 19.25 1 97.75 272 PRO B CA 1
ATOM 5726 C C . PRO B 1 272 ? -5.484 30.297 19.344 1 97.75 272 PRO B C 1
ATOM 5728 O O . PRO B 1 272 ? -5.309 29.25 18.719 1 97.75 272 PRO B O 1
ATOM 5731 N N . ARG B 1 273 ? -6.547 30.562 20.062 1 96.44 273 ARG B N 1
ATOM 5732 C CA . ARG B 1 273 ? -7.52 29.516 20.375 1 96.44 273 ARG B CA 1
ATOM 5733 C C . ARG B 1 273 ? -8.734 29.609 19.453 1 96.44 273 ARG B C 1
ATOM 5735 O O . ARG B 1 273 ? -9.516 28.656 19.344 1 96.44 273 ARG B O 1
ATOM 5742 N N . ASN B 1 274 ? -8.867 30.703 18.844 1 96.62 274 ASN B N 1
ATOM 5743 C CA . ASN B 1 274 ? -9.977 30.922 17.922 1 96.62 274 ASN B CA 1
ATOM 5744 C C . ASN B 1 274 ? -9.617 31.953 16.859 1 96.62 274 ASN B C 1
ATOM 5746 O O . ASN B 1 274 ? -8.523 32.531 16.891 1 96.62 274 ASN B O 1
ATOM 5750 N N . LYS B 1 275 ? -10.516 32.094 15.977 1 97.38 275 LYS B N 1
ATOM 5751 C CA . LYS B 1 275 ? -10.273 32.969 14.828 1 97.38 275 LYS B CA 1
ATOM 5752 C C . LYS B 1 275 ? -10.039 34.406 15.258 1 97.38 275 LYS B C 1
ATOM 5754 O O . LYS B 1 275 ? -9.172 35.094 14.719 1 97.38 275 LYS B O 1
ATOM 5759 N N . THR B 1 276 ? -10.797 34.844 16.188 1 97.12 276 THR B N 1
ATOM 5760 C CA . THR B 1 276 ? -10.68 36.219 16.688 1 97.12 276 THR B CA 1
ATOM 5761 C C . THR B 1 276 ? -9.281 36.469 17.25 1 97.12 276 THR B C 1
ATOM 5763 O O . THR B 1 276 ? -8.656 37.469 16.938 1 97.12 276 THR B O 1
ATOM 5766 N N . GLU B 1 277 ? -8.781 35.531 18.047 1 97.75 277 GLU B N 1
ATOM 5767 C CA . GLU B 1 277 ? -7.434 35.656 18.609 1 97.75 277 GLU B CA 1
ATOM 5768 C C . GLU B 1 277 ? -6.379 35.656 17.5 1 97.75 277 GLU B C 1
ATOM 5770 O O . GLU B 1 277 ? -5.402 36.406 17.547 1 97.75 277 GLU B O 1
ATOM 5775 N N . LEU B 1 278 ? -6.535 34.75 16.547 1 98.25 278 LEU B N 1
ATOM 5776 C CA . LEU B 1 278 ? -5.598 34.656 15.43 1 98.25 278 LEU B CA 1
ATOM 5777 C C . LEU B 1 278 ? -5.523 35.969 14.656 1 98.25 278 LEU B C 1
ATOM 5779 O O . LEU B 1 278 ? -4.434 36.469 14.383 1 98.25 278 LEU B O 1
ATOM 5783 N N . LEU B 1 279 ? -6.699 36.562 14.344 1 97.56 279 LEU B N 1
ATOM 5784 C CA . LEU B 1 279 ? -6.746 37.781 13.547 1 97.56 279 LEU B CA 1
ATOM 5785 C C . LEU B 1 279 ? -6.188 38.969 14.328 1 97.56 279 LEU B C 1
ATOM 5787 O O . LEU B 1 279 ? -5.625 39.875 13.75 1 97.56 279 LEU B O 1
ATOM 5791 N N . ARG B 1 280 ? -6.363 38.906 15.633 1 97.88 280 ARG B N 1
ATOM 5792 C CA . ARG B 1 280 ? -5.719 39.906 16.469 1 97.88 280 ARG B CA 1
ATOM 5793 C C . ARG B 1 280 ? -4.199 39.875 16.328 1 97.88 280 ARG B C 1
ATOM 5795 O O . ARG B 1 280 ? -3.537 40.906 16.25 1 97.88 280 ARG B O 1
ATOM 5802 N N . LEU B 1 281 ? -3.654 38.625 16.281 1 98.12 281 LEU B N 1
ATOM 5803 C CA . LEU B 1 281 ? -2.219 38.469 16.078 1 98.12 281 LEU B CA 1
ATOM 5804 C C . LEU B 1 281 ? -1.801 38.969 14.695 1 98.12 281 LEU B C 1
ATOM 5806 O O . LEU B 1 281 ? -0.72 39.531 14.539 1 98.12 281 LEU B O 1
ATOM 5810 N N . VAL B 1 282 ? -2.633 38.75 13.742 1 97.38 282 VAL B N 1
ATOM 5811 C CA . VAL B 1 282 ? -2.346 39.219 12.391 1 97.38 282 VAL B CA 1
ATOM 5812 C C . VAL B 1 282 ? -2.268 40.719 12.383 1 97.38 282 VAL B C 1
ATOM 5814 O O . VAL B 1 282 ? -1.348 41.312 11.797 1 97.38 282 VAL B O 1
ATOM 5817 N N . LYS B 1 283 ? -3.23 41.375 13.039 1 97.19 283 LYS B N 1
ATOM 5818 C CA . LYS B 1 283 ? -3.268 42.812 13.109 1 97.19 283 LYS B CA 1
ATOM 5819 C C . LYS B 1 283 ? -2.012 43.375 13.781 1 97.19 283 LYS B C 1
ATOM 5821 O O . LYS B 1 283 ? -1.51 44.438 13.406 1 97.19 283 LYS B O 1
ATOM 5826 N N . LYS B 1 284 ? -1.522 42.594 14.688 1 97.75 284 LYS B N 1
ATOM 5827 C CA . LYS B 1 284 ? -0.333 43 15.43 1 97.75 284 LYS B CA 1
ATOM 5828 C C . LYS B 1 284 ? 0.94 42.594 14.703 1 97.75 284 LYS B C 1
ATOM 5830 O O . LYS B 1 284 ? 2.045 42.75 15.227 1 97.75 284 LYS B O 1
ATOM 5835 N N . LYS B 1 285 ? 0.808 41.938 13.523 1 96.62 285 LYS B N 1
ATOM 5836 C CA . LYS B 1 285 ? 1.921 41.469 12.703 1 96.62 285 LYS B CA 1
ATOM 5837 C C . LYS B 1 285 ? 2.691 40.344 13.406 1 96.62 285 LYS B C 1
ATOM 5839 O O . LYS B 1 285 ? 3.91 40.25 13.25 1 96.62 285 LYS B O 1
ATOM 5844 N N . LEU B 1 286 ? 1.959 39.625 14.25 1 97.75 286 LEU B N 1
ATOM 5845 C CA . LEU B 1 286 ? 2.539 38.5 14.961 1 97.75 286 LEU B CA 1
ATOM 5846 C C . LEU B 1 286 ? 2.066 37.188 14.352 1 97.75 286 LEU B C 1
ATOM 5848 O O . LEU B 1 286 ? 2.369 36.094 14.875 1 97.75 286 LEU B O 1
ATOM 5852 N N . ALA B 1 287 ? 1.321 37.25 13.398 1 97.62 287 ALA B N 1
ATOM 5853 C CA . ALA B 1 287 ? 0.893 36.094 12.594 1 97.62 287 ALA B CA 1
ATOM 5854 C C . ALA B 1 287 ? 0.75 36.469 11.125 1 97.62 287 ALA B C 1
ATOM 5856 O O . ALA B 1 287 ? 0.523 37.656 10.805 1 97.62 287 ALA B O 1
ATOM 5857 N N . GLN B 1 288 ? 0.888 35.562 10.242 1 95.5 288 GLN B N 1
ATOM 5858 C CA . GLN B 1 288 ? 0.727 35.75 8.805 1 95.5 288 GLN B CA 1
ATOM 5859 C C . GLN B 1 288 ? 0.367 34.438 8.109 1 95.5 288 GLN B C 1
ATOM 5861 O O . GLN B 1 288 ? 0.624 33.375 8.641 1 95.5 288 GLN B O 1
ATOM 5866 N N . PRO B 1 289 ? -0.258 34.625 6.949 1 93.94 289 PRO B N 1
ATOM 5867 C CA . PRO B 1 289 ? -0.561 33.375 6.223 1 93.94 289 PRO B CA 1
ATOM 5868 C C . PRO B 1 289 ? 0.68 32.531 5.961 1 93.94 289 PRO B C 1
ATOM 5870 O O . PRO B 1 289 ? 1.759 33.062 5.699 1 93.94 289 PRO B O 1
ATOM 5873 N N . PHE B 1 290 ? 0.515 31.234 6.043 1 91.5 290 PHE B N 1
ATOM 5874 C CA . PHE B 1 290 ? 1.604 30.281 5.871 1 91.5 290 PHE B CA 1
ATOM 5875 C C . PHE B 1 290 ? 2.279 30.469 4.52 1 91.5 290 PHE B C 1
ATOM 5877 O O . PHE B 1 290 ? 1.606 30.531 3.486 1 91.5 290 PHE B O 1
ATOM 5884 N N . HIS B 1 291 ? 3.598 30.609 4.422 1 82 291 HIS B N 1
ATOM 5885 C CA . HIS B 1 291 ? 4.469 30.672 3.256 1 82 291 HIS B CA 1
ATOM 5886 C C . HIS B 1 291 ? 4.223 31.969 2.467 1 82 291 HIS B C 1
ATOM 5888 O O . HIS B 1 291 ? 4.555 32.031 1.283 1 82 291 HIS B O 1
ATOM 5894 N N . VAL B 1 292 ? 3.6 32.938 2.988 1 81.62 292 VAL B N 1
ATOM 5895 C CA . VAL B 1 292 ? 3.271 34.188 2.271 1 81.62 292 VAL B CA 1
ATOM 5896 C C . VAL B 1 292 ? 4.551 34.844 1.772 1 81.62 292 VAL B C 1
ATOM 5898 O O . VAL B 1 292 ? 4.562 35.469 0.704 1 81.62 292 VAL B O 1
ATOM 5901 N N . LYS B 1 293 ? 5.629 34.562 2.381 1 73.06 293 LYS B N 1
ATOM 5902 C CA . LYS B 1 293 ? 6.883 35.219 2.018 1 73.06 293 LYS B CA 1
ATOM 5903 C C . LYS B 1 293 ? 7.762 34.312 1.176 1 73.06 293 LYS B C 1
ATOM 5905 O O . LYS B 1 293 ? 8.695 34.781 0.515 1 73.06 293 LYS B O 1
ATOM 5910 N N . VAL B 1 294 ? 7.496 33.031 1.173 1 74.69 294 VAL B N 1
ATOM 5911 C CA . VAL B 1 294 ? 8.445 32.094 0.581 1 74.69 294 VAL B CA 1
ATOM 5912 C C . VAL B 1 294 ? 7.805 31.391 -0.61 1 74.69 294 VAL B C 1
ATOM 5914 O O . VAL B 1 294 ? 8.492 31 -1.56 1 74.69 294 VAL B O 1
ATOM 5917 N N . ALA B 1 295 ? 6.555 31.156 -0.533 1 75.94 295 ALA B N 1
ATOM 5918 C CA . ALA B 1 295 ? 5.836 30.438 -1.586 1 75.94 295 ALA B CA 1
ATOM 5919 C C . ALA B 1 295 ? 4.375 30.875 -1.642 1 75.94 295 ALA B C 1
ATOM 5921 O O . ALA B 1 295 ? 3.477 30.094 -1.323 1 75.94 295 ALA B O 1
ATOM 5922 N N . VAL B 1 296 ? 4.121 32 -2.195 1 76.62 296 VAL B N 1
ATOM 5923 C CA . VAL B 1 296 ? 2.824 32.688 -2.139 1 76.62 296 VAL B CA 1
ATOM 5924 C C . VAL B 1 296 ? 1.78 31.828 -2.871 1 76.62 296 VAL B C 1
ATOM 5926 O O . VAL B 1 296 ? 0.617 31.781 -2.465 1 76.62 296 VAL B O 1
ATOM 5929 N N . ARG B 1 297 ? 2.162 31.109 -3.816 1 81.75 297 ARG B N 1
ATOM 5930 C CA . ARG B 1 297 ? 1.22 30.359 -4.637 1 81.75 297 ARG B CA 1
ATOM 5931 C C . ARG B 1 297 ? 0.594 29.219 -3.842 1 81.75 297 ARG B C 1
ATOM 5933 O O . ARG B 1 297 ? -0.5 28.75 -4.168 1 81.75 297 ARG B O 1
ATOM 5940 N N . ASN B 1 298 ? 1.219 28.797 -2.816 1 88.06 298 ASN B N 1
ATOM 5941 C CA . ASN B 1 298 ? 0.768 27.656 -2.033 1 88.06 298 ASN B CA 1
ATOM 5942 C C . ASN B 1 298 ? -0.567 27.938 -1.349 1 88.06 298 ASN B C 1
ATOM 5944 O O . ASN B 1 298 ? -1.366 27.016 -1.141 1 88.06 298 ASN B O 1
ATOM 5948 N N . SER B 1 299 ? -0.817 29.219 -1.081 1 88.31 299 SER B N 1
ATOM 5949 C CA . SER B 1 299 ? -2.029 29.531 -0.329 1 88.31 299 SER B CA 1
ATOM 5950 C C . SER B 1 299 ? -2.9 30.531 -1.071 1 88.31 299 SER B C 1
ATOM 5952 O O . SER B 1 299 ? -4.008 30.859 -0.631 1 88.31 299 SER B O 1
ATOM 5954 N N . GLN B 1 300 ? -2.471 30.969 -2.189 1 88.88 300 GLN B N 1
ATOM 5955 C CA . GLN B 1 300 ? -3.146 32.062 -2.893 1 88.88 300 GLN B CA 1
ATOM 5956 C C . GLN B 1 300 ? -4.566 31.656 -3.289 1 88.88 300 GLN B C 1
ATOM 5958 O O . GLN B 1 300 ? -5.484 32.469 -3.234 1 88.88 300 GLN B O 1
ATOM 5963 N N . SER B 1 301 ? -4.711 30.469 -3.664 1 94.38 301 SER B N 1
ATOM 5964 C CA . SER B 1 301 ? -6.02 29.984 -4.109 1 94.38 301 SER B CA 1
ATOM 5965 C C . SER B 1 301 ? -7.047 30.078 -2.986 1 94.38 301 SER B C 1
ATOM 5967 O O . SER B 1 301 ? -8.242 30.219 -3.244 1 94.38 301 SER B O 1
ATOM 5969 N N . SER B 1 302 ? -6.605 30.031 -1.764 1 95.81 302 SER B N 1
ATOM 5970 C CA . SER B 1 302 ? -7.508 30.031 -0.618 1 95.81 302 SER B CA 1
ATOM 5971 C C . SER B 1 302 ? -8.023 31.438 -0.328 1 95.81 302 SER B C 1
ATOM 5973 O O . SER B 1 302 ? -8.992 31.609 0.413 1 95.81 302 SER B O 1
ATOM 5975 N N . ASP B 1 303 ? -7.379 32.5 -0.873 1 95.12 303 ASP B N 1
ATOM 5976 C CA . ASP B 1 303 ? -7.82 33.875 -0.68 1 95.12 303 ASP B CA 1
ATOM 5977 C C . ASP B 1 303 ? -8.016 34.188 0.802 1 95.12 303 ASP B C 1
ATOM 5979 O O . ASP B 1 303 ? -9.094 34.625 1.216 1 95.12 303 ASP B O 1
ATOM 5983 N N . LEU B 1 304 ? -6.945 34.188 1.538 1 95.44 304 LEU B N 1
ATOM 5984 C CA . LEU B 1 304 ? -7.023 34.281 2.992 1 95.44 304 LEU B CA 1
ATOM 5985 C C . LEU B 1 304 ? -7.344 35.688 3.428 1 95.44 304 LEU B C 1
ATOM 5987 O O . LEU B 1 304 ? -7.734 35.938 4.574 1 95.44 304 LEU B O 1
ATOM 5991 N N . ARG B 1 305 ? -7.211 36.656 2.535 1 94.19 305 ARG B N 1
ATOM 5992 C CA . ARG B 1 305 ? -7.719 37.969 2.83 1 94.19 305 ARG B CA 1
ATOM 5993 C C . ARG B 1 305 ? -9.234 37.969 2.961 1 94.19 305 ARG B C 1
ATOM 5995 O O . ARG B 1 305 ? -9.789 38.594 3.879 1 94.19 305 ARG B O 1
ATOM 6002 N N . ARG B 1 306 ? -9.82 37.344 1.987 1 96.31 306 ARG B N 1
ATOM 6003 C CA . ARG B 1 306 ? -11.273 37.188 2.059 1 96.31 306 ARG B CA 1
ATOM 6004 C C . ARG B 1 306 ? -11.68 36.406 3.314 1 96.31 306 ARG B C 1
ATOM 6006 O O . ARG B 1 306 ? -12.633 36.781 3.994 1 96.31 306 ARG B O 1
ATOM 6013 N N . TRP B 1 307 ? -11.016 35.406 3.6 1 97.56 307 TRP B N 1
ATOM 6014 C CA . TRP B 1 307 ? -11.297 34.562 4.77 1 97.56 307 TRP B CA 1
ATOM 6015 C C . TRP B 1 307 ? -11.266 35.406 6.047 1 97.56 307 TRP B C 1
ATOM 6017 O O . TRP B 1 307 ? -12.148 35.281 6.898 1 97.56 307 TRP B O 1
ATOM 6027 N N . ALA B 1 308 ? -10.266 36.312 6.176 1 96.31 308 ALA B N 1
ATOM 6028 C CA . ALA B 1 308 ? -10.07 37.156 7.359 1 96.31 308 ALA B CA 1
ATOM 6029 C C . ALA B 1 308 ? -11.203 38.156 7.516 1 96.31 308 ALA B C 1
ATOM 6031 O O . ALA B 1 308 ? -11.484 38.625 8.625 1 96.31 308 ALA B O 1
ATOM 6032 N N . SER B 1 309 ? -11.852 38.469 6.445 1 96.5 309 SER B N 1
ATOM 6033 C CA . SER B 1 309 ? -12.898 39.469 6.469 1 96.5 309 SER B CA 1
ATOM 6034 C C . SER B 1 309 ? -14.234 38.875 6.91 1 96.5 309 SER B C 1
ATOM 6036 O O . SER B 1 309 ? -15.156 39.625 7.258 1 96.5 309 SER B O 1
ATOM 6038 N N . ILE B 1 310 ? -14.359 37.625 6.871 1 96.75 310 ILE B N 1
ATOM 6039 C CA . ILE B 1 310 ? -15.594 36.938 7.285 1 96.75 310 ILE B CA 1
ATOM 6040 C C . ILE B 1 310 ? -15.602 36.781 8.805 1 96.75 310 ILE B C 1
ATOM 6042 O O . ILE B 1 310 ? -14.68 36.188 9.367 1 96.75 310 ILE B O 1
ATOM 6046 N N . PRO B 1 311 ? -16.594 37.25 9.461 1 94.69 311 PRO B N 1
ATOM 6047 C CA . PRO B 1 311 ? -16.625 37.156 10.922 1 94.69 311 PRO B CA 1
ATOM 6048 C C . PRO B 1 311 ? -16.703 35.719 11.422 1 94.69 311 PRO B C 1
ATOM 6050 O O . PRO B 1 311 ? -17.25 34.844 10.734 1 94.69 311 PRO B O 1
ATOM 6053 N N . GLU B 1 312 ? -16.094 35.562 12.555 1 93.94 312 GLU B N 1
ATOM 6054 C CA . GLU B 1 312 ? -16.141 34.281 13.227 1 93.94 312 GLU B CA 1
ATOM 6055 C C . GLU B 1 312 ? -17.594 33.844 13.5 1 93.94 312 GLU B C 1
ATOM 6057 O O . GLU B 1 312 ? -18.422 34.688 13.859 1 93.94 312 GLU B O 1
ATOM 6062 N N . SER B 1 313 ? -17.922 32.594 13.258 1 90.62 313 SER B N 1
ATOM 6063 C CA . SER B 1 313 ? -19.203 31.984 13.57 1 90.62 313 SER B CA 1
ATOM 6064 C C . SER B 1 313 ? -19.078 30.953 14.68 1 90.62 313 SER B C 1
ATOM 6066 O O . SER B 1 313 ? -17.984 30.453 14.938 1 90.62 313 SER B O 1
ATOM 6068 N N . PRO B 1 314 ? -20.172 30.703 15.406 1 87.69 314 PRO B N 1
ATOM 6069 C CA . PRO B 1 314 ? -20.094 29.719 16.5 1 87.69 314 PRO B CA 1
ATOM 6070 C C . PRO B 1 314 ? -19.844 28.297 15.992 1 87.69 314 PRO B C 1
ATOM 6072 O O . PRO B 1 314 ? -19.188 27.5 16.672 1 87.69 314 PRO B O 1
ATOM 6075 N N . ASP B 1 315 ? -20.359 28.062 14.812 1 91.19 315 ASP B N 1
ATOM 6076 C CA . ASP B 1 315 ? -20.234 26.719 14.281 1 91.19 315 ASP B CA 1
ATOM 6077 C C . ASP B 1 315 ? -19.312 26.672 13.07 1 91.19 315 ASP B C 1
ATOM 6079 O O . ASP B 1 315 ? -19.109 27.703 12.406 1 91.19 315 ASP B O 1
ATOM 6083 N N . LEU B 1 316 ? -18.703 25.516 12.93 1 95.19 316 LEU B N 1
ATOM 6084 C CA . LEU B 1 316 ? -17.938 25.297 11.711 1 95.19 316 LEU B CA 1
ATOM 6085 C C . LEU B 1 316 ? -18.828 25.344 10.477 1 95.19 316 LEU B C 1
ATOM 6087 O O . LEU B 1 316 ? -19.906 24.719 10.469 1 95.19 316 LEU B O 1
ATOM 6091 N N . GLU B 1 317 ? -18.484 26.109 9.547 1 94.94 317 GLU B N 1
ATOM 6092 C CA . GLU B 1 317 ? -19.266 26.234 8.32 1 94.94 317 GLU B CA 1
ATOM 6093 C C . GLU B 1 317 ? -18.359 26.516 7.121 1 94.94 317 GLU B C 1
ATOM 6095 O O . GLU B 1 317 ? -17.203 26.906 7.285 1 94.94 317 GLU B O 1
ATOM 6100 N N . VAL B 1 318 ? -18.891 26.297 5.988 1 95.94 318 VAL B N 1
ATOM 6101 C CA . VAL B 1 318 ? -18.188 26.641 4.766 1 95.94 318 VAL B CA 1
ATOM 6102 C C . VAL B 1 318 ? -18.25 28.156 4.551 1 95.94 318 VAL B C 1
ATOM 6104 O O . VAL B 1 318 ? -19.328 28.734 4.496 1 95.94 318 VAL B O 1
ATOM 6107 N N . ALA B 1 319 ? -17.062 28.766 4.465 1 97.12 319 ALA B N 1
ATOM 6108 C CA . ALA B 1 319 ? -17.016 30.188 4.184 1 97.12 319 ALA B CA 1
ATOM 6109 C C . ALA B 1 319 ? -17.266 30.469 2.705 1 97.12 319 ALA B C 1
ATOM 6111 O O . ALA B 1 319 ? -18.094 31.312 2.359 1 97.12 319 ALA B O 1
ATOM 6112 N N . TYR B 1 320 ? -16.531 29.766 1.824 1 97.06 320 TYR B N 1
ATOM 6113 C CA . TYR B 1 320 ? -16.703 29.922 0.383 1 97.06 320 TYR B CA 1
ATOM 6114 C C . TYR B 1 320 ? -15.992 28.797 -0.368 1 97.06 320 TYR B C 1
ATOM 6116 O O . TYR B 1 320 ? -15.211 28.047 0.217 1 97.06 320 TYR B O 1
ATOM 6124 N N . ASN B 1 321 ? -16.312 28.688 -1.6 1 96.56 321 ASN B N 1
ATOM 6125 C CA . ASN B 1 321 ? -15.633 27.797 -2.539 1 96.56 321 ASN B CA 1
ATOM 6126 C C . ASN B 1 321 ? -14.453 28.484 -3.215 1 96.56 321 ASN B C 1
ATOM 6128 O O . ASN B 1 321 ? -14.539 29.656 -3.578 1 96.56 321 ASN B O 1
ATOM 6132 N N . VAL B 1 322 ? -13.336 27.766 -3.346 1 97.25 322 VAL B N 1
ATOM 6133 C CA . VAL B 1 322 ? -12.219 28.281 -4.141 1 97.25 322 VAL B CA 1
ATOM 6134 C C . VAL B 1 322 ? -12.633 28.375 -5.605 1 97.25 322 VAL B C 1
ATOM 6136 O O . VAL B 1 322 ? -12.969 27.359 -6.23 1 97.25 322 VAL B O 1
ATOM 6139 N N . THR B 1 323 ? -12.602 29.516 -6.16 1 94.75 323 THR B N 1
ATOM 6140 C CA . THR B 1 323 ? -13.047 29.703 -7.539 1 94.75 323 THR B CA 1
ATOM 6141 C C . THR B 1 323 ? -11.859 29.984 -8.453 1 94.75 323 THR B C 1
ATOM 6143 O O . THR B 1 323 ? -11.961 29.828 -9.672 1 94.75 323 THR B O 1
ATOM 6146 N N . LYS B 1 324 ? -10.859 30.438 -7.93 1 94.81 324 LYS B N 1
ATOM 6147 C CA . LYS B 1 324 ? -9.648 30.719 -8.695 1 94.81 324 LYS B CA 1
ATOM 6148 C C . LYS B 1 324 ? -8.516 29.781 -8.281 1 94.81 324 LYS B C 1
ATOM 6150 O O . LYS B 1 324 ? -7.621 30.188 -7.535 1 94.81 324 LYS B O 1
ATOM 6155 N N . TYR B 1 325 ? -8.477 28.703 -8.891 1 95.62 325 TYR B N 1
ATOM 6156 C CA . TYR B 1 325 ? -7.434 27.719 -8.594 1 95.62 325 TYR B CA 1
ATOM 6157 C C . TYR B 1 325 ? -6.125 28.094 -9.273 1 95.62 325 TYR B C 1
ATOM 6159 O O . TYR B 1 325 ? -6.113 28.453 -10.461 1 95.62 325 TYR B O 1
ATOM 6167 N N . GLN B 1 326 ? -5.082 28.062 -8.586 1 94 326 GLN B N 1
ATOM 6168 C CA . GLN B 1 326 ? -3.756 28.328 -9.133 1 94 326 GLN B CA 1
ATOM 6169 C C . GLN B 1 326 ? -2.855 27.094 -9.008 1 94 326 GLN B C 1
ATOM 6171 O O . GLN B 1 326 ? -2.869 26.406 -7.988 1 94 326 GLN B O 1
ATOM 6176 N N . ILE B 1 327 ? -2.078 26.906 -10.117 1 92.31 327 ILE B N 1
ATOM 6177 C CA . ILE B 1 327 ? -1.095 25.828 -10.062 1 92.31 327 ILE B CA 1
ATOM 6178 C C . ILE B 1 327 ? -0.087 26.109 -8.945 1 92.31 327 ILE B C 1
ATOM 6180 O O . ILE B 1 327 ? 0.422 27.219 -8.828 1 92.31 327 ILE B O 1
ATOM 6184 N N . GLY B 1 328 ? 0.211 25.125 -8.117 1 92.62 328 GLY B N 1
ATOM 6185 C CA . GLY B 1 328 ? 1.091 25.297 -6.973 1 92.62 328 GLY B CA 1
ATOM 6186 C C . GLY B 1 328 ? 0.348 25.328 -5.652 1 92.62 328 GLY B C 1
ATOM 6187 O O . GLY B 1 328 ? 0.967 25.375 -4.586 1 92.62 328 GLY B O 1
ATOM 6188 N N . TYR B 1 329 ? -0.98 25.266 -5.742 1 95.31 329 TYR B N 1
ATOM 6189 C CA . TYR B 1 329 ? -1.834 25.312 -4.559 1 95.31 329 TYR B CA 1
ATOM 6190 C C . TYR B 1 329 ? -1.533 24.141 -3.633 1 95.31 329 TYR B C 1
ATOM 6192 O O . TYR B 1 329 ? -1.519 22.984 -4.066 1 95.31 329 TYR B O 1
ATOM 6200 N N . GLU B 1 330 ? -1.236 24.391 -2.387 1 95.12 330 GLU B N 1
ATOM 6201 C CA . GLU B 1 330 ? -0.945 23.391 -1.373 1 95.12 330 GLU B CA 1
ATOM 6202 C C . GLU B 1 330 ? -1.843 23.562 -0.151 1 95.12 330 GLU B C 1
ATOM 6204 O O . GLU B 1 330 ? -1.361 23.859 0.943 1 95.12 330 GLU B O 1
ATOM 6209 N N . PRO B 1 331 ? -3.055 23.266 -0.289 1 96.12 331 PRO B N 1
ATOM 6210 C CA . PRO B 1 331 ? -3.984 23.438 0.83 1 96.12 331 PRO B CA 1
ATOM 6211 C C . PRO B 1 331 ? -3.828 22.359 1.898 1 96.12 331 PRO B C 1
ATOM 6213 O O . PRO B 1 331 ? -3.494 21.203 1.581 1 96.12 331 PRO B O 1
ATOM 6216 N N . VAL B 1 332 ? -4.016 22.734 3.131 1 97 332 VAL B N 1
ATOM 6217 C CA . VAL B 1 332 ? -4.293 21.812 4.223 1 97 332 VAL B CA 1
ATOM 6218 C C . VAL B 1 332 ? -5.797 21.531 4.293 1 97 332 VAL B C 1
ATOM 6220 O O . VAL B 1 332 ? -6.605 22.469 4.238 1 97 332 VAL B O 1
ATOM 6223 N N . TYR B 1 333 ? -6.23 20.25 4.371 1 97.31 333 TYR B N 1
ATOM 6224 C CA . TYR B 1 333 ? -7.656 20.016 4.176 1 97.31 333 TYR B CA 1
ATOM 6225 C C . TYR B 1 333 ? -8.109 18.75 4.898 1 97.31 333 TYR B C 1
ATOM 6227 O O . TYR B 1 333 ? -7.281 17.953 5.352 1 97.31 333 TYR B O 1
ATOM 6235 N N . VAL B 1 334 ? -9.352 18.641 5.078 1 97.12 334 VAL B N 1
ATOM 6236 C CA . VAL B 1 334 ? -10.086 17.438 5.434 1 97.12 334 VAL B CA 1
ATOM 6237 C C . VAL B 1 334 ? -10.859 16.922 4.223 1 97.12 334 VAL B C 1
ATOM 6239 O O . VAL B 1 334 ? -11.508 17.703 3.521 1 97.12 334 VAL B O 1
ATOM 6242 N N . ALA B 1 335 ? -10.742 15.68 3.934 1 94.94 335 ALA B N 1
ATOM 6243 C CA . ALA B 1 335 ? -11.461 15.086 2.809 1 94.94 335 ALA B CA 1
ATOM 6244 C C . ALA B 1 335 ? -11.789 13.625 3.078 1 94.94 335 ALA B C 1
ATOM 6246 O O . ALA B 1 335 ? -11.312 13.039 4.051 1 94.94 335 ALA B O 1
ATOM 6247 N N . ARG B 1 336 ? -12.648 13.148 2.242 1 92.56 336 ARG B N 1
ATOM 6248 C CA . ARG B 1 336 ? -12.922 11.719 2.297 1 92.56 336 ARG B CA 1
ATOM 6249 C C . ARG B 1 336 ? -11.68 10.898 1.962 1 92.56 336 ARG B C 1
ATOM 6251 O O . ARG B 1 336 ? -10.789 11.383 1.259 1 92.56 336 ARG B O 1
ATOM 6258 N N . ALA B 1 337 ? -11.727 9.727 2.412 1 85.88 337 ALA B N 1
ATOM 6259 C CA . ALA B 1 337 ? -10.539 8.875 2.326 1 85.88 337 ALA B CA 1
ATOM 6260 C C . ALA B 1 337 ? -10.281 8.438 0.888 1 85.88 337 ALA B C 1
ATOM 6262 O O . ALA B 1 337 ? -9.172 8.008 0.555 1 85.88 337 ALA B O 1
ATOM 6263 N N . ASP B 1 338 ? -11.148 8.516 -0.033 1 86.38 338 ASP B N 1
ATOM 6264 C CA . ASP B 1 338 ? -11 7.961 -1.375 1 86.38 338 ASP B CA 1
ATOM 6265 C C . ASP B 1 338 ? -10.562 9.031 -2.369 1 86.38 338 ASP B C 1
ATOM 6267 O O . ASP B 1 338 ? -10.766 8.891 -3.576 1 86.38 338 ASP B O 1
ATOM 6271 N N . ILE B 1 339 ? -10.047 10.156 -1.919 1 93.81 339 ILE B N 1
ATOM 6272 C CA . ILE B 1 339 ? -9.453 11.148 -2.809 1 93.81 339 ILE B CA 1
ATOM 6273 C C . ILE B 1 339 ? -8.203 10.57 -3.459 1 93.81 339 ILE B C 1
ATOM 6275 O O . ILE B 1 339 ? -7.645 9.578 -2.977 1 93.81 339 ILE B O 1
ATOM 6279 N N . PRO B 1 340 ? -7.77 11.133 -4.574 1 95.44 340 PRO B N 1
ATOM 6280 C CA . PRO B 1 340 ? -6.555 10.617 -5.215 1 95.44 340 PRO B CA 1
ATOM 6281 C C . PRO B 1 340 ? -5.355 10.586 -4.27 1 95.44 340 PRO B C 1
ATOM 6283 O O . PRO B 1 340 ? -5.176 11.508 -3.465 1 95.44 340 PRO B O 1
ATOM 6286 N N . PRO B 1 341 ? -4.582 9.539 -4.363 1 96 341 PRO B N 1
ATOM 6287 C CA . PRO B 1 341 ? -3.369 9.5 -3.543 1 96 341 PRO B CA 1
ATOM 6288 C C . PRO B 1 341 ? -2.299 10.477 -4.023 1 96 341 PRO B C 1
ATOM 6290 O O . PRO B 1 341 ? -2.373 10.977 -5.148 1 96 341 PRO B O 1
ATOM 6293 N N . PHE B 1 342 ? -1.354 10.766 -3.115 1 97.25 342 PHE B N 1
ATOM 6294 C CA . PHE B 1 342 ? -0.174 11.523 -3.516 1 97.25 342 PHE B CA 1
ATOM 6295 C C . PHE B 1 342 ? 0.705 10.703 -4.449 1 97.25 342 PHE B C 1
ATOM 6297 O O . PHE B 1 342 ? 0.866 9.5 -4.262 1 97.25 342 PHE B O 1
ATOM 6304 N N . ASP B 1 343 ? 1.266 11.344 -5.5 1 96.69 343 ASP B N 1
ATOM 6305 C CA . ASP B 1 343 ? 2.146 10.664 -6.445 1 96.69 343 ASP B CA 1
ATOM 6306 C C . ASP B 1 343 ? 3.506 10.367 -5.816 1 96.69 343 ASP B C 1
ATOM 6308 O O . ASP B 1 343 ? 4.305 11.281 -5.59 1 96.69 343 ASP B O 1
ATOM 6312 N N . GLU B 1 344 ? 3.787 9.141 -5.602 1 96.25 344 GLU B N 1
ATOM 6313 C CA . GLU B 1 344 ? 4.938 8.719 -4.812 1 96.25 344 GLU B CA 1
ATOM 6314 C C . GLU B 1 344 ? 6.23 8.812 -5.621 1 96.25 344 GLU B C 1
ATOM 6316 O O . GLU B 1 344 ? 7.324 8.641 -5.078 1 96.25 344 GLU B O 1
ATOM 6321 N N . ARG B 1 345 ? 6.227 9.148 -6.91 1 94.38 345 ARG B N 1
ATOM 6322 C CA . 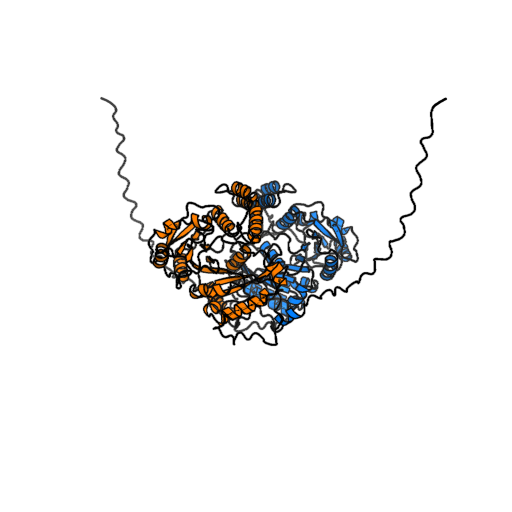ARG B 1 345 ? 7.414 9.328 -7.738 1 94.38 345 ARG B CA 1
ATOM 6323 C C . ARG B 1 345 ? 8.164 10.602 -7.348 1 94.38 345 ARG B C 1
ATOM 6325 O O . ARG B 1 345 ? 9.367 10.727 -7.598 1 94.38 345 ARG B O 1
ATOM 6332 N N . PHE B 1 346 ? 7.402 11.539 -6.797 1 96.12 346 PHE B N 1
ATOM 6333 C CA . PHE B 1 346 ? 8.008 12.797 -6.367 1 96.12 346 PHE B CA 1
ATOM 6334 C C . PHE B 1 346 ? 8.672 12.641 -5.004 1 96.12 346 PHE B C 1
ATOM 6336 O O . PHE B 1 346 ? 7.988 12.578 -3.98 1 96.12 346 PHE B O 1
ATOM 6343 N N . LEU B 1 347 ? 9.977 12.617 -5.023 1 95.06 347 LEU B N 1
ATOM 6344 C CA . LEU B 1 347 ? 10.773 12.414 -3.82 1 95.06 347 LEU B CA 1
ATOM 6345 C C . LEU B 1 347 ? 11.555 13.68 -3.469 1 95.06 347 LEU B C 1
ATOM 6347 O O . LEU B 1 347 ? 12.016 14.398 -4.359 1 95.06 347 LEU B O 1
ATOM 6351 N N . GLY B 1 348 ? 11.68 13.883 -2.209 1 92.69 348 GLY B N 1
ATOM 6352 C CA . GLY B 1 348 ? 12.461 15.023 -1.768 1 92.69 348 GLY B CA 1
ATOM 6353 C C . GLY B 1 348 ? 11.727 16.344 -1.902 1 92.69 348 GLY B C 1
ATOM 6354 O O . GLY B 1 348 ? 10.492 16.359 -1.963 1 92.69 348 GLY B O 1
ATOM 6355 N N . TYR B 1 349 ? 12.492 17.328 -1.973 1 87.44 349 TYR B N 1
ATOM 6356 C CA . TYR B 1 349 ? 11.914 18.672 -1.911 1 87.44 349 TYR B CA 1
ATOM 6357 C C . TYR B 1 349 ? 11.367 19.094 -3.271 1 87.44 349 TYR B C 1
ATOM 6359 O O . TYR B 1 349 ? 11.984 18.828 -4.305 1 87.44 349 TYR B O 1
ATOM 6367 N N . GLY B 1 350 ? 10.125 19.625 -3.213 1 88.06 350 GLY B N 1
ATOM 6368 C CA . GLY B 1 350 ? 9.602 20.297 -4.395 1 88.06 350 GLY B CA 1
ATOM 6369 C C . GLY B 1 350 ? 8.531 19.484 -5.102 1 88.06 350 GLY B C 1
ATOM 6370 O O . GLY B 1 350 ? 8.68 18.281 -5.301 1 88.06 350 GLY B O 1
ATOM 6371 N N . CYS B 1 351 ? 7.469 20.094 -5.418 1 89.19 351 CYS B N 1
ATOM 6372 C CA . CYS B 1 351 ? 6.391 19.625 -6.277 1 89.19 351 CYS B CA 1
ATOM 6373 C C . CYS B 1 351 ? 5.699 18.406 -5.668 1 89.19 351 CYS B C 1
ATOM 6375 O O . CYS B 1 351 ? 5.137 17.578 -6.391 1 89.19 351 CYS B O 1
ATOM 6377 N N . THR B 1 352 ? 5.785 18.219 -4.461 1 92.38 352 THR B N 1
ATOM 6378 C CA . THR B 1 352 ? 5.281 16.984 -3.854 1 92.38 352 THR B CA 1
ATOM 6379 C C . THR B 1 352 ? 3.811 17.141 -3.473 1 92.38 352 THR B C 1
ATOM 6381 O O . THR B 1 352 ? 2.963 16.359 -3.918 1 92.38 352 THR B O 1
ATOM 6384 N N . ARG B 1 353 ? 3.471 18.203 -2.852 1 93.62 353 ARG B N 1
ATOM 6385 C CA . ARG B 1 353 ? 2.125 18.344 -2.307 1 93.62 353 ARG B CA 1
ATOM 6386 C C . ARG B 1 353 ? 1.155 18.859 -3.371 1 93.62 353 ARG B C 1
ATOM 6388 O O . ARG B 1 353 ? 0.022 18.375 -3.463 1 93.62 353 ARG B O 1
ATOM 6395 N N . TYR B 1 354 ? 1.54 19.797 -4.18 1 94.06 354 TYR B N 1
ATOM 6396 C CA . TYR B 1 354 ? 0.569 20.484 -5.031 1 94.06 354 TYR B CA 1
ATOM 6397 C C . TYR B 1 354 ? 0.174 19.609 -6.215 1 94.06 354 TYR B C 1
ATOM 6399 O O . TYR B 1 354 ? -0.846 19.859 -6.863 1 94.06 354 TYR B O 1
ATOM 6407 N N . THR B 1 355 ? 0.999 18.531 -6.543 1 96.06 355 THR B N 1
ATOM 6408 C CA . THR B 1 355 ? 0.609 17.609 -7.602 1 96.06 355 THR B CA 1
ATOM 6409 C C . THR B 1 355 ? -0.688 16.891 -7.242 1 96.06 355 THR B C 1
ATOM 6411 O O . THR B 1 355 ? -1.564 16.719 -8.094 1 96.06 355 THR B O 1
ATOM 6414 N N . GLN B 1 356 ? -0.822 16.531 -6.02 1 97.38 356 GLN B N 1
ATOM 6415 C CA . GLN B 1 356 ? -2.041 15.859 -5.578 1 97.38 356 GLN B CA 1
ATOM 6416 C C . GLN B 1 356 ? -3.227 16.812 -5.578 1 97.38 356 GLN B C 1
ATOM 6418 O O . GLN B 1 356 ? -4.336 16.453 -5.961 1 97.38 356 GLN B O 1
ATOM 6423 N N . ALA B 1 357 ? -3.027 18.031 -5.121 1 97.06 357 ALA B N 1
ATOM 6424 C CA . ALA B 1 357 ? -4.082 19.047 -5.156 1 97.06 357 ALA B CA 1
ATOM 6425 C C . ALA B 1 357 ? -4.551 19.297 -6.586 1 97.06 357 ALA B C 1
ATOM 6427 O O . ALA B 1 357 ? -5.754 19.422 -6.836 1 97.06 357 ALA B O 1
ATOM 6428 N N . TYR B 1 358 ? -3.641 19.344 -7.484 1 97.31 358 TYR B N 1
ATOM 6429 C CA . TYR B 1 358 ? -4.004 19.562 -8.883 1 97.31 358 TYR B CA 1
ATOM 6430 C C . TYR B 1 358 ? -4.82 18.391 -9.414 1 97.31 358 TYR B C 1
ATOM 6432 O O . TYR B 1 358 ? -5.781 18.578 -10.164 1 97.31 358 TYR B O 1
ATOM 6440 N N . GLU B 1 359 ? -4.422 17.203 -9.078 1 97.38 359 GLU B N 1
ATOM 6441 C CA . GLU B 1 359 ? -5.207 16.062 -9.539 1 97.38 359 GLU B CA 1
ATOM 6442 C C . GLU B 1 359 ? -6.637 16.125 -9.008 1 97.38 359 GLU B C 1
ATOM 6444 O O . GLU B 1 359 ? -7.586 15.828 -9.734 1 97.38 359 GLU B O 1
ATOM 6449 N N . MET B 1 360 ? -6.816 16.516 -7.766 1 96.88 360 MET B N 1
ATOM 6450 C CA . MET B 1 360 ? -8.164 16.688 -7.223 1 96.88 360 MET B CA 1
ATOM 6451 C C . MET B 1 360 ? -8.93 17.734 -8.016 1 96.88 360 MET B C 1
ATOM 6453 O O . MET B 1 360 ? -10.109 17.547 -8.328 1 96.88 360 MET B O 1
ATOM 6457 N N . TYR B 1 361 ? -8.25 18.75 -8.32 1 97.06 361 TYR B N 1
ATOM 6458 C CA . TYR B 1 361 ? -8.867 19.812 -9.117 1 97.06 361 TYR B CA 1
ATOM 6459 C C . TYR B 1 361 ? -9.32 19.281 -10.469 1 97.06 361 TYR B C 1
ATOM 6461 O O . TYR B 1 361 ? -10.453 19.531 -10.891 1 97.06 361 TYR B O 1
ATOM 6469 N N . VAL B 1 362 ? -8.445 18.562 -11.156 1 97.12 362 VAL B N 1
ATOM 6470 C CA . VAL B 1 362 ? -8.758 17.969 -12.461 1 97.12 362 VAL B CA 1
ATOM 6471 C C . VAL B 1 362 ? -9.922 17 -12.32 1 97.12 362 VAL B C 1
ATOM 6473 O O . VAL B 1 362 ? -10.766 16.891 -13.211 1 97.12 362 VAL B O 1
ATOM 6476 N N . ALA B 1 363 ? -9.992 16.312 -11.203 1 95.44 363 ALA B N 1
ATOM 6477 C CA . ALA B 1 363 ? -11.031 15.328 -10.938 1 95.44 363 ALA B CA 1
ATOM 6478 C C . ALA B 1 363 ? -12.32 15.992 -10.477 1 95.44 363 ALA B C 1
ATOM 6480 O O . ALA B 1 363 ? -13.25 15.312 -10.016 1 95.44 363 ALA B O 1
ATOM 6481 N N . ASP B 1 364 ? -12.414 17.281 -10.414 1 95 364 ASP B N 1
ATOM 6482 C CA . ASP B 1 364 ? -13.609 18.094 -10.203 1 95 364 ASP B CA 1
ATOM 6483 C C . ASP B 1 364 ? -13.977 18.156 -8.719 1 95 364 ASP B C 1
ATOM 6485 O O . ASP B 1 364 ? -15.156 18.297 -8.375 1 95 364 ASP B O 1
ATOM 6489 N N . TYR B 1 365 ? -13.023 17.953 -7.914 1 96.25 365 TYR B N 1
ATOM 6490 C CA . TYR B 1 365 ? -13.273 18.219 -6.5 1 96.25 365 TYR B CA 1
ATOM 6491 C C . TYR B 1 365 ? -13.445 19.703 -6.242 1 96.25 365 TYR B C 1
ATOM 6493 O O . TYR B 1 365 ? -12.758 20.531 -6.852 1 96.25 365 TYR B O 1
ATOM 6501 N N . GLN B 1 366 ? -14.328 20.016 -5.312 1 95.62 366 GLN B N 1
ATOM 6502 C CA . GLN B 1 366 ? -14.516 21.391 -4.859 1 95.62 366 GLN B CA 1
ATOM 6503 C C . GLN B 1 366 ? -13.703 21.656 -3.594 1 95.62 366 GLN B C 1
ATOM 6505 O O . GLN B 1 366 ? -13.695 20.844 -2.672 1 95.62 366 GLN B O 1
ATOM 6510 N N . PHE B 1 367 ? -13.039 22.766 -3.658 1 97.06 367 PHE B N 1
ATOM 6511 C CA . PHE B 1 367 ? -12.281 23.188 -2.488 1 97.06 367 PHE B CA 1
ATOM 6512 C C . PHE B 1 367 ? -13.07 24.219 -1.689 1 97.06 367 PHE B C 1
ATOM 6514 O O . PHE B 1 367 ? -13.211 25.375 -2.111 1 97.06 367 PHE B O 1
ATOM 6521 N N . LEU B 1 368 ? -13.562 23.766 -0.581 1 97 368 LEU B N 1
ATOM 6522 C CA . LEU B 1 368 ? -14.398 24.609 0.267 1 97 368 LEU B CA 1
ATOM 6523 C C . LEU B 1 368 ? -13.633 25.078 1.496 1 97 368 LEU B C 1
ATOM 6525 O O . LEU B 1 368 ? -13.297 24.281 2.371 1 97 368 LEU B O 1
ATOM 6529 N N . VAL B 1 369 ? -13.367 26.391 1.566 1 97.88 369 VAL B N 1
ATOM 6530 C CA . VAL B 1 369 ? -12.625 26.938 2.699 1 97.88 369 VAL B CA 1
ATOM 6531 C C . VAL B 1 369 ? -13.555 27.062 3.91 1 97.88 369 VAL B C 1
ATOM 6533 O O . VAL B 1 369 ? -14.641 27.625 3.818 1 97.88 369 VAL B O 1
ATOM 6536 N N . LEU B 1 370 ? -13.148 26.438 4.98 1 97.69 370 LEU B N 1
ATOM 6537 C CA . LEU B 1 370 ? -13.969 26.469 6.184 1 97.69 370 LEU B CA 1
ATOM 6538 C C . LEU B 1 370 ? -13.766 27.766 6.953 1 97.69 370 LEU B C 1
ATOM 6540 O O . LEU B 1 370 ? -12.648 28.281 7.027 1 97.69 370 LEU B O 1
ATOM 6544 N N . ASN B 1 371 ? -14.906 28.188 7.484 1 96.12 371 ASN B N 1
ATOM 6545 C CA . ASN B 1 371 ? -14.859 29.297 8.414 1 96.12 371 ASN B CA 1
ATOM 6546 C C . ASN B 1 371 ? -14.617 28.828 9.844 1 96.12 371 ASN B C 1
ATOM 6548 O O . ASN B 1 371 ? -15.109 27.766 10.25 1 96.12 371 ASN B O 1
ATOM 6552 N N . ASN B 1 372 ? -13.852 29.438 10.648 1 94.12 372 ASN B N 1
ATOM 6553 C CA . ASN B 1 372 ? -13.602 29.172 12.055 1 94.12 372 ASN B CA 1
ATOM 6554 C C . ASN B 1 372 ? -12.758 27.906 12.25 1 94.12 372 ASN B C 1
ATOM 6556 O O . ASN B 1 372 ? -13.031 27.094 13.133 1 94.12 372 ASN B O 1
ATOM 6560 N N . ALA B 1 373 ? -12 27.547 11.375 1 97.56 373 ALA B N 1
ATOM 6561 C CA . ALA B 1 373 ? -11.008 26.484 11.469 1 97.56 373 ALA B CA 1
ATOM 6562 C C . ALA B 1 373 ? -9.648 26.969 10.953 1 97.56 373 ALA B C 1
ATOM 6564 O O . ALA B 1 373 ? -9.57 27.641 9.93 1 97.56 373 ALA B O 1
ATOM 6565 N N . PHE B 1 374 ? -8.648 26.672 11.68 1 98.19 374 PHE B N 1
ATOM 6566 C CA . PHE B 1 374 ? -7.309 27 11.219 1 98.19 374 PHE B CA 1
ATOM 6567 C C . PHE B 1 374 ? -6.262 26.156 11.922 1 98.19 374 PHE B C 1
ATOM 6569 O O . PHE B 1 374 ? -6.562 25.5 12.922 1 98.19 374 PHE B O 1
ATOM 6576 N N . THR B 1 375 ? -5.086 26.078 11.344 1 98.19 375 THR B N 1
ATOM 6577 C CA . THR B 1 375 ? -3.902 25.516 11.992 1 98.19 375 THR B CA 1
ATOM 6578 C C . THR B 1 375 ? -2.83 26.578 12.18 1 98.19 375 THR B C 1
ATOM 6580 O O . THR B 1 375 ? -2.793 27.578 11.438 1 98.19 375 THR B O 1
ATOM 6583 N N . SER B 1 376 ? -2.01 26.406 13.203 1 97.88 376 SER B N 1
ATOM 6584 C CA . SER B 1 376 ? -0.925 27.312 13.531 1 97.88 376 SER B CA 1
ATOM 6585 C C . SER B 1 376 ? 0.436 26.656 13.359 1 97.88 376 SER B C 1
ATOM 6587 O O . SER B 1 376 ? 0.671 25.562 13.875 1 97.88 376 SER B O 1
ATOM 6589 N N . HIS B 1 377 ? 1.206 27.203 12.57 1 95.5 377 HIS B N 1
ATOM 6590 C CA . HIS B 1 377 ? 2.609 26.828 12.445 1 95.5 377 HIS B CA 1
ATOM 6591 C C . HIS B 1 377 ? 3.502 27.75 13.273 1 95.5 377 HIS B C 1
ATOM 6593 O O . HIS B 1 377 ? 3.482 28.969 13.078 1 95.5 377 HIS B O 1
ATOM 6599 N N . ARG B 1 378 ? 4.328 27.219 14.094 1 91.12 378 ARG B N 1
ATOM 6600 C CA . ARG B 1 378 ? 5.203 28.062 14.906 1 91.12 378 ARG B CA 1
ATOM 6601 C C . ARG B 1 378 ? 6.379 28.578 14.086 1 91.12 378 ARG B C 1
ATOM 6603 O O . ARG B 1 378 ? 7.035 27.812 13.375 1 91.12 378 ARG B O 1
ATOM 6610 N N . GLY B 1 379 ? 6.582 29.828 14.18 1 90.25 379 GLY B N 1
ATOM 6611 C CA . GLY B 1 379 ? 7.727 30.469 13.539 1 90.25 379 GLY B CA 1
ATOM 6612 C C . GLY B 1 379 ? 7.418 30.984 12.148 1 90.25 379 GLY B C 1
ATOM 6613 O O . GLY B 1 379 ? 6.66 30.375 11.398 1 90.25 379 GLY B O 1
ATOM 6614 N N . PHE B 1 380 ? 8.008 32.156 11.82 1 86.5 380 PHE B N 1
ATOM 6615 C CA . PHE B 1 380 ? 7.926 32.688 10.477 1 86.5 380 PHE B CA 1
ATOM 6616 C C . PHE B 1 380 ? 8.922 32 9.547 1 86.5 380 PHE B C 1
ATOM 6618 O O . PHE B 1 380 ? 10.102 31.891 9.883 1 86.5 380 PHE B O 1
ATOM 6625 N N . GLN B 1 381 ? 8.469 31.469 8.508 1 79.38 381 GLN B N 1
ATOM 6626 C CA . GLN B 1 381 ? 9.336 30.797 7.539 1 79.38 381 GLN B CA 1
ATOM 6627 C C . GLN B 1 381 ? 10.133 31.812 6.723 1 79.38 381 GLN B C 1
ATOM 6629 O O . GLN B 1 381 ? 9.609 32.875 6.355 1 79.38 381 GLN B O 1
ATOM 6634 N N . THR B 1 382 ? 11.43 31.688 6.68 1 69.44 382 THR B N 1
ATOM 6635 C CA . THR B 1 382 ? 12.289 32.562 5.875 1 69.44 382 THR B CA 1
ATOM 6636 C C . THR B 1 382 ? 12.992 31.734 4.785 1 69.44 382 THR B C 1
ATOM 6638 O O . THR B 1 382 ? 13.07 30.516 4.871 1 69.44 382 THR B O 1
ATOM 6641 N N . ILE B 1 383 ? 13.172 32.375 3.525 1 60.91 383 ILE B N 1
ATOM 6642 C CA . ILE B 1 383 ? 13.859 31.703 2.422 1 60.91 383 ILE B CA 1
ATOM 6643 C C . ILE B 1 383 ? 15.336 31.516 2.766 1 60.91 383 ILE B C 1
ATOM 6645 O O . ILE B 1 383 ? 16.078 30.859 2.033 1 60.91 383 ILE B O 1
ATOM 6649 N N . SER B 1 384 ? 15.828 31.953 3.822 1 56.22 384 SER B N 1
ATOM 6650 C CA . SER B 1 384 ? 17.281 32.031 3.887 1 56.22 384 SER B CA 1
ATOM 6651 C C . SER B 1 384 ? 17.938 30.828 3.24 1 56.22 384 SER B C 1
ATOM 6653 O O . SER B 1 384 ? 17.266 29.969 2.678 1 56.22 384 SER B O 1
ATOM 6655 N N . SER B 1 385 ? 19.172 30.188 3.826 1 57.06 385 SER B N 1
ATOM 6656 C CA . SER B 1 385 ? 20.266 29.375 3.309 1 57.06 385 SER B CA 1
ATOM 6657 C C . SER B 1 385 ? 19.797 27.953 3.025 1 57.06 385 SER B C 1
ATOM 6659 O O . SER B 1 385 ? 20.094 27.031 3.801 1 57.06 385 SER B O 1
ATOM 6661 N N . ARG B 1 386 ? 18.797 27.875 2.041 1 63.75 386 ARG B N 1
ATOM 6662 C CA . ARG B 1 386 ? 18.469 26.484 1.719 1 63.75 386 ARG B CA 1
ATOM 6663 C C . ARG B 1 386 ? 19.641 25.781 1.072 1 63.75 386 ARG B C 1
ATOM 6665 O O . ARG B 1 386 ? 20.328 26.344 0.213 1 63.75 386 ARG B O 1
ATOM 6672 N N . PRO B 1 387 ? 19.906 24.641 1.56 1 69.56 387 PRO B N 1
ATOM 6673 C CA . PRO B 1 387 ? 21.062 23.938 1.035 1 69.56 387 PRO B CA 1
ATOM 6674 C C . PRO B 1 387 ? 20.906 23.547 -0.435 1 69.56 387 PRO B C 1
ATOM 6676 O O . PRO B 1 387 ? 19.797 23.422 -0.928 1 69.56 387 PRO B O 1
ATOM 6679 N N . GLY B 1 388 ? 22.031 23.469 -1.186 1 71.69 388 GLY B N 1
ATOM 6680 C CA . GLY B 1 388 ? 22.109 23.156 -2.604 1 71.69 388 GLY B CA 1
ATOM 6681 C C . GLY B 1 388 ? 21.422 21.859 -2.965 1 71.69 388 GLY B C 1
ATOM 6682 O O . GLY B 1 388 ? 20.844 21.734 -4.047 1 71.69 388 GLY B O 1
ATOM 6683 N N . TRP B 1 389 ? 21.5 20.922 -2.061 1 77.5 389 TRP B N 1
ATOM 6684 C CA . TRP B 1 389 ? 20.906 19.625 -2.4 1 77.5 389 TRP B CA 1
ATOM 6685 C C . TRP B 1 389 ? 19.406 19.75 -2.602 1 77.5 389 TRP B C 1
ATOM 6687 O O . TRP B 1 389 ? 18.812 18.984 -3.365 1 77.5 389 TRP B O 1
ATOM 6697 N N . ARG B 1 390 ? 18.797 20.703 -2.021 1 79.69 390 ARG B N 1
ATOM 6698 C CA . ARG B 1 390 ? 17.359 20.906 -2.195 1 79.69 390 ARG B CA 1
ATOM 6699 C C . ARG B 1 390 ? 17.031 21.344 -3.617 1 79.69 390 ARG B C 1
ATOM 6701 O O . ARG B 1 390 ? 16.016 20.953 -4.184 1 79.69 390 ARG B O 1
ATOM 6708 N N . ALA B 1 391 ? 17.922 22.125 -4.133 1 82.56 391 ALA B N 1
ATOM 6709 C CA . ALA B 1 391 ? 17.719 22.594 -5.504 1 82.56 391 ALA B CA 1
ATOM 6710 C C . ALA B 1 391 ? 17.766 21.422 -6.488 1 82.56 391 ALA B C 1
ATOM 6712 O O . ALA B 1 391 ? 16.969 21.375 -7.434 1 82.56 391 ALA B O 1
ATOM 6713 N N . LYS B 1 392 ? 18.656 20.578 -6.223 1 86.5 392 LYS B N 1
ATOM 6714 C CA . LYS B 1 392 ? 18.781 19.406 -7.094 1 86.5 392 LYS B CA 1
ATOM 6715 C C . LYS B 1 392 ? 17.531 18.531 -7.008 1 86.5 392 LYS B C 1
ATOM 6717 O O . LYS B 1 392 ? 17.031 18.047 -8.023 1 86.5 392 LYS B O 1
ATOM 6722 N N . GLN B 1 393 ? 17.016 18.344 -5.855 1 89.88 393 GLN B N 1
ATOM 6723 C CA . GLN B 1 393 ? 15.805 17.547 -5.672 1 89.88 393 GLN B CA 1
ATOM 6724 C C . GLN B 1 393 ? 14.609 18.188 -6.367 1 89.88 393 GLN B C 1
ATOM 6726 O O . GLN B 1 393 ? 13.82 17.5 -7.012 1 89.88 393 GLN B O 1
ATOM 6731 N N . HIS B 1 394 ? 14.523 19.469 -6.207 1 89.56 394 HIS B N 1
ATOM 6732 C CA . HIS B 1 394 ? 13.453 20.203 -6.871 1 89.56 394 HIS B CA 1
ATOM 6733 C C . HIS B 1 394 ? 13.547 20.062 -8.391 1 89.56 394 HIS B C 1
ATOM 6735 O O . HIS B 1 394 ? 12.531 19.844 -9.055 1 89.56 394 HIS B O 1
ATOM 6741 N N . GLN B 1 395 ? 14.781 20.156 -8.891 1 90.44 395 GLN B N 1
ATOM 6742 C CA . GLN B 1 395 ? 15.016 20 -10.32 1 90.44 395 GLN B CA 1
ATOM 6743 C C . GLN B 1 395 ? 14.609 18.625 -10.805 1 90.44 395 GLN B C 1
ATOM 6745 O O . GLN B 1 395 ? 14 18.484 -11.875 1 90.44 395 GLN B O 1
ATOM 6750 N N . ASP B 1 396 ? 14.93 17.656 -10.031 1 91.56 396 ASP B N 1
ATOM 6751 C CA . ASP B 1 396 ? 14.578 16.281 -10.383 1 91.56 396 ASP B CA 1
ATOM 6752 C C . ASP B 1 396 ? 13.062 16.109 -10.453 1 91.56 396 ASP B C 1
ATOM 6754 O O . ASP B 1 396 ? 12.547 15.43 -11.352 1 91.56 396 ASP B O 1
ATOM 6758 N N . ASN B 1 397 ? 12.375 16.703 -9.523 1 93.81 397 ASN B N 1
ATOM 6759 C CA . ASN B 1 397 ? 10.922 16.609 -9.508 1 93.81 397 ASN B CA 1
ATOM 6760 C C . ASN B 1 397 ? 10.297 17.375 -10.656 1 93.81 397 ASN B C 1
ATOM 6762 O O . ASN B 1 397 ? 9.273 16.969 -11.211 1 93.81 397 ASN B O 1
ATOM 6766 N N . MET B 1 398 ? 10.898 18.453 -11.062 1 93.19 398 MET B N 1
ATOM 6767 C CA . MET B 1 398 ? 10.398 19.234 -12.188 1 93.19 398 MET B CA 1
ATOM 6768 C C . MET B 1 398 ? 10.453 18.438 -13.484 1 93.19 398 MET B C 1
ATOM 6770 O O . MET B 1 398 ? 9.594 18.578 -14.352 1 93.19 398 MET B O 1
ATOM 6774 N N . LYS B 1 399 ? 11.414 17.578 -13.57 1 92.25 399 LYS B N 1
ATOM 6775 C CA . LYS B 1 399 ? 11.547 16.734 -14.758 1 92.25 399 LYS B CA 1
ATOM 6776 C C . LYS B 1 399 ? 10.391 15.75 -14.867 1 92.25 399 LYS B C 1
ATOM 6778 O O . LYS B 1 399 ? 10.07 15.289 -15.961 1 92.25 399 LYS B O 1
ATOM 6783 N N . LEU B 1 400 ? 9.742 15.453 -13.789 1 93.94 400 LEU B N 1
ATOM 6784 C CA . LEU B 1 400 ? 8.656 14.477 -13.766 1 93.94 400 LEU B CA 1
ATOM 6785 C C . LEU B 1 400 ? 7.328 15.133 -14.125 1 93.94 400 LEU B C 1
ATOM 6787 O O . LEU B 1 400 ? 6.355 14.438 -14.438 1 93.94 400 LEU B O 1
ATOM 6791 N N . MET B 1 401 ? 7.258 16.469 -14.141 1 94.56 401 MET B N 1
ATOM 6792 C CA . MET B 1 401 ? 5.996 17.203 -14.188 1 94.56 401 MET B CA 1
ATOM 6793 C C . MET B 1 401 ? 5.312 17.016 -15.539 1 94.56 401 MET B C 1
ATOM 6795 O O . MET B 1 401 ? 4.09 16.922 -15.609 1 94.56 401 MET B O 1
ATOM 6799 N N . ARG B 1 402 ? 6.09 16.984 -16.609 1 93.12 402 ARG B N 1
ATOM 6800 C CA . ARG B 1 402 ? 5.488 16.812 -17.922 1 93.12 402 ARG B CA 1
ATOM 6801 C C . ARG B 1 402 ? 4.758 15.477 -18.016 1 93.12 402 ARG B C 1
ATOM 6803 O O . ARG B 1 402 ? 3.605 15.422 -18.453 1 93.12 402 ARG B O 1
ATOM 6810 N N . GLY B 1 403 ? 5.469 14.391 -17.625 1 92.5 403 GLY B N 1
ATOM 6811 C CA . GLY B 1 403 ? 4.836 13.086 -17.625 1 92.5 403 GLY B CA 1
ATOM 6812 C C . GLY B 1 403 ? 3.592 13.023 -16.766 1 92.5 403 GLY B C 1
ATOM 6813 O O . GLY B 1 403 ? 2.562 12.492 -17.188 1 92.5 403 GLY B O 1
ATOM 6814 N N . PHE B 1 404 ? 3.709 13.633 -15.609 1 95.12 404 PHE B N 1
ATOM 6815 C CA . PHE B 1 404 ? 2.58 13.703 -14.688 1 95.12 404 PHE B CA 1
ATOM 6816 C C . PHE B 1 404 ? 1.39 14.391 -15.336 1 95.12 404 PHE B C 1
ATOM 6818 O O . PHE B 1 404 ? 0.27 13.875 -15.297 1 95.12 404 PHE B O 1
ATOM 6825 N N . ALA B 1 405 ? 1.613 15.477 -15.93 1 96.38 405 ALA B N 1
ATOM 6826 C CA . ALA B 1 405 ? 0.566 16.266 -16.562 1 96.38 405 ALA B CA 1
ATOM 6827 C C . ALA B 1 405 ? -0.074 15.516 -17.719 1 96.38 405 ALA B C 1
ATOM 6829 O O . ALA B 1 405 ? -1.299 15.5 -17.859 1 96.38 405 ALA B O 1
ATOM 6830 N N . GLU B 1 406 ? 0.684 14.906 -18.562 1 95.38 406 GLU B N 1
ATOM 6831 C CA . GLU B 1 406 ? 0.182 14.156 -19.703 1 95.38 406 GLU B CA 1
ATOM 6832 C C . GLU B 1 406 ? -0.649 12.953 -19.266 1 95.38 406 GLU B C 1
ATOM 6834 O O . GLU B 1 406 ? -1.679 12.648 -19.875 1 95.38 406 GLU B O 1
ATOM 6839 N N . GLU B 1 407 ? -0.185 12.289 -18.266 1 94.44 407 GLU B N 1
ATOM 6840 C CA . GLU B 1 407 ? -0.927 11.156 -17.734 1 94.44 407 GLU B CA 1
ATOM 6841 C C . GLU B 1 407 ? -2.293 11.594 -17.203 1 94.44 407 GLU B C 1
ATOM 6843 O O . GLU B 1 407 ? -3.299 10.922 -17.438 1 94.44 407 GLU B O 1
ATOM 6848 N N . LEU B 1 408 ? -2.295 12.703 -16.469 1 96.12 408 LEU B N 1
ATOM 6849 C CA . LEU B 1 408 ? -3.555 13.195 -15.914 1 96.12 408 LEU B CA 1
ATOM 6850 C C . LEU B 1 408 ? -4.523 13.57 -17.031 1 96.12 408 LEU B C 1
ATOM 6852 O O . LEU B 1 408 ? -5.727 13.32 -16.922 1 96.12 408 LEU B O 1
ATOM 6856 N N . LYS B 1 409 ? -4.004 14.188 -18.078 1 95.81 409 LYS B N 1
ATOM 6857 C CA . LYS B 1 409 ? -4.84 14.578 -19.203 1 95.81 409 LYS B CA 1
ATOM 6858 C C . LYS B 1 409 ? -5.516 13.367 -19.828 1 95.81 409 LYS B C 1
ATOM 6860 O O . LYS B 1 409 ? -6.691 13.422 -20.203 1 95.81 409 LYS B O 1
ATOM 6865 N N . ILE B 1 410 ? -4.816 12.297 -19.922 1 92.5 410 ILE B N 1
ATOM 6866 C CA . ILE B 1 410 ? -5.359 11.078 -20.516 1 92.5 410 ILE B CA 1
ATOM 6867 C C . ILE B 1 410 ? -6.375 10.461 -19.562 1 92.5 410 ILE B C 1
ATOM 6869 O O . ILE B 1 410 ? -7.473 10.07 -19.969 1 92.5 410 ILE B O 1
ATOM 6873 N N . LYS B 1 411 ? -6.027 10.414 -18.359 1 92.31 411 LYS B N 1
ATOM 6874 C CA . LYS B 1 411 ? -6.855 9.773 -17.359 1 92.31 411 LYS B CA 1
ATOM 6875 C C . LYS B 1 411 ? -8.203 10.477 -17.219 1 92.31 411 LYS B C 1
ATOM 6877 O O . LYS B 1 411 ? -9.242 9.82 -17.109 1 92.31 411 LYS B O 1
ATOM 6882 N N . TYR B 1 412 ? -8.18 11.789 -17.203 1 94.81 412 TYR B N 1
ATOM 6883 C CA . TYR B 1 412 ? -9.391 12.531 -16.891 1 94.81 412 TYR B CA 1
ATOM 6884 C C . TYR B 1 412 ? -9.961 13.195 -18.156 1 94.81 412 TYR B C 1
ATOM 6886 O O . TYR B 1 412 ? -11.023 13.82 -18.109 1 94.81 412 TYR B O 1
ATOM 6894 N N . LYS B 1 413 ? -9.195 13.156 -19.281 1 93.44 413 LYS B N 1
ATOM 6895 C CA . LYS B 1 413 ? -9.609 13.664 -20.578 1 93.44 413 LYS B CA 1
ATOM 6896 C C . LYS B 1 413 ? -9.836 15.172 -20.531 1 93.44 413 LYS B C 1
ATOM 6898 O O . LYS B 1 413 ? -10.758 15.688 -21.156 1 93.44 413 LYS B O 1
ATOM 6903 N N . LYS B 1 414 ? -9.117 15.875 -19.672 1 94.94 414 LYS B N 1
ATOM 6904 C CA . LYS B 1 414 ? -9.133 17.328 -19.562 1 94.94 414 LYS B CA 1
ATOM 6905 C C . LYS B 1 414 ? -7.773 17.859 -19.109 1 94.94 414 LYS B C 1
ATOM 6907 O O . LYS B 1 414 ? -6.988 17.125 -18.5 1 94.94 414 LYS B O 1
ATOM 6912 N N . ASP B 1 415 ? -7.512 19.047 -19.438 1 95.88 415 ASP B N 1
ATOM 6913 C CA . ASP B 1 415 ? -6.27 19.703 -19.047 1 95.88 415 ASP B CA 1
ATOM 6914 C C . ASP B 1 415 ? -6.531 21.125 -18.562 1 95.88 415 ASP B C 1
ATOM 6916 O O . ASP B 1 415 ? -6.059 22.094 -19.156 1 95.88 415 ASP B O 1
ATOM 6920 N N . PRO B 1 416 ? -7.223 21.203 -17.453 1 95.12 416 PRO B N 1
ATOM 6921 C CA . PRO B 1 416 ? -7.492 22.547 -16.953 1 95.12 416 PRO B CA 1
ATOM 6922 C C . PRO B 1 416 ? -6.219 23.344 -16.688 1 95.12 416 PRO B C 1
ATOM 6924 O O . PRO B 1 416 ? -5.219 22.781 -16.234 1 95.12 416 PRO B O 1
ATOM 6927 N N . LYS B 1 417 ? -6.277 24.719 -17.062 1 93.88 417 LYS B N 1
ATOM 6928 C CA . LYS B 1 417 ? -5.191 25.688 -16.875 1 93.88 417 LYS B CA 1
ATOM 6929 C C . LYS B 1 417 ? -4.023 25.375 -17.812 1 93.88 417 LYS B C 1
ATOM 6931 O O . LYS B 1 417 ? -2.908 25.859 -17.594 1 93.88 417 LYS B O 1
ATOM 6936 N N . ASN B 1 418 ? -4.262 24.531 -18.844 1 95.25 418 ASN B N 1
ATOM 6937 C CA . ASN B 1 418 ? -3.221 24.156 -19.797 1 95.25 418 ASN B CA 1
ATOM 6938 C C . ASN B 1 418 ? -1.961 23.656 -19.094 1 95.25 418 ASN B C 1
ATOM 6940 O O . ASN B 1 418 ? -0.865 24.172 -19.344 1 95.25 418 ASN B O 1
ATOM 6944 N N . PHE B 1 419 ? -2.182 22.781 -18.156 1 95.25 419 PHE B N 1
ATOM 6945 C CA . PHE B 1 419 ? -1.111 22.344 -17.281 1 95.25 419 PHE B CA 1
ATOM 6946 C C . PHE B 1 419 ? -0.033 21.594 -18.047 1 95.25 419 PHE B C 1
ATOM 6948 O O . PHE B 1 419 ? 1.148 21.672 -17.703 1 95.25 419 PHE B O 1
ATOM 6955 N N . VAL B 1 420 ? -0.324 20.859 -19.109 1 95.44 420 VAL B N 1
ATOM 6956 C CA . VAL B 1 420 ? 0.665 20.141 -19.906 1 95.44 420 VAL B CA 1
ATOM 6957 C C . VAL B 1 420 ? 1.69 21.125 -20.469 1 95.44 420 VAL B C 1
ATOM 6959 O O . VAL B 1 420 ? 2.896 20.875 -20.391 1 95.44 420 VAL B O 1
ATOM 6962 N N . LYS B 1 421 ? 1.2 22.203 -21.016 1 94.25 421 LYS B N 1
ATOM 6963 C CA . LYS B 1 421 ? 2.092 23.234 -21.531 1 94.25 421 LYS B CA 1
ATOM 6964 C C . LYS B 1 421 ? 2.945 23.828 -20.422 1 94.25 421 LYS B C 1
ATOM 6966 O O . LYS B 1 421 ? 4.152 24.016 -20.594 1 94.25 421 LYS B O 1
ATOM 6971 N N . HIS B 1 422 ? 2.285 24.125 -19.312 1 92.19 422 HIS B N 1
ATOM 6972 C CA . HIS B 1 422 ? 2.986 24.672 -18.156 1 92.19 422 HIS B CA 1
ATOM 6973 C C . HIS B 1 422 ? 4.078 23.719 -17.688 1 92.19 422 HIS B C 1
ATOM 6975 O O . HIS B 1 422 ? 5.195 24.156 -17.391 1 92.19 422 HIS B O 1
ATOM 6981 N N . ALA B 1 423 ? 3.727 22.484 -17.609 1 92.81 423 ALA B N 1
ATOM 6982 C CA . ALA B 1 423 ? 4.652 21.453 -17.125 1 92.81 423 ALA B CA 1
ATOM 6983 C C . ALA B 1 423 ? 5.848 21.312 -18.062 1 92.81 423 ALA B C 1
ATOM 6985 O O . ALA B 1 423 ? 6.969 21.062 -17.609 1 92.81 423 ALA B O 1
ATOM 6986 N N . LYS B 1 424 ? 5.676 21.438 -19.328 1 90.44 424 LYS B N 1
ATOM 6987 C CA . LYS B 1 424 ? 6.758 21.375 -20.312 1 90.44 424 LYS B CA 1
ATOM 6988 C C . LYS B 1 424 ? 7.766 22.5 -20.078 1 90.44 424 LYS B C 1
ATOM 6990 O O . LYS B 1 424 ? 8.969 22.297 -20.219 1 90.44 424 LYS B O 1
ATOM 6995 N N . MET B 1 425 ? 7.258 23.594 -19.688 1 87.56 425 MET B N 1
ATOM 6996 C CA . MET B 1 425 ? 8.117 24.734 -19.422 1 87.56 425 MET B CA 1
ATOM 6997 C C . MET B 1 425 ? 8.898 24.547 -18.125 1 87.56 425 MET B C 1
ATOM 6999 O O . MET B 1 425 ? 10.062 24.922 -18.031 1 87.56 425 MET B O 1
ATOM 7003 N N . LEU B 1 426 ? 8.25 23.969 -17.141 1 85.56 426 LEU B N 1
ATOM 7004 C CA . LEU B 1 426 ? 8.883 23.734 -15.844 1 85.56 426 LEU B CA 1
ATOM 7005 C C . LEU B 1 426 ? 10.094 22.812 -15.984 1 85.56 426 LEU B C 1
ATOM 7007 O O . LEU B 1 426 ? 11.094 22.984 -15.273 1 85.56 426 LEU B O 1
ATOM 7011 N N . SER B 1 427 ? 10 21.859 -16.906 1 81.12 427 SER B N 1
ATOM 7012 C CA . SER B 1 427 ? 11.062 20.875 -17.062 1 81.12 427 SER B CA 1
ATOM 7013 C C . SER B 1 427 ? 12.336 21.531 -17.609 1 81.12 427 SER B C 1
ATOM 7015 O O . SER B 1 427 ? 13.422 20.953 -17.484 1 81.12 427 SER B O 1
ATOM 7017 N N . LYS B 1 428 ? 12.25 22.75 -18.047 1 81.12 428 LYS B N 1
ATOM 7018 C CA . LYS B 1 428 ? 13.383 23.453 -18.625 1 81.12 428 LYS B CA 1
ATOM 7019 C C . LYS B 1 428 ? 13.945 24.5 -17.672 1 81.12 428 LYS B C 1
ATOM 7021 O O . LYS B 1 428 ? 14.992 25.094 -17.938 1 81.12 428 LYS B O 1
ATOM 7026 N N . VAL B 1 429 ? 13.195 24.703 -16.609 1 79.81 429 VAL B N 1
ATOM 7027 C CA . VAL B 1 429 ? 13.586 25.75 -15.656 1 79.81 429 VAL B CA 1
ATOM 7028 C C . VAL B 1 429 ? 14.695 25.219 -14.742 1 79.81 429 VAL B C 1
ATOM 7030 O O . VAL B 1 429 ? 14.648 24.078 -14.297 1 79.81 429 VAL B O 1
ATOM 7033 N N . ARG B 1 430 ? 15.766 25.984 -14.555 1 78.31 430 ARG B N 1
ATOM 7034 C CA . ARG B 1 430 ? 16.828 25.656 -13.602 1 78.31 430 ARG B CA 1
ATOM 7035 C C . ARG B 1 430 ? 16.484 26.203 -12.219 1 78.31 430 ARG B C 1
ATOM 7037 O O . ARG B 1 430 ? 16.172 27.391 -12.07 1 78.31 430 ARG B O 1
ATOM 7044 N N . VAL B 1 431 ? 16.391 25.328 -11.227 1 77.5 431 VAL B N 1
ATOM 7045 C CA . VAL B 1 431 ? 16.078 25.719 -9.852 1 77.5 431 VAL B CA 1
ATOM 7046 C C . VAL B 1 431 ? 17.344 26.109 -9.117 1 77.5 431 VAL B C 1
ATOM 7048 O O . VAL B 1 431 ? 18.344 25.375 -9.148 1 77.5 431 VAL B O 1
ATOM 7051 N N . THR B 1 432 ? 17.562 27.312 -8.688 1 73.19 432 THR B N 1
ATOM 7052 C CA . THR B 1 432 ? 18.688 27.766 -7.879 1 73.19 432 THR B CA 1
ATOM 7053 C C . THR B 1 432 ? 18.219 28.344 -6.551 1 73.19 432 THR B C 1
ATOM 7055 O O . THR B 1 432 ? 17.172 29 -6.488 1 73.19 432 THR B O 1
ATOM 7058 N N . TYR B 1 433 ? 18.625 27.844 -5.43 1 68 433 TYR B N 1
ATOM 7059 C CA . TYR B 1 433 ? 18.344 28.469 -4.137 1 68 433 TYR B CA 1
ATOM 7060 C C . TYR B 1 433 ? 19.484 29.391 -3.727 1 68 433 TYR B C 1
ATOM 7062 O O . TYR B 1 433 ? 20.656 29.141 -4.066 1 68 433 TYR B O 1
ATOM 7070 N N . GLY B 1 434 ? 19.641 30.812 -3.881 1 52.53 434 GLY B N 1
ATOM 7071 C CA . GLY B 1 434 ? 20.656 31.844 -3.715 1 52.53 434 GLY B CA 1
ATOM 7072 C C . GLY B 1 434 ? 21.5 31.656 -2.473 1 52.53 434 GLY B C 1
ATOM 7073 O O . GLY B 1 434 ? 21.109 30.953 -1.542 1 52.53 434 GLY B O 1
ATOM 7074 N N . LYS B 1 435 ? 22.969 31.812 -2.439 1 47.34 435 LYS B N 1
ATOM 7075 C CA . LYS B 1 435 ? 23.859 32.219 -1.359 1 47.34 435 LYS B CA 1
ATOM 7076 C C . LYS B 1 435 ? 23.266 33.375 -0.569 1 47.34 435 LYS B C 1
ATOM 7078 O O . LYS B 1 435 ? 22.672 34.312 -1.149 1 47.34 435 LYS B O 1
ATOM 7083 N N . PRO B 1 436 ? 23.203 33.281 0.832 1 36.72 436 PRO B N 1
ATOM 7084 C CA . PRO B 1 436 ? 22.984 34.562 1.513 1 36.72 436 PRO B CA 1
ATOM 7085 C C . PRO B 1 436 ? 23.812 35.688 0.931 1 36.72 436 PRO B C 1
ATOM 7087 O O . PRO B 1 436 ? 24.969 35.469 0.529 1 36.72 436 PRO B O 1
ATOM 7090 N N . LYS B 1 437 ? 23.109 36.719 0.687 1 31.59 437 LYS B N 1
ATOM 7091 C CA . LYS B 1 437 ? 24.016 37.875 0.725 1 31.59 437 LYS B CA 1
ATOM 7092 C C . LYS B 1 437 ? 24.828 37.875 2.02 1 31.59 437 LYS B C 1
ATOM 7094 O O . LYS B 1 437 ? 24.281 37.625 3.096 1 31.59 437 LYS B O 1
#

Secondary structure (DSSP, 8-state):
-----STT---S-TTS-TT---SSTT-S------------HHHHHHSTT----------GGGPEEPTTSSEEEEEEEE--TTHHHHHHH-SEEEEEEEEGGGGGGHHHHHHH--S-EEEEEE--TTHHHHHHHHHHHHHHH-HHHHHHEEEEEEEESSS--------SS----GGG--GGGHHHHHHHHHTTS-HHHHHHHTTSPP-HHHHHHHHHHT--SSEEEE--TTEEEPTTHHHHHHHHHHHH-S--TTEEEE--EEEE-TT--S---SHHHHHHHHHTTSEEETTTTT-THHHHTT-HHHHHHSPP-SS-EEEEE--S--TT----EEEETTSPPP-TT--SSSSSHHHHHHHHHHTT-EEEEEES--EEEES----TT--HHHHHHHHHHHHHHHHHHHHHHHHHS--GGGHHHHHHHHTT---------/------TT-TTS-TTS-TTSTTSSTT-S------------HHHHHHHTT----------GGGPEEPTTSSEEEEEEEE--TTHHHHHHH-SEEEEEEEEGGGGGGHHHHHHH--S-EEEEEE--TTHHHHHHHHHHHHHHH-HHHHHHEEEEEEEESSS--------SS----GGG--GGGHHHHHHHHHTTS-HHHHHHHTTSPP-HHHHHHHHHHT--SSEEEE--TTEEEPTTHHHHHHHHHHHH-S--TTEEEE--EEEE-TT--S---SHHHHHHHHHTTSEEETTTTT-THHHHTT-HHHHHHSPP-SS-EEEEE--S--TT----EEEETTSPPP-TT--SSSSSHHHHHHHHHHTT-EEEEEES--EEEES----TT--HHHHHHHHHHHHHHHHHHHHHHHHHS--GGGHHHHHHHHTT---------

Foldseek 3Di:
DDCVDDDPDDPDDDPDDPPDDPPPPPDDDPPPPVPPPPPPVVVVVVVPPPPCCPPQQDDLVPFCADPVRWKTKAFQSDAAPQQVVQLVPAQEEEFEEDELLCVVLLLQQLVQAPGAYFYEYEAFAQSVQLSVLLLLLCVQQRVSSNHHYTYMYMYTPVRGYDHQDPPDPDPPPSNPDDNVCSNVVSVVSVVSDDPVNCVCVVLDWAQRQVRQLSRLVSRNHQKYFYDYSLWHKAHPVRVLCRVVVVVVPPPQAFEKEFAWEKEFAQVDPDDDRWLVSQVVCVVVVRMGGACVPPQVLQCVLVVVVQLNPDDADPGKDFPDWRDDHDQNHQTRTMHGSPQDGFDSVQTHAAPGRSLSVVLSVLVPHIYTYIHIIHIYRYHDDDLAPDDPSRQVSRLVNLLCQLVSQVVSCVVSVDRPPVSNVVSVVSNVDRGDSDHGD/DDDDDPPPDPPDDDPDDPPDDPPPPPDDDPPPPVPPPPCPVVVVVVVPVPPCCPPQQDDLVPFCADPVRWKTKAFQSDAAPQQVVQLVPAQEEEFEEDELLCVVLLLQQLVQADGAYFYEYEAFAQSVQLSVLLLLLCVQQRVSSNHHYTYMYMYTPVRGYDHQDPPDPDPVPSNPDDNVCSNVVSVVSVVSDDPVNCVCVVLDWAQRQVRQLSRLVSRNHQKYFYDYSLWHKAHPVRVLCRVVVVVVPPPQAFEKEFAWEKEFEQVDPDDDRWLVSQVVCVVVVRMGGACVPPQVLQCVQVVVVQLNPDDADPGKDFPDWRDDHDQNHQTRTMHGSPQDGFDSVQTHAAPGRSLSVVLSVLVPHIYTYMHIIHIYRYHDDDLACDDPSRQVSRLVNLLCQLVSQVVSCVVSVDRPPVSNVVSVVSNVDRGDSDHDD

Nearest PDB structures (foldseek):
  7zvj-assembly1_B  TM=8.772E-01  e=3.991E-21  Homo sapiens
  7ui7-assembly1_B  TM=8.438E-01  e=1.723E-21  Homo sapiens
  7zvj-assembly1_A  TM=8.467E-01  e=6.698E-20  Homo sapiens
  2z86-assembly1_B  TM=5.915E-01  e=6.227E-06  Escherichia coli
  2z87-assembly3_B  TM=5.360E-01  e=7.021E-06  Escherichia coli

InterPro domains:
  IPR043189 Beta-1,4-glucuronyltransferase 1 [PTHR46420] (24-418)

Organism: NCBI:txid69355

pLDDT: mean 82.93, std 23.74, range [18.27, 98.81]

Sequence (874 aa):
MRRIGFSRIRRAAIIVSLLAVGFLLNRATRSQVQCCEPSQVNVRKLLTNHKTNGTFDFHPERGIRDKWGKFAVHPFVRTGTEWDVSSMTSRVCAATHVTMERLYQLVDVSRVWKGPISTAVFTPDVEADVGRRIVEMLRRCVPEIRRQVSFHFVTDLEHPPKLLPEEGDSEVKYDEYLCSNLEPEIESLLAKRSPGMMEWRVPLKYPQNLMRNVARSSCNTPFTFLIDVDMVPMPGLKESLDGFLESQGNESTKCVYVIPTYEIHDSVTVLPRNKTELLRLVKKKLAQPFHVKVAVRNSQSSDLRRWASIPESPDLEVAYNVTKYQIGYEPVYVARADIPPFDERFLGYGCTRYTQAYEMYVADYQFLVLNNAFTSHRGFQTISSRPGWRAKQHQDNMKLMRGFAEELKIKYKKDPKNFVKHAKMLSKVRVTYGKPKMRRIGFSRIRRAAIIVSLLAVGFLLNRATRSQVQCCEPSQVNVRKLLTNHKTNGTFDFHPERGIRDKWGKFAVHPFVRTGTEWDVSSMTSRVCAATHVTMERLYQLVDVSRVWKGPISTAVFTPDVEADVGRRIVEMLRRCVPEIRRQVSFHFVTDLEHPPKLLPEEGDSEVKYDEYLCSNLEPEIESLLAKRSPGMMEWRVPLKYPQNLMRNVARSSCNTPFTFLIDVDMVPMPGLKESLDGFLESQGNESTKCVYVIPTYEIHDSVTVLPRNKTELLRLVKKKLAQPFHVKVAVRNSQSSDLRRWASIPESPDLEVAYNVTKYQIGYEPVYVARADIPPFDERFLGYGCTRYTQAYEMYVADYQFLVLNNAFTSHRGFQTISSRPGWRAKQHQDNMKLMRGFAEELKIKYKKDPKNFVKHAKMLSKVRVTYGKPK

Radius of gyration: 32.35 Å; Cα contacts (8 Å, |Δi|>4): 1531; chains: 2; bounding box: 130×90×105 Å